Protein AF-0000000074025805 (afdb_homodimer)

pLDDT: mean 95.67, std 5.53, range [48.44, 98.94]

Foldseek 3Di:
DFPLLPDFDFPFDFDLFKGKDWDDDLQCQLLQQFLQWAFQQAKIFGNHDAQAAPDDGDHDRAMFGFLAWAKDFDDDPDDDFLFDGIFIFTWRFWRQRHKWKDFVPFTDDPVAADKATWMWMQGLLLRKIKIWTWGAHPVGWIKTKIKMWHQFNQLRFKIKIKIKIATAPFWGKMKMKTKGAGPDGDPPDPDRFKAWDDWDDDPQKTKTWIAGDHVGKIKMKIKHKFKDKQNDGDPFAWDWDDDRGMIMTMGIDTDGHGIMIMMMMMMGMFMDDVDDDPCRHVVRHVSRVVDVVCDDVNSSVNRSVVSNVLCVQQQKDFFQDRLLSNLLSSLSSQLSRFAHQQLQGGGFQQGRRFRPVSRKDALLCLQQVLVSCLFRPLSSSLSHLSNCLVLQVQQQVSCVSVPAFFGAFWGIDSRGHHRDSPCQQIVQARLSLLSSLLSVVVSCLFAVPVVCCLPGNLSSLLRSLRRLLVQWFQDVVVVRFIWHFQHDFPWSLATGAIRFQLSLVSSLVSLVVNLVVLVVCVPPPVVSSVVVCVVSVPDPVSNVSSVVNSVRGDHAADPVLLAGDRGDCQVVAAEDQLNPDDPVCPPVVVRPDSVVSNRYNATAADGVLSSCLSVVVVDDLVRLVSHLVVCVRRYNPSDLLHLLSNLQNCLSNVVLVSNVVSLSCLSCCSSSVSNVPCSRGHRSSSSSSNVCSQCCRQQVWDADPSATETQHADRPSTQKMKTWTRGNNWIWIWIDGHWKIKIFTPDDAKHWHYHVPDIDIAGPVRGMDIGTND/DFPLLPDFDFPFDFDLFKGKDWDDDLQCQLLQQFLQWAFQQAKIFGNHDAQAAPDDGDHDRAMFGFLAWAKDFDDDPDDDFLFDGIFIFTWRFWRQRHKWKDFVPFTDDPVAADKATWMWMQGLLLRKIKIWTWGAHPVGWIKTKIKMKHQFNVLRFKIKIKIKIATAPFWGKMKMKTKGAGPDGDPPDPDRFKAWDDWDDDPQKTKTWIAGDHVGKIKMKIKHKFKDKQNDGDPFAWDWDDDRGMIMTMGIDTDGHGIMIMMMMMMGMFMDDPDDDPPRHVVRHVSRVVDVVCDDVNSSVNRSVVSNVLCVQQQKDFFQDRLLSNLLSSLSSQLSRFAHQQLQGGGFQQGRRFRPVSRKDALLCLQFVLVSCLFRPLSSSLSHLSNCLVLQVQQQVSCVSVPAFFGAFWGIDSRGHHRDRPCQQIVQARLSLLSSLLSVVVSCLFAVPVVCCLPGNLSSLQRSLRRLLVQWFQDVVVVRFIWHFQHDFPWSLATGAIRFQQSLVSSLVSLVVNLVVLVCCVPPPVVSSVVVCVVSVPDPVSNVSSVVNSVRGDHAADPVLLAGDRGDCQVVAAEDQLNPDDPVCPPVVVRPDSVVSNRYNATAADGVLSSCLSPVVVDDLVRLVSHLVVCVRRYNPSDLLHLLSNLQNCLSNVVLVSNVSSLSCLSCCSSSVSNVPCSRGHRSSSSSSNVCSQVCRQQVWDADPSATETQHADRPSTQKMKTWTRGNNWIWIWIDGHWKIKIFTPDDAWHWHYHVPRIDIAGPVRGMDIGTND

Nearest PDB structures (foldseek):
  6w0p-assembly1_B  TM=9.513E-01  e=3.011E-73  gut metagenome
  1h54-assembly1_B  TM=9.327E-01  e=9.179E-72  Levilactobacillus brevis
  1h54-assembly1_A  TM=9.410E-01  e=7.170E-70  Levilactobacillus brevis
  6w0p-assembly2_C  TM=9.300E-01  e=2.082E-66  gut metagenome
  6w0p-assembly2_D  TM=9.280E-01  e=6.847E-60  gut metagenome

Radius of gyration: 39.03 Å; Cα contacts (8 Å, |Δi|>4): 3647; chains: 2; bounding box: 77×114×88 Å

Sequence (1548 aa):
MRSFHKNKQPIYHLDEWNIIEKEFQKNNNDRSETIFSLGNGYIGMRGTIEEGFQSDVAGCKGSYINGFYESEEIIYGEYQYAFPLWGQTMLNIMDTQSIELFFDDERFTMDRGHLETYSRVLHMKDGKVSRQFIWQSPTGKKAEFNIEKFISLKDIHITAFQLSVRPLNFSGIVRIITSINGDVRNENLRDQALVTKEKGIVDNAMYLLQQTKKTKFDIACGMMHCLKKEGLESYFNPQYFIEEKEVKACWEIKVEKDQLLILEKFTAFDVNRKYETKKVLENAIKEVKRACKMGYKELLLRHTEFLKEFWEKTDVIIKGDLALQQGIRFNMLQLLQSVGRDGYTNIAAKGLTGEGYEGHYFWDTETYILPFFLYNNPEIAKSLVMYRYNTLNNARERARELDHPGALYPWRTIGGEETSAYFEASTAQYHINADVVYAIKKYVEATEDKEFLVNYGVEVVWETARLWADRGGFIPMRGNKFCIHEVTGPDEYKAGVDNNCYTNYMAQMHLYYAVELAEWFKKEASEKYLELKRKLELQEEEILVWKKAADNMYLPYNEELGINPQDDSFIYKEPYDIEGIQVERLPLVFNWHPLNIWRYQICKQADVLLLMLLLSEKFSVELKKANFDYYEPKTTHDSSLSACIFSVIASEVGYKNYAYNYFMQTARMDLDDYNNNVHKGLHTASMAGAWMCVVNGFAGMRVFDEMLHFKPYTPEKWDAYKFSILYKGRRLTIEVNQKETTYTLQEGNKLSFYHYDQEIQLCSENNRIIVGNNMRSFHKNKQPIYHLDEWNIIEKEFQKNNNDRSETIFSLGNGYIGMRGTIEEGFQSDVAGCKGSYINGFYESEEIIYGEYQYAFPLWGQTMLNIMDTQSIELFFDDERFTMDRGHLETYSRVLHMKDGKVSRQFIWQSPTGKKAEFNIEKFISLKDIHITAFQLSVRPLNFSGIVRIITSINGDVRNENLRDQALVTKEKGIVDNAMYLLQQTKKTKFDIACGMMHCLKKEGLESYFNPQYFIEEKEVKACWEIKVEKDQLLILEKFTAFDVNRKYETKKVLENAIKEVKRACKMGYKELLLRHTEFLKEFWEKTDVIIKGDLALQQGIRFNMLQLLQSVGRDGYTNIAAKGLTGEGYEGHYFWDTETYILPFFLYNNPEIAKSLVMYRYNTLNNARERARELDHPGALYPWRTIGGEETSAYFEASTAQYHINADVVYAIKKYVEATEDKEFLVNYGVEVVWETARLWADRGGFIPMRGNKFCIHEVTGPDEYKAGVDNNCYTNYMAQMHLYYAVELAEWFKKEASEKYLELKRKLELQEEEILVWKKAADNMYLPYNEELGINPQDDSFIYKEPYDIEGIQVERLPLVFNWHPLNIWRYQICKQADVLLLMLLLSEKFSVELKKANFDYYEPKTTHDSSLSACIFSVIASEVGYKNYAYNYFMQTARMDLDDYNNNVHKGLHTASMAGAWMCVVNGFAGMRVFDEMLHFKPYTPEKWDAYKFSILYKGRRLTIEVNQKETTYTLQEGNKLSFYHYDQEIQLCSENNRIIVGNN

Structure (mmCIF, N/CA/C/O backbone):
data_AF-0000000074025805-model_v1
#
loop_
_entity.id
_entity.type
_entity.pdbx_description
1 polymer 'Alpha,alpha-trehalose phosphorylase'
#
loop_
_atom_site.group_PDB
_atom_site.id
_atom_site.type_symbol
_atom_site.label_atom_id
_atom_site.label_alt_id
_atom_site.label_comp_id
_atom_site.label_asym_id
_atom_site.label_entity_id
_atom_site.label_seq_id
_atom_site.pdbx_PDB_ins_code
_atom_site.Cartn_x
_atom_site.Cartn_y
_atom_site.Cartn_z
_atom_site.occupancy
_atom_site.B_iso_or_equiv
_atom_site.auth_seq_id
_atom_site.auth_comp_id
_atom_site.auth_asym_id
_atom_site.auth_atom_id
_atom_site.pdbx_PDB_model_num
ATOM 1 N N . MET A 1 1 ? -13.023 9.617 28.109 1 75.88 1 MET A N 1
ATOM 2 C CA . MET A 1 1 ? -11.602 9.891 27.906 1 75.88 1 MET A CA 1
ATOM 3 C C . MET A 1 1 ? -10.758 8.695 28.359 1 75.88 1 MET A C 1
ATOM 5 O O . MET A 1 1 ? -11.023 8.094 29.391 1 75.88 1 MET A O 1
ATOM 9 N N . ARG A 1 2 ? -9.773 8.547 27.547 1 79.31 2 ARG A N 1
ATOM 10 C CA . ARG A 1 2 ? -9 7.336 27.797 1 79.31 2 ARG A CA 1
ATOM 11 C C . ARG A 1 2 ? -8.055 7.523 28.984 1 79.31 2 ARG A C 1
ATOM 13 O O . ARG A 1 2 ? -7.527 8.617 29.188 1 79.31 2 ARG A O 1
ATOM 20 N N . SER A 1 3 ? -7.848 6.484 29.703 1 75 3 SER A N 1
ATOM 21 C CA . SER A 1 3 ? -7.039 6.531 30.922 1 75 3 SER A CA 1
ATOM 22 C C . SER A 1 3 ? -5.594 6.902 30.594 1 75 3 SER A C 1
ATOM 24 O O . SER A 1 3 ? -4.926 7.566 31.391 1 75 3 SER A O 1
ATOM 26 N N . PHE A 1 4 ? -5.203 6.578 29.516 1 70.56 4 PHE A N 1
ATOM 27 C CA . PHE A 1 4 ? -3.807 6.812 29.172 1 70.56 4 PHE A CA 1
ATOM 28 C C . PHE A 1 4 ? -3.576 8.273 28.797 1 70.56 4 PHE A C 1
ATOM 30 O O . PHE A 1 4 ? -2.436 8.703 28.609 1 70.56 4 PHE A O 1
ATOM 37 N N . HIS A 1 5 ? -4.523 9.07 28.703 1 73.31 5 HIS A N 1
ATOM 38 C CA . HIS A 1 5 ? -4.395 10.5 28.5 1 73.31 5 HIS A CA 1
ATOM 39 C C . HIS A 1 5 ? -4.641 11.281 29.781 1 73.31 5 HIS A C 1
ATOM 41 O O . HIS A 1 5 ? -4.465 12.5 29.828 1 73.31 5 HIS A O 1
ATOM 47 N N . LYS A 1 6 ? -4.84 10.477 30.859 1 68.81 6 LYS A N 1
ATOM 48 C CA . LYS A 1 6 ? -5.195 11.094 32.125 1 68.81 6 LYS A CA 1
ATOM 49 C C . LYS A 1 6 ? -3.949 11.445 32.938 1 68.81 6 LYS A C 1
ATOM 51 O O . LYS A 1 6 ? -2.91 10.797 32.781 1 68.81 6 LYS A O 1
ATOM 56 N N . ASN A 1 7 ? -3.898 12.602 33.438 1 69.56 7 ASN A N 1
ATOM 57 C CA . ASN A 1 7 ? -2.977 12.969 34.5 1 69.56 7 ASN A CA 1
ATOM 58 C C . ASN A 1 7 ? -1.695 13.586 33.938 1 69.56 7 ASN A C 1
ATOM 60 O O . ASN A 1 7 ? -0.616 13.391 34.5 1 69.56 7 ASN A O 1
ATOM 64 N N . LYS A 1 8 ? -1.751 14.211 32.812 1 84.38 8 LYS A N 1
ATOM 65 C CA . LYS A 1 8 ? -0.556 14.938 32.406 1 84.38 8 LYS A CA 1
ATOM 66 C C . LYS A 1 8 ? -0.38 16.219 33.188 1 84.38 8 LYS A C 1
ATOM 68 O O . LYS A 1 8 ? -1.356 16.922 33.5 1 84.38 8 LYS A O 1
ATOM 73 N N . GLN A 1 9 ? 0.798 16.344 33.656 1 89.06 9 GLN A N 1
ATOM 74 C CA . GLN A 1 9 ? 1.121 17.562 34.406 1 89.06 9 GLN A CA 1
ATOM 75 C C . GLN A 1 9 ? 1.793 18.594 33.469 1 89.06 9 GLN A C 1
ATOM 77 O O . GLN A 1 9 ? 2.469 18.219 32.531 1 89.06 9 GLN A O 1
ATOM 82 N N . PRO A 1 10 ? 1.502 19.906 33.812 1 94.25 10 PRO A N 1
ATOM 83 C CA . PRO A 1 10 ? 2.189 20.938 33.031 1 94.25 10 PRO A CA 1
ATOM 84 C C . PRO A 1 10 ? 3.709 20.797 33.062 1 94.25 10 PRO A C 1
ATOM 86 O O . PRO A 1 10 ? 4.285 20.609 34.125 1 94.25 10 PRO A O 1
ATOM 89 N N . ILE A 1 11 ? 4.297 20.812 31.953 1 94.38 11 ILE A N 1
ATOM 90 C CA . ILE A 1 11 ? 5.746 20.688 31.828 1 94.38 11 ILE A CA 1
ATOM 91 C C . ILE A 1 11 ? 6.414 22.031 32.094 1 94.38 11 ILE A C 1
ATOM 93 O O . ILE A 1 11 ? 7.434 22.109 32.781 1 94.38 11 ILE A O 1
ATOM 97 N N . TYR A 1 12 ? 5.906 23.141 31.641 1 96.56 12 TYR A N 1
ATOM 98 C CA . TYR A 1 12 ? 6.449 24.484 31.781 1 96.56 12 TYR A CA 1
ATOM 99 C C . TYR A 1 12 ? 5.719 25.266 32.875 1 96.56 12 TYR A C 1
ATOM 101 O O . TYR A 1 12 ? 4.559 24.969 33.188 1 96.56 12 TYR A O 1
ATOM 109 N N . HIS A 1 13 ? 6.391 26.281 33.406 1 96.81 13 HIS A N 1
ATOM 110 C CA . HIS A 1 13 ? 5.785 27.094 34.469 1 96.81 13 HIS A CA 1
ATOM 111 C C . HIS A 1 13 ? 4.57 27.844 33.938 1 96.81 13 HIS A C 1
ATOM 113 O O . HIS A 1 13 ? 4.598 28.391 32.844 1 96.81 13 HIS A O 1
ATOM 119 N N . LEU A 1 14 ? 3.553 27.875 34.781 1 97 14 LEU A N 1
ATOM 120 C CA . LEU A 1 14 ? 2.295 28.484 34.375 1 97 14 LEU A CA 1
ATOM 121 C C . LEU A 1 14 ? 2.389 30.016 34.469 1 97 14 LEU A C 1
ATOM 123 O O . LEU A 1 14 ? 2.904 30.547 35.469 1 97 14 LEU A O 1
ATOM 127 N N . ASP A 1 15 ? 2.074 30.625 33.5 1 97.56 15 ASP A N 1
ATOM 128 C CA . ASP A 1 15 ? 1.991 32.062 33.344 1 97.56 15 ASP A CA 1
ATOM 129 C C . ASP A 1 15 ? 0.994 32.469 32.25 1 97.56 15 ASP A C 1
ATOM 131 O O . ASP A 1 15 ? 0.875 31.766 31.234 1 97.56 15 ASP A O 1
ATOM 135 N N . GLU A 1 16 ? 0.292 33.5 32.406 1 96.19 16 GLU A N 1
ATOM 136 C CA . GLU A 1 16 ? -0.793 33.844 31.5 1 96.19 16 GLU A CA 1
ATOM 137 C C . GLU A 1 16 ? -0.26 34.219 30.125 1 96.19 16 GLU A C 1
ATOM 139 O O . GLU A 1 16 ? -0.925 33.969 29.109 1 96.19 16 GLU A O 1
ATOM 144 N N . TRP A 1 17 ? 0.905 34.812 30.109 1 98.38 17 TRP A N 1
ATOM 145 C CA . TRP A 1 17 ? 1.36 35.375 28.844 1 98.38 17 TRP A CA 1
ATOM 146 C C . TRP A 1 17 ? 2.721 34.812 28.453 1 98.38 17 TRP A C 1
ATOM 148 O O . TRP A 1 17 ? 3.25 35.125 27.375 1 98.38 17 TRP A O 1
ATOM 158 N N . ASN A 1 18 ? 3.242 33.938 29.281 1 98.62 18 ASN A N 1
ATOM 159 C CA . ASN A 1 18 ? 4.59 33.438 29 1 98.62 18 ASN A CA 1
ATOM 160 C C . ASN A 1 18 ? 4.664 31.922 29.125 1 98.62 18 ASN A C 1
ATOM 162 O O . ASN A 1 18 ? 3.953 31.328 29.922 1 98.62 18 ASN A O 1
ATOM 166 N N . ILE A 1 19 ? 5.449 31.297 28.266 1 98.69 19 ILE A N 1
ATOM 167 C CA . ILE A 1 19 ? 5.961 29.953 28.484 1 98.69 19 ILE A CA 1
ATOM 168 C C . ILE A 1 19 ? 7.367 30.031 29.078 1 98.69 19 ILE A C 1
ATOM 170 O O . ILE A 1 19 ? 8.273 30.609 28.484 1 98.69 19 ILE A O 1
ATOM 174 N N . ILE A 1 20 ? 7.605 29.406 30.188 1 98.19 20 ILE A N 1
ATOM 175 C CA . ILE A 1 20 ? 8.836 29.656 30.938 1 98.19 20 ILE A CA 1
ATOM 176 C C . ILE A 1 20 ? 9.539 28.328 31.234 1 98.19 20 ILE A C 1
ATOM 178 O O . ILE A 1 20 ? 8.953 27.422 31.828 1 98.19 20 ILE A O 1
ATOM 182 N N . GLU A 1 21 ? 10.68 28.203 30.781 1 97.12 21 GLU A N 1
ATOM 183 C CA . GLU A 1 21 ? 11.617 27.156 31.172 1 97.12 21 GLU A CA 1
ATOM 184 C C . GLU A 1 21 ? 12.641 27.672 32.188 1 97.12 21 GLU A C 1
ATOM 186 O O . GLU A 1 21 ? 13.438 28.562 31.859 1 97.12 21 GLU A O 1
ATOM 191 N N . LYS A 1 22 ? 12.742 27.094 33.312 1 95.38 22 LYS A N 1
ATOM 192 C CA . LYS A 1 22 ? 13.578 27.625 34.375 1 95.38 22 LYS A CA 1
ATOM 193 C C . LYS A 1 22 ? 14.875 26.828 34.531 1 95.38 22 LYS A C 1
ATOM 195 O O . LYS A 1 22 ? 15.812 27.266 35.188 1 95.38 22 LYS A O 1
ATOM 200 N N . GLU A 1 23 ? 14.867 25.719 33.938 1 93 23 GLU A N 1
ATOM 201 C CA . GLU A 1 23 ? 16.062 24.875 33.969 1 93 23 GLU A CA 1
ATOM 202 C C . GLU A 1 23 ? 16.297 24.219 32.625 1 93 23 GLU A C 1
ATOM 204 O O . GLU A 1 23 ? 15.359 23.75 31.969 1 93 23 GLU A O 1
ATOM 209 N N . PHE A 1 24 ? 17.562 24.266 32.25 1 90.88 24 PHE A N 1
ATOM 210 C CA . PHE A 1 24 ? 17.922 23.578 31.016 1 90.88 24 PHE A CA 1
ATOM 211 C C . PHE A 1 24 ? 18.188 22.109 31.297 1 90.88 24 PHE A C 1
ATOM 213 O O . PHE A 1 24 ? 19.016 21.766 32.125 1 90.88 24 PHE A O 1
ATOM 220 N N . GLN A 1 25 ? 17.469 21.25 30.609 1 90.56 25 GLN A N 1
ATOM 221 C CA . GLN A 1 25 ? 17.688 19.797 30.641 1 90.56 25 GLN A CA 1
ATOM 222 C C . GLN A 1 25 ? 17.953 19.25 29.234 1 90.56 25 GLN A C 1
ATOM 224 O O . GLN A 1 25 ? 17.109 19.391 28.344 1 90.56 25 GLN A O 1
ATOM 229 N N . LYS A 1 26 ? 19.047 18.531 29.125 1 90.56 26 LYS A N 1
ATOM 230 C CA . LYS A 1 26 ? 19.5 18.016 27.844 1 90.56 26 LYS A CA 1
ATOM 231 C C . LYS A 1 26 ? 18.438 17.125 27.219 1 90.56 26 LYS A C 1
ATOM 233 O O . LYS A 1 26 ? 18.219 17.156 26 1 90.56 26 LYS A O 1
ATOM 238 N N . ASN A 1 27 ? 17.766 16.344 28 1 90.38 27 ASN A N 1
ATOM 239 C CA . ASN A 1 27 ? 16.828 15.336 27.516 1 90.38 27 ASN A CA 1
ATOM 240 C C . ASN A 1 27 ? 15.562 15.961 26.953 1 90.38 27 ASN A C 1
ATOM 242 O O . ASN A 1 27 ? 14.805 15.297 26.234 1 90.38 27 ASN A O 1
ATOM 246 N N . ASN A 1 28 ? 15.344 17.25 27.234 1 90.88 28 ASN A N 1
ATOM 247 C CA . ASN A 1 28 ? 14.125 17.906 26.766 1 90.88 28 ASN A CA 1
ATOM 248 C C . ASN A 1 28 ? 14.414 18.906 25.656 1 90.88 28 ASN A C 1
ATOM 250 O O . ASN A 1 28 ? 13.508 19.594 25.188 1 90.88 28 ASN A O 1
ATOM 254 N N . ASN A 1 29 ? 15.625 18.922 25.172 1 94.38 29 ASN A N 1
ATOM 255 C CA . ASN A 1 29 ? 16.031 19.969 24.25 1 94.38 29 ASN A CA 1
ATOM 256 C C . ASN A 1 29 ? 15.219 19.938 22.969 1 94.38 29 ASN A C 1
ATOM 258 O O . ASN A 1 29 ? 14.766 20.984 22.5 1 94.38 29 ASN A O 1
ATOM 262 N N . ASP A 1 30 ? 15.008 18.766 22.422 1 94.5 30 ASP A N 1
ATOM 263 C CA . ASP A 1 30 ? 14.289 18.641 21.156 1 94.5 30 ASP A CA 1
ATOM 264 C C . ASP A 1 30 ? 12.852 19.141 21.297 1 94.5 30 ASP A C 1
ATOM 266 O O . ASP A 1 30 ? 12.359 19.859 20.422 1 94.5 30 ASP A O 1
ATOM 270 N N . ARG A 1 31 ? 12.203 18.734 22.359 1 95.88 31 ARG A N 1
ATOM 271 C CA . ARG A 1 31 ? 10.852 19.219 22.641 1 95.88 31 ARG A CA 1
ATOM 272 C C . ARG A 1 31 ? 10.836 20.734 22.828 1 95.88 31 ARG A C 1
ATOM 274 O O . ARG A 1 31 ? 9.984 21.422 22.266 1 95.88 31 ARG A O 1
ATOM 281 N N . SER A 1 32 ? 11.766 21.25 23.578 1 96.69 32 SER A N 1
ATOM 282 C CA . SER A 1 32 ? 11.805 22.672 23.891 1 96.69 32 SER A CA 1
ATOM 283 C C . SER A 1 32 ? 12.094 23.5 22.656 1 96.69 32 SER A C 1
ATOM 285 O O . SER A 1 32 ? 11.586 24.625 22.516 1 96.69 32 SER A O 1
ATOM 287 N N . GLU A 1 33 ? 12.93 22.984 21.781 1 97.38 33 GLU A N 1
ATOM 288 C CA . GLU A 1 33 ? 13.172 23.688 20.531 1 97.38 33 GLU A CA 1
ATOM 289 C C . GLU A 1 33 ? 11.875 23.938 19.781 1 97.38 33 GLU A C 1
ATOM 291 O O . GLU A 1 33 ? 11.711 24.984 19.141 1 97.38 33 GLU A O 1
ATOM 296 N N . THR A 1 34 ? 10.945 23.016 19.859 1 98.12 34 THR A N 1
ATOM 297 C CA . THR A 1 34 ? 9.648 23.141 19.203 1 98.12 34 THR A CA 1
ATOM 298 C C . THR A 1 34 ? 8.758 24.141 19.953 1 98.12 34 THR A C 1
ATOM 300 O O . THR A 1 34 ? 8.18 25.031 19.344 1 98.12 34 THR A O 1
ATOM 303 N N . ILE A 1 35 ? 8.703 23.984 21.234 1 98.38 35 ILE A N 1
ATOM 304 C CA . ILE A 1 35 ? 7.805 24.797 22.062 1 98.38 35 ILE A CA 1
ATOM 305 C C . ILE A 1 35 ? 8.188 26.266 21.969 1 98.38 35 ILE A C 1
ATOM 307 O O . ILE A 1 35 ? 7.324 27.141 21.938 1 98.38 35 ILE A O 1
ATOM 311 N N . PHE A 1 36 ? 9.43 26.562 21.844 1 98.5 36 PHE A N 1
ATOM 312 C CA . PHE A 1 36 ? 9.914 27.938 21.828 1 98.5 36 PHE A CA 1
ATOM 313 C C . PHE A 1 36 ? 10.156 28.422 20.406 1 98.5 36 PHE A C 1
ATOM 315 O O . PHE A 1 36 ? 10.922 29.359 20.188 1 98.5 36 PHE A O 1
ATOM 322 N N . SER A 1 37 ? 9.516 27.812 19.5 1 98.56 37 SER A N 1
ATOM 323 C CA . SER A 1 37 ? 9.625 28.219 18.109 1 98.56 37 SER A CA 1
ATOM 324 C C . SER A 1 37 ? 9.008 29.594 17.891 1 98.56 37 SER A C 1
ATOM 326 O O . SER A 1 37 ? 8.078 29.984 18.594 1 98.56 37 SER A O 1
ATOM 328 N N . LEU A 1 38 ? 9.562 30.281 16.906 1 98.62 38 LEU A N 1
ATOM 329 C CA . LEU A 1 38 ? 9.047 31.562 16.422 1 98.62 38 LEU A CA 1
ATOM 330 C C . LEU A 1 38 ? 8.742 31.5 14.93 1 98.62 38 LEU A C 1
ATOM 332 O O . LEU A 1 38 ? 9.281 30.656 14.211 1 98.62 38 LEU A O 1
ATOM 336 N N . GLY A 1 39 ? 7.852 32.312 14.508 1 98.62 39 GLY A N 1
ATOM 337 C CA . GLY A 1 39 ? 7.523 32.406 13.094 1 98.62 39 GLY A CA 1
ATOM 338 C C . GLY A 1 39 ? 6.672 33.594 12.734 1 98.62 39 GLY A C 1
ATOM 339 O O . GLY A 1 39 ? 6.336 34.406 13.602 1 98.62 39 GLY A O 1
ATOM 340 N N . ASN A 1 40 ? 6.449 33.781 11.453 1 98.56 40 ASN A N 1
ATOM 341 C CA . ASN A 1 40 ? 5.578 34.844 10.992 1 98.56 40 ASN A CA 1
ATOM 342 C C . ASN A 1 40 ? 4.754 34.438 9.781 1 98.56 40 ASN A C 1
ATOM 344 O O . ASN A 1 40 ? 4.281 35.281 9.016 1 98.56 40 ASN A O 1
ATOM 348 N N . GLY A 1 41 ? 4.586 33.094 9.602 1 98.19 41 GLY A N 1
ATOM 349 C CA . GLY A 1 41 ? 3.836 32.531 8.477 1 98.19 41 GLY A CA 1
ATOM 350 C C . GLY A 1 41 ? 4.684 32.344 7.234 1 98.19 41 GLY A C 1
ATOM 351 O O . GLY A 1 41 ? 4.352 31.516 6.383 1 98.19 41 GLY A O 1
ATOM 352 N N . TYR A 1 42 ? 5.734 33.094 7.117 1 97.56 42 TYR A N 1
ATOM 353 C CA . TYR A 1 42 ? 6.699 33 6.027 1 97.56 42 TYR A CA 1
ATOM 354 C C . TYR A 1 42 ? 7.973 32.312 6.477 1 97.56 42 TYR A C 1
ATOM 356 O O . TYR A 1 42 ? 8.398 31.328 5.855 1 97.56 42 TYR A O 1
ATOM 364 N N . ILE A 1 43 ? 8.555 32.719 7.566 1 98.31 43 ILE A N 1
ATOM 365 C CA . ILE A 1 43 ? 9.742 32.125 8.172 1 98.31 43 ILE A CA 1
ATOM 366 C C . ILE A 1 43 ? 9.375 31.484 9.508 1 98.31 43 ILE A C 1
ATOM 368 O O . ILE A 1 43 ? 8.547 32.031 10.258 1 98.31 43 ILE A O 1
ATOM 372 N N . GLY A 1 44 ? 9.883 30.328 9.766 1 98.56 44 GLY A N 1
ATOM 373 C CA . GLY A 1 44 ? 9.844 29.719 11.086 1 98.56 44 GLY A CA 1
ATOM 374 C C . GLY A 1 44 ? 11.203 29.25 11.57 1 98.56 44 GLY A C 1
ATOM 375 O O . GLY A 1 44 ? 12.008 28.734 10.781 1 98.56 44 GLY A O 1
ATOM 376 N N . MET A 1 45 ? 11.484 29.469 12.859 1 98.38 45 MET A N 1
ATOM 377 C CA . MET A 1 45 ? 12.719 29.016 13.484 1 98.38 45 MET A CA 1
ATOM 378 C C . MET A 1 45 ? 12.43 28.297 14.797 1 98.38 45 MET A C 1
ATOM 380 O O . MET A 1 45 ? 11.672 28.797 15.633 1 98.38 45 MET A O 1
ATOM 384 N N . ARG A 1 46 ? 12.93 27.141 14.906 1 98 46 ARG A N 1
ATOM 385 C CA . ARG A 1 46 ? 12.852 26.469 16.188 1 98 46 ARG A CA 1
ATOM 386 C C . ARG A 1 46 ? 13.656 27.203 17.25 1 98 46 ARG A C 1
ATOM 388 O O . ARG A 1 46 ? 14.586 27.938 16.938 1 98 46 ARG A O 1
ATOM 395 N N . GLY A 1 47 ? 13.172 27.062 18.547 1 97.06 47 GLY A N 1
ATOM 396 C CA . GLY A 1 47 ? 13.844 27.75 19.656 1 97.06 47 GLY A CA 1
ATOM 397 C C . GLY A 1 47 ? 15.141 27.078 20.062 1 97.06 47 GLY A C 1
ATOM 398 O O . GLY A 1 47 ? 15.266 26.609 21.203 1 97.06 47 GLY A O 1
ATOM 399 N N . THR A 1 48 ? 16.141 27.141 19.234 1 95.12 48 THR A N 1
ATOM 400 C CA . THR A 1 48 ? 17.391 26.438 19.484 1 95.12 48 THR A CA 1
ATOM 401 C C . THR A 1 48 ? 18.297 27.266 20.391 1 95.12 48 THR A C 1
ATOM 403 O O . THR A 1 48 ? 18.125 28.469 20.531 1 95.12 48 THR A O 1
ATOM 406 N N . ILE A 1 49 ? 19.234 26.547 21 1 94.81 49 ILE A N 1
ATOM 407 C CA . ILE A 1 49 ? 20.281 27.156 21.812 1 94.81 49 ILE A CA 1
ATOM 408 C C . ILE A 1 49 ? 21.391 27.688 20.922 1 94.81 49 ILE A C 1
ATOM 410 O O . ILE A 1 49 ? 22.031 26.938 20.188 1 94.81 49 ILE A O 1
ATOM 414 N N . GLU A 1 50 ? 21.75 28.969 21 1 95.56 50 GLU A N 1
ATOM 415 C CA . GLU A 1 50 ? 22.578 29.656 20.016 1 95.56 50 GLU A CA 1
ATOM 416 C C . GLU A 1 50 ? 24.031 29.203 20.109 1 95.56 50 GLU A C 1
ATOM 418 O O . GLU A 1 50 ? 24.688 29.016 19.078 1 95.56 50 GLU A O 1
ATOM 423 N N . GLU A 1 51 ? 24.531 29.031 21.312 1 94.75 51 GLU A N 1
ATOM 424 C CA . GLU A 1 51 ? 25.953 28.719 21.516 1 94.75 51 GLU A CA 1
ATOM 425 C C . GLU A 1 51 ? 26.234 27.25 21.25 1 94.75 51 GLU A C 1
ATOM 427 O O . GLU A 1 51 ? 27.406 26.859 21.109 1 94.75 51 GLU A O 1
ATOM 432 N N . GLY A 1 52 ? 25.141 26.422 21.156 1 92.25 52 GLY A N 1
ATOM 433 C CA . GLY A 1 52 ? 25.281 25 20.859 1 92.25 52 GLY A CA 1
ATOM 434 C C . GLY A 1 52 ? 25.797 24.188 22.031 1 92.25 52 GLY A C 1
ATOM 435 O O . GLY A 1 52 ? 25.641 24.578 23.188 1 92.25 52 GLY A O 1
ATOM 436 N N . PHE A 1 53 ? 26.25 23.031 21.688 1 93.56 53 PHE A N 1
ATOM 437 C CA . PHE A 1 53 ? 26.672 22.062 22.688 1 93.56 53 PHE A CA 1
ATOM 438 C C . PHE A 1 53 ? 28.016 21.453 22.297 1 93.56 53 PHE A C 1
ATOM 440 O O . PHE A 1 53 ? 28.391 21.438 21.125 1 93.56 53 PHE A O 1
ATOM 447 N N . GLN A 1 54 ? 28.656 21.047 23.297 1 89.62 54 GLN A N 1
ATOM 448 C CA . GLN A 1 54 ? 29.875 20.281 23.047 1 89.62 54 GLN A CA 1
ATOM 449 C C . GLN A 1 54 ? 29.562 18.812 22.781 1 89.62 54 GLN A C 1
ATOM 451 O O . GLN A 1 54 ? 30.172 18.188 21.906 1 89.62 54 GLN A O 1
ATOM 456 N N . SER A 1 55 ? 28.609 18.266 23.5 1 85.69 55 SER A N 1
ATOM 457 C CA . SER A 1 55 ? 28.172 16.891 23.359 1 85.69 55 SER A CA 1
ATOM 458 C C . SER A 1 55 ? 27.062 16.75 22.328 1 85.69 55 SER A C 1
ATOM 460 O O . SER A 1 55 ? 26.531 17.75 21.859 1 85.69 55 SER A O 1
ATOM 462 N N . ASP A 1 56 ? 26.906 15.477 22.047 1 84.25 56 ASP A N 1
ATOM 463 C CA . ASP A 1 56 ? 25.781 15.188 21.172 1 84.25 56 ASP A CA 1
ATOM 464 C C . ASP A 1 56 ? 24.453 15.289 21.938 1 84.25 56 ASP A C 1
ATOM 466 O O . ASP A 1 56 ? 24.203 14.508 22.859 1 84.25 56 ASP A O 1
ATOM 470 N N . VAL A 1 57 ? 23.797 16.281 21.734 1 85.69 57 VAL A N 1
ATOM 471 C CA . VAL A 1 57 ? 22.484 16.516 22.328 1 85.69 57 VAL A CA 1
ATOM 472 C C . VAL A 1 57 ? 21.406 16.391 21.25 1 85.69 57 VAL A C 1
ATOM 474 O O . VAL A 1 57 ? 21.516 16.984 20.188 1 85.69 57 VAL A O 1
ATOM 477 N N . ALA A 1 58 ? 20.359 15.469 21.625 1 84.81 58 ALA A N 1
ATOM 478 C CA . ALA A 1 58 ? 19.266 15.328 20.672 1 84.81 58 ALA A CA 1
ATOM 479 C C . ALA A 1 58 ? 18.625 16.672 20.359 1 84.81 58 ALA A C 1
ATOM 481 O O . ALA A 1 58 ? 18.438 17.5 21.266 1 84.81 58 ALA A O 1
ATOM 482 N N . GLY A 1 59 ? 18.422 17 19.125 1 88.75 59 GLY A N 1
ATOM 483 C CA . GLY A 1 59 ? 17.828 18.25 18.672 1 88.75 59 GLY A CA 1
ATOM 484 C C . GLY A 1 59 ? 17.859 18.406 17.156 1 88.75 59 GLY A C 1
ATOM 485 O O . GLY A 1 59 ? 18.281 17.484 16.453 1 88.75 59 GLY A O 1
ATOM 486 N N . CYS A 1 60 ? 17.219 19.453 16.719 1 89.62 60 CYS A N 1
ATOM 487 C CA . CYS A 1 60 ? 17.188 19.859 15.32 1 89.62 60 CYS A CA 1
ATOM 488 C C . CYS A 1 60 ? 17.234 21.375 15.172 1 89.62 60 CYS A C 1
ATOM 490 O O . CYS A 1 60 ? 16.281 22.062 15.523 1 89.62 60 CYS A O 1
ATOM 492 N N . LYS A 1 61 ? 18.406 21.875 14.719 1 92.5 61 LYS A N 1
ATOM 493 C CA . LYS A 1 61 ? 18.453 23.297 14.398 1 92.5 61 LYS A CA 1
ATOM 494 C C . LYS A 1 61 ? 17.672 23.609 13.125 1 92.5 61 LYS A C 1
ATOM 496 O O . LYS A 1 61 ? 18.25 23.734 12.039 1 92.5 61 LYS A O 1
ATOM 501 N N . GLY A 1 62 ? 16.391 23.797 13.375 1 95.31 62 GLY A N 1
ATOM 502 C CA . GLY A 1 62 ? 15.508 23.891 12.227 1 95.31 62 GLY A CA 1
ATOM 503 C C . GLY A 1 62 ? 15.055 25.312 11.938 1 95.31 62 GLY A C 1
ATOM 504 O O . GLY A 1 62 ? 14.688 26.047 12.859 1 95.31 62 GLY A O 1
ATOM 505 N N . SER A 1 63 ? 15.195 25.781 10.727 1 97.56 63 SER A N 1
ATOM 506 C CA . SER A 1 63 ? 14.586 26.984 10.141 1 97.56 63 SER A CA 1
ATOM 507 C C . SER A 1 63 ? 13.883 26.656 8.828 1 97.56 63 SER A C 1
ATOM 509 O O . SER A 1 63 ? 14.367 25.828 8.047 1 97.56 63 SER A O 1
ATOM 511 N N . TYR A 1 64 ? 12.75 27.25 8.633 1 97.94 64 TYR A N 1
ATOM 512 C CA . TYR A 1 64 ? 11.922 26.844 7.504 1 97.94 64 TYR A CA 1
ATOM 513 C C . TYR A 1 64 ? 11.328 28.062 6.797 1 97.94 64 TYR A C 1
ATOM 515 O O . TYR A 1 64 ? 11.078 29.094 7.43 1 97.94 64 TYR A O 1
ATOM 523 N N . ILE A 1 65 ? 11.188 27.969 5.527 1 97.44 65 ILE A N 1
ATOM 524 C CA . ILE A 1 65 ? 10.383 28.906 4.746 1 97.44 65 ILE A CA 1
ATOM 525 C C . ILE A 1 65 ? 9.133 28.188 4.234 1 97.44 65 ILE A C 1
ATOM 527 O O . ILE A 1 65 ? 9.227 27.141 3.582 1 97.44 65 ILE A O 1
ATOM 531 N N . ASN A 1 66 ? 7.945 28.75 4.52 1 97.62 66 ASN A N 1
ATOM 532 C CA . ASN A 1 66 ? 6.676 28.172 4.102 1 97.62 66 ASN A CA 1
ATOM 533 C C . ASN A 1 66 ? 6.613 27.984 2.588 1 97.62 66 ASN A C 1
ATOM 535 O O . ASN A 1 66 ? 6.812 28.938 1.835 1 97.62 66 ASN A O 1
ATOM 539 N N . GLY A 1 67 ? 6.359 26.781 2.16 1 96.25 67 GLY A N 1
ATOM 540 C CA . GLY A 1 67 ? 6.184 26.484 0.747 1 96.25 67 GLY A CA 1
ATOM 541 C C . GLY A 1 67 ? 7.492 26.234 0.024 1 96.25 67 GLY A C 1
ATOM 542 O O . GLY A 1 67 ? 7.5 25.969 -1.182 1 96.25 67 GLY A O 1
ATOM 543 N N . PHE A 1 68 ? 8.664 26.312 0.703 1 96.75 68 PHE A N 1
ATOM 544 C CA . PHE A 1 68 ? 9.969 25.984 0.125 1 96.75 68 PHE A CA 1
ATOM 545 C C . PHE A 1 68 ? 10.305 24.516 0.32 1 96.75 68 PHE A C 1
ATOM 547 O O . PHE A 1 68 ? 10.539 24.078 1.445 1 96.75 68 PHE A O 1
ATOM 554 N N . TYR A 1 69 ? 10.312 23.797 -0.783 1 96.81 69 TYR A N 1
ATOM 555 C CA . TYR A 1 69 ? 10.406 22.344 -0.643 1 96.81 69 TYR A CA 1
ATOM 556 C C . TYR A 1 69 ? 11.258 21.75 -1.76 1 96.81 69 TYR A C 1
ATOM 558 O O . TYR A 1 69 ? 11.555 22.422 -2.748 1 96.81 69 TYR A O 1
ATOM 566 N N . GLU A 1 70 ? 11.75 20.562 -1.493 1 96.75 70 GLU A N 1
ATOM 567 C CA . GLU A 1 70 ? 12.383 19.719 -2.508 1 96.75 70 GLU A CA 1
ATOM 568 C C . GLU A 1 70 ? 11.523 18.5 -2.82 1 96.75 70 GLU A C 1
ATOM 570 O O . GLU A 1 70 ? 10.625 18.156 -2.051 1 96.75 70 GLU A O 1
ATOM 575 N N . SER A 1 71 ? 11.672 17.953 -4.023 1 96.25 71 SER A N 1
ATOM 576 C CA . SER A 1 71 ? 10.961 16.75 -4.445 1 96.25 71 SER A CA 1
ATOM 577 C C . SER A 1 71 ? 11.922 15.57 -4.613 1 96.25 71 SER A C 1
ATOM 579 O O . SER A 1 71 ? 13.062 15.75 -5.039 1 96.25 71 SER A O 1
ATOM 581 N N . GLU A 1 72 ? 11.484 14.375 -4.191 1 95.69 72 GLU A N 1
ATOM 582 C CA . GLU A 1 72 ? 12.227 13.133 -4.398 1 95.69 72 GLU A CA 1
ATOM 583 C C . GLU A 1 72 ? 11.312 12.031 -4.922 1 95.69 72 GLU A C 1
ATOM 585 O O . GLU A 1 72 ? 10.117 12 -4.613 1 95.69 72 GLU A O 1
ATOM 590 N N . GLU A 1 73 ? 11.883 11.148 -5.77 1 95.75 73 GLU A N 1
ATOM 591 C CA . GLU A 1 73 ? 11.117 10.016 -6.289 1 95.75 73 GLU A CA 1
ATOM 592 C C . GLU A 1 73 ? 10.672 9.086 -5.16 1 95.75 73 GLU A C 1
ATOM 594 O O . GLU A 1 73 ? 11.445 8.805 -4.242 1 95.75 73 GLU A O 1
ATOM 599 N N . ILE A 1 74 ? 9.438 8.672 -5.23 1 96.31 74 ILE A N 1
ATOM 600 C CA . ILE A 1 74 ? 8.945 7.668 -4.297 1 96.31 74 ILE A CA 1
ATOM 601 C C . ILE A 1 74 ? 9.305 6.273 -4.801 1 96.31 74 ILE A C 1
ATOM 603 O O . ILE A 1 74 ? 8.977 5.91 -5.93 1 96.31 74 ILE A O 1
ATOM 607 N N . ILE A 1 75 ? 9.938 5.484 -4.039 1 94.25 75 ILE A N 1
ATOM 608 C CA . ILE A 1 75 ? 10.281 4.109 -4.391 1 94.25 75 ILE A CA 1
ATOM 609 C C . ILE A 1 75 ? 9.281 3.148 -3.754 1 94.25 75 ILE A C 1
ATOM 611 O O . ILE A 1 75 ? 9.039 3.201 -2.545 1 94.25 75 ILE A O 1
ATOM 615 N N . TYR A 1 76 ? 8.695 2.344 -4.555 1 93.88 76 TYR A N 1
ATOM 616 C CA . TYR A 1 76 ? 7.672 1.408 -4.098 1 93.88 76 TYR A CA 1
ATOM 617 C C . TYR A 1 76 ? 8.211 -0.018 -4.078 1 93.88 76 TYR A C 1
ATOM 619 O O . TYR A 1 76 ? 9.008 -0.399 -4.934 1 93.88 76 TYR A O 1
ATOM 627 N N . GLY A 1 77 ? 7.754 -0.767 -3.064 1 90.06 77 GLY A N 1
ATOM 628 C CA . GLY A 1 77 ? 7.988 -2.199 -3.168 1 90.06 77 GLY A CA 1
ATOM 629 C C . GLY A 1 77 ? 7.258 -2.838 -4.336 1 90.06 77 GLY A C 1
ATOM 630 O O . GLY A 1 77 ? 7.809 -3.703 -5.02 1 90.06 77 GLY A O 1
ATOM 631 N N . GLU A 1 78 ? 6.059 -2.477 -4.477 1 90.81 78 GLU A N 1
ATOM 632 C CA . GLU A 1 78 ? 5.223 -2.828 -5.617 1 90.81 78 GLU A CA 1
ATOM 633 C C . GLU A 1 78 ? 4.383 -1.64 -6.078 1 90.81 78 GLU A C 1
ATOM 635 O O . GLU A 1 78 ? 3.518 -1.163 -5.34 1 90.81 78 GLU A O 1
ATOM 640 N N . TYR A 1 79 ? 4.609 -1.182 -7.293 1 92.88 79 TYR A N 1
ATOM 641 C CA . TYR A 1 79 ? 3.898 -0.032 -7.844 1 92.88 79 TYR A CA 1
ATOM 642 C C . TYR A 1 79 ? 2.562 -0.451 -8.445 1 92.88 79 TYR A C 1
ATOM 644 O O . TYR A 1 79 ? 2.453 -1.525 -9.039 1 92.88 79 TYR A O 1
ATOM 652 N N . GLN A 1 80 ? 1.523 0.337 -8.289 1 93.88 80 GLN A N 1
ATOM 653 C CA . GLN A 1 80 ? 0.239 0.203 -8.969 1 93.88 80 GLN A CA 1
ATOM 654 C C . GLN A 1 80 ? -0.064 1.433 -9.82 1 93.88 80 GLN A C 1
ATOM 656 O O . GLN A 1 80 ? 0.487 2.51 -9.578 1 93.88 80 GLN A O 1
ATOM 661 N N . TYR A 1 81 ? -1.02 1.274 -10.719 1 96 81 TYR A N 1
ATOM 662 C CA . TYR A 1 81 ? -1.385 2.318 -11.672 1 96 81 TYR A CA 1
ATOM 663 C C . TYR A 1 81 ? -1.822 3.586 -10.953 1 96 81 TYR A C 1
ATOM 665 O O . TYR A 1 81 ? -2.666 3.535 -10.055 1 96 81 TYR A O 1
ATOM 673 N N . ALA A 1 82 ? -1.245 4.746 -11.258 1 97.31 82 ALA A N 1
ATOM 674 C CA . ALA A 1 82 ? -1.604 6.098 -10.844 1 97.31 82 ALA A CA 1
ATOM 675 C C . ALA A 1 82 ? -1.219 6.352 -9.391 1 97.31 82 ALA A C 1
ATOM 677 O O . ALA A 1 82 ? -1.71 7.297 -8.766 1 97.31 82 ALA A O 1
ATOM 678 N N . PHE A 1 83 ? -0.318 5.547 -8.828 1 97.06 83 PHE A N 1
ATOM 679 C CA . PHE A 1 83 ? 0.324 5.922 -7.574 1 97.06 83 PHE A CA 1
ATOM 680 C C . PHE A 1 83 ? 1.155 7.188 -7.75 1 97.06 83 PHE A C 1
ATOM 682 O O . PHE A 1 83 ? 1.725 7.418 -8.82 1 97.06 83 PHE A O 1
ATOM 689 N N . PRO A 1 84 ? 1.174 8.008 -6.68 1 97.19 84 PRO A N 1
ATOM 690 C CA . PRO A 1 84 ? 2.064 9.164 -6.805 1 97.19 84 PRO A CA 1
ATOM 691 C C . PRO A 1 84 ? 3.523 8.766 -7.023 1 97.19 84 PRO A C 1
ATOM 693 O O . PRO A 1 84 ? 4.004 7.812 -6.406 1 97.19 84 PRO A O 1
ATOM 696 N N . LEU A 1 85 ? 4.219 9.523 -7.867 1 96.75 85 LEU A N 1
ATOM 697 C CA . LEU A 1 85 ? 5.586 9.172 -8.234 1 96.75 85 LEU A CA 1
ATOM 698 C C . LEU A 1 85 ? 6.59 10.047 -7.488 1 96.75 85 LEU A C 1
ATOM 700 O O . LEU A 1 85 ? 7.762 9.68 -7.355 1 96.75 85 LEU A O 1
ATOM 704 N N . TRP A 1 86 ? 6.156 11.211 -6.961 1 96.62 86 TRP A N 1
ATOM 705 C CA . TRP A 1 86 ? 7.062 12.188 -6.363 1 96.62 86 TRP A CA 1
ATOM 706 C C . TRP A 1 86 ? 6.574 12.609 -4.984 1 96.62 86 TRP A C 1
ATOM 708 O O . TRP A 1 86 ? 5.395 12.906 -4.801 1 96.62 86 TRP A O 1
ATOM 718 N N . GLY A 1 87 ? 7.492 12.594 -4.016 1 96.25 87 GLY A N 1
ATOM 719 C CA . GLY A 1 87 ? 7.23 13.195 -2.719 1 96.25 87 GLY A CA 1
ATOM 720 C C . GLY A 1 87 ? 7.699 14.641 -2.625 1 96.25 87 GLY A C 1
ATOM 721 O O . GLY A 1 87 ? 8.383 15.133 -3.52 1 96.25 87 GLY A O 1
ATOM 722 N N . GLN A 1 88 ? 7.227 15.312 -1.582 1 97.06 88 GLN A N 1
ATOM 723 C CA . GLN A 1 88 ? 7.633 16.672 -1.276 1 97.06 88 GLN A CA 1
ATOM 724 C C . GLN A 1 88 ? 8.062 16.812 0.183 1 97.06 88 GLN A C 1
ATOM 726 O O . GLN A 1 88 ? 7.477 16.188 1.067 1 97.06 88 GLN A O 1
ATOM 731 N N . THR A 1 89 ? 9.102 17.625 0.445 1 97.56 89 THR A N 1
ATOM 732 C CA . THR A 1 89 ? 9.555 17.891 1.803 1 97.56 89 THR A CA 1
ATOM 733 C C . THR A 1 89 ? 9.953 19.359 1.962 1 97.56 89 THR A C 1
ATOM 735 O O . THR A 1 89 ? 10.812 19.859 1.233 1 97.56 89 THR A O 1
ATOM 738 N N . MET A 1 90 ? 9.242 20.016 2.879 1 97.75 90 MET A N 1
ATOM 739 C CA . MET A 1 90 ? 9.695 21.359 3.24 1 97.75 90 MET A CA 1
ATOM 740 C C . MET A 1 90 ? 11.109 21.312 3.811 1 97.75 90 MET A C 1
ATOM 742 O O . MET A 1 90 ? 11.406 20.5 4.684 1 97.75 90 MET A O 1
ATOM 746 N N . LEU A 1 91 ? 11.992 22.188 3.402 1 97.38 91 LEU A N 1
ATOM 747 C CA . LEU A 1 91 ? 13.414 22.047 3.676 1 97.38 91 LEU A CA 1
ATOM 748 C C . LEU A 1 91 ? 13.812 22.797 4.938 1 97.38 91 LEU A C 1
ATOM 750 O O . LEU A 1 91 ? 13.305 23.891 5.195 1 97.38 91 LEU A O 1
ATOM 754 N N . ASN A 1 92 ? 14.68 22.141 5.746 1 97.62 92 ASN A N 1
ATOM 755 C CA . ASN A 1 92 ? 15.516 22.922 6.66 1 97.62 92 ASN A CA 1
ATOM 756 C C . ASN A 1 92 ? 16.469 23.844 5.902 1 97.62 92 ASN A C 1
ATOM 758 O O . ASN A 1 92 ? 17.219 23.391 5.043 1 97.62 92 ASN A O 1
ATOM 762 N N . ILE A 1 93 ? 16.453 25.109 6.16 1 97.5 93 ILE A N 1
ATOM 763 C CA . ILE A 1 93 ? 17.266 26.062 5.414 1 97.5 93 ILE A CA 1
ATOM 764 C C . ILE A 1 93 ? 18.484 26.469 6.242 1 97.5 93 ILE A C 1
ATOM 766 O O . ILE A 1 93 ? 18.703 25.922 7.324 1 97.5 93 ILE A O 1
ATOM 770 N N . MET A 1 94 ? 19.312 27.391 5.715 1 97.88 94 MET A N 1
ATOM 771 C CA . MET A 1 94 ? 20.594 27.781 6.305 1 97.88 94 MET A CA 1
ATOM 772 C C . MET A 1 94 ? 20.422 28.188 7.766 1 97.88 94 MET A C 1
ATOM 774 O O . MET A 1 94 ? 19.438 28.844 8.117 1 97.88 94 MET A O 1
ATOM 778 N N . ASP A 1 95 ? 21.328 27.781 8.617 1 97.56 95 ASP A N 1
ATOM 779 C CA . ASP A 1 95 ? 21.344 28.141 10.031 1 97.56 95 ASP A CA 1
ATOM 780 C C . ASP A 1 95 ? 21.906 29.547 10.219 1 97.56 95 ASP A C 1
ATOM 782 O O . ASP A 1 95 ? 23.062 29.812 9.883 1 97.56 95 ASP A O 1
ATOM 786 N N . THR A 1 96 ? 21.141 30.422 10.773 1 98.19 96 THR A N 1
ATOM 787 C CA . THR A 1 96 ? 21.562 31.797 11.031 1 98.19 96 THR A CA 1
ATOM 788 C C . THR A 1 96 ? 21.422 32.125 12.516 1 98.19 96 THR A C 1
ATOM 790 O O . THR A 1 96 ? 21.625 33.281 12.922 1 98.19 96 THR A O 1
ATOM 793 N N . GLN A 1 97 ? 21.047 31.141 13.305 1 97.06 97 GLN A N 1
ATOM 794 C CA . GLN A 1 97 ? 20.766 31.406 14.711 1 97.06 97 GLN A CA 1
ATOM 795 C C . GLN A 1 97 ? 22.016 31.219 15.562 1 97.06 97 GLN A C 1
ATOM 797 O O . GLN A 1 97 ? 22.125 31.797 16.641 1 97.06 97 GLN A O 1
ATOM 802 N N . SER A 1 98 ? 22.938 30.531 15.141 1 95.81 98 SER A N 1
ATOM 803 C CA . SER A 1 98 ? 24.094 30.156 15.93 1 95.81 98 SER A CA 1
ATOM 804 C C . SER A 1 98 ? 24.984 31.359 16.219 1 95.81 98 SER A C 1
ATOM 806 O O . SER A 1 98 ? 25.203 32.188 15.352 1 95.81 98 SER A O 1
ATOM 808 N N . ILE A 1 99 ? 25.469 31.484 17.406 1 96.62 99 ILE A N 1
ATOM 809 C CA . ILE A 1 99 ? 26.453 32.438 17.906 1 96.62 99 ILE A CA 1
ATOM 810 C C . ILE A 1 99 ? 27.453 31.75 18.812 1 96.62 99 ILE A C 1
ATOM 812 O O . ILE A 1 99 ? 27.094 31.188 19.828 1 96.62 99 ILE A O 1
ATOM 816 N N . GLU A 1 100 ? 28.656 31.812 18.469 1 96.69 100 GLU A N 1
ATOM 817 C CA . GLU A 1 100 ? 29.719 31.266 19.312 1 96.69 100 GLU A CA 1
ATOM 818 C C . GLU A 1 100 ? 30.375 32.375 20.141 1 96.69 100 GLU A C 1
ATOM 820 O O . GLU A 1 100 ? 30.609 33.469 19.656 1 96.69 100 GLU A O 1
ATOM 825 N N . LEU A 1 101 ? 30.609 32.031 21.359 1 96.69 101 LEU A N 1
ATOM 826 C CA . LEU A 1 101 ? 31.219 33 22.281 1 96.69 101 LEU A CA 1
ATOM 827 C C . LEU A 1 101 ? 32.406 32.375 23 1 96.69 101 LEU A C 1
ATOM 829 O O . LEU A 1 101 ? 32.375 31.203 23.406 1 96.69 101 LEU A O 1
ATOM 833 N N . PHE A 1 102 ? 33.438 33.156 23.078 1 96.44 102 PHE A N 1
ATOM 834 C CA . PHE A 1 102 ? 34.625 32.781 23.797 1 96.44 102 PHE A CA 1
ATOM 835 C C . PHE A 1 102 ? 35.062 33.844 24.781 1 96.44 102 PHE A C 1
ATOM 837 O O . PHE A 1 102 ? 35 35.031 24.469 1 96.44 102 PHE A O 1
ATOM 844 N N . PHE A 1 103 ? 35.438 33.531 25.953 1 96.44 103 PHE A N 1
ATOM 845 C CA . PHE A 1 103 ? 36.094 34.375 26.922 1 96.44 103 PHE A CA 1
ATOM 846 C C . PHE A 1 103 ? 37.562 34 27.062 1 96.44 103 PHE A C 1
ATOM 848 O O . PHE A 1 103 ? 37.906 33.031 27.734 1 96.44 103 PHE A O 1
ATOM 855 N N . ASP A 1 104 ? 38.312 34.844 26.406 1 94.06 104 ASP A N 1
ATOM 856 C CA . ASP A 1 104 ? 39.688 34.469 26.156 1 94.06 104 ASP A CA 1
ATOM 857 C C . ASP A 1 104 ? 39.75 33.125 25.438 1 94.06 104 ASP A C 1
ATOM 859 O O . ASP A 1 104 ? 39.219 32.969 24.328 1 94.06 104 ASP A O 1
ATOM 863 N N . ASP A 1 105 ? 40.219 32.062 26.078 1 90.88 105 ASP A N 1
ATOM 864 C CA . ASP A 1 105 ? 40.375 30.812 25.359 1 90.88 105 ASP A CA 1
ATOM 865 C C . ASP A 1 105 ? 39.312 29.812 25.75 1 90.88 105 ASP A C 1
ATOM 867 O O . ASP A 1 105 ? 39.312 28.672 25.266 1 90.88 105 ASP A O 1
ATOM 871 N N . GLU A 1 106 ? 38.344 30.297 26.453 1 95.06 106 GLU A N 1
ATOM 872 C CA . GLU A 1 106 ? 37.281 29.375 26.891 1 95.06 106 GLU A CA 1
ATOM 873 C C . GLU A 1 106 ? 36 29.562 26.109 1 95.06 106 GLU A C 1
ATOM 875 O O . GLU A 1 106 ? 35.375 30.625 26.172 1 95.06 106 GLU A O 1
ATOM 880 N N . ARG A 1 107 ? 35.594 28.484 25.406 1 95.56 107 ARG A N 1
ATOM 881 C CA . ARG A 1 107 ? 34.344 28.531 24.641 1 95.56 107 ARG A CA 1
ATOM 882 C C . ARG A 1 107 ? 33.125 28.328 25.547 1 95.56 107 ARG A C 1
ATOM 884 O O . ARG A 1 107 ? 33.125 27.422 26.375 1 95.56 107 ARG A O 1
ATOM 891 N N . PHE A 1 108 ? 32.188 29.094 25.469 1 95.69 108 PHE A N 1
ATOM 892 C CA . PHE A 1 108 ? 30.922 28.938 26.172 1 95.69 108 PHE A CA 1
ATOM 893 C C . PHE A 1 108 ? 30.016 27.953 25.422 1 95.69 108 PHE A C 1
ATOM 895 O O . PHE A 1 108 ? 29.734 28.141 24.234 1 95.69 108 PHE A O 1
ATOM 902 N N . THR A 1 109 ? 29.594 26.891 26.031 1 93.88 109 THR A N 1
ATOM 903 C CA . THR A 1 109 ? 28.516 26 25.641 1 93.88 109 THR A CA 1
ATOM 904 C C . THR A 1 109 ? 27.594 25.703 26.812 1 93.88 109 THR A C 1
ATOM 906 O O . THR A 1 109 ? 28.047 25.688 27.969 1 93.88 109 THR A O 1
ATOM 909 N N . MET A 1 110 ? 26.406 25.469 26.484 1 89.75 110 MET A N 1
ATOM 910 C CA . MET A 1 110 ? 25.391 25.328 27.531 1 89.75 110 MET A CA 1
ATOM 911 C C . MET A 1 110 ? 25.688 24.141 28.422 1 89.75 110 MET A C 1
ATOM 913 O O . MET A 1 110 ? 25.312 24.125 29.594 1 89.75 110 MET A O 1
ATOM 917 N N . ASP A 1 111 ? 26.328 23.141 27.891 1 89 111 ASP A N 1
ATOM 918 C CA . ASP A 1 111 ? 26.5 21.891 28.625 1 89 111 ASP A CA 1
ATOM 919 C C . ASP A 1 111 ? 27.875 21.828 29.297 1 89 111 ASP A C 1
ATOM 921 O O . ASP A 1 111 ? 28.312 20.766 29.734 1 89 111 ASP A O 1
ATOM 925 N N . ARG A 1 112 ? 28.625 22.906 29.234 1 90.81 112 ARG A N 1
ATOM 926 C CA . ARG A 1 112 ? 29.906 23.016 29.938 1 90.81 112 ARG A CA 1
ATOM 927 C C . ARG A 1 112 ? 29.891 24.156 30.938 1 90.81 112 ARG A C 1
ATOM 929 O O . ARG A 1 112 ? 29.328 25.219 30.656 1 90.81 112 ARG A O 1
ATOM 936 N N . GLY A 1 113 ? 30.625 23.984 32 1 92.81 113 GLY A N 1
ATOM 937 C CA . GLY A 1 113 ? 30.594 24.984 33.062 1 92.81 113 GLY A CA 1
ATOM 938 C C . GLY A 1 113 ? 29.359 24.891 33.938 1 92.81 113 GLY A C 1
ATOM 939 O O . GLY A 1 113 ? 28.797 23.812 34.094 1 92.81 113 GLY A O 1
ATOM 940 N N . HIS A 1 114 ? 29.188 26.016 34.625 1 93.44 114 HIS A N 1
ATOM 941 C CA . HIS A 1 114 ? 28.047 26.047 35.531 1 93.44 114 HIS A CA 1
ATOM 942 C C . HIS A 1 114 ? 27.094 27.188 35.188 1 93.44 114 HIS A C 1
ATOM 944 O O . HIS A 1 114 ? 27.531 28.297 34.906 1 93.44 114 HIS A O 1
ATOM 950 N N . LEU A 1 115 ? 25.859 26.828 35.125 1 91.69 115 LEU A N 1
ATOM 951 C CA . LEU A 1 115 ? 24.828 27.828 34.844 1 91.69 115 LEU A CA 1
ATOM 952 C C . LEU A 1 115 ? 24.156 28.281 36.156 1 91.69 115 LEU A C 1
ATOM 954 O O . LEU A 1 115 ? 23.656 27.453 36.906 1 91.69 115 LEU A O 1
ATOM 958 N N . GLU A 1 116 ? 24.406 29.531 36.375 1 90.56 116 GLU A N 1
ATOM 959 C CA . GLU A 1 116 ? 23.672 30.141 37.469 1 90.56 116 GLU A CA 1
ATOM 960 C C . GLU A 1 116 ? 22.453 30.906 36.969 1 90.56 116 GLU A C 1
ATOM 962 O O . GLU A 1 116 ? 22.516 31.562 35.906 1 90.56 116 GLU A O 1
ATOM 967 N N . THR A 1 117 ? 21.375 30.75 37.594 1 89.94 117 THR A N 1
ATOM 968 C CA . THR A 1 117 ? 20.109 31.359 37.188 1 89.94 117 THR A CA 1
ATOM 969 C C . THR A 1 117 ? 19.781 31.078 35.75 1 89.94 117 THR A C 1
ATOM 971 O O . THR A 1 117 ? 20.688 31.078 34.875 1 89.94 117 THR A O 1
ATOM 974 N N . TYR A 1 118 ? 18.953 30.5 35.281 1 94.31 118 TYR A N 1
ATOM 975 C CA . TYR A 1 118 ? 18.594 30.203 33.906 1 94.31 118 TYR A CA 1
ATOM 976 C C . TYR A 1 118 ? 17.094 30.406 33.688 1 94.31 118 TYR A C 1
ATOM 978 O O . TYR A 1 118 ? 16.281 30.031 34.531 1 94.31 118 TYR A O 1
ATOM 986 N N . SER A 1 119 ? 16.844 31.141 32.594 1 96.75 119 SER A N 1
ATOM 987 C CA . SER A 1 119 ? 15.445 31.234 32.156 1 96.75 119 SER A CA 1
ATOM 988 C C . SER A 1 119 ? 15.344 31.391 30.641 1 96.75 119 SER A C 1
ATOM 990 O O . SER A 1 119 ? 16.094 32.188 30.047 1 96.75 119 SER A O 1
ATOM 992 N N . ARG A 1 120 ? 14.625 30.609 30.016 1 96.44 120 ARG A N 1
ATOM 993 C CA . ARG A 1 120 ? 14.172 30.766 28.641 1 96.44 120 ARG A CA 1
ATOM 994 C C . ARG A 1 120 ? 12.672 31.031 28.578 1 96.44 120 ARG A C 1
ATOM 996 O O . ARG A 1 120 ? 11.883 30.281 29.156 1 96.44 120 ARG A O 1
ATOM 1003 N N . VAL A 1 121 ? 12.281 32.094 27.922 1 98.62 121 VAL A N 1
ATOM 1004 C CA . VAL A 1 121 ? 10.891 32.5 27.984 1 98.62 121 VAL A CA 1
ATOM 1005 C C . VAL A 1 121 ? 10.383 32.844 26.578 1 98.62 121 VAL A C 1
ATOM 1007 O O . VAL A 1 121 ? 11.023 33.562 25.844 1 98.62 121 VAL A O 1
ATOM 1010 N N . LEU A 1 122 ? 9.312 32.219 26.203 1 98.81 122 LEU A N 1
ATOM 1011 C CA . LEU A 1 122 ? 8.523 32.719 25.078 1 98.81 122 LEU A CA 1
ATOM 1012 C C . LEU A 1 122 ? 7.5 33.75 25.547 1 98.81 122 LEU A C 1
ATOM 1014 O O . LEU A 1 122 ? 6.562 33.406 26.266 1 98.81 122 LEU A O 1
ATOM 1018 N N . HIS A 1 123 ? 7.703 34.969 25.172 1 98.75 123 HIS A N 1
ATOM 1019 C CA . HIS A 1 123 ? 6.762 36.031 25.469 1 98.75 123 HIS A CA 1
ATOM 1020 C C . HIS A 1 123 ? 5.656 36.094 24.422 1 98.75 123 HIS A C 1
ATOM 1022 O O . HIS A 1 123 ? 5.844 36.688 23.359 1 98.75 123 HIS A O 1
ATOM 1028 N N . MET A 1 124 ? 4.52 35.625 24.812 1 98.75 124 MET A N 1
ATOM 1029 C CA . MET A 1 124 ? 3.459 35.469 23.828 1 98.75 124 MET A CA 1
ATOM 1030 C C . MET A 1 124 ? 2.848 36.812 23.453 1 98.75 124 MET A C 1
ATOM 1032 O O . MET A 1 124 ? 2.434 37.031 22.297 1 98.75 124 MET A O 1
ATOM 1036 N N . LYS A 1 125 ? 2.777 37.719 24.359 1 98.19 125 LYS A N 1
ATOM 1037 C CA . LYS A 1 125 ? 2.238 39.031 24.078 1 98.19 125 LYS A CA 1
ATOM 1038 C C . LYS A 1 125 ? 3.092 39.781 23.062 1 98.19 125 LYS A C 1
ATOM 1040 O O . LYS A 1 125 ? 2.562 40.469 22.188 1 98.19 125 LYS A O 1
ATOM 1045 N N . ASP A 1 126 ? 4.406 39.594 23.141 1 97.75 126 ASP A N 1
ATOM 1046 C CA . ASP A 1 126 ? 5.348 40.344 22.328 1 97.75 126 ASP A CA 1
ATOM 1047 C C . ASP A 1 126 ? 5.863 39.469 21.172 1 97.75 126 ASP A C 1
ATOM 1049 O O . ASP A 1 126 ? 6.504 40 20.25 1 97.75 126 ASP A O 1
ATOM 1053 N N . GLY A 1 127 ? 5.57 38.219 21.141 1 98.38 127 GLY A N 1
ATOM 1054 C CA . GLY A 1 127 ? 6.008 37.344 20.078 1 98.38 127 GLY A CA 1
ATOM 1055 C C . GLY A 1 127 ? 7.516 37.25 19.953 1 98.38 127 GLY A C 1
ATOM 1056 O O . GLY A 1 127 ? 8.062 37.25 18.859 1 98.38 127 GLY A O 1
ATOM 1057 N N . LYS A 1 128 ? 8.234 37.156 21.062 1 98.56 128 LYS A N 1
ATOM 1058 C CA . LYS A 1 128 ? 9.688 37.031 21.078 1 98.56 128 LYS A CA 1
ATOM 1059 C C . LYS A 1 128 ? 10.125 35.969 22.094 1 98.56 128 LYS A C 1
ATOM 1061 O O . LYS A 1 128 ? 9.352 35.562 22.953 1 98.56 128 LYS A O 1
ATOM 1066 N N . VAL A 1 129 ? 11.312 35.469 21.953 1 98.69 129 VAL A N 1
ATOM 1067 C CA . VAL A 1 129 ? 11.922 34.531 22.906 1 98.69 129 VAL A CA 1
ATOM 1068 C C . VAL A 1 129 ? 13.133 35.219 23.562 1 98.69 129 VAL A C 1
ATOM 1070 O O . VAL A 1 129 ? 13.875 35.938 22.906 1 98.69 129 VAL A O 1
ATOM 1073 N N . SER A 1 130 ? 13.266 35.031 24.828 1 98.25 130 SER A N 1
ATOM 1074 C CA . SER A 1 130 ? 14.43 35.531 25.562 1 98.25 130 SER A CA 1
ATOM 1075 C C . SER A 1 130 ? 15.062 34.469 26.422 1 98.25 130 SER A C 1
ATOM 1077 O O . SER A 1 130 ? 14.383 33.5 26.828 1 98.25 130 SER A O 1
ATOM 1079 N N . ARG A 1 131 ? 16.297 34.562 26.625 1 97.75 131 ARG A N 1
ATOM 1080 C CA . ARG A 1 131 ? 17.078 33.75 27.547 1 97.75 131 ARG A CA 1
ATOM 1081 C C . ARG A 1 131 ? 17.953 34.594 28.438 1 97.75 131 ARG A C 1
ATOM 1083 O O . ARG A 1 131 ? 18.609 35.531 27.953 1 97.75 131 ARG A O 1
ATOM 1090 N N . GLN A 1 132 ? 17.875 34.344 29.656 1 97.69 132 GLN A N 1
ATOM 1091 C CA . GLN A 1 132 ? 18.703 35.031 30.641 1 97.69 132 GLN A CA 1
ATOM 1092 C C . GLN A 1 132 ? 19.391 34.062 31.578 1 97.69 132 GLN A C 1
ATOM 1094 O O . GLN A 1 132 ? 18.766 33.125 32.094 1 97.69 132 GLN A O 1
ATOM 1099 N N . PHE A 1 133 ? 20.672 34.312 31.781 1 96.75 133 PHE A N 1
ATOM 1100 C CA . PHE A 1 133 ? 21.406 33.406 32.656 1 96.75 133 PHE A CA 1
ATOM 1101 C C . PHE A 1 133 ? 22.781 34 33 1 96.75 133 PHE A C 1
ATOM 1103 O O . PHE A 1 133 ? 23.219 34.969 32.375 1 96.75 133 PHE A O 1
ATOM 1110 N N . ILE A 1 134 ? 23.344 33.5 34 1 97.31 134 ILE A N 1
ATOM 1111 C CA . ILE A 1 134 ? 24.75 33.719 34.344 1 97.31 134 ILE A CA 1
ATOM 1112 C C . ILE A 1 134 ? 25.531 32.406 34.125 1 97.31 134 ILE A C 1
ATOM 1114 O O . ILE A 1 134 ? 25.141 31.359 34.625 1 97.31 134 ILE A O 1
ATOM 1118 N N . TRP A 1 135 ? 26.578 32.5 33.406 1 96.5 135 TRP A N 1
ATOM 1119 C CA . TRP A 1 135 ? 27.422 31.344 33.094 1 96.5 135 TRP A CA 1
ATOM 1120 C C . TRP A 1 135 ? 28.797 31.5 33.75 1 96.5 135 TRP A C 1
ATOM 1122 O O . TRP A 1 135 ? 29.406 32.562 33.688 1 96.5 135 TRP A O 1
ATOM 1132 N N . GLN A 1 136 ? 29.188 30.422 34.375 1 96.81 136 GLN A N 1
ATOM 1133 C CA . GLN A 1 136 ? 30.531 30.344 34.906 1 96.81 136 GLN A CA 1
ATOM 1134 C C . GLN A 1 136 ? 31.359 29.297 34.188 1 96.81 136 GLN A C 1
ATOM 1136 O O . GLN A 1 136 ? 30.984 28.109 34.125 1 96.81 136 GLN A O 1
ATOM 1141 N N . SER A 1 137 ? 32.5 29.797 33.625 1 95.69 137 SER A N 1
ATOM 1142 C CA . SER A 1 137 ? 33.344 28.891 32.875 1 95.69 137 SER A CA 1
ATOM 1143 C C . SER A 1 137 ? 34 27.859 33.812 1 95.69 137 SER A C 1
ATOM 1145 O O . SER A 1 137 ? 34 28.031 35.031 1 95.69 137 SER A O 1
ATOM 1147 N N . PRO A 1 138 ? 34.531 26.859 33.188 1 94.38 138 PRO A N 1
ATOM 1148 C CA . PRO A 1 138 ? 35.25 25.859 33.969 1 94.38 138 PRO A CA 1
ATOM 1149 C C . PRO A 1 138 ? 36.375 26.469 34.812 1 94.38 138 PRO A C 1
ATOM 1151 O O . PRO A 1 138 ? 36.719 25.969 35.875 1 94.38 138 PRO A O 1
ATOM 1154 N N . THR A 1 139 ? 36.969 27.547 34.281 1 95.19 139 THR A N 1
ATOM 1155 C CA . THR A 1 139 ? 38.094 28.141 35 1 95.19 139 THR A CA 1
ATOM 1156 C C . THR A 1 139 ? 37.594 29.25 35.938 1 95.19 139 THR A C 1
ATOM 1158 O O . THR A 1 139 ? 38.406 29.922 36.562 1 95.19 139 THR A O 1
ATOM 1161 N N . GLY A 1 140 ? 36.375 29.562 35.938 1 95 140 GLY A N 1
ATOM 1162 C CA . GLY A 1 140 ? 35.812 30.438 36.969 1 95 140 GLY A CA 1
ATOM 1163 C C . GLY A 1 140 ? 35.406 31.797 36.438 1 95 140 GLY A C 1
ATOM 1164 O O . GLY A 1 140 ? 34.906 32.625 37.188 1 95 140 GLY A O 1
ATOM 1165 N N . LYS A 1 141 ? 35.562 32.062 35.156 1 96.38 141 LYS A N 1
ATOM 1166 C CA . LYS A 1 141 ? 35.062 33.312 34.562 1 96.38 141 LYS A CA 1
ATOM 1167 C C . LYS A 1 141 ? 33.562 33.344 34.531 1 96.38 141 LYS A C 1
ATOM 1169 O O . LYS A 1 141 ? 32.906 32.375 34.094 1 96.38 141 LYS A O 1
ATOM 1174 N N . LYS A 1 142 ? 33 34.469 35.031 1 96.88 142 LYS A N 1
ATOM 1175 C CA . LYS A 1 142 ? 31.562 34.594 35.062 1 96.88 142 LYS A CA 1
ATOM 1176 C C . LYS A 1 142 ? 31.078 35.719 34.156 1 96.88 142 LYS A C 1
ATOM 1178 O O . LYS A 1 142 ? 31.688 36.781 34.094 1 96.88 142 LYS A O 1
ATOM 1183 N N . ALA A 1 143 ? 30.031 35.469 33.469 1 97.19 143 ALA A N 1
ATOM 1184 C CA . ALA A 1 143 ? 29.438 36.469 32.594 1 97.19 143 ALA A CA 1
ATOM 1185 C C . ALA A 1 143 ? 27.906 36.375 32.625 1 97.19 143 ALA A C 1
ATOM 1187 O O . ALA A 1 143 ? 27.359 35.281 32.719 1 97.19 143 ALA A O 1
ATOM 1188 N N . GLU A 1 144 ? 27.266 37.469 32.594 1 97.88 144 GLU A N 1
ATOM 1189 C CA . GLU A 1 144 ? 25.812 37.562 32.5 1 97.88 144 GLU A CA 1
ATOM 1190 C C . GLU A 1 144 ? 25.375 37.656 31.047 1 97.88 144 GLU A C 1
ATOM 1192 O O . GLU A 1 144 ? 25.922 38.438 30.266 1 97.88 144 GLU A O 1
ATOM 1197 N N . PHE A 1 145 ? 24.422 36.875 30.719 1 97.38 145 PHE A N 1
ATOM 1198 C CA . PHE A 1 145 ? 23.906 36.812 29.359 1 97.38 145 PHE A CA 1
ATOM 1199 C C . PHE A 1 145 ? 22.438 37.188 29.312 1 97.38 145 PHE A C 1
ATOM 1201 O O . PHE A 1 145 ? 21.656 36.781 30.156 1 97.38 145 PHE A O 1
ATOM 1208 N N . ASN A 1 146 ? 22.062 38 28.328 1 97.38 146 ASN A N 1
ATOM 1209 C CA . ASN A 1 146 ? 20.688 38.25 27.891 1 97.38 146 ASN A CA 1
ATOM 1210 C C . ASN A 1 146 ? 20.578 38.156 26.375 1 97.38 146 ASN A C 1
ATOM 1212 O O . ASN A 1 146 ? 21.219 38.906 25.641 1 97.38 146 ASN A O 1
ATOM 1216 N N . ILE A 1 147 ? 19.844 37.219 25.969 1 97.25 147 ILE A N 1
ATOM 1217 C CA . ILE A 1 147 ? 19.625 37 24.531 1 97.25 147 ILE A CA 1
ATOM 1218 C C . ILE A 1 147 ? 18.141 37.156 24.203 1 97.25 147 ILE A C 1
ATOM 1220 O O . ILE A 1 147 ? 17.281 36.625 24.922 1 97.25 147 ILE A O 1
ATOM 1224 N N . GLU A 1 148 ? 17.781 37.906 23.188 1 97.75 148 GLU A N 1
ATOM 1225 C CA . GLU A 1 148 ? 16.422 38.031 22.703 1 97.75 148 GLU A CA 1
ATOM 1226 C C . GLU A 1 148 ? 16.359 37.906 21.172 1 97.75 148 GLU A C 1
ATOM 1228 O O . GLU A 1 148 ? 17.266 38.344 20.469 1 97.75 148 GLU A O 1
ATOM 1233 N N . LYS A 1 149 ? 15.367 37.375 20.719 1 98.06 149 LYS A N 1
ATOM 1234 C CA . LYS A 1 149 ? 15.188 37.281 19.266 1 98.06 149 LYS A CA 1
ATOM 1235 C C . LYS A 1 149 ? 13.711 37.25 18.891 1 98.06 149 LYS A C 1
ATOM 1237 O O . LYS A 1 149 ? 12.867 36.875 19.703 1 98.06 149 LYS A O 1
ATOM 1242 N N . PHE A 1 150 ? 13.328 37.688 17.75 1 98.56 150 PHE A N 1
ATOM 1243 C CA . PHE A 1 150 ? 11.992 37.594 17.172 1 98.56 150 PHE A CA 1
ATOM 1244 C C . PHE A 1 150 ? 12.062 37.531 15.648 1 98.56 150 PHE A C 1
ATOM 1246 O O . PHE A 1 150 ? 13.109 37.812 15.055 1 98.56 150 PHE A O 1
ATOM 1253 N N . ILE A 1 151 ? 11.102 37 15.062 1 98.81 151 ILE A N 1
ATOM 1254 C CA . ILE A 1 151 ? 10.867 37.031 13.625 1 98.81 151 ILE A CA 1
ATOM 1255 C C . ILE A 1 151 ? 9.781 38.062 13.312 1 98.81 151 ILE A C 1
ATOM 1257 O O . ILE A 1 151 ? 8.648 37.938 13.781 1 98.81 151 ILE A O 1
ATOM 1261 N N . SER A 1 152 ? 10.086 39.031 12.516 1 98.75 152 SER A N 1
ATOM 1262 C CA . SER A 1 152 ? 9.211 40.188 12.344 1 98.75 152 SER A CA 1
ATOM 1263 C C . SER A 1 152 ? 7.906 39.781 11.656 1 98.75 152 SER A C 1
ATOM 1265 O O . SER A 1 152 ? 7.918 39.094 10.641 1 98.75 152 SER A O 1
ATOM 1267 N N . LEU A 1 153 ? 6.797 40.188 12.219 1 98.06 153 LEU A N 1
ATOM 1268 C CA . LEU A 1 153 ? 5.48 39.969 11.633 1 98.06 153 LEU A CA 1
ATOM 1269 C C . LEU A 1 153 ? 5.129 41.094 10.641 1 98.06 153 LEU A C 1
ATOM 1271 O O . LEU A 1 153 ? 4.285 40.875 9.766 1 98.06 153 LEU A O 1
ATOM 1275 N N . LYS A 1 154 ? 5.777 42.156 10.727 1 97.12 154 LYS A N 1
ATOM 1276 C CA . LYS A 1 154 ? 5.52 43.312 9.844 1 97.12 154 LYS A CA 1
ATOM 1277 C C . LYS A 1 154 ? 6.449 43.281 8.633 1 97.12 154 LYS A C 1
ATOM 1279 O O . LYS A 1 154 ? 6.012 43.5 7.504 1 97.12 154 LYS A O 1
ATOM 1284 N N . ASP A 1 155 ? 7.746 43.094 8.891 1 97.06 155 ASP A N 1
ATOM 1285 C CA . ASP A 1 155 ? 8.734 42.875 7.84 1 97.06 155 ASP A CA 1
ATOM 1286 C C . ASP A 1 155 ? 9.008 41.375 7.633 1 97.06 155 ASP A C 1
ATOM 1288 O O . ASP A 1 155 ? 9.984 40.844 8.164 1 97.06 155 ASP A O 1
ATOM 1292 N N . ILE A 1 156 ? 8.281 40.781 6.809 1 96.06 156 ILE A N 1
ATOM 1293 C CA . ILE A 1 156 ? 8.07 39.344 6.844 1 96.06 156 ILE A CA 1
ATOM 1294 C C . ILE A 1 156 ? 9.375 38.625 6.496 1 96.06 156 ILE A C 1
ATOM 1296 O O . ILE A 1 156 ? 9.539 37.438 6.805 1 96.06 156 ILE A O 1
ATOM 1300 N N . HIS A 1 157 ? 10.391 39.312 5.891 1 97.31 157 HIS A N 1
ATOM 1301 C CA . HIS A 1 157 ? 11.625 38.656 5.461 1 97.31 157 HIS A CA 1
ATOM 1302 C C . HIS A 1 157 ? 12.695 38.75 6.547 1 97.31 157 HIS A C 1
ATOM 1304 O O . HIS A 1 157 ? 13.797 38.219 6.379 1 97.31 157 HIS A O 1
ATOM 1310 N N . ILE A 1 158 ? 12.367 39.375 7.719 1 98.62 158 ILE A N 1
ATOM 1311 C CA . ILE A 1 158 ? 13.422 39.781 8.625 1 98.62 158 ILE A CA 1
ATOM 1312 C C . ILE A 1 158 ? 13.336 39 9.93 1 98.62 158 ILE A C 1
ATOM 1314 O O . ILE A 1 158 ? 12.25 38.844 10.492 1 98.62 158 ILE A O 1
ATOM 1318 N N . THR A 1 159 ? 14.445 38.531 10.383 1 98.56 159 THR A N 1
ATOM 1319 C CA . THR A 1 159 ? 14.633 38.094 11.766 1 98.56 159 THR A CA 1
ATOM 1320 C C . THR A 1 159 ? 15.609 39.031 12.484 1 98.56 159 THR A C 1
ATOM 1322 O O . THR A 1 159 ? 16.469 39.625 11.852 1 98.56 159 THR A O 1
ATOM 1325 N N . ALA A 1 160 ? 15.461 39.156 13.781 1 98.56 160 ALA A N 1
ATOM 1326 C CA . ALA A 1 160 ? 16.328 40.031 14.555 1 98.56 160 ALA A CA 1
ATOM 1327 C C . ALA A 1 160 ? 16.703 39.375 15.891 1 98.56 160 ALA A C 1
ATOM 1329 O O . ALA A 1 160 ? 15.867 38.75 16.547 1 98.56 160 ALA A O 1
ATOM 1330 N N . PHE A 1 161 ? 18 39.5 16.203 1 97.12 161 PHE A N 1
ATOM 1331 C CA . PHE A 1 161 ? 18.578 39 17.438 1 97.12 161 PHE A CA 1
ATOM 1332 C C . PHE A 1 161 ? 19.344 40.094 18.172 1 97.12 161 PHE A C 1
ATOM 1334 O O . PHE A 1 161 ? 19.984 40.938 17.547 1 97.12 161 PHE A O 1
ATOM 1341 N N . GLN A 1 162 ? 19.234 40.094 19.516 1 97.56 162 GLN A N 1
ATOM 1342 C CA . GLN A 1 162 ? 20.062 40.938 20.375 1 97.56 162 GLN A CA 1
ATOM 1343 C C . GLN A 1 162 ? 20.734 40.094 21.484 1 97.56 162 GLN A C 1
ATOM 1345 O O . GLN A 1 162 ? 20.047 39.406 22.219 1 97.56 162 GLN A O 1
ATOM 1350 N N . LEU A 1 163 ? 21.984 40.156 21.547 1 97.19 163 LEU A N 1
ATOM 1351 C CA . LEU A 1 163 ? 22.781 39.5 22.578 1 97.19 163 LEU A CA 1
ATOM 1352 C C . LEU A 1 163 ? 23.469 40.562 23.453 1 97.19 163 LEU A C 1
ATOM 1354 O O . LEU A 1 163 ? 24.125 41.469 22.953 1 97.19 163 LEU A O 1
ATOM 1358 N N . SER A 1 164 ? 23.219 40.438 24.719 1 96.69 164 SER A N 1
ATOM 1359 C CA . SER A 1 164 ? 23.938 41.25 25.703 1 96.69 164 SER A CA 1
ATOM 1360 C C . SER A 1 164 ? 24.828 40.375 26.594 1 96.69 164 SER A C 1
ATOM 1362 O O . SER A 1 164 ? 24.359 39.406 27.188 1 96.69 164 SER A O 1
ATOM 1364 N N . VAL A 1 165 ? 26.047 40.75 26.703 1 96.44 165 VAL A N 1
ATOM 1365 C CA . VAL A 1 165 ? 27 40.031 27.531 1 96.44 165 VAL A CA 1
ATOM 1366 C C . VAL A 1 165 ? 27.719 41 28.453 1 96.44 165 VAL A C 1
ATOM 1368 O O . VAL A 1 165 ? 28.188 42.062 28.031 1 96.44 165 VAL A O 1
ATOM 1371 N N . ARG A 1 166 ? 27.844 40.562 29.75 1 96.88 166 ARG A N 1
ATOM 1372 C CA . ARG A 1 166 ? 28.547 41.344 30.75 1 96.88 166 ARG A CA 1
ATOM 1373 C C . ARG A 1 166 ? 29.469 40.5 31.594 1 96.88 166 ARG A C 1
ATOM 1375 O O . ARG A 1 166 ? 29 39.688 32.406 1 96.88 166 ARG A O 1
ATOM 1382 N N . PRO A 1 167 ? 30.812 40.75 31.391 1 96.75 167 PRO A N 1
ATOM 1383 C CA . PRO A 1 167 ? 31.703 40.094 32.344 1 96.75 167 PRO A CA 1
ATOM 1384 C C . PRO A 1 167 ? 31.5 40.531 33.781 1 96.75 167 PRO A C 1
ATOM 1386 O O . PRO A 1 167 ? 31.422 41.75 34.031 1 96.75 167 PRO A O 1
ATOM 1389 N N . LEU A 1 168 ? 31.484 39.625 34.688 1 97.56 168 LEU A N 1
ATOM 1390 C CA . LEU A 1 168 ? 31.141 39.969 36.062 1 97.56 168 LEU A CA 1
ATOM 1391 C C . LEU A 1 168 ? 32.375 39.969 36.938 1 97.56 168 LEU A C 1
ATOM 1393 O O . LEU A 1 168 ? 32.406 40.688 37.969 1 97.56 168 LEU A O 1
ATOM 1397 N N . ASN A 1 169 ? 33.438 39.156 36.625 1 97.19 169 ASN A N 1
ATOM 1398 C CA . ASN A 1 169 ? 34.562 39.031 37.594 1 97.19 169 ASN A CA 1
ATOM 1399 C C . ASN A 1 169 ? 35.906 39 36.875 1 97.19 169 ASN A C 1
ATOM 1401 O O . ASN A 1 169 ? 36.875 38.531 37.406 1 97.19 169 ASN A O 1
ATOM 1405 N N . PHE A 1 170 ? 35.875 39.344 35.594 1 96.38 170 PHE A N 1
ATOM 1406 C CA . PHE A 1 170 ? 37.125 39.344 34.875 1 96.38 170 PHE A CA 1
ATOM 1407 C C . PHE A 1 170 ? 37.156 40.438 33.812 1 96.38 170 PHE A C 1
ATOM 1409 O O . PHE A 1 170 ? 36.125 41.031 33.5 1 96.38 170 PHE A O 1
ATOM 1416 N N . SER A 1 171 ? 38.312 40.812 33.344 1 96.81 171 SER A N 1
ATOM 1417 C CA . SER A 1 171 ? 38.562 41.594 32.156 1 96.81 171 SER A CA 1
ATOM 1418 C C . SER A 1 171 ? 39.375 40.812 31.141 1 96.81 171 SER A C 1
ATOM 1420 O O . SER A 1 171 ? 40.25 40 31.531 1 96.81 171 SER A O 1
ATOM 1422 N N . GLY A 1 172 ? 39 40.938 29.922 1 95 172 GLY A N 1
ATOM 1423 C CA . GLY A 1 172 ? 39.688 40.156 28.906 1 95 172 GLY A CA 1
ATOM 1424 C C . GLY A 1 172 ? 39.125 40.344 27.516 1 95 172 GLY A C 1
ATOM 1425 O O . GLY A 1 172 ? 38.594 41.406 27.203 1 95 172 GLY A O 1
ATOM 1426 N N . ILE A 1 173 ? 39.375 39.375 26.719 1 95.62 173 ILE A N 1
ATOM 1427 C CA . ILE A 1 173 ? 38.906 39.406 25.328 1 95.62 173 ILE A CA 1
ATOM 1428 C C . ILE A 1 173 ? 37.656 38.594 25.172 1 95.62 173 ILE A C 1
ATOM 1430 O O . ILE A 1 173 ? 37.594 37.406 25.594 1 95.62 173 ILE A O 1
ATOM 1434 N N . VAL A 1 174 ? 36.625 39.219 24.688 1 95.56 174 VAL A N 1
ATOM 1435 C CA . VAL A 1 174 ? 35.438 38.5 24.266 1 95.56 174 VAL A CA 1
ATOM 1436 C C . VAL A 1 174 ? 35.438 38.312 22.75 1 95.56 174 VAL A C 1
ATOM 1438 O O . VAL A 1 174 ? 35.5 39.281 22 1 95.56 174 VAL A O 1
ATOM 1441 N N . ARG A 1 175 ? 35.406 37.094 22.297 1 95.56 175 ARG A N 1
ATOM 1442 C CA . ARG A 1 175 ? 35.281 36.781 20.875 1 95.56 175 ARG A CA 1
ATOM 1443 C C . ARG A 1 175 ? 33.875 36.312 20.516 1 95.56 175 ARG A C 1
ATOM 1445 O O . ARG A 1 175 ? 33.312 35.438 21.172 1 95.56 175 ARG A O 1
ATOM 1452 N N . ILE A 1 176 ? 33.312 36.906 19.547 1 96.75 176 ILE A N 1
ATOM 1453 C CA . ILE A 1 176 ? 31.969 36.562 19.062 1 96.75 176 ILE A CA 1
ATOM 1454 C C . ILE A 1 176 ? 32.062 36.125 17.609 1 96.75 176 ILE A C 1
ATOM 1456 O O . ILE A 1 176 ? 32.625 36.812 16.781 1 96.75 176 ILE A O 1
ATOM 1460 N N . ILE A 1 177 ? 31.531 34.938 17.297 1 97.31 177 ILE A N 1
ATOM 1461 C CA . ILE A 1 177 ? 31.469 34.469 15.93 1 97.31 177 ILE A CA 1
ATOM 1462 C C . ILE A 1 177 ? 30.031 34.219 15.523 1 97.31 177 ILE A C 1
ATOM 1464 O O . ILE A 1 177 ? 29.281 33.5 16.203 1 97.31 177 ILE A O 1
ATOM 1468 N N . THR A 1 178 ? 29.562 34.844 14.469 1 97.31 178 THR A N 1
ATOM 1469 C CA . THR A 1 178 ? 28.266 34.625 13.844 1 97.31 178 THR A CA 1
ATOM 1470 C C . THR A 1 178 ? 28.438 34.062 12.43 1 97.31 178 THR A C 1
ATOM 1472 O O . THR A 1 178 ? 29.484 34.281 11.805 1 97.31 178 THR A O 1
ATOM 1475 N N . SER A 1 179 ? 27.484 33.312 11.953 1 97.69 179 SER A N 1
ATOM 1476 C CA . SER A 1 179 ? 27.672 32.719 10.633 1 97.69 179 SER A CA 1
ATOM 1477 C C . SER A 1 179 ? 26.328 32.531 9.914 1 97.69 179 SER A C 1
ATOM 1479 O O . SER A 1 179 ? 25.281 32.531 10.547 1 97.69 179 SER A O 1
ATOM 1481 N N . ILE A 1 180 ? 26.312 32.531 8.602 1 98.56 180 ILE A N 1
ATOM 1482 C CA . ILE A 1 180 ? 25.328 31.906 7.738 1 98.56 180 ILE A CA 1
ATOM 1483 C C . ILE A 1 180 ? 25.812 30.516 7.324 1 98.56 180 ILE A C 1
ATOM 1485 O O . ILE A 1 180 ? 26.688 30.391 6.457 1 98.56 180 ILE A O 1
ATOM 1489 N N . ASN A 1 181 ? 25.266 29.469 7.902 1 98.25 181 ASN A N 1
ATOM 1490 C CA . ASN A 1 181 ? 25.703 28.109 7.617 1 98.25 181 ASN A CA 1
ATOM 1491 C C . ASN A 1 181 ? 24.734 27.391 6.695 1 98.25 181 ASN A C 1
ATOM 1493 O O . ASN A 1 181 ? 23.656 26.984 7.125 1 98.25 181 ASN A O 1
ATOM 1497 N N . GLY A 1 182 ? 25.109 27.156 5.473 1 98 182 GLY A N 1
ATOM 1498 C CA . GLY A 1 182 ? 24.25 26.531 4.48 1 98 182 GLY A CA 1
ATOM 1499 C C . GLY A 1 182 ? 24.391 25.031 4.434 1 98 182 GLY A C 1
ATOM 1500 O O . GLY A 1 182 ? 23.781 24.359 3.596 1 98 182 GLY A O 1
ATOM 1501 N N . ASP A 1 183 ? 25.25 24.438 5.246 1 97 183 ASP A N 1
ATOM 1502 C CA . ASP A 1 183 ? 25.422 23 5.285 1 97 183 ASP A CA 1
ATOM 1503 C C . ASP A 1 183 ? 24.375 22.328 6.172 1 97 183 ASP A C 1
ATOM 1505 O O . ASP A 1 183 ? 24.688 21.844 7.258 1 97 183 ASP A O 1
ATOM 1509 N N . VAL A 1 184 ? 23.203 22.328 5.684 1 96.06 184 VAL A N 1
ATOM 1510 C CA . VAL A 1 184 ? 22.062 21.797 6.43 1 96.06 184 VAL A CA 1
ATOM 1511 C C . VAL A 1 184 ? 21.438 20.641 5.664 1 96.06 184 VAL A C 1
ATOM 1513 O O . VAL A 1 184 ? 21.688 20.469 4.465 1 96.06 184 VAL A O 1
ATOM 1516 N N . ARG A 1 185 ? 20.703 19.766 6.344 1 94.44 185 ARG A N 1
ATOM 1517 C CA . ARG A 1 185 ? 20.031 18.609 5.766 1 94.44 185 ARG A CA 1
ATOM 1518 C C . ARG A 1 185 ? 18.688 18.359 6.445 1 94.44 185 ARG A C 1
ATOM 1520 O O . ARG A 1 185 ? 18.438 18.859 7.547 1 94.44 185 ARG A O 1
ATOM 1527 N N . ASN A 1 186 ? 17.734 17.656 5.742 1 94.5 186 ASN A N 1
ATOM 1528 C CA . ASN A 1 186 ? 16.531 17.109 6.332 1 94.5 186 ASN A CA 1
ATOM 1529 C C . ASN A 1 186 ? 16.719 15.648 6.746 1 94.5 186 ASN A C 1
ATOM 1531 O O . ASN A 1 186 ? 17.391 14.883 6.047 1 94.5 186 ASN A O 1
ATOM 1535 N N . GLU A 1 187 ? 16.125 15.312 7.824 1 87.44 187 GLU A N 1
ATOM 1536 C CA . GLU A 1 187 ? 16.203 13.93 8.289 1 87.44 187 GLU A CA 1
ATOM 1537 C C . GLU A 1 187 ? 15.484 12.984 7.34 1 87.44 187 GLU A C 1
ATOM 1539 O O . GLU A 1 187 ? 15.906 11.844 7.145 1 87.44 187 GLU A O 1
ATOM 1544 N N . ASN A 1 188 ? 14.492 13.344 6.762 1 86.69 188 ASN A N 1
ATOM 1545 C CA . ASN A 1 188 ? 13.625 12.461 5.988 1 86.69 188 ASN A CA 1
ATOM 1546 C C . ASN A 1 188 ? 14.039 12.414 4.52 1 86.69 188 ASN A C 1
ATOM 1548 O O . ASN A 1 188 ? 13.398 11.734 3.713 1 86.69 188 ASN A O 1
ATOM 1552 N N . LEU A 1 189 ? 14.961 13.195 4.098 1 92.12 189 LEU A N 1
ATOM 1553 C CA . LEU A 1 189 ? 15.43 13.172 2.719 1 92.12 189 LEU A CA 1
ATOM 1554 C C . LEU A 1 189 ? 16.656 12.273 2.572 1 92.12 189 LEU A C 1
ATOM 1556 O O . LEU A 1 189 ? 17.516 12.242 3.449 1 92.12 189 LEU A O 1
ATOM 1560 N N . ARG A 1 190 ? 16.781 11.68 1.438 1 88.31 190 ARG A N 1
ATOM 1561 C CA . ARG A 1 190 ? 17.859 10.742 1.186 1 88.31 190 ARG A CA 1
ATOM 1562 C C . ARG A 1 190 ? 19.172 11.484 0.908 1 88.31 190 ARG A C 1
ATOM 1564 O O . ARG A 1 190 ? 20.25 11.031 1.318 1 88.31 190 ARG A O 1
ATOM 1571 N N . ASP A 1 191 ? 19.094 12.609 0.227 1 88.81 191 ASP A N 1
ATOM 1572 C CA . ASP A 1 191 ? 20.266 13.383 -0.156 1 88.81 191 ASP A CA 1
ATOM 1573 C C . ASP A 1 191 ? 20.125 14.844 0.278 1 88.81 191 ASP A C 1
ATOM 1575 O O . ASP A 1 191 ? 19.016 15.305 0.553 1 88.81 191 ASP A O 1
ATOM 1579 N N . GLN A 1 192 ? 21.297 15.516 0.428 1 94.19 192 GLN A N 1
ATOM 1580 C CA . GLN A 1 192 ? 21.234 16.953 0.653 1 94.19 192 GLN A CA 1
ATOM 1581 C C . GLN A 1 192 ? 20.562 17.672 -0.517 1 94.19 192 GLN A C 1
ATOM 1583 O O . GLN A 1 192 ? 20.969 17.5 -1.669 1 94.19 192 GLN A O 1
ATOM 1588 N N . ALA A 1 193 ? 19.656 18.484 -0.182 1 96.19 193 ALA A N 1
ATOM 1589 C CA . ALA A 1 193 ? 18.781 19.047 -1.213 1 96.19 193 ALA A CA 1
ATOM 1590 C C . ALA A 1 193 ? 19.328 20.391 -1.716 1 96.19 193 ALA A C 1
ATOM 1592 O O . ALA A 1 193 ? 19.031 20.797 -2.844 1 96.19 193 ALA A O 1
ATOM 1593 N N . LEU A 1 194 ? 20.109 21.109 -0.921 1 97.5 194 LEU A N 1
ATOM 1594 C CA . LEU A 1 194 ? 20.5 22.469 -1.236 1 97.5 194 LEU A CA 1
ATOM 1595 C C . LEU A 1 194 ? 21.938 22.531 -1.737 1 97.5 194 LEU A C 1
ATOM 1597 O O . LEU A 1 194 ? 22.812 21.859 -1.189 1 97.5 194 LEU A O 1
ATOM 1601 N N . VAL A 1 195 ? 22.141 23.266 -2.781 1 97.31 195 VAL A N 1
ATOM 1602 C CA . VAL A 1 195 ? 23.453 23.516 -3.348 1 97.31 195 VAL A CA 1
ATOM 1603 C C . VAL A 1 195 ? 23.781 25 -3.248 1 97.31 195 VAL A C 1
ATOM 1605 O O . VAL A 1 195 ? 23 25.844 -3.67 1 97.31 195 VAL A O 1
ATOM 1608 N N . THR A 1 196 ? 24.953 25.344 -2.713 1 98.12 196 THR A N 1
ATOM 1609 C CA . THR A 1 196 ? 25.391 26.734 -2.611 1 98.12 196 THR A CA 1
ATOM 1610 C C . THR A 1 196 ? 25.781 27.281 -3.979 1 98.12 196 THR A C 1
ATOM 1612 O O . THR A 1 196 ? 26.625 26.688 -4.668 1 98.12 196 THR A O 1
ATOM 1615 N N . LYS A 1 197 ? 25.203 28.391 -4.359 1 96.38 197 LYS A N 1
ATOM 1616 C CA . LYS A 1 197 ? 25.469 28.984 -5.664 1 96.38 197 LYS A CA 1
ATOM 1617 C C . LYS A 1 197 ? 26.406 30.188 -5.547 1 96.38 197 LYS A C 1
ATOM 1619 O O . LYS A 1 197 ? 27.25 30.406 -6.414 1 96.38 197 LYS A O 1
ATOM 1624 N N . GLU A 1 198 ? 26.156 31.016 -4.566 1 96.5 198 GLU A N 1
ATOM 1625 C CA . GLU A 1 198 ? 26.938 32.219 -4.324 1 96.5 198 GLU A CA 1
ATOM 1626 C C . GLU A 1 198 ? 27.062 32.5 -2.832 1 96.5 198 GLU A C 1
ATOM 1628 O O . GLU A 1 198 ? 26.188 32.156 -2.043 1 96.5 198 GLU A O 1
ATOM 1633 N N . LYS A 1 199 ? 28.094 33.125 -2.404 1 97.88 199 LYS A N 1
ATOM 1634 C CA . LYS A 1 199 ? 28.344 33.531 -1.03 1 97.88 199 LYS A CA 1
ATOM 1635 C C . LYS A 1 199 ? 29.391 34.656 -0.986 1 97.88 199 LYS A C 1
ATOM 1637 O O . LYS A 1 199 ? 30.203 34.781 -1.897 1 97.88 199 LYS A O 1
ATOM 1642 N N . GLY A 1 200 ? 29.281 35.5 0.057 1 97.56 200 GLY A N 1
ATOM 1643 C CA . GLY A 1 200 ? 30.266 36.562 0.161 1 97.56 200 GLY A CA 1
ATOM 1644 C C . GLY A 1 200 ? 29.828 37.688 1.073 1 97.56 200 GLY A C 1
ATOM 1645 O O . GLY A 1 200 ? 29.016 37.469 1.989 1 97.56 200 GLY A O 1
ATOM 1646 N N . ILE A 1 201 ? 30.594 38.812 0.954 1 97.44 201 ILE A N 1
ATOM 1647 C CA . ILE A 1 201 ? 30.344 40.031 1.711 1 97.44 201 ILE A CA 1
ATOM 1648 C C . ILE A 1 201 ? 30.156 41.219 0.751 1 97.44 201 ILE A C 1
ATOM 1650 O O . ILE A 1 201 ? 30.906 41.344 -0.217 1 97.44 201 ILE A O 1
ATOM 1654 N N . VAL A 1 202 ? 29.156 42 0.982 1 96.19 202 VAL A N 1
ATOM 1655 C CA . VAL A 1 202 ? 28.969 43.219 0.221 1 96.19 202 VAL A CA 1
ATOM 1656 C C . VAL A 1 202 ? 28.5 44.344 1.151 1 96.19 202 VAL A C 1
ATOM 1658 O O . VAL A 1 202 ? 27.469 44.188 1.821 1 96.19 202 VAL A O 1
ATOM 1661 N N . ASP A 1 203 ? 29.203 45.406 1.257 1 92.19 203 ASP A N 1
ATOM 1662 C CA . ASP A 1 203 ? 28.859 46.562 2.092 1 92.19 203 ASP A CA 1
ATOM 1663 C C . ASP A 1 203 ? 28.578 46.125 3.529 1 92.19 203 ASP A C 1
ATOM 1665 O O . ASP A 1 203 ? 27.531 46.469 4.094 1 92.19 203 ASP A O 1
ATOM 1669 N N . ASN A 1 204 ? 29.391 45.25 4.074 1 91.69 204 ASN A N 1
ATOM 1670 C CA . ASN A 1 204 ? 29.344 44.781 5.449 1 91.69 204 ASN A CA 1
ATOM 1671 C C . ASN A 1 204 ? 28.219 43.75 5.656 1 91.69 204 ASN A C 1
ATOM 1673 O O . ASN A 1 204 ? 27.984 43.312 6.781 1 91.69 204 ASN A O 1
ATOM 1677 N N . ALA A 1 205 ? 27.516 43.438 4.555 1 96.56 205 ALA A N 1
ATOM 1678 C CA . ALA A 1 205 ? 26.484 42.406 4.625 1 96.56 205 ALA A CA 1
ATOM 1679 C C . ALA A 1 205 ? 27.047 41.062 4.16 1 96.56 205 ALA A C 1
ATOM 1681 O O . ALA A 1 205 ? 27.594 40.969 3.061 1 96.56 205 ALA A O 1
ATOM 1682 N N . MET A 1 206 ? 26.984 40.094 5.012 1 98.25 206 MET A N 1
ATOM 1683 C CA . MET A 1 206 ? 27.234 38.75 4.582 1 98.25 206 MET A CA 1
ATOM 1684 C C . MET A 1 206 ? 26.062 38.188 3.76 1 98.25 206 MET A C 1
ATOM 1686 O O . MET A 1 206 ? 24.922 38.562 3.996 1 98.25 206 MET A O 1
ATOM 1690 N N . TYR A 1 207 ? 26.344 37.344 2.783 1 98.19 207 TYR A N 1
ATOM 1691 C CA . TYR A 1 207 ? 25.234 36.75 2.039 1 98.19 207 TYR A CA 1
ATOM 1692 C C . TYR A 1 207 ? 25.562 35.312 1.604 1 98.19 207 TYR A C 1
ATOM 1694 O O . TYR A 1 207 ? 26.75 34.969 1.506 1 98.19 207 TYR A O 1
ATOM 1702 N N . LEU A 1 208 ? 24.562 34.5 1.446 1 98.31 208 LEU A N 1
ATOM 1703 C CA . LEU A 1 208 ? 24.625 33.156 0.928 1 98.31 208 LEU A CA 1
ATOM 1704 C C . LEU A 1 208 ? 23.406 32.844 0.064 1 98.31 208 LEU A C 1
ATOM 1706 O O . LEU A 1 208 ? 22.281 33.156 0.45 1 98.31 208 LEU A O 1
ATOM 1710 N N . LEU A 1 209 ? 23.609 32.375 -1.164 1 97.12 209 LEU A N 1
ATOM 1711 C CA . LEU A 1 209 ? 22.578 31.953 -2.105 1 97.12 209 LEU A CA 1
ATOM 1712 C C . LEU A 1 209 ? 22.656 30.453 -2.344 1 97.12 209 LEU A C 1
ATOM 1714 O O . LEU A 1 209 ? 23.719 29.938 -2.707 1 97.12 209 LEU A O 1
ATOM 1718 N N . GLN A 1 210 ? 21.531 29.766 -2.121 1 97.12 210 GLN A N 1
ATOM 1719 C CA . GLN A 1 210 ? 21.453 28.328 -2.4 1 97.12 210 GLN A CA 1
ATOM 1720 C C . GLN A 1 210 ? 20.281 28.016 -3.32 1 97.12 210 GLN A C 1
ATOM 1722 O O . GLN A 1 210 ? 19.375 28.844 -3.49 1 97.12 210 GLN A O 1
ATOM 1727 N N . GLN A 1 211 ? 20.328 26.844 -3.986 1 95.56 211 GLN A N 1
ATOM 1728 C CA . GLN A 1 211 ? 19.281 26.375 -4.883 1 95.56 211 GLN A CA 1
ATOM 1729 C C . GLN A 1 211 ? 18.969 24.891 -4.633 1 95.56 211 GLN A C 1
ATOM 1731 O O . GLN A 1 211 ? 19.875 24.109 -4.367 1 95.56 211 GLN A O 1
ATOM 1736 N N . THR A 1 212 ? 17.719 24.531 -4.648 1 96 212 THR A N 1
ATOM 1737 C CA . THR A 1 212 ? 17.328 23.125 -4.543 1 96 212 THR A CA 1
ATOM 1738 C C . THR A 1 212 ? 17.75 22.359 -5.793 1 96 212 THR A C 1
ATOM 1740 O O . THR A 1 212 ? 17.781 22.922 -6.891 1 96 212 THR A O 1
ATOM 1743 N N . LYS A 1 213 ? 18 21.125 -5.68 1 95.56 213 LYS A N 1
ATOM 1744 C CA . LYS A 1 213 ? 18.547 20.312 -6.766 1 95.56 213 LYS A CA 1
ATOM 1745 C C . LYS A 1 213 ? 17.469 19.984 -7.797 1 95.56 213 LYS A C 1
ATOM 1747 O O . LYS A 1 213 ? 17.703 20.094 -9 1 95.56 213 LYS A O 1
ATOM 1752 N N . LYS A 1 214 ? 16.266 19.625 -7.43 1 94.25 214 LYS A N 1
ATOM 1753 C CA . LYS A 1 214 ? 15.242 19.125 -8.336 1 94.25 214 LYS A CA 1
ATOM 1754 C C . LYS A 1 214 ? 14.211 20.203 -8.641 1 94.25 214 LYS A C 1
ATOM 1756 O O . LYS A 1 214 ? 13.945 20.516 -9.805 1 94.25 214 LYS A O 1
ATOM 1761 N N . THR A 1 215 ? 13.641 20.828 -7.648 1 93.75 215 THR A N 1
ATOM 1762 C CA . THR A 1 215 ? 12.578 21.812 -7.84 1 93.75 215 THR A CA 1
ATOM 1763 C C . THR A 1 215 ? 13.148 23.125 -8.359 1 93.75 215 THR A C 1
ATOM 1765 O O . THR A 1 215 ? 12.406 23.969 -8.867 1 93.75 215 THR A O 1
ATOM 1768 N N . LYS A 1 216 ? 14.445 23.422 -8.172 1 93.25 216 LYS A N 1
ATOM 1769 C CA . LYS A 1 216 ? 15.188 24.578 -8.664 1 93.25 216 LYS A CA 1
ATOM 1770 C C . LYS A 1 216 ? 14.68 25.859 -8.016 1 93.25 216 LYS A C 1
ATOM 1772 O O . LYS A 1 216 ? 14.602 26.906 -8.68 1 93.25 216 LYS A O 1
ATOM 1777 N N . PHE A 1 217 ? 14.266 25.859 -6.777 1 94.81 217 PHE A N 1
ATOM 1778 C CA . PHE A 1 217 ? 13.945 27.047 -6 1 94.81 217 PHE A CA 1
ATOM 1779 C C . PHE A 1 217 ? 15.211 27.703 -5.461 1 94.81 217 PHE A C 1
ATOM 1781 O O . PHE A 1 217 ? 16.141 27 -5.055 1 94.81 217 PHE A O 1
ATOM 1788 N N . ASP A 1 218 ? 15.219 28.969 -5.504 1 95.31 218 ASP A N 1
ATOM 1789 C CA . ASP A 1 218 ? 16.328 29.734 -4.938 1 95.31 218 ASP A CA 1
ATOM 1790 C C . ASP A 1 218 ? 15.969 30.266 -3.551 1 95.31 218 ASP A C 1
ATOM 1792 O O . ASP A 1 218 ? 14.828 30.672 -3.311 1 95.31 218 ASP A O 1
ATOM 1796 N N . ILE A 1 219 ? 16.922 30.266 -2.689 1 96.62 219 ILE A N 1
ATOM 1797 C CA . ILE A 1 219 ? 16.797 30.938 -1.4 1 96.62 219 ILE A CA 1
ATOM 1798 C C . ILE A 1 219 ? 18.062 31.766 -1.131 1 96.62 219 ILE A C 1
ATOM 1800 O O . ILE A 1 219 ? 19.172 31.281 -1.361 1 96.62 219 ILE A O 1
ATOM 1804 N N . ALA A 1 220 ? 17.906 32.969 -0.719 1 97.38 220 ALA A N 1
ATOM 1805 C CA . ALA A 1 220 ? 19.016 33.844 -0.352 1 97.38 220 ALA A CA 1
ATOM 1806 C C . ALA A 1 220 ? 18.875 34.344 1.086 1 97.38 220 ALA A C 1
ATOM 1808 O O . ALA A 1 220 ? 17.766 34.5 1.582 1 97.38 220 ALA A O 1
ATOM 1809 N N . CYS A 1 221 ? 19.984 34.531 1.685 1 98.31 221 CYS A N 1
ATOM 1810 C CA . CYS A 1 221 ? 20.047 35.125 3.02 1 98.31 221 CYS A CA 1
ATOM 1811 C C . CYS A 1 221 ? 21.047 36.281 3.062 1 98.31 221 CYS A C 1
ATOM 1813 O O . CYS A 1 221 ? 22.125 36.188 2.467 1 98.31 221 CYS A O 1
ATOM 1815 N N . GLY A 1 222 ? 20.672 37.375 3.602 1 98.38 222 GLY A N 1
ATOM 1816 C CA . GLY A 1 222 ? 21.562 38.438 4.027 1 98.38 222 GLY A CA 1
ATOM 1817 C C . GLY A 1 222 ? 21.641 38.594 5.535 1 98.38 222 GLY A C 1
ATOM 1818 O O . GLY A 1 222 ? 20.625 38.438 6.23 1 98.38 222 GLY A O 1
ATOM 1819 N N . MET A 1 223 ? 22.828 38.906 6.031 1 98.56 223 MET A N 1
ATOM 1820 C CA . MET A 1 223 ? 23.016 39.094 7.469 1 98.56 223 MET A CA 1
ATOM 1821 C C . MET A 1 223 ? 23.906 40.312 7.746 1 98.56 223 MET A C 1
ATOM 1823 O O . MET A 1 223 ? 24.906 40.531 7.066 1 98.56 223 MET A O 1
ATOM 1827 N N . MET A 1 224 ? 23.516 41.125 8.617 1 97.5 224 MET A N 1
ATOM 1828 C CA . MET A 1 224 ? 24.297 42.281 9.047 1 97.5 224 MET A CA 1
ATOM 1829 C C . MET A 1 224 ? 24.266 42.406 10.562 1 97.5 224 MET A C 1
ATOM 1831 O O . MET A 1 224 ? 23.406 41.812 11.234 1 97.5 224 MET A O 1
ATOM 1835 N N . HIS A 1 225 ? 25.25 43.188 11.125 1 96.38 225 HIS A N 1
ATOM 1836 C CA . HIS A 1 225 ? 25.438 43.281 12.57 1 96.38 225 HIS A CA 1
ATOM 1837 C C . HIS A 1 225 ? 25.656 44.719 12.992 1 96.38 225 HIS A C 1
ATOM 1839 O O . HIS A 1 225 ? 26.141 45.531 12.203 1 96.38 225 HIS A O 1
ATOM 1845 N N . CYS A 1 226 ? 25.25 44.969 14.164 1 94.06 226 CYS A N 1
ATOM 1846 C CA . CYS A 1 226 ? 25.625 46.188 14.891 1 94.06 226 CYS A CA 1
ATOM 1847 C C . CYS A 1 226 ? 26.172 45.844 16.266 1 94.06 226 CYS A C 1
ATOM 1849 O O . CYS A 1 226 ? 25.5 45.219 17.078 1 94.06 226 CYS A O 1
ATOM 1851 N N . LEU A 1 227 ? 27.406 46.188 16.531 1 93.38 227 LEU A N 1
ATOM 1852 C CA . LEU A 1 227 ? 28.047 45.938 17.812 1 93.38 227 LEU A CA 1
ATOM 1853 C C . LEU A 1 227 ? 28.234 47.219 18.594 1 93.38 227 LEU A C 1
ATOM 1855 O O . LEU A 1 227 ? 28.703 48.219 18.047 1 93.38 227 LEU A O 1
ATOM 1859 N N . LYS A 1 228 ? 27.812 47.188 19.844 1 90.62 228 LYS A N 1
ATOM 1860 C CA . LYS A 1 228 ? 27.922 48.344 20.734 1 90.62 228 LYS A CA 1
ATOM 1861 C C . LYS A 1 228 ? 28.641 47.969 22.031 1 90.62 228 LYS A C 1
ATOM 1863 O O . LYS A 1 228 ? 28.453 46.875 22.562 1 90.62 228 LYS A O 1
ATOM 1868 N N . LYS A 1 229 ? 29.5 48.844 22.438 1 89.69 229 LYS A N 1
ATOM 1869 C CA . LYS A 1 229 ? 30.156 48.781 23.734 1 89.69 229 LYS A CA 1
ATOM 1870 C C . LYS A 1 229 ? 29.812 49.969 24.609 1 89.69 229 LYS A C 1
ATOM 1872 O O . LYS A 1 229 ? 30.031 51.125 24.203 1 89.69 229 LYS A O 1
ATOM 1877 N N . GLU A 1 230 ? 29.297 49.688 25.734 1 80.06 230 GLU A N 1
ATOM 1878 C CA . GLU A 1 230 ? 28.828 50.719 26.656 1 80.06 230 GLU A CA 1
ATOM 1879 C C . GLU A 1 230 ? 27.906 51.719 25.938 1 80.06 230 GLU A C 1
ATOM 1881 O O . GLU A 1 230 ? 28.078 52.938 26.078 1 80.06 230 GLU A O 1
ATOM 1886 N N . GLY A 1 231 ? 27.047 51.219 25.109 1 71.94 231 GLY A N 1
ATOM 1887 C CA . GLY A 1 231 ? 26.016 52 24.453 1 71.94 231 GLY A CA 1
ATOM 1888 C C . GLY A 1 231 ? 26.516 52.719 23.219 1 71.94 231 GLY A C 1
ATOM 1889 O O . GLY A 1 231 ? 25.719 53.344 22.484 1 71.94 231 GLY A O 1
ATOM 1890 N N . LEU A 1 232 ? 27.781 52.688 23.031 1 72.94 232 LEU A N 1
ATOM 1891 C CA . LEU A 1 232 ? 28.328 53.438 21.906 1 72.94 232 LEU A CA 1
ATOM 1892 C C . LEU A 1 232 ? 28.672 52.469 20.766 1 72.94 232 LEU A C 1
ATOM 1894 O O . LEU A 1 232 ? 29.266 51.406 20.984 1 72.94 232 LEU A O 1
ATOM 1898 N N . GLU A 1 233 ? 28.031 52.969 19.672 1 70.06 233 GLU A N 1
ATOM 1899 C CA . GLU A 1 233 ? 28.359 52.188 18.5 1 70.06 233 GLU A CA 1
ATOM 1900 C C . GLU A 1 233 ? 29.875 52.156 18.25 1 70.06 233 GLU A C 1
ATOM 1902 O O . GLU A 1 233 ? 30.531 53.188 18.328 1 70.06 233 GLU A O 1
ATOM 1907 N N . SER A 1 234 ? 30.422 51.062 18.469 1 63.44 234 SER A N 1
ATOM 1908 C CA . SER A 1 234 ? 31.859 50.938 18.25 1 63.44 234 SER A CA 1
ATOM 1909 C C . SER A 1 234 ? 32.156 50.281 16.922 1 63.44 234 SER A C 1
ATOM 1911 O O . SER A 1 234 ? 31.453 49.344 16.5 1 63.44 234 SER A O 1
ATOM 1913 N N . TYR A 1 235 ? 32.75 51 16.031 1 62.91 235 TYR A N 1
ATOM 1914 C CA . TYR A 1 235 ? 33.188 50.5 14.727 1 62.91 235 TYR A CA 1
ATOM 1915 C C . TYR A 1 235 ? 34.156 49.344 14.875 1 62.91 235 TYR A C 1
ATOM 1917 O O . TYR A 1 235 ? 35.375 49.531 14.891 1 62.91 235 TYR A O 1
ATOM 1925 N N . PHE A 1 236 ? 33.656 48.219 15.336 1 71.06 236 PHE A N 1
ATOM 1926 C CA . PHE A 1 236 ? 34.5 47.062 15.281 1 71.06 236 PHE A CA 1
ATOM 1927 C C . PHE A 1 236 ? 34.312 46.312 13.969 1 71.06 236 PHE A C 1
ATOM 1929 O O . PHE A 1 236 ? 33.25 45.781 13.688 1 71.06 236 PHE A O 1
ATOM 1936 N N . ASN A 1 237 ? 35.281 46.531 13.141 1 79.75 237 ASN A N 1
ATOM 1937 C CA . ASN A 1 237 ? 35.219 45.781 11.891 1 79.75 237 ASN A CA 1
ATOM 1938 C C . ASN A 1 237 ? 35.5 44.281 12.125 1 79.75 237 ASN A C 1
ATOM 1940 O O . ASN A 1 237 ? 36.5 43.906 12.719 1 79.75 237 ASN A O 1
ATOM 1944 N N . PRO A 1 238 ? 34.5 43.469 11.812 1 91.56 238 PRO A N 1
ATOM 1945 C CA . PRO A 1 238 ? 34.719 42.031 11.953 1 91.56 238 PRO A CA 1
ATOM 1946 C C . PRO A 1 238 ? 35.719 41.5 10.914 1 91.56 238 PRO A C 1
ATOM 1948 O O . PRO A 1 238 ? 35.906 42.125 9.875 1 91.56 238 PRO A O 1
ATOM 1951 N N . GLN A 1 239 ? 36.375 40.375 11.266 1 95 239 GLN A N 1
ATOM 1952 C CA . GLN A 1 239 ? 37.031 39.531 10.266 1 95 239 GLN A CA 1
ATOM 1953 C C . GLN A 1 239 ? 36.062 38.562 9.648 1 95 239 GLN A C 1
ATOM 1955 O O . GLN A 1 239 ? 35.312 37.875 10.359 1 95 239 GLN A O 1
ATOM 1960 N N . TYR A 1 240 ? 36 38.562 8.336 1 96.75 240 TYR A N 1
ATOM 1961 C CA . TYR A 1 240 ? 35.094 37.656 7.645 1 96.75 240 TYR A CA 1
ATOM 1962 C C . TYR A 1 240 ? 35.812 36.406 7.164 1 96.75 240 TYR A C 1
ATOM 1964 O O . TYR A 1 240 ? 36.969 36.469 6.77 1 96.75 240 TYR A O 1
ATOM 1972 N N . PHE A 1 241 ? 35.156 35.312 7.227 1 97.38 241 PHE A N 1
ATOM 1973 C CA . PHE A 1 241 ? 35.625 34.062 6.676 1 97.38 241 PHE A CA 1
ATOM 1974 C C . PHE A 1 241 ? 34.594 33.469 5.73 1 97.38 241 PHE A C 1
ATOM 1976 O O . PHE A 1 241 ? 33.438 33.312 6.09 1 97.38 241 PHE A O 1
ATOM 1983 N N . ILE A 1 242 ? 34.969 33.156 4.516 1 97.44 242 ILE A N 1
ATOM 1984 C CA . ILE A 1 242 ? 34.094 32.562 3.508 1 97.44 242 ILE A CA 1
ATOM 1985 C C . ILE A 1 242 ? 34.5 31.125 3.238 1 97.44 242 ILE A C 1
ATOM 1987 O O . ILE A 1 242 ? 35.594 30.859 2.734 1 97.44 242 ILE A O 1
ATOM 1991 N N . GLU A 1 243 ? 33.719 30.234 3.615 1 96.44 243 GLU A N 1
ATOM 1992 C CA . GLU A 1 243 ? 33.938 28.812 3.381 1 96.44 243 GLU A CA 1
ATOM 1993 C C . GLU A 1 243 ? 33.031 28.281 2.291 1 96.44 243 GLU A C 1
ATOM 1995 O O . GLU A 1 243 ? 32.25 29.047 1.685 1 96.44 243 GLU A O 1
ATOM 2000 N N . GLU A 1 244 ? 33.094 26.984 1.948 1 95.56 244 GLU A N 1
ATOM 2001 C CA . GLU A 1 244 ? 32.375 26.391 0.827 1 95.56 244 GLU A CA 1
ATOM 2002 C C . GLU A 1 244 ? 30.859 26.578 0.977 1 95.56 244 GLU A C 1
ATOM 2004 O O . GLU A 1 244 ? 30.156 26.812 -0.008 1 95.56 244 GLU A O 1
ATOM 2009 N N . LYS A 1 245 ? 30.344 26.375 2.174 1 96.06 245 LYS A N 1
ATOM 2010 C CA . LYS A 1 245 ? 28.891 26.438 2.398 1 96.06 245 LYS A CA 1
ATOM 2011 C C . LYS A 1 245 ? 28.562 27.375 3.564 1 96.06 245 LYS A C 1
ATOM 2013 O O . LYS A 1 245 ? 27.516 27.234 4.188 1 96.06 245 LYS A O 1
ATOM 2018 N N . GLU A 1 246 ? 29.5 28.25 3.906 1 97.94 246 GLU A N 1
ATOM 2019 C CA . GLU A 1 246 ? 29.312 29.047 5.113 1 97.94 246 GLU A CA 1
ATOM 2020 C C . GLU A 1 246 ? 30.031 30.391 5 1 97.94 246 GLU A C 1
ATOM 2022 O O . GLU A 1 246 ? 31.094 30.484 4.375 1 97.94 246 GLU A O 1
ATOM 2027 N N . VAL A 1 247 ? 29.469 31.391 5.516 1 98.56 247 VAL A N 1
ATOM 2028 C CA . VAL A 1 247 ? 30.078 32.719 5.691 1 98.56 247 VAL A CA 1
ATOM 2029 C C . VAL A 1 247 ? 30.062 33.094 7.168 1 98.56 247 VAL A C 1
ATOM 2031 O O . VAL A 1 247 ? 29.016 33.031 7.824 1 98.56 247 VAL A O 1
ATOM 2034 N N . LYS A 1 248 ? 31.219 33.562 7.719 1 97.94 248 LYS A N 1
ATOM 2035 C CA . LYS A 1 248 ? 31.344 33.875 9.141 1 97.94 248 LYS A CA 1
ATOM 2036 C C . LYS A 1 248 ? 31.844 35.281 9.367 1 97.94 248 LYS A C 1
ATOM 2038 O O . LYS A 1 248 ? 32.594 35.812 8.555 1 97.94 248 LYS A O 1
ATOM 2043 N N . ALA A 1 249 ? 31.391 35.906 10.375 1 97.25 249 ALA A N 1
ATOM 2044 C CA . ALA A 1 249 ? 31.938 37.156 10.93 1 97.25 249 ALA A CA 1
ATOM 2045 C C . ALA A 1 249 ? 32.469 36.906 12.336 1 97.25 249 ALA A C 1
ATOM 2047 O O . ALA A 1 249 ? 31.859 36.25 13.156 1 97.25 249 ALA A O 1
ATOM 2048 N N . CYS A 1 250 ? 33.625 37.438 12.633 1 96.69 250 CYS A N 1
ATOM 2049 C CA . CYS A 1 250 ? 34.312 37.25 13.914 1 96.69 250 CYS A CA 1
ATOM 2050 C C . CYS A 1 250 ? 34.75 38.594 14.5 1 96.69 250 CYS A C 1
ATOM 2052 O O . CYS A 1 250 ? 35.406 39.375 13.812 1 96.69 250 CYS A O 1
ATOM 2054 N N . TRP A 1 251 ? 34.469 38.875 15.711 1 95.38 251 TRP A N 1
ATOM 2055 C CA . TRP A 1 251 ? 34.938 40.031 16.469 1 95.38 251 TRP A CA 1
ATOM 2056 C C . TRP A 1 251 ? 35.781 39.594 17.656 1 95.38 251 TRP A C 1
ATOM 2058 O O . TRP A 1 251 ? 35.469 38.594 18.312 1 95.38 251 TRP A O 1
ATOM 2068 N N . GLU A 1 252 ? 36.812 40.25 17.875 1 94.12 252 GLU A N 1
ATOM 2069 C CA . GLU A 1 252 ? 37.562 40.188 19.109 1 94.12 252 GLU A CA 1
ATOM 2070 C C . GLU A 1 252 ? 37.594 41.531 19.828 1 94.12 252 GLU A C 1
ATOM 2072 O O . GLU A 1 252 ? 38.219 42.469 19.344 1 94.12 252 GLU A O 1
ATOM 2077 N N . ILE A 1 253 ? 37.031 41.531 20.969 1 93.31 253 ILE A N 1
ATOM 2078 C CA . ILE A 1 253 ? 36.844 42.812 21.641 1 93.31 253 ILE A CA 1
ATOM 2079 C C . ILE A 1 253 ? 37.406 42.75 23.047 1 93.31 253 ILE A C 1
ATOM 2081 O O . ILE A 1 253 ? 37.094 41.844 23.828 1 93.31 253 ILE A O 1
ATOM 2085 N N . LYS A 1 254 ? 38.188 43.719 23.344 1 93.06 254 LYS A N 1
ATOM 2086 C CA . LYS A 1 254 ? 38.656 43.844 24.719 1 93.06 254 LYS A CA 1
ATOM 2087 C C . LYS A 1 254 ? 37.562 44.469 25.609 1 93.06 254 LYS A C 1
ATOM 2089 O O . LYS A 1 254 ? 37.062 45.562 25.297 1 93.06 254 LYS A O 1
ATOM 2094 N N . VAL A 1 255 ? 37.25 43.781 26.641 1 93.44 255 VAL A N 1
ATOM 2095 C CA . VAL A 1 255 ? 36.219 44.25 27.531 1 93.44 255 VAL A CA 1
ATOM 2096 C C . VAL A 1 255 ? 36.75 44.312 28.969 1 93.44 255 VAL A C 1
ATOM 2098 O O . VAL A 1 255 ? 37.562 43.5 29.344 1 93.44 255 VAL A O 1
ATOM 2101 N N . GLU A 1 256 ? 36.25 45.281 29.75 1 95.31 256 GLU A N 1
ATOM 2102 C CA . GLU A 1 256 ? 36.531 45.375 31.172 1 95.31 256 GLU A CA 1
ATOM 2103 C C . GLU A 1 256 ? 35.406 44.75 32 1 95.31 256 GLU A C 1
ATOM 2105 O O . GLU A 1 256 ? 34.281 44.594 31.516 1 95.31 256 GLU A O 1
ATOM 2110 N N . LYS A 1 257 ? 35.781 44.438 33.25 1 96.06 257 LYS A N 1
ATOM 2111 C CA . LYS A 1 257 ? 34.75 43.969 34.219 1 96.06 257 LYS A CA 1
ATOM 2112 C C . LYS A 1 257 ? 33.562 44.906 34.25 1 96.06 257 LYS A C 1
ATOM 2114 O O . LYS A 1 257 ? 33.719 46.125 34.25 1 96.06 257 LYS A O 1
ATOM 2119 N N . ASP A 1 258 ? 32.406 44.375 34.125 1 95.44 258 ASP A N 1
ATOM 2120 C CA . ASP A 1 258 ? 31.125 45.031 34.281 1 95.44 258 ASP A CA 1
ATOM 2121 C C . ASP A 1 258 ? 30.766 45.875 33.031 1 95.44 258 ASP A C 1
ATOM 2123 O O . ASP A 1 258 ? 29.734 46.531 33 1 95.44 258 ASP A O 1
ATOM 2127 N N . GLN A 1 259 ? 31.641 45.781 32 1 94.88 259 GLN A N 1
ATOM 2128 C CA . GLN A 1 259 ? 31.312 46.5 30.781 1 94.88 259 GLN A CA 1
ATOM 2129 C C . GLN A 1 259 ? 30.312 45.688 29.938 1 94.88 259 GLN A C 1
ATOM 2131 O O . GLN A 1 259 ? 30.5 44.5 29.734 1 94.88 259 GLN A O 1
ATOM 2136 N N . LEU A 1 260 ? 29.312 46.438 29.484 1 94.81 260 LEU A N 1
ATOM 2137 C CA . LEU A 1 260 ? 28.25 45.781 28.75 1 94.81 260 LEU A CA 1
ATOM 2138 C C . LEU A 1 260 ? 28.547 45.781 27.25 1 94.81 260 LEU A C 1
ATOM 2140 O O . LEU A 1 260 ? 28.844 46.844 26.672 1 94.81 260 LEU A O 1
ATOM 2144 N N . LEU A 1 261 ? 28.578 44.625 26.641 1 94.44 261 LEU A N 1
ATOM 2145 C CA . LEU A 1 261 ? 28.672 44.469 25.203 1 94.44 261 LEU A CA 1
ATOM 2146 C C . LEU A 1 261 ? 27.344 44.031 24.609 1 94.44 261 LEU A C 1
ATOM 2148 O O . LEU A 1 261 ? 26.703 43.094 25.125 1 94.44 261 LEU A O 1
ATOM 2152 N N . ILE A 1 262 ? 26.844 44.75 23.531 1 95.56 262 ILE A N 1
ATOM 2153 C CA . ILE A 1 262 ? 25.578 44.438 22.891 1 95.56 262 ILE A CA 1
ATOM 2154 C C . ILE A 1 262 ? 25.812 44.156 21.406 1 95.56 262 ILE A C 1
ATOM 2156 O O . ILE A 1 262 ? 26.422 44.969 20.703 1 95.56 262 ILE A O 1
ATOM 2160 N N . LEU A 1 263 ? 25.438 43 20.953 1 95.94 263 LEU A N 1
ATOM 2161 C CA . LEU A 1 263 ? 25.422 42.656 19.547 1 95.94 263 LEU A CA 1
ATOM 2162 C C . LEU A 1 263 ? 24 42.562 19.016 1 95.94 263 LEU A C 1
ATOM 2164 O O . LEU A 1 263 ? 23.188 41.781 19.547 1 95.94 263 LEU A O 1
ATOM 2168 N N . GLU A 1 264 ? 23.672 43.344 18 1 96.81 264 GLU A N 1
ATOM 2169 C CA . GLU A 1 264 ? 22.453 43.188 17.219 1 96.81 264 GLU A CA 1
ATOM 2170 C C . GLU A 1 264 ? 22.719 42.5 15.891 1 96.81 264 GLU A C 1
ATOM 2172 O O . GLU A 1 264 ? 23.672 42.844 15.18 1 96.81 264 GLU A O 1
ATOM 2177 N N . LYS A 1 265 ? 22.062 41.469 15.578 1 97.56 265 LYS A N 1
ATOM 2178 C CA . LYS A 1 265 ? 22.188 40.656 14.367 1 97.56 265 LYS A CA 1
ATOM 2179 C C . LYS A 1 265 ? 20.875 40.656 13.578 1 97.56 265 LYS A C 1
ATOM 2181 O O . LYS A 1 265 ? 19.828 40.312 14.133 1 97.56 265 LYS A O 1
ATOM 2186 N N . PHE A 1 266 ? 20.906 41.094 12.359 1 98.44 266 PHE A N 1
ATOM 2187 C CA . PHE A 1 266 ? 19.766 41.094 11.461 1 98.44 266 PHE A CA 1
ATOM 2188 C C . PHE A 1 266 ? 19.969 40.125 10.305 1 98.44 266 PHE A C 1
ATOM 2190 O O . PHE A 1 266 ? 21.062 40.031 9.742 1 98.44 266 PHE A O 1
ATOM 2197 N N . THR A 1 267 ? 18.969 39.344 10.031 1 98.56 267 THR A N 1
ATOM 2198 C CA . THR A 1 267 ? 19 38.469 8.859 1 98.56 267 THR A CA 1
ATOM 2199 C C . THR A 1 267 ? 17.766 38.688 7.984 1 98.56 267 THR A C 1
ATOM 2201 O O . THR A 1 267 ? 16.688 39.031 8.492 1 98.56 267 THR A O 1
ATOM 2204 N N . ALA A 1 268 ? 17.891 38.562 6.707 1 98.44 268 ALA A N 1
ATOM 2205 C CA . ALA A 1 268 ? 16.812 38.625 5.723 1 98.44 268 ALA A CA 1
ATOM 2206 C C . ALA A 1 268 ? 16.859 37.375 4.82 1 98.44 268 ALA A C 1
ATOM 2208 O O . ALA A 1 268 ? 17.922 36.969 4.371 1 98.44 268 ALA A O 1
ATOM 2209 N N . PHE A 1 269 ? 15.727 36.75 4.656 1 97.75 269 PHE A N 1
ATOM 2210 C CA . PHE A 1 269 ? 15.586 35.625 3.725 1 97.75 269 PHE A CA 1
ATOM 2211 C C . PHE A 1 269 ? 14.664 36 2.566 1 97.75 269 PHE A C 1
ATOM 2213 O O . PHE A 1 269 ? 13.695 36.75 2.75 1 97.75 269 PHE A O 1
ATOM 2220 N N . ASP A 1 270 ? 14.977 35.531 1.433 1 95.94 270 ASP A N 1
ATOM 2221 C CA . ASP A 1 270 ? 14.078 35.656 0.287 1 95.94 270 ASP A CA 1
ATOM 2222 C C . ASP A 1 270 ? 14.156 34.375 -0.581 1 95.94 270 ASP A C 1
ATOM 2224 O O . ASP A 1 270 ? 15.195 33.719 -0.638 1 95.94 270 ASP A O 1
ATOM 2228 N N . VAL A 1 271 ? 13.062 34 -1.087 1 95 271 VAL A N 1
ATOM 2229 C CA . VAL A 1 271 ? 12.992 32.812 -1.956 1 95 271 VAL A CA 1
ATOM 2230 C C . VAL A 1 271 ? 12.266 33.188 -3.248 1 95 271 VAL A C 1
ATOM 2232 O O . VAL A 1 271 ? 11.555 34.188 -3.309 1 95 271 VAL A O 1
ATOM 2235 N N . ASN A 1 272 ? 12.625 32.344 -4.289 1 87.44 272 ASN A N 1
ATOM 2236 C CA . ASN A 1 272 ? 11.836 32.438 -5.508 1 87.44 272 ASN A CA 1
ATOM 2237 C C . ASN A 1 272 ? 10.781 31.312 -5.574 1 87.44 272 ASN A C 1
ATOM 2239 O O . ASN A 1 272 ? 10.977 30.234 -5.016 1 87.44 272 ASN A O 1
ATOM 2243 N N . ARG A 1 273 ? 9.531 31.609 -5.523 1 70.62 273 ARG A N 1
ATOM 2244 C CA . ARG A 1 273 ? 8.539 30.578 -5.773 1 70.62 273 ARG A CA 1
ATOM 2245 C C . ARG A 1 273 ? 8.18 30.5 -7.254 1 70.62 273 ARG A C 1
ATOM 2247 O O . ARG A 1 273 ? 8.711 31.266 -8.062 1 70.62 273 ARG A O 1
ATOM 2254 N N . LYS A 1 274 ? 7.605 29.312 -7.723 1 56.44 274 LYS A N 1
ATOM 2255 C CA . LYS A 1 274 ? 7.25 29.188 -9.133 1 56.44 274 LYS A CA 1
ATOM 2256 C C . LYS A 1 274 ? 6.891 30.547 -9.734 1 56.44 274 LYS A C 1
ATOM 2258 O O . LYS A 1 274 ? 6.863 30.703 -10.953 1 56.44 274 LYS A O 1
ATOM 2263 N N . TYR A 1 275 ? 6.664 31.484 -8.969 1 49.69 275 TYR A N 1
ATOM 2264 C CA . TYR A 1 275 ? 6.078 32.688 -9.594 1 49.69 275 TYR A CA 1
ATOM 2265 C C . TYR A 1 275 ? 7.141 33.719 -9.859 1 49.69 275 TYR A C 1
ATOM 2267 O O . TYR A 1 275 ? 7.148 34.375 -10.922 1 49.69 275 TYR A O 1
ATOM 2275 N N . GLU A 1 276 ? 7.746 34.594 -9.031 1 53.69 276 GLU A N 1
ATOM 2276 C CA . GLU A 1 276 ? 8.133 35.906 -9.492 1 53.69 276 GLU A CA 1
ATOM 2277 C C . GLU A 1 276 ? 9.617 36.156 -9.25 1 53.69 276 GLU A C 1
ATOM 2279 O O . GLU A 1 276 ? 10.203 37.062 -9.852 1 53.69 276 GLU A O 1
ATOM 2284 N N . THR A 1 277 ? 10.383 35.781 -8.18 1 60.25 277 THR A N 1
ATOM 2285 C CA . THR A 1 277 ? 11.328 36.844 -7.859 1 60.25 277 THR A CA 1
ATOM 2286 C C . THR A 1 277 ? 12.68 36.594 -8.516 1 60.25 277 THR A C 1
ATOM 2288 O O . THR A 1 277 ? 13.32 35.562 -8.258 1 60.25 277 THR A O 1
ATOM 2291 N N . LYS A 1 278 ? 12.969 37.344 -9.758 1 64.75 278 LYS A N 1
ATOM 2292 C CA . LYS A 1 278 ? 14.219 37.281 -10.516 1 64.75 278 LYS A CA 1
ATOM 2293 C C . LYS A 1 278 ? 15.391 37.781 -9.688 1 64.75 278 LYS A C 1
ATOM 2295 O O . LYS A 1 278 ? 16.547 37.562 -10.039 1 64.75 278 LYS A O 1
ATOM 2300 N N . LYS A 1 279 ? 15.18 38.312 -8.492 1 86.56 279 LYS A N 1
ATOM 2301 C CA . LYS A 1 279 ? 16.344 38.875 -7.824 1 86.56 279 LYS A CA 1
ATOM 2302 C C . LYS A 1 279 ? 16.312 38.562 -6.328 1 86.56 279 LYS A C 1
ATOM 2304 O O . LYS A 1 279 ? 16.375 39.5 -5.512 1 86.56 279 LYS A O 1
ATOM 2309 N N . VAL A 1 280 ? 16.297 37.312 -5.934 1 94.12 280 VAL A N 1
ATOM 2310 C CA . VAL A 1 280 ? 16.156 36.844 -4.562 1 94.12 280 VAL A CA 1
ATOM 2311 C C . VAL A 1 280 ? 17.328 37.344 -3.721 1 94.12 280 VAL A C 1
ATOM 2313 O O . VAL A 1 280 ? 17.141 37.812 -2.598 1 94.12 280 VAL A O 1
ATOM 2316 N N . LEU A 1 281 ? 18.547 37.25 -4.223 1 95.12 281 LEU A N 1
ATOM 2317 C CA . LEU A 1 281 ? 19.734 37.688 -3.486 1 95.12 281 LEU A CA 1
ATOM 2318 C C . LEU A 1 281 ? 19.734 39.188 -3.271 1 95.12 281 LEU A C 1
ATOM 2320 O O . LEU A 1 281 ? 20 39.656 -2.166 1 95.12 281 LEU A O 1
ATOM 2324 N N . GLU A 1 282 ? 19.469 39.969 -4.312 1 94.69 282 GLU A N 1
ATOM 2325 C CA . GLU A 1 282 ? 19.422 41.438 -4.211 1 94.69 282 GLU A CA 1
ATOM 2326 C C . GLU A 1 282 ? 18.391 41.875 -3.176 1 94.69 282 GLU A C 1
ATOM 2328 O O . GLU A 1 282 ? 18.641 42.812 -2.402 1 94.69 282 GLU A O 1
ATOM 2333 N N . ASN A 1 283 ? 17.297 41.188 -3.229 1 94.75 283 ASN A N 1
ATOM 2334 C CA . ASN A 1 283 ? 16.234 41.531 -2.273 1 94.75 283 ASN A CA 1
ATOM 2335 C C . ASN A 1 283 ? 16.672 41.25 -0.839 1 94.75 283 ASN A C 1
ATOM 2337 O O . ASN A 1 283 ? 16.406 42.031 0.065 1 94.75 283 ASN A O 1
ATOM 2341 N N . ALA A 1 284 ? 17.266 40.125 -0.578 1 97 284 ALA A N 1
ATOM 2342 C CA . ALA A 1 284 ? 17.734 39.75 0.759 1 97 284 ALA A CA 1
ATOM 2343 C C . ALA A 1 284 ? 18.734 40.781 1.282 1 97 284 ALA A C 1
ATOM 2345 O O . ALA A 1 284 ? 18.688 41.188 2.447 1 97 284 ALA A O 1
ATOM 2346 N N . ILE A 1 285 ? 19.625 41.219 0.413 1 96.94 285 ILE A N 1
ATOM 2347 C CA . ILE A 1 285 ? 20.656 42.188 0.79 1 96.94 285 ILE A CA 1
ATOM 2348 C C . ILE A 1 285 ? 20.016 43.531 1.076 1 96.94 285 ILE A C 1
ATOM 2350 O O . ILE A 1 285 ? 20.344 44.188 2.072 1 96.94 285 ILE A O 1
ATOM 2354 N N . LYS A 1 286 ? 19.156 43.875 0.17 1 96.75 286 LYS A N 1
ATOM 2355 C CA . LYS A 1 286 ? 18.453 45.156 0.349 1 96.75 286 LYS A CA 1
ATOM 2356 C C . LYS A 1 286 ? 17.688 45.156 1.664 1 96.75 286 LYS A C 1
ATOM 2358 O O . LYS A 1 286 ? 17.766 46.125 2.42 1 96.75 286 LYS A O 1
ATOM 2363 N N . GLU A 1 287 ? 16.984 44.156 1.952 1 97.44 287 GLU A N 1
ATOM 2364 C CA . GLU A 1 287 ? 16.141 44.062 3.143 1 97.44 287 GLU A CA 1
ATOM 2365 C C . GLU A 1 287 ? 16.984 44.062 4.414 1 97.44 287 GLU A C 1
ATOM 2367 O O . GLU A 1 287 ? 16.609 44.688 5.414 1 97.44 287 GLU A O 1
ATOM 2372 N N . VAL A 1 288 ? 18.078 43.344 4.434 1 98.25 288 VAL A N 1
ATOM 2373 C CA . VAL A 1 288 ? 18.859 43.281 5.656 1 98.25 288 VAL A CA 1
ATOM 2374 C C . VAL A 1 288 ? 19.531 44.625 5.93 1 98.25 288 VAL A C 1
ATOM 2376 O O . VAL A 1 288 ? 19.719 45 7.086 1 98.25 288 VAL A O 1
ATOM 2379 N N . LYS A 1 289 ? 19.969 45.312 4.871 1 97.69 289 LYS A N 1
ATOM 2380 C CA . LYS A 1 289 ? 20.516 46.656 5.039 1 97.69 289 LYS A CA 1
ATOM 2381 C C . LYS A 1 289 ? 19.484 47.625 5.637 1 97.69 289 LYS A C 1
ATOM 2383 O O . LYS A 1 289 ? 19.812 48.406 6.539 1 97.69 289 LYS A O 1
ATOM 2388 N N . ARG A 1 290 ? 18.375 47.5 5.098 1 98 290 ARG A N 1
ATOM 2389 C CA . ARG A 1 290 ? 17.281 48.344 5.617 1 98 290 ARG A CA 1
ATOM 2390 C C . ARG A 1 290 ? 17.016 48 7.086 1 98 290 ARG A C 1
ATOM 2392 O O . ARG A 1 290 ? 16.844 48.906 7.902 1 98 290 ARG A O 1
ATOM 2399 N N . ALA A 1 291 ? 16.922 46.812 7.441 1 98.31 291 ALA A N 1
ATOM 2400 C CA . ALA A 1 291 ? 16.672 46.375 8.812 1 98.31 291 ALA A CA 1
ATOM 2401 C C . ALA A 1 291 ? 17.75 46.875 9.766 1 98.31 291 ALA A C 1
ATOM 2403 O O . ALA A 1 291 ? 17.453 47.344 10.867 1 98.31 291 ALA A O 1
ATOM 2404 N N . CYS A 1 292 ? 18.953 46.688 9.359 1 96.56 292 CYS A N 1
ATOM 2405 C CA . CYS A 1 292 ? 20.078 47.156 10.172 1 96.56 292 CYS A CA 1
ATOM 2406 C C . CYS A 1 292 ? 20.016 48.656 10.422 1 96.56 292 CYS A C 1
ATOM 2408 O O . CYS A 1 292 ? 20.266 49.125 11.539 1 96.56 292 CYS A O 1
ATOM 2410 N N . LYS A 1 293 ? 19.703 49.344 9.367 1 96.44 293 LYS A N 1
ATOM 2411 C CA . LYS A 1 293 ? 19.562 50.812 9.492 1 96.44 293 LYS A CA 1
ATOM 2412 C C . LYS A 1 293 ? 18.438 51.156 10.453 1 96.44 293 LYS A C 1
ATOM 2414 O O . LYS A 1 293 ? 18.562 52.125 11.234 1 96.44 293 LYS A O 1
ATOM 2419 N N . MET A 1 294 ? 17.359 50.5 10.406 1 97 294 MET A N 1
ATOM 2420 C CA . MET A 1 294 ? 16.219 50.719 11.289 1 97 294 MET A CA 1
ATOM 2421 C C . MET A 1 294 ? 16.578 50.438 12.734 1 97 294 MET A C 1
ATOM 2423 O O . MET A 1 294 ? 16.172 51.156 13.648 1 97 294 MET A O 1
ATOM 2427 N N . GLY A 1 295 ? 17.281 49.344 12.953 1 96.31 295 GLY A N 1
ATOM 2428 C CA . GLY A 1 295 ? 17.734 48.938 14.281 1 96.31 295 GLY A CA 1
ATOM 2429 C C . GLY A 1 295 ? 16.781 47.969 14.977 1 96.31 295 GLY A C 1
ATOM 2430 O O . GLY A 1 295 ? 15.609 47.906 14.609 1 96.31 295 GLY A O 1
ATOM 2431 N N . TYR A 1 296 ? 17.266 47.312 15.961 1 97 296 TYR A N 1
ATOM 2432 C CA . TYR A 1 296 ? 16.547 46.281 16.688 1 97 296 TYR A CA 1
ATOM 2433 C C . TYR A 1 296 ? 15.305 46.844 17.375 1 97 296 TYR A C 1
ATOM 2435 O O . TYR A 1 296 ? 14.219 46.281 17.281 1 97 296 TYR A O 1
ATOM 2443 N N . LYS A 1 297 ? 15.422 47.906 18.047 1 97.12 297 LYS A N 1
ATOM 2444 C CA . LYS A 1 297 ? 14.344 48.5 18.844 1 97.12 297 LYS A CA 1
ATOM 2445 C C . LYS A 1 297 ? 13.156 48.875 17.969 1 97.12 297 LYS A C 1
ATOM 2447 O O . LYS A 1 297 ? 12.008 48.594 18.312 1 97.12 297 LYS A O 1
ATOM 2452 N N . GLU A 1 298 ? 13.461 49.531 16.859 1 98 298 GLU A N 1
ATOM 2453 C CA . GLU A 1 298 ? 12.398 49.938 15.945 1 98 298 GLU A CA 1
ATOM 2454 C C . GLU A 1 298 ? 11.703 48.75 15.32 1 98 298 GLU A C 1
ATOM 2456 O O . GLU A 1 298 ? 10.477 48.719 15.195 1 98 298 GLU A O 1
ATOM 2461 N N . LEU A 1 299 ? 12.453 47.781 14.906 1 98.44 299 LEU A N 1
ATOM 2462 C CA . LEU A 1 299 ? 11.867 46.562 14.336 1 98.44 299 LEU A CA 1
ATOM 2463 C C . LEU A 1 299 ? 10.984 45.875 15.359 1 98.44 299 LEU A C 1
ATOM 2465 O O . LEU A 1 299 ? 9.906 45.375 15.023 1 98.44 299 LEU A O 1
ATOM 2469 N N . LEU A 1 300 ? 11.43 45.75 16.578 1 98.5 300 LEU A N 1
ATOM 2470 C CA . LEU A 1 300 ? 10.664 45.125 17.641 1 98.5 300 LEU A CA 1
ATOM 2471 C C . LEU A 1 300 ? 9.359 45.875 17.891 1 98.5 300 LEU A C 1
ATOM 2473 O O . LEU A 1 300 ? 8.32 45.281 18.125 1 98.5 300 LEU A O 1
ATOM 2477 N N . LEU A 1 301 ? 9.461 47.156 17.859 1 98.25 301 LEU A N 1
ATOM 2478 C CA . LEU A 1 301 ? 8.273 48 18.062 1 98.25 301 LEU A CA 1
ATOM 2479 C C . LEU A 1 301 ? 7.223 47.719 16.984 1 98.25 301 LEU A C 1
ATOM 2481 O O . LEU A 1 301 ? 6.043 47.531 17.312 1 98.25 301 LEU A O 1
ATOM 2485 N N . ARG A 1 302 ? 7.621 47.688 15.75 1 98.06 302 ARG A N 1
ATOM 2486 C CA . ARG A 1 302 ? 6.711 47.375 14.648 1 98.06 302 ARG A CA 1
ATOM 2487 C C . ARG A 1 302 ? 6.117 46 14.797 1 98.06 302 ARG A C 1
ATOM 2489 O O . ARG A 1 302 ? 4.926 45.781 14.539 1 98.06 302 ARG A O 1
ATOM 2496 N N . HIS A 1 303 ? 6.938 45.156 15.172 1 98.25 303 HIS A N 1
ATOM 2497 C CA . HIS A 1 303 ? 6.539 43.75 15.414 1 98.25 303 HIS A CA 1
ATOM 2498 C C . HIS A 1 303 ? 5.512 43.656 16.531 1 98.25 303 HIS A C 1
ATOM 2500 O O . HIS A 1 303 ? 4.469 43.031 16.375 1 98.25 303 HIS A O 1
ATOM 2506 N N . THR A 1 304 ? 5.691 44.281 17.641 1 98.25 304 THR A N 1
ATOM 2507 C CA . THR A 1 304 ? 4.812 44.188 18.797 1 98.25 304 THR A CA 1
ATOM 2508 C C . THR A 1 304 ? 3.506 44.938 18.531 1 98.25 304 THR A C 1
ATOM 2510 O O . THR A 1 304 ? 2.457 44.562 19.062 1 98.25 304 THR A O 1
ATOM 2513 N N . GLU A 1 305 ? 3.568 45.938 17.703 1 98.06 305 GLU A N 1
ATOM 2514 C CA . GLU A 1 305 ? 2.346 46.656 17.312 1 98.06 305 GLU A CA 1
ATOM 2515 C C . GLU A 1 305 ? 1.415 45.719 16.516 1 98.06 305 GLU A C 1
ATOM 2517 O O . GLU A 1 305 ? 0.199 45.75 16.719 1 98.06 305 GLU A O 1
ATOM 2522 N N . PHE A 1 306 ? 1.998 45.031 15.672 1 97.75 306 PHE A N 1
ATOM 2523 C CA . PHE A 1 306 ? 1.221 44.062 14.93 1 97.75 306 PHE A CA 1
ATOM 2524 C C . PHE A 1 306 ? 0.55 43.062 15.883 1 97.75 306 PHE A C 1
ATOM 2526 O O . PHE A 1 306 ? -0.635 42.781 15.734 1 97.75 306 PHE A O 1
ATOM 2533 N N . LEU A 1 307 ? 1.254 42.562 16.844 1 98.12 307 LEU A N 1
ATOM 2534 C CA . LEU A 1 307 ? 0.736 41.562 17.781 1 98.12 307 LEU A CA 1
ATOM 2535 C C . LEU A 1 307 ? -0.315 42.188 18.703 1 98.12 307 LEU A C 1
ATOM 2537 O O . LEU A 1 307 ? -1.268 41.5 19.094 1 98.12 307 LEU A O 1
ATOM 2541 N N . LYS A 1 308 ? -0.075 43.406 19.016 1 97.81 308 LYS A N 1
ATOM 2542 C CA . LYS A 1 308 ? -1.084 44.094 19.812 1 97.81 308 LYS A CA 1
ATOM 2543 C C . LYS A 1 308 ? -2.434 44.094 19.109 1 97.81 308 LYS A C 1
ATOM 2545 O O . LYS A 1 308 ? -3.465 43.812 19.719 1 97.81 308 LYS A O 1
ATOM 2550 N N . GLU A 1 309 ? -2.377 44.438 17.922 1 96.69 309 GLU A N 1
ATOM 2551 C CA . GLU A 1 309 ? -3.602 44.438 17.125 1 96.69 309 GLU A CA 1
ATOM 2552 C C . GLU A 1 309 ? -4.199 43.031 17.031 1 96.69 309 GLU A C 1
ATOM 2554 O O . GLU A 1 309 ? -5.418 42.875 17.109 1 96.69 309 GLU A O 1
ATOM 2559 N N . PHE A 1 310 ? -3.377 42.125 16.812 1 97 310 PHE A N 1
ATOM 2560 C CA . PHE A 1 310 ? -3.82 40.719 16.734 1 97 310 PHE A CA 1
ATOM 2561 C C . PHE A 1 310 ? -4.535 40.312 18.016 1 97 310 PHE A C 1
ATOM 2563 O O . PHE A 1 310 ? -5.625 39.75 17.969 1 97 310 PHE A O 1
ATOM 2570 N N . TRP A 1 311 ? -3.945 40.562 19.172 1 98 311 TRP A N 1
ATOM 2571 C CA . TRP A 1 311 ? -4.508 40.156 20.438 1 98 311 TRP A CA 1
ATOM 2572 C C . TRP A 1 311 ? -5.785 40.906 20.75 1 98 311 TRP A C 1
ATOM 2574 O O . TRP A 1 311 ? -6.711 40.375 21.375 1 98 311 TRP A O 1
ATOM 2584 N N . GLU A 1 312 ? -5.848 42.125 20.297 1 95.69 312 GLU A N 1
ATOM 2585 C CA . GLU A 1 312 ? -7.066 42.906 20.484 1 95.69 312 GLU A CA 1
ATOM 2586 C C . GLU A 1 312 ? -8.25 42.281 19.766 1 95.69 312 GLU A C 1
ATOM 2588 O O . GLU A 1 312 ? -9.375 42.281 20.266 1 95.69 312 GLU A O 1
ATOM 2593 N N . LYS A 1 313 ? -7.969 41.688 18.703 1 92.25 313 LYS A N 1
ATOM 2594 C CA . LYS A 1 313 ? -9.023 41.125 17.859 1 92.25 313 LYS A CA 1
ATOM 2595 C C . LYS A 1 313 ? -9.297 39.688 18.203 1 92.25 313 LYS A C 1
ATOM 2597 O O . LYS A 1 313 ? -10.406 39.188 17.969 1 92.25 313 LYS A O 1
ATOM 2602 N N . THR A 1 314 ? -8.359 39.031 18.734 1 96.5 314 THR A N 1
ATOM 2603 C CA . THR A 1 314 ? -8.414 37.562 18.656 1 96.5 314 THR A CA 1
ATOM 2604 C C . THR A 1 314 ? -8.352 36.938 20.047 1 96.5 314 THR A C 1
ATOM 2606 O O . THR A 1 314 ? -8.68 35.781 20.219 1 96.5 314 THR A O 1
ATOM 2609 N N . ASP A 1 315 ? -7.957 37.656 21.078 1 97.88 315 ASP A N 1
ATOM 2610 C CA . ASP A 1 315 ? -7.676 37.062 22.406 1 97.88 315 ASP A CA 1
ATOM 2611 C C . ASP A 1 315 ? -8.898 36.375 22.969 1 97.88 315 ASP A C 1
ATOM 2613 O O . ASP A 1 315 ? -10.031 36.781 22.734 1 97.88 315 ASP A O 1
ATOM 2617 N N . VAL A 1 316 ? -8.711 35.281 23.562 1 98.56 316 VAL A N 1
ATOM 2618 C CA . VAL A 1 316 ? -9.68 34.562 24.391 1 98.56 316 VAL A CA 1
ATOM 2619 C C . VAL A 1 316 ? -9.258 34.625 25.859 1 98.56 316 VAL A C 1
ATOM 2621 O O . VAL A 1 316 ? -8.156 34.188 26.219 1 98.56 316 VAL A O 1
ATOM 2624 N N . ILE A 1 317 ? -10.039 35.156 26.672 1 98.56 317 ILE A N 1
ATOM 2625 C CA . ILE A 1 317 ? -9.719 35.312 28.078 1 98.56 317 ILE A CA 1
ATOM 2626 C C . ILE A 1 317 ? -10.492 34.281 28.891 1 98.56 317 ILE A C 1
ATOM 2628 O O . ILE A 1 317 ? -11.719 34.188 28.812 1 98.56 317 ILE A O 1
ATOM 2632 N N . ILE A 1 318 ? -9.852 33.469 29.547 1 98.44 318 ILE A N 1
ATOM 2633 C CA . ILE A 1 318 ? -10.414 32.5 30.469 1 98.44 318 ILE A CA 1
ATOM 2634 C C . ILE A 1 318 ? -10.078 32.875 31.906 1 98.44 318 ILE A C 1
ATOM 2636 O O . ILE A 1 318 ? -8.906 33 32.281 1 98.44 318 ILE A O 1
ATOM 2640 N N . LYS A 1 319 ? -11.008 33.094 32.719 1 97.81 319 LYS A N 1
ATOM 2641 C CA . LYS A 1 319 ? -10.797 33.406 34.125 1 97.81 319 LYS A CA 1
ATOM 2642 C C . LYS A 1 319 ? -11 32.188 35 1 97.81 319 LYS A C 1
ATOM 2644 O O . LYS A 1 319 ? -11.992 31.469 34.875 1 97.81 319 LYS A O 1
ATOM 2649 N N . GLY A 1 320 ? -10.047 31.984 35.875 1 95.75 320 GLY A N 1
ATOM 2650 C CA . GLY A 1 320 ? -10.195 30.906 36.844 1 95.75 320 GLY A CA 1
ATOM 2651 C C . GLY A 1 320 ? -9.336 29.703 36.531 1 95.75 320 GLY A C 1
ATOM 2652 O O . GLY A 1 320 ? -9.258 28.766 37.344 1 95.75 320 GLY A O 1
ATOM 2653 N N . ASP A 1 321 ? -8.656 29.672 35.469 1 96.38 321 ASP A N 1
ATOM 2654 C CA . ASP A 1 321 ? -7.797 28.547 35.094 1 96.38 321 ASP A CA 1
ATOM 2655 C C . ASP A 1 321 ? -6.562 29.031 34.344 1 96.38 321 ASP A C 1
ATOM 2657 O O . ASP A 1 321 ? -6.574 29.125 33.125 1 96.38 321 ASP A O 1
ATOM 2661 N N . LEU A 1 322 ? -5.484 29.125 35 1 97.12 322 LEU A N 1
ATOM 2662 C CA . LEU A 1 322 ? -4.258 29.719 34.469 1 97.12 322 LEU A CA 1
ATOM 2663 C C . LEU A 1 322 ? -3.637 28.828 33.406 1 97.12 322 LEU A C 1
ATOM 2665 O O . LEU A 1 322 ? -3.111 29.344 32.406 1 97.12 322 LEU A O 1
ATOM 2669 N N . ALA A 1 323 ? -3.615 27.531 33.594 1 96.81 323 ALA A N 1
ATOM 2670 C CA . ALA A 1 323 ? -3.035 26.578 32.656 1 96.81 323 ALA A CA 1
ATOM 2671 C C . ALA A 1 323 ? -3.73 26.672 31.297 1 96.81 323 ALA A C 1
ATOM 2673 O O . ALA A 1 323 ? -3.074 26.641 30.25 1 96.81 323 ALA A O 1
ATOM 2674 N N . LEU A 1 324 ? -5.062 26.781 31.328 1 97.62 324 LEU A N 1
ATOM 2675 C CA . LEU A 1 324 ? -5.824 26.812 30.094 1 97.62 324 LEU A CA 1
ATOM 2676 C C . LEU A 1 324 ? -5.715 28.188 29.422 1 97.62 324 LEU A C 1
ATOM 2678 O O . LEU A 1 324 ? -5.715 28.297 28.203 1 97.62 324 LEU A O 1
ATOM 2682 N N . GLN A 1 325 ? -5.613 29.266 30.266 1 98.19 325 GLN A N 1
ATOM 2683 C CA . GLN A 1 325 ? -5.336 30.578 29.703 1 98.19 325 GLN A CA 1
ATOM 2684 C C . GLN A 1 325 ? -4.004 30.594 28.953 1 98.19 325 GLN A C 1
ATOM 2686 O O . GLN A 1 325 ? -3.914 31.125 27.844 1 98.19 325 GLN A O 1
ATOM 2691 N N . GLN A 1 326 ? -2.982 30.016 29.609 1 98.44 326 GLN A N 1
ATOM 2692 C CA . GLN A 1 326 ? -1.67 29.891 28.984 1 98.44 326 GLN A CA 1
ATOM 2693 C C . GLN A 1 326 ? -1.752 29.094 27.688 1 98.44 326 GLN A C 1
ATOM 2695 O O . GLN A 1 326 ? -1.192 29.5 26.656 1 98.44 326 GLN A O 1
ATOM 2700 N N . GLY A 1 327 ? -2.49 27.984 27.734 1 98.31 327 GLY A N 1
ATOM 2701 C CA . GLY A 1 327 ? -2.586 27.094 26.594 1 98.31 327 GLY A CA 1
ATOM 2702 C C . GLY A 1 327 ? -3.279 27.719 25.391 1 98.31 327 GLY A C 1
ATOM 2703 O O . GLY A 1 327 ? -2.805 27.609 24.266 1 98.31 327 GLY A O 1
ATOM 2704 N N . ILE A 1 328 ? -4.391 28.344 25.578 1 98.44 328 ILE A N 1
ATOM 2705 C CA . ILE A 1 328 ? -5.172 28.891 24.469 1 98.44 328 ILE A CA 1
ATOM 2706 C C . ILE A 1 328 ? -4.383 30 23.781 1 98.44 328 ILE A C 1
ATOM 2708 O O . ILE A 1 328 ? -4.43 30.141 22.562 1 98.44 328 ILE A O 1
ATOM 2712 N N . ARG A 1 329 ? -3.678 30.844 24.516 1 98.75 329 ARG A N 1
ATOM 2713 C CA . ARG A 1 329 ? -2.885 31.906 23.922 1 98.75 329 ARG A CA 1
ATOM 2714 C C . ARG A 1 329 ? -1.692 31.344 23.156 1 98.75 329 ARG A C 1
ATOM 2716 O O . ARG A 1 329 ? -1.34 31.859 22.094 1 98.75 329 ARG A O 1
ATOM 2723 N N . PHE A 1 330 ? -1.069 30.328 23.75 1 98.69 330 PHE A N 1
ATOM 2724 C CA . PHE A 1 330 ? 0.004 29.656 23.031 1 98.69 330 PHE A CA 1
ATOM 2725 C C . PHE A 1 330 ? -0.479 29.156 21.672 1 98.69 330 PHE A C 1
ATOM 2727 O O . PHE A 1 330 ? 0.188 29.359 20.656 1 98.69 330 PHE A O 1
ATOM 2734 N N . ASN A 1 331 ? -1.635 28.5 21.719 1 98.75 331 ASN A N 1
ATOM 2735 C CA . ASN A 1 331 ? -2.207 27.953 20.484 1 98.75 331 ASN A CA 1
ATOM 2736 C C . ASN A 1 331 ? -2.479 29.047 19.453 1 98.75 331 ASN A C 1
ATOM 2738 O O . ASN A 1 331 ? -2.135 28.906 18.281 1 98.75 331 ASN A O 1
ATOM 2742 N N . MET A 1 332 ? -3.057 30.109 19.812 1 98.62 332 MET A N 1
ATOM 2743 C CA . MET A 1 332 ? -3.432 31.188 18.906 1 98.62 332 MET A CA 1
ATOM 2744 C C . MET A 1 332 ? -2.195 31.859 18.312 1 98.62 332 MET A C 1
ATOM 2746 O O . MET A 1 332 ? -2.16 32.156 17.125 1 98.62 332 MET A O 1
ATOM 2750 N N . LEU A 1 333 ? -1.199 32.094 19.141 1 98.69 333 LEU A N 1
ATOM 2751 C CA . LEU A 1 333 ? 0.034 32.688 18.641 1 98.69 333 LEU A CA 1
ATOM 2752 C C . LEU A 1 333 ? 0.697 31.781 17.594 1 98.69 333 LEU A C 1
ATOM 2754 O O . LEU A 1 333 ? 1.117 32.25 16.531 1 98.69 333 LEU A O 1
ATOM 2758 N N . GLN A 1 334 ? 0.822 30.531 17.953 1 98.62 334 GLN A N 1
ATOM 2759 C CA . GLN A 1 334 ? 1.52 29.594 17.062 1 98.62 334 GLN A CA 1
ATOM 2760 C C . GLN A 1 334 ? 0.768 29.422 15.75 1 98.62 334 GLN A C 1
ATOM 2762 O O . GLN A 1 334 ? 1.383 29.219 14.703 1 98.62 334 GLN A O 1
ATOM 2767 N N . LEU A 1 335 ? -0.544 29.453 15.781 1 98.69 335 LEU A N 1
ATOM 2768 C CA . LEU A 1 335 ? -1.317 29.438 14.539 1 98.69 335 LEU A CA 1
ATOM 2769 C C . LEU A 1 335 ? -0.954 30.625 13.664 1 98.69 335 LEU A C 1
ATOM 2771 O O . LEU A 1 335 ? -0.713 30.469 12.461 1 98.69 335 LEU A O 1
ATOM 2775 N N . LEU A 1 336 ? -0.908 31.781 14.273 1 98.69 336 LEU A N 1
ATOM 2776 C CA . LEU A 1 336 ? -0.541 33 13.547 1 98.69 336 LEU A CA 1
ATOM 2777 C C . LEU A 1 336 ? 0.856 32.875 12.945 1 98.69 336 LEU A C 1
ATOM 2779 O O . LEU A 1 336 ? 1.088 33.281 11.805 1 98.69 336 LEU A O 1
ATOM 2783 N N . GLN A 1 337 ? 1.72 32.312 13.695 1 98.56 337 GLN A N 1
ATOM 2784 C CA . GLN A 1 337 ? 3.125 32.25 13.312 1 98.56 337 GLN A CA 1
ATOM 2785 C C . GLN A 1 337 ? 3.33 31.188 12.227 1 98.56 337 GLN A C 1
ATOM 2787 O O . GLN A 1 337 ? 4.367 31.172 11.562 1 98.56 337 GLN A O 1
ATOM 2792 N N . SER A 1 338 ? 2.361 30.344 11.992 1 98.56 338 SER A N 1
ATOM 2793 C CA . SER A 1 338 ? 2.551 29.219 11.086 1 98.56 338 SER A CA 1
ATOM 2794 C C . SER A 1 338 ? 1.808 29.438 9.773 1 98.56 338 SER A C 1
ATOM 2796 O O . SER A 1 338 ? 2.148 28.844 8.75 1 98.56 338 SER A O 1
ATOM 2798 N N . VAL A 1 339 ? 0.797 30.25 9.727 1 98.62 339 VAL A N 1
ATOM 2799 C CA . VAL A 1 339 ? -0.162 30.281 8.625 1 98.62 339 VAL A CA 1
ATOM 2800 C C . VAL A 1 339 ? 0.4 31.125 7.48 1 98.62 339 VAL A C 1
ATOM 2802 O O . VAL A 1 339 ? 0.975 32.188 7.711 1 98.62 339 VAL A O 1
ATOM 2805 N N . GLY A 1 340 ? 0.336 30.578 6.289 1 97.62 340 GLY A N 1
ATOM 2806 C CA . GLY A 1 340 ? 0.634 31.359 5.105 1 97.62 340 GLY A CA 1
ATOM 2807 C C . GLY A 1 340 ? -0.418 32.406 4.805 1 97.62 340 GLY A C 1
ATOM 2808 O O . GLY A 1 340 ? -1.61 32.188 5.02 1 97.62 340 GLY A O 1
ATOM 2809 N N . ARG A 1 341 ? -0.041 33.531 4.191 1 96.56 341 ARG A N 1
ATOM 2810 C CA . ARG A 1 341 ? -0.972 34.656 4.031 1 96.56 341 ARG A CA 1
ATOM 2811 C C . ARG A 1 341 ? -0.898 35.219 2.619 1 96.56 341 ARG A C 1
ATOM 2813 O O . ARG A 1 341 ? -1.385 36.312 2.367 1 96.56 341 ARG A O 1
ATOM 2820 N N . ASP A 1 342 ? -0.383 34.5 1.678 1 94.19 342 ASP A N 1
ATOM 2821 C CA . ASP A 1 342 ? -0.116 35.062 0.369 1 94.19 342 ASP A CA 1
ATOM 2822 C C . ASP A 1 342 ? -1.003 34.438 -0.705 1 94.19 342 ASP A C 1
ATOM 2824 O O . ASP A 1 342 ? -0.908 34.812 -1.881 1 94.19 342 ASP A O 1
ATOM 2828 N N . GLY A 1 343 ? -1.803 33.5 -0.328 1 95.38 343 GLY A N 1
ATOM 2829 C CA . GLY A 1 343 ? -2.678 32.844 -1.274 1 95.38 343 GLY A CA 1
ATOM 2830 C C . GLY A 1 343 ? -1.984 31.719 -2.043 1 95.38 343 GLY A C 1
ATOM 2831 O O . GLY A 1 343 ? -2.627 30.984 -2.793 1 95.38 343 GLY A O 1
ATOM 2832 N N . TYR A 1 344 ? -0.697 31.531 -1.823 1 95.19 344 TYR A N 1
ATOM 2833 C CA . TYR A 1 344 ? 0.069 30.516 -2.531 1 95.19 344 TYR A CA 1
ATOM 2834 C C . TYR A 1 344 ? 0.638 29.484 -1.559 1 95.19 344 TYR A C 1
ATOM 2836 O O . TYR A 1 344 ? 1.135 28.438 -1.974 1 95.19 344 TYR A O 1
ATOM 2844 N N . THR A 1 345 ? 0.585 29.781 -0.339 1 96.69 345 THR A N 1
ATOM 2845 C CA . THR A 1 345 ? 0.95 28.859 0.729 1 96.69 345 THR A CA 1
ATOM 2846 C C . THR A 1 345 ? -0.222 28.641 1.682 1 96.69 345 THR A C 1
ATOM 2848 O O . THR A 1 345 ? -1.22 29.359 1.62 1 96.69 345 THR A O 1
ATOM 2851 N N . ASN A 1 346 ? -0.118 27.641 2.398 1 98.19 346 ASN A N 1
ATOM 2852 C CA . ASN A 1 346 ? -1.108 27.25 3.4 1 98.19 346 ASN A CA 1
ATOM 2853 C C . ASN A 1 346 ? -0.469 27.047 4.77 1 98.19 346 ASN A C 1
ATOM 2855 O O . ASN A 1 346 ? 0.541 27.688 5.09 1 98.19 346 ASN A O 1
ATOM 2859 N N . ILE A 1 347 ? -1.069 26.375 5.676 1 98.56 347 ILE A N 1
ATOM 2860 C CA . ILE A 1 347 ? -0.503 26.078 6.988 1 98.56 347 ILE A CA 1
ATOM 2861 C C . ILE A 1 347 ? -0.154 24.594 7.066 1 98.56 347 ILE A C 1
ATOM 2863 O O . ILE A 1 347 ? -1.007 23.734 6.828 1 98.56 347 ILE A O 1
ATOM 2867 N N . ALA A 1 348 ? 1.114 24.312 7.348 1 98.12 348 ALA A N 1
ATOM 2868 C CA . ALA A 1 348 ? 1.574 22.938 7.441 1 98.12 348 ALA A CA 1
ATOM 2869 C C . ALA A 1 348 ? 1.024 22.25 8.695 1 98.12 348 ALA A C 1
ATOM 2871 O O . ALA A 1 348 ? 0.8 22.906 9.711 1 98.12 348 ALA A O 1
ATOM 2872 N N . ALA A 1 349 ? 0.876 20.969 8.641 1 97.69 349 ALA A N 1
ATOM 2873 C CA . ALA A 1 349 ? 0.304 20.203 9.742 1 97.69 349 ALA A CA 1
ATOM 2874 C C . ALA A 1 349 ? 1.104 20.406 11.023 1 97.69 349 ALA A C 1
ATOM 2876 O O . ALA A 1 349 ? 0.541 20.391 12.117 1 97.69 349 ALA A O 1
ATOM 2877 N N . LYS A 1 350 ? 2.445 20.594 10.891 1 97.88 350 LYS A N 1
ATOM 2878 C CA . LYS A 1 350 ? 3.307 20.859 12.039 1 97.88 350 LYS A CA 1
ATOM 2879 C C . LYS A 1 350 ? 3.809 22.297 12.031 1 97.88 350 LYS A C 1
ATOM 2881 O O . LYS A 1 350 ? 4.832 22.609 12.648 1 97.88 350 LYS A O 1
ATOM 2886 N N . GLY A 1 351 ? 3.078 23.141 11.297 1 98 351 GLY A N 1
ATOM 2887 C CA . GLY A 1 351 ? 3.508 24.531 11.195 1 98 351 GLY A CA 1
ATOM 2888 C C . GLY A 1 351 ? 4.895 24.672 10.602 1 98 351 GLY A C 1
ATOM 2889 O O . GLY A 1 351 ? 5.262 23.953 9.672 1 98 351 GLY A O 1
ATOM 2890 N N . LEU A 1 352 ? 5.539 25.703 11 1 98.44 352 LEU A N 1
ATOM 2891 C CA . LEU A 1 352 ? 6.93 25.953 10.641 1 98.44 352 LEU A CA 1
ATOM 2892 C C . LEU A 1 352 ? 7.859 25.641 11.805 1 98.44 352 LEU A C 1
ATOM 2894 O O . LEU A 1 352 ? 8.734 26.438 12.133 1 98.44 352 LEU A O 1
ATOM 2898 N N . THR A 1 353 ? 7.594 24.469 12.461 1 98.19 353 THR A N 1
ATOM 2899 C CA . THR A 1 353 ? 8.227 24.234 13.758 1 98.19 353 THR A CA 1
ATOM 2900 C C . THR A 1 353 ? 8.922 22.875 13.773 1 98.19 353 THR A C 1
ATOM 2902 O O . THR A 1 353 ? 9.516 22.484 14.789 1 98.19 353 THR A O 1
ATOM 2905 N N . GLY A 1 354 ? 8.844 22.125 12.719 1 95.19 354 GLY A N 1
ATOM 2906 C CA . GLY A 1 354 ? 9.477 20.812 12.664 1 95.19 354 GLY A CA 1
ATOM 2907 C C . GLY A 1 354 ? 9.266 20.109 11.344 1 95.19 354 GLY A C 1
ATOM 2908 O O . GLY A 1 354 ? 8.578 20.609 10.461 1 95.19 354 GLY A O 1
ATOM 2909 N N . GLU A 1 355 ? 9.844 18.922 11.258 1 94.94 355 GLU A N 1
ATOM 2910 C CA . GLU A 1 355 ? 9.875 18.234 9.969 1 94.94 355 GLU A CA 1
ATOM 2911 C C . GLU A 1 355 ? 8.789 17.156 9.898 1 94.94 355 GLU A C 1
ATOM 2913 O O . GLU A 1 355 ? 8.641 16.484 8.883 1 94.94 355 GLU A O 1
ATOM 2918 N N . GLY A 1 356 ? 7.969 17.078 11 1 94.81 356 GLY A N 1
ATOM 2919 C CA . GLY A 1 356 ? 6.875 16.109 10.945 1 94.81 356 GLY A CA 1
ATOM 2920 C C . GLY A 1 356 ? 5.957 16.312 9.758 1 94.81 356 GLY A C 1
ATOM 2921 O O . GLY A 1 356 ? 5.68 17.453 9.367 1 94.81 356 GLY A O 1
ATOM 2922 N N . TYR A 1 357 ? 5.492 15.203 9.133 1 95.31 357 TYR A N 1
ATOM 2923 C CA . TYR A 1 357 ? 4.613 15.203 7.969 1 95.31 357 TYR A CA 1
ATOM 2924 C C . TYR A 1 357 ? 5.242 15.961 6.805 1 95.31 357 TYR A C 1
ATOM 2926 O O . TYR A 1 357 ? 4.539 16.438 5.918 1 95.31 357 TYR A O 1
ATOM 2934 N N . GLU A 1 358 ? 6.535 16.234 6.816 1 96.69 358 GLU A N 1
ATOM 2935 C CA . GLU A 1 358 ? 7.348 16.766 5.727 1 96.69 358 GLU A CA 1
ATOM 2936 C C . GLU A 1 358 ? 6.891 18.172 5.328 1 96.69 358 GLU A C 1
ATOM 2938 O O . GLU A 1 358 ? 7.109 18.594 4.195 1 96.69 358 GLU A O 1
ATOM 2943 N N . GLY A 1 359 ? 6.188 18.891 6.215 1 97.19 359 GLY A N 1
ATOM 2944 C CA . GLY A 1 359 ? 5.781 20.266 5.945 1 97.19 359 GLY A CA 1
ATOM 2945 C C . GLY A 1 359 ? 4.539 20.359 5.082 1 97.19 359 GLY A C 1
ATOM 2946 O O . GLY A 1 359 ? 4.227 21.422 4.543 1 97.19 359 GLY A O 1
ATOM 2947 N N . HIS A 1 360 ? 3.723 19.266 5.008 1 98.06 360 HIS A N 1
ATOM 2948 C CA . HIS A 1 360 ? 2.596 19.188 4.086 1 98.06 360 HIS A CA 1
ATOM 2949 C C . HIS A 1 360 ? 1.38 19.938 4.637 1 98.06 360 HIS A C 1
ATOM 2951 O O . HIS A 1 360 ? 1.248 20.094 5.852 1 98.06 360 HIS A O 1
ATOM 2957 N N . TYR A 1 361 ? 0.55 20.391 3.67 1 98.38 361 TYR A N 1
ATOM 2958 C CA . TYR A 1 361 ? -0.781 20.922 3.938 1 98.38 361 TYR A CA 1
ATOM 2959 C C . TYR A 1 361 ? -1.841 19.828 3.812 1 98.38 361 TYR A C 1
ATOM 2961 O O . TYR A 1 361 ? -1.821 19.047 2.863 1 98.38 361 TYR A O 1
ATOM 2969 N N . PHE A 1 362 ? -2.74 19.766 4.816 1 97.94 362 PHE A N 1
ATOM 2970 C CA . PHE A 1 362 ? -3.811 18.781 4.832 1 97.94 362 PHE A CA 1
ATOM 2971 C C . PHE A 1 362 ? -5.176 19.453 4.766 1 97.94 362 PHE A C 1
ATOM 2973 O O . PHE A 1 362 ? -5.262 20.672 4.711 1 97.94 362 PHE A O 1
ATOM 2980 N N . TRP A 1 363 ? -6.238 18.594 4.789 1 97.44 363 TRP A N 1
ATOM 2981 C CA . TRP A 1 363 ? -7.621 19.062 4.738 1 97.44 363 TRP A CA 1
ATOM 2982 C C . TRP A 1 363 ? -8.055 19.625 6.086 1 97.44 363 TRP A C 1
ATOM 2984 O O . TRP A 1 363 ? -9.07 20.328 6.18 1 97.44 363 TRP A O 1
ATOM 2994 N N . ASP A 1 364 ? -7.328 19.312 7.152 1 95.88 364 ASP A N 1
ATOM 2995 C CA . ASP A 1 364 ? -7.707 19.844 8.461 1 95.88 364 ASP A CA 1
ATOM 2996 C C . ASP A 1 364 ? -7.551 21.359 8.508 1 95.88 364 ASP A C 1
ATOM 2998 O O . ASP A 1 364 ? -8.094 22.016 9.398 1 95.88 364 ASP A O 1
ATOM 3002 N N . THR A 1 365 ? -6.867 21.938 7.531 1 98 365 THR A N 1
ATOM 3003 C CA . THR A 1 365 ? -6.891 23.391 7.383 1 98 365 THR A CA 1
ATOM 3004 C C . THR A 1 365 ? -8.312 23.891 7.184 1 98 365 THR A C 1
ATOM 3006 O O . THR A 1 365 ? -8.727 24.875 7.812 1 98 365 THR A O 1
ATOM 3009 N N . GLU A 1 366 ? -9.062 23.219 6.383 1 98.19 366 GLU A N 1
ATOM 3010 C CA . GLU A 1 366 ? -10.398 23.656 5.992 1 98.19 366 GLU A CA 1
ATOM 3011 C C . GLU A 1 366 ? -11.383 23.516 7.148 1 98.19 366 GLU A C 1
ATOM 3013 O O . GLU A 1 366 ? -12.227 24.391 7.363 1 98.19 366 GLU A O 1
ATOM 3018 N N . THR A 1 367 ? -11.219 22.469 7.918 1 97.75 367 THR A N 1
ATOM 3019 C CA . THR A 1 367 ? -12.305 22.156 8.836 1 97.75 367 THR A CA 1
ATOM 3020 C C . THR A 1 367 ? -11.922 22.5 10.273 1 97.75 367 THR A C 1
ATOM 3022 O O . THR A 1 367 ? -12.797 22.672 11.125 1 97.75 367 THR A O 1
ATOM 3025 N N . TYR A 1 368 ? -10.672 22.625 10.539 1 98.44 368 TYR A N 1
ATOM 3026 C CA . TYR A 1 368 ? -10.242 22.891 11.914 1 98.44 368 TYR A CA 1
ATOM 3027 C C . TYR A 1 368 ? -9.641 24.281 12.047 1 98.44 368 TYR A C 1
ATOM 3029 O O . TYR A 1 368 ? -9.969 25.016 12.984 1 98.44 368 TYR A O 1
ATOM 3037 N N . ILE A 1 369 ? -8.828 24.719 11.102 1 98.75 369 ILE A N 1
ATOM 3038 C CA . ILE A 1 369 ? -8 25.906 11.273 1 98.75 369 ILE A CA 1
ATOM 3039 C C . ILE A 1 369 ? -8.727 27.125 10.695 1 98.75 369 ILE A C 1
ATOM 3041 O O . ILE A 1 369 ? -8.734 28.188 11.312 1 98.75 369 ILE A O 1
ATOM 3045 N N . LEU A 1 370 ? -9.328 26.953 9.547 1 98.62 370 LEU A N 1
ATOM 3046 C CA . LEU A 1 370 ? -9.938 28.062 8.836 1 98.62 370 LEU A CA 1
ATOM 3047 C C . LEU A 1 370 ? -10.969 28.781 9.711 1 98.62 370 LEU A C 1
ATOM 3049 O O . LEU A 1 370 ? -11.031 30 9.734 1 98.62 370 LEU A O 1
ATOM 3053 N N . PRO A 1 371 ? -11.797 28.047 10.508 1 98.19 371 PRO A N 1
ATOM 3054 C CA . PRO A 1 371 ? -12.797 28.75 11.32 1 98.19 371 PRO A CA 1
ATOM 3055 C C . PRO A 1 371 ? -12.18 29.75 12.273 1 98.19 371 PRO A C 1
ATOM 3057 O O . PRO A 1 371 ? -12.727 30.844 12.469 1 98.19 371 PRO A O 1
ATOM 3060 N N . PHE A 1 372 ? -11.086 29.453 12.875 1 98.19 372 PHE A N 1
ATOM 3061 C CA . PHE A 1 372 ? -10.406 30.391 13.766 1 98.19 372 PHE A CA 1
ATOM 3062 C C . PHE A 1 372 ? -10.086 31.703 13.055 1 98.19 372 PHE A C 1
ATOM 3064 O O . PHE A 1 372 ? -10.438 32.781 13.539 1 98.19 372 PHE A O 1
ATOM 3071 N N . PHE A 1 373 ? -9.445 31.578 11.93 1 98.62 373 PHE A N 1
ATOM 3072 C CA . PHE A 1 373 ? -9.047 32.781 11.203 1 98.62 373 PHE A CA 1
ATOM 3073 C C . PHE A 1 373 ? -10.258 33.469 10.586 1 98.62 373 PHE A C 1
ATOM 3075 O O . PHE A 1 373 ? -10.328 34.688 10.531 1 98.62 373 PHE A O 1
ATOM 3082 N N . LEU A 1 374 ? -11.227 32.688 10.117 1 98.56 374 LEU A N 1
ATOM 3083 C CA . LEU A 1 374 ? -12.414 33.219 9.445 1 98.56 374 LEU A CA 1
ATOM 3084 C C . LEU A 1 374 ? -13.156 34.188 10.344 1 98.56 374 LEU A C 1
ATOM 3086 O O . LEU A 1 374 ? -13.562 35.281 9.883 1 98.56 374 LEU A O 1
ATOM 3090 N N . TYR A 1 375 ? -13.281 33.906 11.625 1 98.25 375 TYR A N 1
ATOM 3091 C CA . TYR A 1 375 ? -14.117 34.719 12.516 1 98.25 375 TYR A CA 1
ATOM 3092 C C . TYR A 1 375 ? -13.273 35.688 13.312 1 98.25 375 TYR A C 1
ATOM 3094 O O . TYR A 1 375 ? -13.789 36.438 14.156 1 98.25 375 TYR A O 1
ATOM 3102 N N . ASN A 1 376 ? -11.969 35.719 13.086 1 97.19 376 ASN A N 1
ATOM 3103 C CA . ASN A 1 376 ? -11.102 36.688 13.766 1 97.19 376 ASN A CA 1
ATOM 3104 C C . ASN A 1 376 ? -10.336 37.562 12.766 1 97.19 376 ASN A C 1
ATOM 3106 O O . ASN A 1 376 ? -10.242 38.75 12.938 1 97.19 376 ASN A O 1
ATOM 3110 N N . ASN A 1 377 ? -9.781 36.906 11.766 1 96.56 377 ASN A N 1
ATOM 3111 C CA . ASN A 1 377 ? -8.969 37.531 10.727 1 96.56 377 ASN A CA 1
ATOM 3112 C C . ASN A 1 377 ? -9.328 37.031 9.336 1 96.56 377 ASN A C 1
ATOM 3114 O O . ASN A 1 377 ? -8.523 36.344 8.695 1 96.56 377 ASN A O 1
ATOM 3118 N N . PRO A 1 378 ? -10.469 37.469 8.781 1 97.62 378 PRO A N 1
ATOM 3119 C CA . PRO A 1 378 ? -10.977 36.875 7.539 1 97.62 378 PRO A CA 1
ATOM 3120 C C . PRO A 1 378 ? -10.016 37.062 6.363 1 97.62 378 PRO A C 1
ATOM 3122 O O . PRO A 1 378 ? -10.07 36.312 5.395 1 97.62 378 PRO A O 1
ATOM 3125 N N . GLU A 1 379 ? -9.102 38.031 6.371 1 97.12 379 GLU A N 1
ATOM 3126 C CA . GLU A 1 379 ? -8.125 38.188 5.305 1 97.12 379 GLU A CA 1
ATOM 3127 C C . GLU A 1 379 ? -7.18 37 5.234 1 97.12 379 GLU A C 1
ATOM 3129 O O . GLU A 1 379 ? -6.742 36.594 4.152 1 97.12 379 GLU A O 1
ATOM 3134 N N . ILE A 1 380 ? -6.828 36.469 6.391 1 97.94 380 ILE A N 1
ATOM 3135 C CA . ILE A 1 380 ? -6.008 35.25 6.422 1 97.94 380 ILE A CA 1
ATOM 3136 C C . ILE A 1 380 ? -6.809 34.094 5.875 1 97.94 380 ILE A C 1
ATOM 3138 O O . ILE A 1 380 ? -6.285 33.281 5.098 1 97.94 380 ILE A O 1
ATOM 3142 N N . ALA A 1 381 ? -8.078 33.969 6.246 1 98.44 381 ALA A N 1
ATOM 3143 C CA . ALA A 1 381 ? -8.953 32.906 5.719 1 98.44 381 ALA A CA 1
ATOM 3144 C C . ALA A 1 381 ? -9.055 33 4.199 1 98.44 381 ALA A C 1
ATOM 3146 O O . ALA A 1 381 ? -9.086 31.984 3.514 1 98.44 381 ALA A O 1
ATOM 3147 N N . LYS A 1 382 ? -9.117 34.188 3.686 1 98.56 382 LYS A N 1
ATOM 3148 C CA . LYS A 1 382 ? -9.156 34.406 2.238 1 98.56 382 LYS A CA 1
ATOM 3149 C C . LYS A 1 382 ? -7.93 33.781 1.568 1 98.56 382 LYS A C 1
ATOM 3151 O O . LYS A 1 382 ? -8.039 33.125 0.527 1 98.56 382 LYS A O 1
ATOM 3156 N N . SER A 1 383 ? -6.773 34.031 2.156 1 98.06 383 SER A N 1
ATOM 3157 C CA . SER A 1 383 ? -5.535 33.5 1.609 1 98.06 383 SER A CA 1
ATOM 3158 C C . SER A 1 383 ? -5.586 31.953 1.562 1 98.06 383 SER A C 1
ATOM 3160 O O . SER A 1 383 ? -5.078 31.344 0.622 1 98.06 383 SER A O 1
ATOM 3162 N N . LEU A 1 384 ? -6.164 31.359 2.562 1 98.5 384 LEU A N 1
ATOM 3163 C CA . LEU A 1 384 ? -6.23 29.906 2.648 1 98.5 384 LEU A CA 1
ATOM 3164 C C . LEU A 1 384 ? -7.141 29.328 1.563 1 98.5 384 LEU A C 1
ATOM 3166 O O . LEU A 1 384 ? -6.805 28.328 0.924 1 98.5 384 LEU A O 1
ATOM 3170 N N . VAL A 1 385 ? -8.32 29.906 1.278 1 98.62 385 VAL A N 1
ATOM 3171 C CA . VAL A 1 385 ? -9.203 29.422 0.232 1 98.62 385 VAL A CA 1
ATOM 3172 C C . VAL A 1 385 ? -8.625 29.75 -1.14 1 98.62 385 VAL A C 1
ATOM 3174 O O . VAL A 1 385 ? -8.805 28.984 -2.096 1 98.62 385 VAL A O 1
ATOM 3177 N N . MET A 1 386 ? -7.879 30.875 -1.24 1 98.44 386 MET A N 1
ATOM 3178 C CA . MET A 1 386 ? -7.203 31.203 -2.488 1 98.44 386 MET A CA 1
ATOM 3179 C C . MET A 1 386 ? -6.141 30.172 -2.828 1 98.44 386 MET A C 1
ATOM 3181 O O . MET A 1 386 ? -5.922 29.859 -4 1 98.44 386 MET A O 1
ATOM 3185 N N . TYR A 1 387 ? -5.43 29.672 -1.868 1 98.06 387 TYR A N 1
ATOM 3186 C CA . TYR A 1 387 ? -4.469 28.609 -2.109 1 98.06 387 TYR A CA 1
ATOM 3187 C C . TYR A 1 387 ? -5.121 27.438 -2.844 1 98.06 387 TYR A C 1
ATOM 3189 O O . TYR A 1 387 ? -4.531 26.875 -3.768 1 98.06 387 TYR A O 1
ATOM 3197 N N . ARG A 1 388 ? -6.293 27 -2.422 1 98.56 388 ARG A N 1
ATOM 3198 C CA . ARG A 1 388 ? -6.984 25.891 -3.062 1 98.56 388 ARG A CA 1
ATOM 3199 C C . ARG A 1 388 ? -7.367 26.234 -4.496 1 98.56 388 ARG A C 1
ATOM 3201 O O . ARG A 1 388 ? -7.293 25.391 -5.387 1 98.56 388 ARG A O 1
ATOM 3208 N N . TYR A 1 389 ? -7.82 27.453 -4.699 1 98.5 389 TYR A N 1
ATOM 3209 C CA . TYR A 1 389 ? -8.062 27.875 -6.078 1 98.5 389 TYR A CA 1
ATOM 3210 C C . TYR A 1 389 ? -6.777 27.812 -6.898 1 98.5 389 TYR A C 1
ATOM 3212 O O . TYR A 1 389 ? -6.777 27.328 -8.031 1 98.5 389 TYR A O 1
ATOM 3220 N N . ASN A 1 390 ? -5.676 28.297 -6.336 1 97.81 390 ASN A N 1
ATOM 3221 C CA . ASN A 1 390 ? -4.418 28.406 -7.062 1 97.81 390 ASN A CA 1
ATOM 3222 C C . ASN A 1 390 ? -3.818 27.031 -7.348 1 97.81 390 ASN A C 1
ATOM 3224 O O . ASN A 1 390 ? -2.93 26.891 -8.188 1 97.81 390 ASN A O 1
ATOM 3228 N N . THR A 1 391 ? -4.293 26 -6.695 1 98.12 391 THR A N 1
ATOM 3229 C CA . THR A 1 391 ? -3.816 24.656 -6.953 1 98.12 391 THR A CA 1
ATOM 3230 C C . THR A 1 391 ? -4.895 23.812 -7.641 1 98.12 391 THR A C 1
ATOM 3232 O O . THR A 1 391 ? -4.82 22.594 -7.66 1 98.12 391 THR A O 1
ATOM 3235 N N . LEU A 1 392 ? -5.93 24.375 -8.148 1 98.62 392 LEU A N 1
ATOM 3236 C CA . LEU A 1 392 ? -7.047 23.688 -8.797 1 98.62 392 LEU A CA 1
ATOM 3237 C C . LEU A 1 392 ? -6.578 22.906 -10.016 1 98.62 392 LEU A C 1
ATOM 3239 O O . LEU A 1 392 ? -7.07 21.797 -10.273 1 98.62 392 LEU A O 1
ATOM 3243 N N . ASN A 1 393 ? -5.645 23.438 -10.773 1 98.31 393 ASN A N 1
ATOM 3244 C CA . ASN A 1 393 ? -5.16 22.734 -11.945 1 98.31 393 ASN A CA 1
ATOM 3245 C C . ASN A 1 393 ? -4.441 21.438 -11.555 1 98.31 393 ASN A C 1
ATOM 3247 O O . ASN A 1 393 ? -4.531 20.438 -12.266 1 98.31 393 ASN A O 1
ATOM 3251 N N . ASN A 1 394 ? -3.662 21.516 -10.492 1 98.31 394 ASN A N 1
ATOM 3252 C CA . ASN A 1 394 ? -3.078 20.281 -9.977 1 98.31 394 ASN A CA 1
ATOM 3253 C C . ASN A 1 394 ? -4.152 19.266 -9.617 1 98.31 394 ASN A C 1
ATOM 3255 O O . ASN A 1 394 ? -3.982 18.062 -9.852 1 98.31 394 ASN A O 1
ATOM 3259 N N . ALA A 1 395 ? -5.195 19.703 -9 1 98.75 395 ALA A N 1
ATOM 3260 C CA . ALA A 1 395 ? -6.301 18.828 -8.625 1 98.75 395 ALA A CA 1
ATOM 3261 C C . ALA A 1 395 ? -6.957 18.219 -9.859 1 98.75 395 ALA A C 1
ATOM 3263 O O . ALA A 1 395 ? -7.371 17.062 -9.844 1 98.75 395 ALA A O 1
ATOM 3264 N N . ARG A 1 396 ? -7.141 19.031 -10.945 1 98.69 396 ARG A N 1
ATOM 3265 C CA . ARG A 1 396 ? -7.672 18.516 -12.203 1 98.69 396 ARG A CA 1
ATOM 3266 C C . ARG A 1 396 ? -6.789 17.406 -12.758 1 98.69 396 ARG A C 1
ATOM 3268 O O . ARG A 1 396 ? -7.289 16.375 -13.227 1 98.69 396 ARG A O 1
ATOM 3275 N N . GLU A 1 397 ? -5.496 17.594 -12.695 1 98.38 397 GLU A N 1
ATOM 3276 C CA . GLU A 1 397 ? -4.551 16.594 -13.18 1 98.38 397 GLU A CA 1
ATOM 3277 C C . GLU A 1 397 ? -4.66 15.305 -12.367 1 98.38 397 GLU A C 1
ATOM 3279 O O . GLU A 1 397 ? -4.625 14.211 -12.93 1 98.38 397 GLU A O 1
ATOM 3284 N N . ARG A 1 398 ? -4.738 15.445 -11.094 1 98.44 398 ARG A N 1
ATOM 3285 C CA . ARG A 1 398 ? -4.875 14.273 -10.234 1 98.44 398 ARG A CA 1
ATOM 3286 C C . ARG A 1 398 ? -6.137 13.484 -10.57 1 98.44 398 ARG A C 1
ATOM 3288 O O . ARG A 1 398 ? -6.113 12.258 -10.617 1 98.44 398 ARG A O 1
ATOM 3295 N N . ALA A 1 399 ? -7.246 14.219 -10.734 1 98.56 399 ALA A N 1
ATOM 3296 C CA . ALA A 1 399 ? -8.492 13.562 -11.141 1 98.56 399 ALA A CA 1
ATOM 3297 C C . ALA A 1 399 ? -8.312 12.789 -12.438 1 98.56 399 ALA A C 1
ATOM 3299 O O . ALA A 1 399 ? -8.727 11.633 -12.547 1 98.56 399 ALA A O 1
ATOM 3300 N N . ARG A 1 400 ? -7.66 13.328 -13.406 1 98 400 ARG A N 1
ATOM 3301 C CA . ARG A 1 400 ? -7.426 12.68 -14.695 1 98 400 ARG A CA 1
ATOM 3302 C C . ARG A 1 400 ? -6.578 11.422 -14.523 1 98 400 ARG A C 1
ATOM 3304 O O . ARG A 1 400 ? -6.852 10.398 -15.148 1 98 400 ARG A O 1
ATOM 3311 N N . GLU A 1 401 ? -5.559 11.531 -13.711 1 96.69 401 GLU A N 1
ATOM 3312 C CA . GLU A 1 401 ? -4.703 10.383 -13.438 1 96.69 401 GLU A CA 1
ATOM 3313 C C . GLU A 1 401 ? -5.516 9.195 -12.922 1 96.69 401 GLU A C 1
ATOM 3315 O O . GLU A 1 401 ? -5.188 8.047 -13.195 1 96.69 401 GLU A O 1
ATOM 3320 N N . LEU A 1 402 ? -6.559 9.508 -12.227 1 97.56 402 LEU A N 1
ATOM 3321 C CA . LEU A 1 402 ? -7.379 8.469 -11.609 1 97.56 402 LEU A CA 1
ATOM 3322 C C . LEU A 1 402 ? -8.609 8.172 -12.461 1 97.56 402 LEU A C 1
ATOM 3324 O O . LEU A 1 402 ? -9.539 7.496 -12 1 97.56 402 LEU A O 1
ATOM 3328 N N . ASP A 1 403 ? -8.688 8.758 -13.672 1 96.44 403 ASP A N 1
ATOM 3329 C CA . ASP A 1 403 ? -9.734 8.508 -14.656 1 96.44 403 ASP A CA 1
ATOM 3330 C C . ASP A 1 403 ? -11.062 9.133 -14.227 1 96.44 403 ASP A C 1
ATOM 3332 O O . ASP A 1 403 ? -12.117 8.516 -14.391 1 96.44 403 ASP A O 1
ATOM 3336 N N . HIS A 1 404 ? -11.008 10.273 -13.547 1 97.81 404 HIS A N 1
ATOM 3337 C CA . HIS A 1 404 ? -12.188 11.055 -13.195 1 97.81 404 HIS A CA 1
ATOM 3338 C C . HIS A 1 404 ? -12.211 12.383 -13.945 1 97.81 404 HIS A C 1
ATOM 3340 O O . HIS A 1 404 ? -11.164 12.953 -14.242 1 97.81 404 HIS A O 1
ATOM 3346 N N . PRO A 1 405 ? -13.43 12.852 -14.281 1 97.88 405 PRO A N 1
ATOM 3347 C CA . PRO A 1 405 ? -13.547 14.266 -14.672 1 97.88 405 PRO A CA 1
ATOM 3348 C C . PRO A 1 405 ? -13.43 15.211 -13.484 1 97.88 405 PRO A C 1
ATOM 3350 O O . PRO A 1 405 ? -13.453 14.773 -12.328 1 97.88 405 PRO A O 1
ATOM 3353 N N . GLY A 1 406 ? -13.227 16.5 -13.773 1 98.44 406 GLY A N 1
ATOM 3354 C CA . GLY A 1 406 ? -13.219 17.5 -12.727 1 98.44 406 GLY A CA 1
ATOM 3355 C C . GLY A 1 406 ? -11.891 17.594 -12 1 98.44 406 GLY A C 1
ATOM 3356 O O . GLY A 1 406 ? -10.836 17.672 -12.633 1 98.44 406 GLY A O 1
ATOM 3357 N N . ALA A 1 407 ? -12.008 17.703 -10.617 1 98.81 407 ALA A N 1
ATOM 3358 C CA . ALA A 1 407 ? -10.82 17.938 -9.797 1 98.81 407 ALA A CA 1
ATOM 3359 C C . ALA A 1 407 ? -10.867 17.094 -8.523 1 98.81 407 ALA A C 1
ATOM 3361 O O . ALA A 1 407 ? -11.938 16.875 -7.953 1 98.81 407 ALA A O 1
ATOM 3362 N N . LEU A 1 408 ? -9.773 16.609 -8.141 1 98.81 408 LEU A N 1
ATOM 3363 C CA . LEU A 1 408 ? -9.594 15.875 -6.891 1 98.81 408 LEU A CA 1
ATOM 3364 C C . LEU A 1 408 ? -8.406 16.422 -6.102 1 98.81 408 LEU A C 1
ATOM 3366 O O . LEU A 1 408 ? -7.254 16.266 -6.516 1 98.81 408 LEU A O 1
ATOM 3370 N N . TYR A 1 409 ? -8.664 17.031 -5.008 1 98.75 409 TYR A N 1
ATOM 3371 C CA . TYR A 1 409 ? -7.598 17.594 -4.184 1 98.75 409 TYR A CA 1
ATOM 3372 C C . TYR A 1 409 ? -6.859 16.484 -3.432 1 98.75 409 TYR A C 1
ATOM 3374 O O . TYR A 1 409 ? -7.469 15.523 -2.977 1 98.75 409 TYR A O 1
ATOM 3382 N N . PRO A 1 410 ? -5.582 16.672 -3.211 1 98.06 410 PRO A N 1
ATOM 3383 C CA . PRO A 1 410 ? -4.766 15.641 -2.553 1 98.06 410 PRO A CA 1
ATOM 3384 C C . PRO A 1 410 ? -4.969 15.609 -1.04 1 98.06 410 PRO A C 1
ATOM 3386 O O . PRO A 1 410 ? -5.469 16.578 -0.459 1 98.06 410 PRO A O 1
ATOM 3389 N N . TRP A 1 411 ? -4.59 14.5 -0.458 1 98 411 TRP A N 1
ATOM 3390 C CA . TRP A 1 411 ? -4.629 14.344 0.992 1 98 411 TRP A CA 1
ATOM 3391 C C . TRP A 1 411 ? -3.566 15.219 1.659 1 98 411 TRP A C 1
ATOM 3393 O O . TRP A 1 411 ? -3.83 15.852 2.684 1 98 411 TRP A O 1
ATOM 3403 N N . ARG A 1 412 ? -2.365 15.203 1.139 1 97.62 412 ARG A N 1
ATOM 3404 C CA . ARG A 1 412 ? -1.273 16.031 1.65 1 97.62 412 ARG A CA 1
ATOM 3405 C C . ARG A 1 412 ? -0.394 16.531 0.515 1 97.62 412 ARG A C 1
ATOM 3407 O O . ARG A 1 412 ? -0.173 15.828 -0.472 1 97.62 412 ARG A O 1
ATOM 3414 N N . THR A 1 413 ? 0.041 17.75 0.569 1 98.12 413 THR A N 1
ATOM 3415 C CA . THR A 1 413 ? 0.761 18.406 -0.515 1 98.12 413 THR A CA 1
ATOM 3416 C C . THR A 1 413 ? 1.412 19.688 -0.026 1 98.12 413 THR A C 1
ATOM 3418 O O . THR A 1 413 ? 1.11 20.172 1.07 1 98.12 413 THR A O 1
ATOM 3421 N N . ILE A 1 414 ? 2.4 20.203 -0.726 1 97.56 414 ILE A N 1
ATOM 3422 C CA . ILE A 1 414 ? 2.867 21.578 -0.619 1 97.56 414 ILE A CA 1
ATOM 3423 C C . ILE A 1 414 ? 2.561 22.328 -1.914 1 97.56 414 ILE A C 1
ATOM 3425 O O . ILE A 1 414 ? 1.934 23.391 -1.891 1 97.56 414 ILE A O 1
ATOM 3429 N N . GLY A 1 415 ? 2.881 21.641 -3.029 1 95.88 415 GLY A N 1
ATOM 3430 C CA . GLY A 1 415 ? 2.777 22.281 -4.328 1 95.88 415 GLY A CA 1
ATOM 3431 C C . GLY A 1 415 ? 1.491 21.953 -5.059 1 95.88 415 GLY A C 1
ATOM 3432 O O . GLY A 1 415 ? 1.276 22.406 -6.184 1 95.88 415 GLY A O 1
ATOM 3433 N N . GLY A 1 416 ? 0.63 21.188 -4.496 1 97.31 416 GLY A N 1
ATOM 3434 C CA . GLY A 1 416 ? -0.66 20.906 -5.102 1 97.31 416 GLY A CA 1
ATOM 3435 C C . GLY A 1 416 ? -0.804 19.453 -5.535 1 97.31 416 GLY A C 1
ATOM 3436 O O . GLY A 1 416 ? -1.921 18.953 -5.691 1 97.31 416 GLY A O 1
ATOM 3437 N N . GLU A 1 417 ? 0.271 18.688 -5.738 1 97.5 417 GLU A N 1
ATOM 3438 C CA . GLU A 1 417 ? 0.241 17.297 -6.199 1 97.5 417 GLU A CA 1
ATOM 3439 C C . GLU A 1 417 ? 0.035 16.344 -5.031 1 97.5 417 GLU A C 1
ATOM 3441 O O . GLU A 1 417 ? 0.407 16.641 -3.896 1 97.5 417 GLU A O 1
ATOM 3446 N N . GLU A 1 418 ? -0.547 15.172 -5.324 1 97.62 418 GLU A N 1
ATOM 3447 C CA . GLU A 1 418 ? -0.594 14.117 -4.32 1 97.62 418 GLU A CA 1
ATOM 3448 C C . GLU A 1 418 ? 0.797 13.547 -4.051 1 97.62 418 GLU A C 1
ATOM 3450 O O . GLU A 1 418 ? 1.554 13.273 -4.988 1 97.62 418 GLU A O 1
ATOM 3455 N N . THR A 1 419 ? 1.152 13.422 -2.729 1 96.56 419 THR A N 1
ATOM 3456 C CA . THR A 1 419 ? 2.523 13.031 -2.414 1 96.56 419 THR A CA 1
ATOM 3457 C C . THR A 1 419 ? 2.543 11.82 -1.485 1 96.56 419 THR A C 1
ATOM 3459 O O . THR A 1 419 ? 3.605 11.406 -1.018 1 96.56 419 THR A O 1
ATOM 3462 N N . SER A 1 420 ? 1.437 11.242 -1.156 1 95.06 420 SER A N 1
ATOM 3463 C CA . SER A 1 420 ? 1.391 10.109 -0.239 1 95.06 420 SER A CA 1
ATOM 3464 C C . SER A 1 420 ? 1.41 8.789 -0.997 1 95.06 420 SER A C 1
ATOM 3466 O O . SER A 1 420 ? 0.67 8.609 -1.967 1 95.06 420 SER A O 1
ATOM 3468 N N . ALA A 1 421 ? 2.217 7.848 -0.503 1 94.19 421 ALA A N 1
ATOM 3469 C CA . ALA A 1 421 ? 2.35 6.539 -1.14 1 94.19 421 ALA A CA 1
ATOM 3470 C C . ALA A 1 421 ? 1.359 5.539 -0.55 1 94.19 421 ALA A C 1
ATOM 3472 O O . ALA A 1 421 ? 1.324 4.379 -0.959 1 94.19 421 ALA A O 1
ATOM 3473 N N . TYR A 1 422 ? 0.556 5.836 0.38 1 93.75 422 TYR A N 1
ATOM 3474 C CA . TYR A 1 422 ? -0.397 4.934 1.018 1 93.75 422 TYR A CA 1
ATOM 3475 C C . TYR A 1 422 ? -1.828 5.301 0.645 1 93.75 422 TYR A C 1
ATOM 3477 O O . TYR A 1 422 ? -2.541 5.93 1.433 1 93.75 422 TYR A O 1
ATOM 3485 N N . PHE A 1 423 ? -2.262 4.812 -0.441 1 95.56 423 PHE A N 1
ATOM 3486 C CA . PHE A 1 423 ? -3.477 5.297 -1.088 1 95.56 423 PHE A CA 1
ATOM 3487 C C . PHE A 1 423 ? -4.707 4.945 -0.259 1 95.56 423 PHE A C 1
ATOM 3489 O O . PHE A 1 423 ? -5.715 5.652 -0.307 1 95.56 423 PHE A O 1
ATOM 3496 N N . GLU A 1 424 ? -4.633 3.977 0.632 1 93.88 424 GLU A N 1
ATOM 3497 C CA . GLU A 1 424 ? -5.789 3.537 1.411 1 93.88 424 GLU A CA 1
ATOM 3498 C C . GLU A 1 424 ? -6.23 4.613 2.398 1 93.88 424 GLU A C 1
ATOM 3500 O O . GLU A 1 424 ? -7.418 4.727 2.711 1 93.88 424 GLU A O 1
ATOM 3505 N N . ALA A 1 425 ? -5.27 5.383 2.809 1 92.06 425 ALA A N 1
ATOM 3506 C CA . ALA A 1 425 ? -5.598 6.422 3.781 1 92.06 425 ALA A CA 1
ATOM 3507 C C . ALA A 1 425 ? -5.355 7.812 3.199 1 92.06 425 ALA A C 1
ATOM 3509 O O . ALA A 1 425 ? -5.371 8.805 3.926 1 92.06 425 ALA A O 1
ATOM 3510 N N . SER A 1 426 ? -5.039 7.895 1.922 1 95.25 426 SER A N 1
ATOM 3511 C CA . SER A 1 426 ? -4.758 9.188 1.316 1 95.25 426 SER A CA 1
ATOM 3512 C C . SER A 1 426 ? -5.641 9.43 0.095 1 95.25 426 SER A C 1
ATOM 3514 O O . SER A 1 426 ? -6.758 9.938 0.219 1 95.25 426 SER A O 1
ATOM 3516 N N . THR A 1 427 ? -5.277 8.695 -1.035 1 97.06 427 THR A N 1
ATOM 3517 C CA . THR A 1 427 ? -6.047 8.875 -2.262 1 97.06 427 THR A CA 1
ATOM 3518 C C . THR A 1 427 ? -7.516 8.539 -2.031 1 97.06 427 THR A C 1
ATOM 3520 O O . THR A 1 427 ? -8.398 9.172 -2.615 1 97.06 427 THR A O 1
ATOM 3523 N N . ALA A 1 428 ? -7.801 7.738 -1.14 1 98 428 ALA A N 1
ATOM 3524 C CA . ALA A 1 428 ? -9.156 7.254 -0.882 1 98 428 ALA A CA 1
ATOM 3525 C C . ALA A 1 428 ? -9.977 8.289 -0.12 1 98 428 ALA A C 1
ATOM 3527 O O . ALA A 1 428 ? -11.195 8.172 -0.02 1 98 428 ALA A O 1
ATOM 3528 N N . GLN A 1 429 ? -9.406 9.305 0.373 1 98.5 429 GLN A N 1
ATOM 3529 C CA . GLN A 1 429 ? -10.133 10.336 1.107 1 98.5 429 GLN A CA 1
ATOM 3530 C C . GLN A 1 429 ? -10.75 11.359 0.156 1 98.5 429 GLN A C 1
ATOM 3532 O O . GLN A 1 429 ? -10.367 12.531 0.166 1 98.5 429 GLN A O 1
ATOM 3537 N N . TYR A 1 430 ? -11.789 10.961 -0.479 1 98.56 430 TYR A N 1
ATOM 3538 C CA . TYR A 1 430 ? -12.477 11.805 -1.445 1 98.56 430 TYR A CA 1
ATOM 3539 C C . TYR A 1 430 ? -13.234 12.93 -0.744 1 98.56 430 TYR A C 1
ATOM 3541 O O . TYR A 1 430 ? -13.562 13.945 -1.363 1 98.56 430 TYR A O 1
ATOM 3549 N N . HIS A 1 431 ? -13.516 12.766 0.552 1 98.75 431 HIS A N 1
ATOM 3550 C CA . HIS A 1 431 ? -14.258 13.773 1.304 1 98.75 431 HIS A CA 1
ATOM 3551 C C . HIS A 1 431 ? -13.523 15.109 1.303 1 98.75 431 HIS A C 1
ATOM 3553 O O . HIS A 1 431 ? -14.133 16.156 1.541 1 98.75 431 HIS A O 1
ATOM 3559 N N . ILE A 1 432 ? -12.266 15.164 0.997 1 98.75 432 ILE A N 1
ATOM 3560 C CA . ILE A 1 432 ? -11.445 16.375 1.023 1 98.75 432 ILE A CA 1
ATOM 3561 C C . ILE A 1 432 ? -12.031 17.406 0.062 1 98.75 432 ILE A C 1
ATOM 3563 O O . ILE A 1 432 ? -12.008 18.609 0.346 1 98.75 432 ILE A O 1
ATOM 3567 N N . ASN A 1 433 ? -12.555 16.953 -1.106 1 98.81 433 ASN A N 1
ATOM 3568 C CA . ASN A 1 433 ? -13.242 17.875 -2.004 1 98.81 433 ASN A CA 1
ATOM 3569 C C . ASN A 1 433 ? -14.375 18.609 -1.293 1 98.81 433 ASN A C 1
ATOM 3571 O O . ASN A 1 433 ? -14.531 19.828 -1.456 1 98.81 433 ASN A O 1
ATOM 3575 N N . ALA A 1 434 ? -15.125 17.844 -0.547 1 98.88 434 ALA A N 1
ATOM 3576 C CA . ALA A 1 434 ? -16.25 18.453 0.162 1 98.88 434 ALA A CA 1
ATOM 3577 C C . ALA A 1 434 ? -15.766 19.375 1.273 1 98.88 434 ALA A C 1
ATOM 3579 O O . ALA A 1 434 ? -16.391 20.406 1.561 1 98.88 434 ALA A O 1
ATOM 3580 N N . ASP A 1 435 ? -14.672 19.062 1.896 1 98.81 435 ASP A N 1
ATOM 3581 C CA . ASP A 1 435 ? -14.102 19.906 2.932 1 98.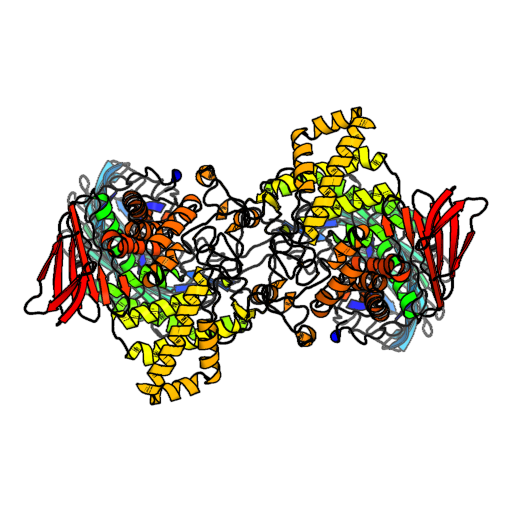81 435 ASP A CA 1
ATOM 3582 C C . ASP A 1 435 ? -13.68 21.266 2.357 1 98.81 435 ASP A C 1
ATOM 3584 O O . ASP A 1 435 ? -13.906 22.297 2.977 1 98.81 435 ASP A O 1
ATOM 3588 N N . VAL A 1 436 ? -13.031 21.172 1.251 1 98.88 436 VAL A N 1
ATOM 3589 C CA . VAL A 1 436 ? -12.602 22.391 0.573 1 98.88 436 VAL A CA 1
ATOM 3590 C C . VAL A 1 436 ? -13.812 23.266 0.247 1 98.88 436 VAL A C 1
ATOM 3592 O O . VAL A 1 436 ? -13.797 24.469 0.497 1 98.88 436 VAL A O 1
ATOM 3595 N N . VAL A 1 437 ? -14.836 22.703 -0.27 1 98.88 437 VAL A N 1
ATOM 3596 C CA . VAL A 1 437 ? -16.047 23.438 -0.651 1 98.88 437 VAL A CA 1
ATOM 3597 C C . VAL A 1 437 ? -16.75 23.969 0.599 1 98.88 437 VAL A C 1
ATOM 3599 O O . VAL A 1 437 ? -17.297 25.062 0.596 1 98.88 437 VAL A O 1
ATOM 3602 N N . TYR A 1 438 ? -16.781 23.125 1.623 1 98.56 438 TYR A N 1
ATOM 3603 C CA . TYR A 1 438 ? -17.328 23.578 2.893 1 98.56 438 TYR A CA 1
ATOM 3604 C C . TYR A 1 438 ? -16.641 24.859 3.363 1 98.56 438 TYR A C 1
ATOM 3606 O O . TYR A 1 438 ? -17.297 25.812 3.799 1 98.56 438 TYR A O 1
ATOM 3614 N N . ALA A 1 439 ? -15.359 24.906 3.289 1 98.69 439 ALA A N 1
ATOM 3615 C CA . ALA A 1 439 ? -14.578 26.078 3.695 1 98.69 439 ALA A CA 1
ATOM 3616 C C . ALA A 1 439 ? -14.938 27.297 2.846 1 98.69 439 ALA A C 1
ATOM 3618 O O . ALA A 1 439 ? -15.078 28.406 3.365 1 98.69 439 ALA A O 1
ATOM 3619 N N . ILE A 1 440 ? -15.047 27.094 1.562 1 98.62 440 ILE A N 1
ATOM 3620 C CA . ILE A 1 440 ? -15.414 28.172 0.656 1 98.62 440 ILE A CA 1
ATOM 3621 C C . ILE A 1 440 ? -16.812 28.688 1.006 1 98.62 440 ILE A C 1
ATOM 3623 O O . ILE A 1 440 ? -17.031 29.891 1.08 1 98.62 440 ILE A O 1
ATOM 3627 N N . LYS A 1 441 ? -17.734 27.766 1.205 1 98.12 441 LYS A N 1
ATOM 3628 C CA . LYS A 1 441 ? -19.109 28.125 1.561 1 98.12 441 LYS A CA 1
ATOM 3629 C C . LYS A 1 441 ? -19.141 28.953 2.846 1 98.12 441 LYS A C 1
ATOM 3631 O O . LYS A 1 441 ? -19.812 29.984 2.904 1 98.12 441 LYS A O 1
ATOM 3636 N N . LYS A 1 442 ? -18.453 28.5 3.85 1 97.94 442 LYS A N 1
ATOM 3637 C CA . LYS A 1 442 ? -18.438 29.203 5.133 1 97.94 442 LYS A CA 1
ATOM 3638 C C . LYS A 1 442 ? -17.75 30.547 5.016 1 97.94 442 LYS A C 1
ATOM 3640 O O . LYS A 1 442 ? -18.156 31.516 5.656 1 97.94 442 LYS A O 1
ATOM 3645 N N . TYR A 1 443 ? -16.688 30.641 4.215 1 98.25 443 TYR A N 1
ATOM 3646 C CA . TYR A 1 443 ? -15.992 31.906 4 1 98.25 443 TYR A CA 1
ATOM 3647 C C . TYR A 1 443 ? -16.922 32.938 3.4 1 98.25 443 TYR A C 1
ATOM 3649 O O . TYR A 1 443 ? -16.984 34.094 3.885 1 98.25 443 TYR A O 1
ATOM 3657 N N . VAL A 1 444 ? -17.641 32.531 2.414 1 97.69 444 VAL A N 1
ATOM 3658 C CA . VAL A 1 444 ? -18.547 33.469 1.735 1 97.69 444 VAL A CA 1
ATOM 3659 C C . VAL A 1 444 ? -19.672 33.844 2.672 1 97.69 444 VAL A C 1
ATOM 3661 O O . VAL A 1 444 ? -20.062 35.031 2.732 1 97.69 444 VAL A O 1
ATOM 3664 N N . GLU A 1 445 ? -20.156 32.875 3.365 1 96.94 445 GLU A N 1
ATOM 3665 C CA . GLU A 1 445 ? -21.234 33.125 4.312 1 96.94 445 GLU A CA 1
ATOM 3666 C C . GLU A 1 445 ? -20.812 34.156 5.375 1 96.94 445 GLU A C 1
ATOM 3668 O O . GLU A 1 445 ? -21.594 35.031 5.738 1 96.94 445 GLU A O 1
ATOM 3673 N N . ALA A 1 446 ? -19.609 34.094 5.879 1 97.5 446 ALA A N 1
ATOM 3674 C CA . ALA A 1 446 ? -19.156 34.875 7.012 1 97.5 446 ALA A CA 1
ATOM 3675 C C . ALA A 1 446 ? -18.688 36.25 6.555 1 97.5 446 ALA A C 1
ATOM 3677 O O . ALA A 1 446 ? -18.656 37.219 7.34 1 97.5 446 ALA A O 1
ATOM 3678 N N . THR A 1 447 ? -18.297 36.438 5.262 1 97.5 447 THR A N 1
ATOM 3679 C CA . THR A 1 447 ? -17.641 37.656 4.836 1 97.5 447 THR A CA 1
ATOM 3680 C C . THR A 1 447 ? -18.484 38.406 3.793 1 97.5 447 THR A C 1
ATOM 3682 O O . THR A 1 447 ? -18.25 39.562 3.514 1 97.5 447 THR A O 1
ATOM 3685 N N . GLU A 1 448 ? -19.406 37.625 3.102 1 96.12 448 GLU A N 1
ATOM 3686 C CA . GLU A 1 448 ? -20.203 38.156 1.984 1 96.12 448 GLU A CA 1
ATOM 3687 C C . GLU A 1 448 ? -19.312 38.562 0.821 1 96.12 448 GLU A C 1
ATOM 3689 O O . GLU A 1 448 ? -19.672 39.438 0.041 1 96.12 448 GLU A O 1
ATOM 3694 N N . ASP A 1 449 ? -18.141 38.031 0.781 1 97.44 449 ASP A N 1
ATOM 3695 C CA . ASP A 1 449 ? -17.188 38.281 -0.291 1 97.44 449 ASP A CA 1
ATOM 3696 C C . ASP A 1 449 ? -17.656 37.688 -1.608 1 97.44 449 ASP A C 1
ATOM 3698 O O . ASP A 1 449 ? -17.078 36.688 -2.066 1 97.44 449 ASP A O 1
ATOM 3702 N N . LYS A 1 450 ? -18.516 38.219 -2.314 1 95.31 450 LYS A N 1
ATOM 3703 C CA . LYS A 1 450 ? -19.094 37.719 -3.566 1 95.31 450 LYS A CA 1
ATOM 3704 C C . LYS A 1 450 ? -18.062 37.781 -4.699 1 95.31 450 LYS A C 1
ATOM 3706 O O . LYS A 1 450 ? -18.125 36.969 -5.629 1 95.31 450 LYS A O 1
ATOM 3711 N N . GLU A 1 451 ? -17.172 38.719 -4.629 1 96 451 GLU A N 1
ATOM 3712 C CA . GLU A 1 451 ? -16.125 38.844 -5.648 1 96 451 GLU A CA 1
ATOM 3713 C C . GLU A 1 451 ? -15.273 37.562 -5.688 1 96 451 GLU A C 1
ATOM 3715 O O . GLU A 1 451 ? -14.992 37.031 -6.762 1 96 451 GLU A O 1
ATOM 3720 N N . PHE A 1 452 ? -14.867 37.156 -4.527 1 96.94 452 PHE A N 1
ATOM 3721 C CA . PHE A 1 452 ? -14.125 35.906 -4.453 1 96.94 452 PHE A CA 1
ATOM 3722 C C . PHE A 1 452 ? -14.945 34.75 -5.012 1 96.94 452 PHE A C 1
ATOM 3724 O O . PHE A 1 452 ? -14.438 33.938 -5.781 1 96.94 452 PHE A O 1
ATOM 3731 N N . LEU A 1 453 ? -16.172 34.625 -4.605 1 97.38 453 LEU A N 1
ATOM 3732 C CA . LEU A 1 453 ? -17.031 33.531 -5.02 1 97.38 453 LEU A CA 1
ATOM 3733 C C . LEU A 1 453 ? -17.156 33.469 -6.535 1 97.38 453 LEU A C 1
ATOM 3735 O O . LEU A 1 453 ? -16.984 32.438 -7.148 1 97.38 453 LEU A O 1
ATOM 3739 N N . VAL A 1 454 ? -17.406 34.625 -7.16 1 95.75 454 VAL A N 1
ATOM 3740 C CA . VAL A 1 454 ? -17.734 34.719 -8.578 1 95.75 454 VAL A CA 1
ATOM 3741 C C . VAL A 1 454 ? -16.484 34.5 -9.422 1 95.75 454 VAL A C 1
ATOM 3743 O O . VAL A 1 454 ? -16.531 33.875 -10.477 1 95.75 454 VAL A O 1
ATOM 3746 N N . ASN A 1 455 ? -15.359 34.938 -8.906 1 95.88 455 ASN A N 1
ATOM 3747 C CA . ASN A 1 455 ? -14.156 34.938 -9.734 1 95.88 455 ASN A CA 1
ATOM 3748 C C . ASN A 1 455 ? -13.289 33.719 -9.461 1 95.88 455 ASN A C 1
ATOM 3750 O O . ASN A 1 455 ? -12.422 33.375 -10.273 1 95.88 455 ASN A O 1
ATOM 3754 N N . TYR A 1 456 ? -13.484 33.062 -8.289 1 97.44 456 TYR A N 1
ATOM 3755 C CA . TYR A 1 456 ? -12.57 32 -7.902 1 97.44 456 TYR A CA 1
ATOM 3756 C C . TYR A 1 456 ? -13.336 30.812 -7.332 1 97.44 456 TYR A C 1
ATOM 3758 O O . TYR A 1 456 ? -13.312 29.719 -7.906 1 97.44 456 TYR A O 1
ATOM 3766 N N . GLY A 1 457 ? -14.156 31.016 -6.332 1 98.06 457 GLY A N 1
ATOM 3767 C CA . GLY A 1 457 ? -14.773 29.969 -5.535 1 98.06 457 GLY A CA 1
ATOM 3768 C C . GLY A 1 457 ? -15.664 29.047 -6.344 1 98.06 457 GLY A C 1
ATOM 3769 O O . GLY A 1 457 ? -15.648 27.828 -6.156 1 98.06 457 GLY A O 1
ATOM 3770 N N . VAL A 1 458 ? -16.422 29.594 -7.25 1 98 458 VAL A N 1
ATOM 3771 C CA . VAL A 1 458 ? -17.438 28.812 -7.969 1 98 458 VAL A CA 1
ATOM 3772 C C . VAL A 1 458 ? -16.75 27.797 -8.867 1 98 458 VAL A C 1
ATOM 3774 O O . VAL A 1 458 ? -17.266 26.688 -9.055 1 98 458 VAL A O 1
ATOM 3777 N N . GLU A 1 459 ? -15.641 28.078 -9.461 1 98.19 459 GLU A N 1
ATOM 3778 C CA . GLU A 1 459 ? -14.906 27.156 -10.305 1 98.19 459 GLU A CA 1
ATOM 3779 C C . GLU A 1 459 ? -14.484 25.906 -9.523 1 98.19 459 GLU A C 1
ATOM 3781 O O . GLU A 1 459 ? -14.586 24.781 -10.031 1 98.19 459 GLU A O 1
ATOM 3786 N N . VAL A 1 460 ? -14.016 26.109 -8.289 1 98.75 460 VAL A N 1
ATOM 3787 C CA . VAL A 1 460 ? -13.625 25 -7.426 1 98.75 460 VAL A CA 1
ATOM 3788 C C . VAL A 1 460 ? -14.836 24.125 -7.125 1 98.75 460 VAL A C 1
ATOM 3790 O O . VAL A 1 460 ? -14.766 22.891 -7.23 1 98.75 460 VAL A O 1
ATOM 3793 N N . VAL A 1 461 ? -15.953 24.75 -6.805 1 98.81 461 VAL A N 1
ATOM 3794 C CA . VAL A 1 461 ? -17.156 24.047 -6.398 1 98.81 461 VAL A CA 1
ATOM 3795 C C . VAL A 1 461 ? -17.656 23.172 -7.547 1 98.81 461 VAL A C 1
ATOM 3797 O O . VAL A 1 461 ? -17.969 21.984 -7.352 1 98.81 461 VAL A O 1
ATOM 3800 N N . TRP A 1 462 ? -17.766 23.719 -8.742 1 98.62 462 TRP A N 1
ATOM 3801 C CA . TRP A 1 462 ? -18.344 23 -9.875 1 98.62 462 TRP A CA 1
ATOM 3802 C C . TRP A 1 462 ? -17.406 21.891 -10.352 1 98.62 462 TRP A C 1
ATOM 3804 O O . TRP A 1 462 ? -17.844 20.797 -10.688 1 98.62 462 TRP A O 1
ATOM 3814 N N . GLU A 1 463 ? -16.078 22.125 -10.414 1 98.62 463 GLU A N 1
ATOM 3815 C CA . GLU A 1 463 ? -15.125 21.125 -10.859 1 98.62 463 GLU A CA 1
ATOM 3816 C C . GLU A 1 463 ? -15.109 19.922 -9.914 1 98.62 463 GLU A C 1
ATOM 3818 O O . GLU A 1 463 ? -15.016 18.781 -10.359 1 98.62 463 GLU A O 1
ATOM 3823 N N . THR A 1 464 ? -15.18 20.188 -8.672 1 98.81 464 THR A N 1
ATOM 3824 C CA . THR A 1 464 ? -15.164 19.094 -7.699 1 98.81 464 THR A CA 1
ATOM 3825 C C . THR A 1 464 ? -16.531 18.406 -7.645 1 98.81 464 THR A C 1
ATOM 3827 O O . THR A 1 464 ? -16.609 17.219 -7.312 1 98.81 464 THR A O 1
ATOM 3830 N N . ALA A 1 465 ? -17.594 19.094 -7.953 1 98.81 465 ALA A N 1
ATOM 3831 C CA . ALA A 1 465 ? -18.906 18.469 -8.047 1 98.81 465 ALA A CA 1
ATOM 3832 C C . ALA A 1 465 ? -18.953 17.469 -9.195 1 98.81 465 ALA A C 1
ATOM 3834 O O . ALA A 1 465 ? -19.562 16.406 -9.07 1 98.81 465 ALA A O 1
ATOM 3835 N N . ARG A 1 466 ? -18.328 17.797 -10.336 1 98.38 466 ARG A N 1
ATOM 3836 C CA . ARG A 1 466 ? -18.219 16.891 -11.469 1 98.38 466 ARG A CA 1
ATOM 3837 C C . ARG A 1 466 ? -17.641 15.547 -11.055 1 98.38 466 ARG A C 1
ATOM 3839 O O . ARG A 1 466 ? -18.094 14.5 -11.508 1 98.38 466 ARG A O 1
ATOM 3846 N N . LEU A 1 467 ? -16.688 15.641 -10.219 1 98.62 467 LEU A N 1
ATOM 3847 C CA . LEU A 1 467 ? -16.031 14.422 -9.766 1 98.62 467 LEU A CA 1
ATOM 3848 C C . LEU A 1 467 ? -17 13.539 -8.984 1 98.62 467 LEU A C 1
ATOM 3850 O O . LEU A 1 467 ? -17.031 12.32 -9.164 1 98.62 467 LEU A O 1
ATOM 3854 N N . TRP A 1 468 ? -17.812 14.133 -8.086 1 98.62 468 TRP A N 1
ATOM 3855 C CA . TRP A 1 468 ? -18.75 13.344 -7.281 1 98.62 468 TRP A CA 1
ATOM 3856 C C . TRP A 1 468 ? -19.719 12.57 -8.164 1 98.62 468 TRP A C 1
ATOM 3858 O O . TRP A 1 468 ? -20.031 11.414 -7.883 1 98.62 468 TRP A O 1
ATOM 3868 N N . ALA A 1 469 ? -20.203 13.227 -9.18 1 98 469 ALA A N 1
ATOM 3869 C CA . ALA A 1 469 ? -21.172 12.609 -10.078 1 98 469 ALA A CA 1
ATOM 3870 C C . ALA A 1 469 ? -20.578 11.367 -10.75 1 98 469 ALA A C 1
ATOM 3872 O O . ALA A 1 469 ? -21.297 10.406 -11.031 1 98 469 ALA A O 1
ATOM 3873 N N . ASP A 1 470 ? -19.328 11.406 -10.938 1 97 470 ASP A N 1
ATOM 3874 C CA . ASP A 1 470 ? -18.641 10.281 -11.555 1 97 470 ASP A CA 1
ATOM 3875 C C . ASP A 1 470 ? -18.25 9.234 -10.516 1 97 470 ASP A C 1
ATOM 3877 O O . ASP A 1 470 ? -18.359 8.031 -10.773 1 97 470 ASP A O 1
ATOM 3881 N N . ARG A 1 471 ? -17.781 9.68 -9.359 1 96.88 471 ARG A N 1
ATOM 3882 C CA . ARG A 1 471 ? -17.234 8.82 -8.312 1 96.88 471 ARG A CA 1
ATOM 3883 C C . ARG A 1 471 ? -18.328 7.945 -7.695 1 96.88 471 ARG A C 1
ATOM 3885 O O . ARG A 1 471 ? -18.047 6.824 -7.266 1 96.88 471 ARG A O 1
ATOM 3892 N N . GLY A 1 472 ? -19.531 8.492 -7.625 1 97.56 472 GLY A N 1
ATOM 3893 C CA . GLY A 1 472 ? -20.641 7.719 -7.078 1 97.56 472 GLY A CA 1
ATOM 3894 C C . GLY A 1 472 ? -21.469 7.023 -8.141 1 97.56 472 GLY A C 1
ATOM 3895 O O . GLY A 1 472 ? -21.125 7.07 -9.328 1 97.56 472 GLY A O 1
ATOM 3896 N N . GLY A 1 473 ? -22.5 6.309 -7.691 1 97.06 473 GLY A N 1
ATOM 3897 C CA . GLY A 1 473 ? -23.406 5.621 -8.602 1 97.06 473 GLY A CA 1
ATOM 3898 C C . GLY A 1 473 ? -24.75 5.305 -7.977 1 97.06 473 GLY A C 1
ATOM 3899 O O . GLY A 1 473 ? -24.875 5.242 -6.75 1 97.06 473 GLY A O 1
ATOM 3900 N N . PHE A 1 474 ? -25.719 5.242 -8.891 1 98 474 PHE A N 1
ATOM 3901 C CA . PHE A 1 474 ? -27.031 4.805 -8.469 1 98 474 PHE A CA 1
ATOM 3902 C C . PHE A 1 474 ? -27.109 3.283 -8.383 1 98 474 PHE A C 1
ATOM 3904 O O . PHE A 1 474 ? -26.969 2.596 -9.398 1 98 474 PHE A O 1
ATOM 3911 N N . ILE A 1 475 ? -27.297 2.742 -7.234 1 97.62 475 ILE A N 1
ATOM 3912 C CA . ILE A 1 475 ? -27.141 1.309 -7 1 97.62 475 ILE A CA 1
ATOM 3913 C C . ILE A 1 475 ? -28.531 0.648 -6.973 1 97.62 475 ILE A C 1
ATOM 3915 O O . ILE A 1 475 ? -29.312 0.886 -6.055 1 97.62 475 ILE A O 1
ATOM 3919 N N . PRO A 1 476 ? -28.781 -0.314 -7.832 1 94.94 476 PRO A N 1
ATOM 3920 C CA . PRO A 1 476 ? -30.094 -0.951 -7.895 1 94.94 476 PRO A CA 1
ATOM 3921 C C . PRO A 1 476 ? -30.453 -1.683 -6.605 1 94.94 476 PRO A C 1
ATOM 3923 O O . PRO A 1 476 ? -31.562 -1.518 -6.09 1 94.94 476 PRO A O 1
ATOM 3926 N N . MET A 1 477 ? -29.531 -2.359 -6.027 1 95.12 477 MET A N 1
ATOM 3927 C CA . MET A 1 477 ? -29.812 -3.188 -4.859 1 95.12 477 MET A CA 1
ATOM 3928 C C . MET A 1 477 ? -29.984 -2.326 -3.613 1 95.12 477 MET A C 1
ATOM 3930 O O . MET A 1 477 ? -30.344 -2.832 -2.551 1 95.12 477 MET A O 1
ATOM 3934 N N . ARG A 1 478 ? -29.781 -1.043 -3.744 1 95.94 478 ARG A N 1
ATOM 3935 C CA . ARG A 1 478 ? -30.016 -0.089 -2.662 1 95.94 478 ARG A CA 1
ATOM 3936 C C . ARG A 1 478 ? -31.172 0.84 -2.988 1 95.94 478 ARG A C 1
ATOM 3938 O O . ARG A 1 478 ? -31.172 2.008 -2.596 1 95.94 478 ARG A O 1
ATOM 3945 N N . GLY A 1 479 ? -32.094 0.396 -3.832 1 96.25 479 GLY A N 1
ATOM 3946 C CA . GLY A 1 479 ? -33.25 1.216 -4.227 1 96.25 479 GLY A CA 1
ATOM 3947 C C . GLY A 1 479 ? -32.844 2.373 -5.129 1 96.25 479 GLY A C 1
ATOM 3948 O O . GLY A 1 479 ? -33.469 3.445 -5.066 1 96.25 479 GLY A O 1
ATOM 3949 N N . ASN A 1 480 ? -31.766 2.213 -5.777 1 97.44 480 ASN A N 1
ATOM 3950 C CA . ASN A 1 480 ? -31.234 3.203 -6.711 1 97.44 480 ASN A CA 1
ATOM 3951 C C . ASN A 1 480 ? -30.812 4.48 -5.992 1 97.44 480 ASN A C 1
ATOM 3953 O O . ASN A 1 480 ? -30.891 5.574 -6.562 1 97.44 480 ASN A O 1
ATOM 3957 N N . LYS A 1 481 ? -30.531 4.359 -4.797 1 98.5 481 LYS A N 1
ATOM 3958 C CA . LYS A 1 481 ? -29.875 5.465 -4.105 1 98.5 481 LYS A CA 1
ATOM 3959 C C . LYS A 1 481 ? -28.484 5.727 -4.68 1 98.5 481 LYS A C 1
ATOM 3961 O O . LYS A 1 481 ? -27.875 4.84 -5.289 1 98.5 481 LYS A O 1
ATOM 3966 N N . PHE A 1 482 ? -28.062 7.004 -4.535 1 98.69 482 PHE A N 1
ATOM 3967 C CA . PHE A 1 482 ? -26.703 7.379 -4.941 1 98.69 482 PHE A CA 1
ATOM 3968 C C . PHE A 1 482 ? -25.703 7.02 -3.861 1 98.69 482 PHE A C 1
ATOM 3970 O O . PHE A 1 482 ? -25.75 7.555 -2.752 1 98.69 482 PHE A O 1
ATOM 3977 N N . CYS A 1 483 ? -24.797 6.039 -4.137 1 98.69 483 CYS A N 1
ATOM 3978 C CA . CYS A 1 483 ? -23.828 5.52 -3.176 1 98.69 483 CYS A CA 1
ATOM 3979 C C . CYS A 1 483 ? -22.406 5.91 -3.566 1 98.69 483 CYS A C 1
ATOM 3981 O O . CYS A 1 483 ? -22.125 6.152 -4.742 1 98.69 483 CYS A O 1
ATOM 3983 N N . ILE A 1 484 ? -21.562 6.086 -2.621 1 98.62 484 ILE A N 1
ATOM 3984 C CA . ILE A 1 484 ? -20.141 6.316 -2.814 1 98.62 484 ILE A CA 1
ATOM 3985 C C . ILE A 1 484 ? -19.344 5.191 -2.154 1 98.62 484 ILE A C 1
ATOM 3987 O O . ILE A 1 484 ? -19.391 5.02 -0.934 1 98.62 484 ILE A O 1
ATOM 3991 N N . HIS A 1 485 ? -18.594 4.469 -2.967 1 97.88 485 HIS A N 1
ATOM 3992 C CA . HIS A 1 485 ? -17.938 3.254 -2.494 1 97.88 485 HIS A CA 1
ATOM 3993 C C . HIS A 1 485 ? -16.422 3.426 -2.438 1 97.88 485 HIS A C 1
ATOM 3995 O O . HIS A 1 485 ? -15.867 4.277 -3.133 1 97.88 485 HIS A O 1
ATOM 4001 N N . GLU A 1 486 ? -15.781 2.619 -1.578 1 97.31 486 GLU A N 1
ATOM 4002 C CA . GLU A 1 486 ? -14.336 2.488 -1.482 1 97.31 486 GLU A CA 1
ATOM 4003 C C . GLU A 1 486 ? -13.68 3.83 -1.159 1 97.31 486 GLU A C 1
ATOM 4005 O O . GLU A 1 486 ? -12.781 4.281 -1.879 1 97.31 486 GLU A O 1
ATOM 4010 N N . VAL A 1 487 ? -14.148 4.418 -0.086 1 98.25 487 VAL A N 1
ATOM 4011 C CA . VAL A 1 487 ? -13.594 5.699 0.335 1 98.25 487 VAL A CA 1
ATOM 4012 C C . VAL A 1 487 ? -13.141 5.613 1.79 1 98.25 487 VAL A C 1
ATOM 4014 O O . VAL A 1 487 ? -13.5 4.676 2.506 1 98.25 487 VAL A O 1
ATOM 4017 N N . THR A 1 488 ? -12.297 6.461 2.186 1 98.5 488 THR A N 1
ATOM 4018 C CA . THR A 1 488 ? -11.867 6.633 3.57 1 98.5 488 THR A CA 1
ATOM 4019 C C . THR A 1 488 ? -12.312 7.988 4.109 1 98.5 488 THR A C 1
ATOM 4021 O O . THR A 1 488 ? -12.055 9.023 3.488 1 98.5 488 THR A O 1
ATOM 4024 N N . GLY A 1 489 ? -13.086 7.992 5.195 1 98.38 489 GLY A N 1
ATOM 4025 C CA . GLY A 1 489 ? -13.445 9.234 5.867 1 98.38 489 GLY A CA 1
ATOM 4026 C C . GLY A 1 489 ? -12.32 9.789 6.727 1 98.38 489 GLY A C 1
ATOM 4027 O O . GLY A 1 489 ? -11.164 9.383 6.59 1 98.38 489 GLY A O 1
ATOM 4028 N N . PRO A 1 490 ? -12.656 10.695 7.605 1 98.06 490 PRO A N 1
ATOM 4029 C CA . PRO A 1 490 ? -11.641 11.258 8.5 1 98.06 490 PRO A CA 1
ATOM 4030 C C . PRO A 1 490 ? -10.977 10.195 9.375 1 98.06 490 PRO A C 1
ATOM 4032 O O . PRO A 1 490 ? -9.812 10.344 9.742 1 98.06 490 PRO A O 1
ATOM 4035 N N . ASP A 1 491 ? -11.695 9.195 9.766 1 97.69 491 ASP A N 1
ATOM 4036 C CA . ASP A 1 491 ? -11.133 8.117 10.578 1 97.69 491 ASP A CA 1
ATOM 4037 C C . ASP A 1 491 ? -10.359 7.121 9.719 1 97.69 491 ASP A C 1
ATOM 4039 O O . ASP A 1 491 ? -10.953 6.227 9.109 1 97.69 491 ASP A O 1
ATOM 4043 N N . GLU A 1 492 ? -9.086 7.082 9.797 1 96.06 492 GLU A N 1
ATOM 4044 C CA . GLU A 1 492 ? -8.227 6.297 8.914 1 96.06 492 GLU A CA 1
ATOM 4045 C C . GLU A 1 492 ? -8.078 4.867 9.422 1 96.06 492 GLU A C 1
ATOM 4047 O O . GLU A 1 492 ? -7.43 4.039 8.773 1 96.06 492 GLU A O 1
ATOM 4052 N N . TYR A 1 493 ? -8.695 4.535 10.562 1 97.38 493 TYR A N 1
ATOM 4053 C CA . TYR A 1 493 ? -8.711 3.152 11.023 1 97.38 493 TYR A CA 1
ATOM 4054 C C . TYR A 1 493 ? -9.812 2.361 10.328 1 97.38 493 TYR A C 1
ATOM 4056 O O . TYR A 1 493 ? -9.945 1.152 10.539 1 97.38 493 TYR A O 1
ATOM 4064 N N . LYS A 1 494 ? -10.586 3.041 9.484 1 96.81 494 LYS A N 1
ATOM 4065 C CA . LYS A 1 494 ? -11.531 2.406 8.57 1 96.81 494 LYS A CA 1
ATOM 4066 C C . LYS A 1 494 ? -11.289 2.848 7.129 1 96.81 494 LYS A C 1
ATOM 4068 O O . LYS A 1 494 ? -12.078 3.609 6.566 1 96.81 494 LYS A O 1
ATOM 4073 N N . ALA A 1 495 ? -10.383 2.199 6.5 1 96.19 495 ALA A N 1
ATOM 4074 C CA . ALA A 1 495 ? -9.953 2.592 5.16 1 96.19 495 ALA A CA 1
ATOM 4075 C C . ALA A 1 495 ? -10.727 1.828 4.09 1 96.19 495 ALA A C 1
ATOM 4077 O O . ALA A 1 495 ? -11.016 0.639 4.254 1 96.19 495 ALA A O 1
ATOM 4078 N N . GLY A 1 496 ? -11.062 2.514 3.004 1 95.94 496 GLY A N 1
ATOM 4079 C CA . GLY A 1 496 ? -11.641 1.886 1.823 1 95.94 496 GLY A CA 1
ATOM 4080 C C . GLY A 1 496 ? -13.008 1.285 2.072 1 95.94 496 GLY A C 1
ATOM 4081 O O . GLY A 1 496 ? -13.297 0.176 1.619 1 95.94 496 GLY A O 1
ATOM 4082 N N . VAL A 1 497 ? -13.859 1.945 2.781 1 97.56 497 VAL A N 1
ATOM 4083 C CA . VAL A 1 497 ? -15.172 1.412 3.135 1 97.56 497 VAL A CA 1
ATOM 4084 C C . VAL A 1 497 ? -16.234 1.984 2.199 1 97.56 497 VAL A C 1
ATOM 4086 O O . VAL A 1 497 ? -15.969 2.932 1.454 1 97.56 497 VAL A O 1
ATOM 4089 N N . ASP A 1 498 ? -17.453 1.38 2.205 1 98.06 498 ASP A N 1
ATOM 4090 C CA . ASP A 1 498 ? -18.562 1.834 1.381 1 98.06 498 ASP A CA 1
ATOM 4091 C C . ASP A 1 498 ? -19.516 2.713 2.186 1 98.06 498 ASP A C 1
ATOM 4093 O O . ASP A 1 498 ? -19.828 2.406 3.338 1 98.06 498 ASP A O 1
ATOM 4097 N N . ASN A 1 499 ? -19.875 3.838 1.573 1 98.56 499 ASN A N 1
ATOM 4098 C CA . ASN A 1 499 ? -20.859 4.758 2.135 1 98.56 499 ASN A CA 1
ATOM 4099 C C . ASN A 1 499 ? -20.438 5.254 3.516 1 98.56 499 ASN A C 1
ATOM 4101 O O . ASN A 1 499 ? -21.203 5.152 4.477 1 98.56 499 ASN A O 1
ATOM 4105 N N . ASN A 1 500 ? -19.234 5.746 3.592 1 98.75 500 ASN A N 1
ATOM 4106 C CA . ASN A 1 500 ? -18.844 6.453 4.809 1 98.75 500 ASN A CA 1
ATOM 4107 C C . ASN A 1 500 ? -19.797 7.609 5.113 1 98.75 500 ASN A C 1
ATOM 4109 O O . ASN A 1 500 ? -20.078 8.438 4.246 1 98.75 500 ASN A O 1
ATOM 4113 N N . CYS A 1 501 ? -20.25 7.594 6.301 1 98.88 501 CYS A N 1
ATOM 4114 C CA . CYS A 1 501 ? -21.297 8.531 6.719 1 98.88 501 CYS A CA 1
ATOM 4115 C C . CYS A 1 501 ? -20.859 9.969 6.512 1 98.88 501 CYS A C 1
ATOM 4117 O O . CYS A 1 501 ? -21.578 10.766 5.91 1 98.88 501 CYS A O 1
ATOM 4119 N N . TYR A 1 502 ? -19.719 10.367 6.992 1 98.81 502 TYR A N 1
ATOM 4120 C CA . TYR A 1 502 ? -19.156 11.703 6.832 1 98.81 502 TYR A CA 1
ATOM 4121 C C . TYR A 1 502 ? -19.078 12.086 5.359 1 98.81 502 TYR A C 1
ATOM 4123 O O . TYR A 1 502 ? -19.562 13.148 4.957 1 98.81 502 TYR A O 1
ATOM 4131 N N . THR A 1 503 ? -18.484 11.219 4.562 1 98.88 503 THR A N 1
ATOM 4132 C CA . THR A 1 503 ? -18.266 11.492 3.146 1 98.88 503 THR A CA 1
ATOM 4133 C C . THR A 1 503 ? -19.594 11.695 2.42 1 98.88 503 THR A C 1
ATOM 4135 O O . THR A 1 503 ? -19.75 12.648 1.656 1 98.88 503 THR A O 1
ATOM 4138 N N . ASN A 1 504 ? -20.547 10.836 2.67 1 98.94 504 ASN A N 1
ATOM 4139 C CA . ASN A 1 504 ? -21.812 10.922 1.954 1 98.94 504 ASN A CA 1
ATOM 4140 C C . ASN A 1 504 ? -22.562 12.203 2.293 1 98.94 504 ASN A C 1
ATOM 4142 O O . ASN A 1 504 ? -23.078 12.875 1.403 1 98.94 504 ASN A O 1
ATOM 4146 N N . TYR A 1 505 ? -22.641 12.531 3.588 1 98.88 505 TYR A N 1
ATOM 4147 C CA . TYR A 1 505 ? -23.328 13.75 3.992 1 98.88 505 TYR A CA 1
ATOM 4148 C C . TYR A 1 505 ? -22.641 14.984 3.42 1 98.88 505 TYR A C 1
ATOM 4150 O O . TYR A 1 505 ? -23.312 15.898 2.926 1 98.88 505 TYR A O 1
ATOM 4158 N N . MET A 1 506 ? -21.359 15.023 3.516 1 98.88 506 MET A N 1
ATOM 4159 C CA . MET A 1 506 ? -20.609 16.188 3.045 1 98.88 506 MET A CA 1
ATOM 4160 C C . MET A 1 506 ? -20.672 16.312 1.526 1 98.88 506 MET A C 1
ATOM 4162 O O . MET A 1 506 ? -20.719 17.406 0.986 1 98.88 506 MET A O 1
ATOM 4166 N N . ALA A 1 507 ? -20.609 15.156 0.854 1 98.94 507 ALA A N 1
ATOM 4167 C CA . ALA A 1 507 ? -20.797 15.172 -0.595 1 98.94 507 ALA A CA 1
ATOM 4168 C C . ALA A 1 507 ? -22.172 15.719 -0.967 1 98.94 507 ALA A C 1
ATOM 4170 O O . ALA A 1 507 ? -22.312 16.469 -1.938 1 98.94 507 ALA A O 1
ATOM 4171 N N . GLN A 1 508 ? -23.219 15.281 -0.248 1 98.94 508 GLN A N 1
ATOM 4172 C CA . GLN A 1 508 ? -24.562 15.797 -0.5 1 98.94 508 GLN A CA 1
ATOM 4173 C C . GLN A 1 508 ? -24.609 17.312 -0.335 1 98.94 508 GLN A C 1
ATOM 4175 O O . GLN A 1 508 ? -25.156 18.016 -1.18 1 98.94 508 GLN A O 1
ATOM 4180 N N . MET A 1 509 ? -24.062 17.812 0.795 1 98.75 509 MET A N 1
ATOM 4181 C CA . MET A 1 509 ? -23.984 19.25 1.019 1 98.75 509 MET A CA 1
ATOM 4182 C C . MET A 1 509 ? -23.297 19.953 -0.153 1 98.75 509 MET A C 1
ATOM 4184 O O . MET A 1 509 ? -23.781 20.969 -0.646 1 98.75 509 MET A O 1
ATOM 4188 N N . HIS A 1 510 ? -22.203 19.422 -0.588 1 98.94 510 HIS A N 1
ATOM 4189 C CA . HIS A 1 510 ? -21.422 19.938 -1.698 1 98.94 510 HIS A CA 1
ATOM 4190 C C . HIS A 1 510 ? -22.25 20.016 -2.975 1 98.94 510 HIS A C 1
ATOM 4192 O O . HIS A 1 510 ? -22.297 21.062 -3.637 1 98.94 510 HIS A O 1
ATOM 4198 N N . LEU A 1 511 ? -22.891 18.938 -3.314 1 98.94 511 LEU A N 1
ATOM 4199 C CA . LEU A 1 511 ? -23.672 18.859 -4.543 1 98.94 511 LEU A CA 1
ATOM 4200 C C . LEU A 1 511 ? -24.844 19.828 -4.496 1 98.94 511 LEU A C 1
ATOM 4202 O O . LEU A 1 511 ? -25.156 20.484 -5.496 1 98.94 511 LEU A O 1
ATOM 4206 N N . TYR A 1 512 ? -25.609 19.922 -3.373 1 98.81 512 TYR A N 1
ATOM 4207 C CA . TYR A 1 512 ? -26.672 20.906 -3.244 1 98.81 512 TYR A CA 1
ATOM 4208 C C . TYR A 1 512 ? -26.141 22.312 -3.441 1 98.81 512 TYR A C 1
ATOM 4210 O O . TYR A 1 512 ? -26.766 23.141 -4.113 1 98.81 512 TYR A O 1
ATOM 4218 N N . TYR A 1 513 ? -24.969 22.609 -2.826 1 98.62 513 TYR A N 1
ATOM 4219 C CA . TYR A 1 513 ? -24.375 23.953 -2.943 1 98.62 513 TYR A CA 1
ATOM 4220 C C . TYR A 1 513 ? -24.016 24.266 -4.391 1 98.62 513 TYR A C 1
ATOM 4222 O O . TYR A 1 513 ? -24.188 25.391 -4.852 1 98.62 513 TYR A O 1
ATOM 4230 N N . ALA A 1 514 ? -23.484 23.266 -5.102 1 98.75 514 ALA A N 1
ATOM 4231 C CA . ALA A 1 514 ? -23.156 23.438 -6.516 1 98.75 514 ALA A CA 1
ATOM 4232 C C . ALA A 1 514 ? -24.406 23.812 -7.316 1 98.75 514 ALA A C 1
ATOM 4234 O O . ALA A 1 514 ? -24.359 24.719 -8.156 1 98.75 514 ALA A O 1
ATOM 4235 N N . VAL A 1 515 ? -25.484 23.141 -7.07 1 98.62 515 VAL A N 1
ATOM 4236 C CA . VAL A 1 515 ? -26.75 23.406 -7.758 1 98.62 515 VAL A CA 1
ATOM 4237 C C . VAL A 1 515 ? -27.25 24.797 -7.395 1 98.62 515 VAL A C 1
ATOM 4239 O O . VAL A 1 515 ? -27.688 25.547 -8.266 1 98.62 515 VAL A O 1
ATOM 4242 N N . GLU A 1 516 ? -27.219 25.125 -6.137 1 98 516 GLU A N 1
ATOM 4243 C CA . GLU A 1 516 ? -27.641 26.438 -5.66 1 98 516 GLU A CA 1
ATOM 4244 C C . GLU A 1 516 ? -26.875 27.547 -6.348 1 98 516 GLU A C 1
ATOM 4246 O O . GLU A 1 516 ? -27.453 28.562 -6.742 1 98 516 GLU A O 1
ATOM 4251 N N . LEU A 1 517 ? -25.594 27.391 -6.438 1 97.69 517 LEU A N 1
ATOM 4252 C CA . LEU A 1 517 ? -24.75 28.406 -7.066 1 97.69 517 LEU A CA 1
ATOM 4253 C C . LEU A 1 517 ? -25.094 28.547 -8.547 1 97.69 517 LEU A C 1
ATOM 4255 O O . LEU A 1 517 ? -25.078 29.656 -9.086 1 97.69 517 LEU A O 1
ATOM 4259 N N . ALA A 1 518 ? -25.312 27.422 -9.172 1 97 518 ALA A N 1
ATOM 4260 C CA . ALA A 1 518 ? -25.703 27.5 -10.578 1 97 518 ALA A CA 1
ATOM 4261 C C . ALA A 1 518 ? -26.969 28.328 -10.75 1 97 518 ALA A C 1
ATOM 4263 O O . ALA A 1 518 ? -27.047 29.188 -11.641 1 97 518 ALA A O 1
ATOM 4264 N N . GLU A 1 519 ? -27.922 28.094 -9.945 1 96.56 519 GLU A N 1
ATOM 4265 C CA . GLU A 1 519 ? -29.188 28.844 -10 1 96.56 519 GLU A CA 1
ATOM 4266 C C . GLU A 1 519 ? -28.953 30.328 -9.68 1 96.56 519 GLU A C 1
ATOM 4268 O O . GLU A 1 519 ? -29.516 31.203 -10.352 1 96.56 519 GLU A O 1
ATOM 4273 N N . TRP A 1 520 ? -28.188 30.547 -8.664 1 95.75 520 TRP A N 1
ATOM 4274 C CA . TRP A 1 520 ? -27.906 31.922 -8.273 1 95.75 520 TRP A CA 1
ATOM 4275 C C . TRP A 1 520 ? -27.188 32.688 -9.391 1 95.75 520 TRP A C 1
ATOM 4277 O O . TRP A 1 520 ? -27.531 33.844 -9.68 1 95.75 520 TRP A O 1
ATOM 4287 N N . PHE A 1 521 ? -26.203 32.156 -9.992 1 94.06 521 PHE A N 1
ATOM 4288 C CA . PHE A 1 521 ? -25.422 32.781 -11.055 1 94.06 521 PHE A CA 1
ATOM 4289 C C . PHE A 1 521 ? -26.297 33.062 -12.273 1 94.06 521 PHE A C 1
ATOM 4291 O O . PHE A 1 521 ? -26.156 34.125 -12.898 1 94.06 521 PHE A O 1
ATOM 4298 N N . LYS A 1 522 ? -27.172 32.125 -12.586 1 94.31 522 LYS A N 1
ATOM 4299 C CA . LYS A 1 522 ? -28.094 32.344 -13.703 1 94.31 522 LYS A CA 1
ATOM 4300 C C . LYS A 1 522 ? -28.953 33.562 -13.477 1 94.31 522 LYS A C 1
ATOM 4302 O O . LYS A 1 522 ? -29.25 34.312 -14.422 1 94.31 522 LYS A O 1
ATOM 4307 N N . LYS A 1 523 ? -29.25 33.812 -12.281 1 94.62 523 LYS A N 1
ATOM 4308 C CA . LYS A 1 523 ? -30.188 34.906 -11.945 1 94.62 523 LYS A CA 1
ATOM 4309 C C . LYS A 1 523 ? -29.438 36.188 -11.68 1 94.62 523 LYS A C 1
ATOM 4311 O O . LYS A 1 523 ? -29.828 37.25 -12.164 1 94.62 523 LYS A O 1
ATOM 4316 N N . GLU A 1 524 ? -28.328 36.156 -10.938 1 92.12 524 GLU A N 1
ATOM 4317 C CA . GLU A 1 524 ? -27.719 37.344 -10.375 1 92.12 524 GLU A CA 1
ATOM 4318 C C . GLU A 1 524 ? -26.422 37.688 -11.117 1 92.12 524 GLU A C 1
ATOM 4320 O O . GLU A 1 524 ? -25.938 38.812 -11.008 1 92.12 524 GLU A O 1
ATOM 4325 N N . ALA A 1 525 ? -25.891 36.812 -11.75 1 91.69 525 ALA A N 1
ATOM 4326 C CA . ALA A 1 525 ? -24.625 37.031 -12.445 1 91.69 525 ALA A CA 1
ATOM 4327 C C . ALA A 1 525 ? -24.609 36.312 -13.781 1 91.69 525 ALA A C 1
ATOM 4329 O O . ALA A 1 525 ? -23.672 35.531 -14.062 1 91.69 525 ALA A O 1
ATOM 4330 N N . SER A 1 526 ? -25.516 36.562 -14.633 1 92.56 526 SER A N 1
ATOM 4331 C CA . SER A 1 526 ? -25.766 35.781 -15.844 1 92.56 526 SER A CA 1
ATOM 4332 C C . SER A 1 526 ? -24.594 35.844 -16.812 1 92.56 526 SER A C 1
ATOM 4334 O O . SER A 1 526 ? -24.25 34.875 -17.453 1 92.56 526 SER A O 1
ATOM 4336 N N . GLU A 1 527 ? -23.969 36.969 -16.953 1 93.5 527 GLU A N 1
ATOM 4337 C CA . GLU A 1 527 ? -22.828 37.125 -17.859 1 93.5 527 GLU A CA 1
ATOM 4338 C C . GLU A 1 527 ? -21.656 36.25 -17.406 1 93.5 527 GLU A C 1
ATOM 4340 O O . GLU A 1 527 ? -21.031 35.562 -18.219 1 93.5 527 GLU A O 1
ATOM 4345 N N . LYS A 1 528 ? -21.438 36.375 -16.109 1 92.88 528 LYS A N 1
ATOM 4346 C CA . LYS A 1 528 ? -20.359 35.562 -15.555 1 92.88 528 LYS A CA 1
ATOM 4347 C C . LYS A 1 528 ? -20.688 34.062 -15.664 1 92.88 528 LYS A C 1
ATOM 4349 O O . LYS A 1 528 ? -19.781 33.25 -15.844 1 92.88 528 LYS A O 1
ATOM 4354 N N . TYR A 1 529 ? -21.906 33.781 -15.477 1 93.69 529 TYR A N 1
ATOM 4355 C CA . TYR A 1 529 ? -22.344 32.406 -15.625 1 93.69 529 TYR A CA 1
ATOM 4356 C C . TYR A 1 529 ? -22 31.859 -17.016 1 93.69 529 TYR A C 1
ATOM 4358 O O . TYR A 1 529 ? -21.453 30.766 -17.156 1 93.69 529 TYR A O 1
ATOM 4366 N N . LEU A 1 530 ? -22.328 32.562 -18.016 1 94.5 530 LEU A N 1
ATOM 4367 C CA . LEU A 1 530 ? -22.094 32.156 -19.391 1 94.5 530 LEU A CA 1
ATOM 4368 C C . LEU A 1 530 ? -20.594 32.031 -19.672 1 94.5 530 LEU A C 1
ATOM 4370 O O . LEU A 1 530 ? -20.172 31.141 -20.391 1 94.5 530 LEU A O 1
ATOM 4374 N N . GLU A 1 531 ? -19.906 32.938 -19.156 1 95.06 531 GLU A N 1
ATOM 4375 C CA . GLU A 1 531 ? -18.453 32.875 -19.312 1 95.06 531 GLU A CA 1
ATOM 4376 C C . GLU A 1 531 ? -17.875 31.609 -18.688 1 95.06 531 GLU A C 1
ATOM 4378 O O . GLU A 1 531 ? -17.062 30.922 -19.312 1 95.06 531 GLU A O 1
ATOM 4383 N N . LEU A 1 532 ? -18.234 31.359 -17.453 1 94.19 532 LEU A N 1
ATOM 4384 C CA . LEU A 1 532 ? -17.734 30.188 -16.75 1 94.19 532 LEU A CA 1
ATOM 4385 C C . LEU A 1 532 ? -18.25 28.906 -17.391 1 94.19 532 LEU A C 1
ATOM 4387 O O . LEU A 1 532 ? -17.531 27.891 -17.422 1 94.19 532 LEU A O 1
ATOM 4391 N N . LYS A 1 533 ? -19.453 28.922 -17.781 1 94.44 533 LYS A N 1
ATOM 4392 C CA . LYS A 1 533 ? -20.016 27.766 -18.5 1 94.44 533 LYS A CA 1
ATOM 4393 C C . LYS A 1 533 ? -19.172 27.422 -19.719 1 94.44 533 LYS A C 1
ATOM 4395 O O . LYS A 1 533 ? -18.891 26.234 -19.969 1 94.44 533 LYS A O 1
ATOM 4400 N N . ARG A 1 534 ? -18.75 28.344 -20.453 1 95.69 534 ARG A N 1
ATOM 4401 C CA . ARG A 1 534 ? -17.906 28.125 -21.625 1 95.69 534 ARG A CA 1
ATOM 4402 C C . ARG A 1 534 ? -16.516 27.672 -21.219 1 95.69 534 ARG A C 1
ATOM 4404 O O . ARG A 1 534 ? -15.984 26.703 -21.766 1 95.69 534 ARG A O 1
ATOM 4411 N N . LYS A 1 535 ? -15.969 28.359 -20.25 1 95.31 535 LYS A N 1
ATOM 4412 C CA . LYS A 1 535 ? -14.617 28.078 -19.797 1 95.31 535 LYS A CA 1
ATOM 4413 C C . LYS A 1 535 ? -14.508 26.641 -19.281 1 95.31 535 LYS A C 1
ATOM 4415 O O . LYS A 1 535 ? -13.531 25.938 -19.562 1 95.31 535 LYS A O 1
ATOM 4420 N N . LEU A 1 536 ? -15.508 26.219 -18.594 1 96.69 536 LEU A N 1
ATOM 4421 C CA . LEU A 1 536 ? -15.477 24.922 -17.938 1 96.69 536 LEU A CA 1
ATOM 4422 C C . LEU A 1 536 ? -16.172 23.875 -18.797 1 96.69 536 LEU A C 1
ATOM 4424 O O . LEU A 1 536 ? -16.172 22.688 -18.469 1 96.69 536 LEU A O 1
ATOM 4428 N N . GLU A 1 537 ? -16.797 24.312 -19.891 1 96.62 537 GLU A N 1
ATOM 4429 C CA . GLU A 1 537 ? -17.609 23.422 -20.719 1 96.62 537 GLU A CA 1
ATOM 4430 C C . GLU A 1 537 ? -18.688 22.719 -19.875 1 96.62 537 GLU A C 1
ATOM 4432 O O . GLU A 1 537 ? -18.844 21.5 -19.953 1 96.62 537 GLU A O 1
ATOM 4437 N N . LEU A 1 538 ? -19.234 23.469 -19.047 1 96.19 538 LEU A N 1
ATOM 4438 C CA . LEU A 1 538 ? -20.281 22.953 -18.156 1 96.19 538 LEU A CA 1
ATOM 4439 C C . LEU A 1 538 ? -21.578 22.719 -18.906 1 96.19 538 LEU A C 1
ATOM 4441 O O . LEU A 1 538 ? -22.078 23.609 -19.578 1 96.19 538 LEU A O 1
ATOM 4445 N N . GLN A 1 539 ? -22.141 21.547 -18.828 1 95.94 539 GLN A N 1
ATOM 4446 C CA . GLN A 1 539 ? -23.422 21.219 -19.469 1 95.94 539 GLN A CA 1
ATOM 4447 C C . GLN A 1 539 ? -24.562 21.281 -18.453 1 95.94 539 GLN A C 1
ATOM 4449 O O . GLN A 1 539 ? -24.391 20.906 -17.297 1 95.94 539 GLN A O 1
ATOM 4454 N N . GLU A 1 540 ? -25.719 21.703 -18.938 1 95.25 540 GLU A N 1
ATOM 4455 C CA . GLU A 1 540 ? -26.891 21.797 -18.078 1 95.25 540 GLU A CA 1
ATOM 4456 C C . GLU A 1 540 ? -27.25 20.422 -17.484 1 95.25 540 GLU A C 1
ATOM 4458 O O . GLU A 1 540 ? -27.734 20.344 -16.359 1 95.25 540 GLU A O 1
ATOM 4463 N N . GLU A 1 541 ? -27.031 19.422 -18.234 1 97.12 541 GLU A N 1
ATOM 4464 C CA . GLU A 1 541 ? -27.328 18.062 -17.797 1 97.12 541 GLU A CA 1
ATOM 4465 C C . GLU A 1 541 ? -26.5 17.688 -16.562 1 97.12 541 GLU A C 1
ATOM 4467 O O . GLU A 1 541 ? -26.969 16.922 -15.711 1 97.12 541 GLU A O 1
ATOM 4472 N N . GLU A 1 542 ? -25.297 18.234 -16.484 1 97.69 542 GLU A N 1
ATOM 4473 C CA . GLU A 1 542 ? -24.469 17.969 -15.312 1 97.69 542 GLU A CA 1
ATOM 4474 C C . GLU A 1 542 ? -25.125 18.484 -14.039 1 97.69 542 GLU A C 1
ATOM 4476 O O . GLU A 1 542 ? -25.109 17.812 -13.008 1 97.69 542 GLU A O 1
ATOM 4481 N N . ILE A 1 543 ? -25.672 19.656 -14.148 1 98.06 543 ILE A N 1
ATOM 4482 C CA . ILE A 1 543 ? -26.312 20.266 -12.992 1 98.06 543 ILE A CA 1
ATOM 4483 C C . ILE A 1 543 ? -27.5 19.422 -12.555 1 98.06 543 ILE A C 1
ATOM 4485 O O . ILE A 1 543 ? -27.734 19.25 -11.352 1 98.06 543 ILE A O 1
ATOM 4489 N N . LEU A 1 544 ? -28.25 18.875 -13.492 1 98.25 544 LEU A N 1
ATOM 4490 C CA . LEU A 1 544 ? -29.391 18.016 -13.195 1 98.25 544 LEU A CA 1
ATOM 4491 C C . LEU A 1 544 ? -28.938 16.734 -12.5 1 98.25 544 LEU A C 1
ATOM 4493 O O . LEU A 1 544 ? -29.594 16.25 -11.586 1 98.25 544 LEU A O 1
ATOM 4497 N N . VAL A 1 545 ? -27.844 16.219 -12.938 1 98.44 545 VAL A N 1
ATOM 4498 C CA . VAL A 1 545 ? -27.281 15.016 -12.336 1 98.44 545 VAL A CA 1
ATOM 4499 C C . VAL A 1 545 ? -26.844 15.305 -10.906 1 98.44 545 VAL A C 1
ATOM 4501 O O . VAL A 1 545 ? -27.016 14.469 -10.016 1 98.44 545 VAL A O 1
ATOM 4504 N N . TRP A 1 546 ? -26.188 16.516 -10.727 1 98.81 546 TRP A N 1
ATOM 4505 C CA . TRP A 1 546 ? -25.812 16.906 -9.367 1 98.81 546 TRP A CA 1
ATOM 4506 C C . TRP A 1 546 ? -27.016 16.906 -8.445 1 98.81 546 TRP A C 1
ATOM 4508 O O . TRP A 1 546 ? -26.953 16.391 -7.328 1 98.81 546 TRP A O 1
ATOM 4518 N N . LYS A 1 547 ? -28.062 17.5 -8.859 1 98.75 547 LYS A N 1
ATOM 4519 C CA . LYS A 1 547 ? -29.281 17.594 -8.062 1 98.75 547 LYS A CA 1
ATOM 4520 C C . LYS A 1 547 ? -29.859 16.219 -7.781 1 98.75 547 LYS A C 1
ATOM 4522 O O . LYS A 1 547 ? -30.234 15.914 -6.645 1 98.75 547 LYS A O 1
ATOM 4527 N N . LYS A 1 548 ? -29.938 15.398 -8.805 1 98.75 548 LYS A N 1
ATOM 4528 C CA . LYS A 1 548 ? -30.469 14.047 -8.656 1 98.75 548 LYS A CA 1
ATOM 4529 C C . LYS A 1 548 ? -29.656 13.25 -7.641 1 98.75 548 LYS A C 1
ATOM 4531 O O . LYS A 1 548 ? -30.219 12.539 -6.805 1 98.75 548 LYS A O 1
ATOM 4536 N N . ALA A 1 549 ? -28.312 13.289 -7.789 1 98.81 549 ALA A N 1
ATOM 4537 C CA . ALA A 1 549 ? -27.422 12.602 -6.855 1 98.81 549 ALA A CA 1
ATOM 4538 C C . ALA A 1 549 ? -27.641 13.094 -5.426 1 98.81 549 ALA A C 1
ATOM 4540 O O . ALA A 1 549 ? -27.719 12.289 -4.492 1 98.81 549 ALA A O 1
ATOM 4541 N N . ALA A 1 550 ? -27.703 14.398 -5.262 1 98.88 550 ALA A N 1
ATOM 4542 C CA . ALA A 1 550 ? -27.922 14.977 -3.939 1 98.88 550 ALA A CA 1
ATOM 4543 C C . ALA A 1 550 ? -29.266 14.523 -3.357 1 98.88 550 ALA A C 1
ATOM 4545 O O . ALA A 1 550 ? -29.344 14.125 -2.191 1 98.88 550 ALA A O 1
ATOM 4546 N N . ASP A 1 551 ? -30.328 14.562 -4.152 1 98.69 551 ASP A N 1
ATOM 4547 C CA . ASP A 1 551 ? -31.688 14.203 -3.729 1 98.69 551 ASP A CA 1
ATOM 4548 C C . ASP A 1 551 ? -31.766 12.734 -3.32 1 98.69 551 ASP A C 1
ATOM 4550 O O . ASP A 1 551 ? -32.594 12.359 -2.484 1 98.69 551 ASP A O 1
ATOM 4554 N N . ASN A 1 552 ? -30.891 11.93 -3.914 1 98.75 552 ASN A N 1
ATOM 4555 C CA . ASN A 1 552 ? -30.969 10.484 -3.713 1 98.75 552 ASN A CA 1
ATOM 4556 C C . ASN A 1 552 ? -29.75 9.945 -2.973 1 98.75 552 ASN A C 1
ATOM 4558 O O . ASN A 1 552 ? -29.484 8.742 -3.004 1 98.75 552 ASN A O 1
ATOM 4562 N N . MET A 1 553 ? -29.031 10.805 -2.35 1 98.88 553 MET A N 1
ATOM 4563 C CA . MET A 1 553 ? -27.828 10.383 -1.641 1 98.88 553 MET A CA 1
ATOM 4564 C C . MET A 1 553 ? -28.156 9.344 -0.573 1 98.88 553 MET A C 1
ATOM 4566 O O . MET A 1 553 ? -29.125 9.508 0.175 1 98.88 553 MET A O 1
ATOM 4570 N N . TYR A 1 554 ? -27.406 8.227 -0.587 1 98.69 554 TYR A N 1
ATOM 4571 C CA . TYR A 1 554 ? -27.516 7.277 0.516 1 98.69 554 TYR A CA 1
ATOM 4572 C C . TYR A 1 554 ? -26.922 7.855 1.794 1 98.69 554 TYR A C 1
ATOM 4574 O O . TYR A 1 554 ? -25.734 8.188 1.839 1 98.69 554 TYR A O 1
ATOM 4582 N N . LEU A 1 555 ? -27.703 8.008 2.822 1 98.62 555 LEU A N 1
ATOM 4583 C CA . LEU A 1 555 ? -27.281 8.531 4.117 1 98.62 555 LEU A CA 1
ATOM 4584 C C . LEU A 1 555 ? -27.453 7.48 5.211 1 98.62 555 LEU A C 1
ATOM 4586 O O . LEU A 1 555 ? -28.594 7.152 5.578 1 98.62 555 LEU A O 1
ATOM 4590 N N . PRO A 1 556 ? -26.422 6.992 5.789 1 97.81 556 PRO A N 1
ATOM 4591 C CA . PRO A 1 556 ? -26.484 5.883 6.742 1 97.81 556 PRO A CA 1
ATOM 4592 C C . PRO A 1 556 ? -27.281 6.23 8 1 97.81 556 PRO A C 1
ATOM 4594 O O . PRO A 1 556 ? -27.062 7.289 8.602 1 97.81 556 PRO A O 1
ATOM 4597 N N . TYR A 1 557 ? -28.156 5.438 8.43 1 97.94 557 TYR A N 1
ATOM 4598 C CA . TYR A 1 557 ? -28.891 5.473 9.688 1 97.94 557 TYR A CA 1
ATOM 4599 C C . TYR A 1 557 ? -29.359 4.082 10.086 1 97.94 557 TYR A C 1
ATOM 4601 O O . TYR A 1 557 ? -29.812 3.305 9.242 1 97.94 557 TYR A O 1
ATOM 4609 N N . ASN A 1 558 ? -29.156 3.654 11.297 1 97.69 558 ASN A N 1
ATOM 4610 C CA . ASN A 1 558 ? -29.609 2.367 11.805 1 97.69 558 ASN A CA 1
ATOM 4611 C C . ASN A 1 558 ? -30.719 2.539 12.844 1 97.69 558 ASN A C 1
ATOM 4613 O O . ASN A 1 558 ? -30.469 3.004 13.953 1 97.69 558 ASN A O 1
ATOM 4617 N N . GLU A 1 559 ? -31.859 2.088 12.531 1 96.56 559 GLU A N 1
ATOM 4618 C CA . GLU A 1 559 ? -33.031 2.268 13.391 1 96.56 559 GLU A CA 1
ATOM 4619 C C . GLU A 1 559 ? -32.906 1.466 14.68 1 96.56 559 GLU A C 1
ATOM 4621 O O . GLU A 1 559 ? -33.312 1.921 15.742 1 96.56 559 GLU A O 1
ATOM 4626 N N . GLU A 1 560 ? -32.344 0.359 14.539 1 95.38 560 GLU A N 1
ATOM 4627 C CA . GLU A 1 560 ? -32.25 -0.525 15.695 1 95.38 560 GLU A CA 1
ATOM 4628 C C . GLU A 1 560 ? -31.328 0.08 16.766 1 95.38 560 GLU A C 1
ATOM 4630 O O . GLU A 1 560 ? -31.672 0.068 17.953 1 95.38 560 GLU A O 1
ATOM 4635 N N . LEU A 1 561 ? -30.281 0.627 16.359 1 96.94 561 LEU A N 1
ATOM 4636 C CA . LEU A 1 561 ? -29.312 1.182 17.297 1 96.94 561 LEU A CA 1
ATOM 4637 C C . LEU A 1 561 ? -29.594 2.656 17.562 1 96.94 561 LEU A C 1
ATOM 4639 O O . LEU A 1 561 ? -29.109 3.221 18.547 1 96.94 561 LEU A O 1
ATOM 4643 N N . GLY A 1 562 ? -30.359 3.27 16.672 1 97.94 562 GLY A N 1
ATOM 4644 C CA . GLY A 1 562 ? -30.656 4.688 16.812 1 97.94 562 GLY A CA 1
ATOM 4645 C C . GLY A 1 562 ? -29.438 5.566 16.594 1 97.94 562 GLY A C 1
ATOM 4646 O O . GLY A 1 562 ? -29.266 6.582 17.266 1 97.94 562 GLY A O 1
ATOM 4647 N N . ILE A 1 563 ? -28.531 5.188 15.758 1 98.69 563 ILE A N 1
ATOM 4648 C CA . ILE A 1 563 ? -27.328 5.957 15.492 1 98.69 563 ILE A CA 1
ATOM 4649 C C . ILE A 1 563 ? -27.047 5.98 13.992 1 98.69 563 ILE A C 1
ATOM 4651 O O . ILE A 1 563 ? -27.766 5.332 13.211 1 98.69 563 ILE A O 1
ATOM 4655 N N . ASN A 1 564 ? -26.141 6.738 13.578 1 98.81 564 ASN A N 1
ATOM 4656 C CA . ASN A 1 564 ? -25.594 6.742 12.227 1 98.81 564 ASN A CA 1
ATOM 4657 C C . ASN A 1 564 ? -24.344 5.871 12.125 1 98.81 564 ASN A C 1
ATOM 4659 O O . ASN A 1 564 ? -23.266 6.266 12.586 1 98.81 564 ASN A O 1
ATOM 4663 N N . PRO A 1 565 ? -24.5 4.715 11.445 1 98.62 565 PRO A N 1
ATOM 4664 C CA . PRO A 1 565 ? -23.281 3.926 11.266 1 98.62 565 PRO A CA 1
ATOM 4665 C C . PRO A 1 565 ? -22.203 4.68 10.492 1 98.62 565 PRO A C 1
ATOM 4667 O O . PRO A 1 565 ? -22.5 5.387 9.523 1 98.62 565 PRO A O 1
ATOM 4670 N N . GLN A 1 566 ? -20.969 4.562 10.906 1 98.62 566 GLN A N 1
ATOM 4671 C CA . GLN A 1 566 ? -19.875 5.262 10.234 1 98.62 566 GLN A CA 1
ATOM 4672 C C . GLN A 1 566 ? -19.797 4.879 8.758 1 98.62 566 GLN A C 1
ATOM 4674 O O . GLN A 1 566 ? -19.469 5.711 7.918 1 98.62 566 GLN A O 1
ATOM 4679 N N . ASP A 1 567 ? -20.078 3.631 8.453 1 98.38 567 ASP A N 1
ATOM 4680 C CA . ASP A 1 567 ? -20.109 3.074 7.105 1 98.38 567 ASP A CA 1
ATOM 4681 C C . ASP A 1 567 ? -20.969 1.811 7.055 1 98.38 567 ASP A C 1
ATOM 4683 O O . ASP A 1 567 ? -21.562 1.415 8.062 1 98.38 567 ASP A O 1
ATOM 4687 N N . ASP A 1 568 ? -20.969 1.165 5.934 1 97.81 568 ASP A N 1
ATOM 4688 C CA . ASP A 1 568 ? -21.844 0.017 5.734 1 97.81 568 ASP A CA 1
ATOM 4689 C C . ASP A 1 568 ? -21.406 -1.166 6.598 1 97.81 568 ASP A C 1
ATOM 4691 O O . ASP A 1 568 ? -22.219 -2.049 6.902 1 97.81 568 ASP A O 1
ATOM 4695 N N . SER A 1 569 ? -20.188 -1.167 7.031 1 97.69 569 SER A N 1
ATOM 4696 C CA . SER A 1 569 ? -19.656 -2.393 7.629 1 97.69 569 SER A CA 1
ATOM 4697 C C . SER A 1 569 ? -19.406 -2.217 9.117 1 97.69 569 SER A C 1
ATOM 4699 O O . SER A 1 569 ? -19.281 -3.199 9.852 1 97.69 569 SER A O 1
ATOM 4701 N N . PHE A 1 570 ? -19.344 -1.051 9.719 1 98.12 570 PHE A N 1
ATOM 4702 C CA . PHE A 1 570 ? -18.781 -0.759 11.031 1 98.12 570 PHE A CA 1
ATOM 4703 C C . PHE A 1 570 ? -19.531 -1.511 12.117 1 98.12 570 PHE A C 1
ATOM 4705 O O . PHE A 1 570 ? -18.922 -2.172 12.961 1 98.12 570 PHE A O 1
ATOM 4712 N N . ILE A 1 571 ? -20.844 -1.446 12.094 1 97.75 571 ILE A N 1
ATOM 4713 C CA . ILE A 1 571 ? -21.641 -1.986 13.195 1 97.75 571 ILE A CA 1
ATOM 4714 C C . ILE A 1 571 ? -21.609 -3.512 13.148 1 97.75 571 ILE A C 1
ATOM 4716 O O . ILE A 1 571 ? -22.016 -4.176 14.109 1 97.75 571 ILE A O 1
ATOM 4720 N N . TYR A 1 572 ? -21.078 -4.105 12.055 1 97.38 572 TYR A N 1
ATOM 4721 C CA . TYR A 1 572 ? -21.016 -5.555 11.883 1 97.38 572 TYR A CA 1
ATOM 4722 C C . TYR A 1 572 ? -19.609 -6.078 12.141 1 97.38 572 TYR A C 1
ATOM 4724 O O . TYR A 1 572 ? -19.328 -7.262 11.93 1 97.38 572 TYR A O 1
ATOM 4732 N N . LYS A 1 573 ? -18.719 -5.246 12.547 1 97.31 573 LYS A N 1
ATOM 4733 C CA . LYS A 1 573 ? -17.375 -5.672 12.906 1 97.31 573 LYS A CA 1
ATOM 4734 C C . LYS A 1 573 ? -17.312 -6.102 14.367 1 97.31 573 LYS A C 1
ATOM 4736 O O . LYS A 1 573 ? -18.203 -5.777 15.156 1 97.31 573 LYS A O 1
ATOM 4741 N N . GLU A 1 574 ? -16.25 -6.777 14.703 1 96.12 574 GLU A N 1
ATOM 4742 C CA . GLU A 1 574 ? -16.062 -7.281 16.062 1 96.12 574 GLU A CA 1
ATOM 4743 C C . GLU A 1 574 ? -15.797 -6.141 17.047 1 96.12 574 GLU A C 1
ATOM 4745 O O . GLU A 1 574 ? -14.961 -5.277 16.781 1 96.12 574 GLU A O 1
ATOM 4750 N N . PRO A 1 575 ? -16.578 -6.066 18.125 1 96.38 575 PRO A N 1
ATOM 4751 C CA . PRO A 1 575 ? -16.25 -5.078 19.156 1 96.38 575 PRO A CA 1
ATOM 4752 C C . PRO A 1 575 ? -14.875 -5.305 19.781 1 96.38 575 PRO A C 1
ATOM 4754 O O . PRO A 1 575 ? -14.383 -6.434 19.797 1 96.38 575 PRO A O 1
ATOM 4757 N N . TYR A 1 576 ? -14.297 -4.293 20.266 1 95.69 576 TYR A N 1
ATOM 4758 C CA . TYR A 1 576 ? -12.977 -4.383 20.891 1 95.69 576 TYR A CA 1
ATOM 4759 C C . TYR A 1 576 ? -12.906 -3.535 22.156 1 95.69 576 TYR A C 1
ATOM 4761 O O . TYR A 1 576 ? -13.469 -2.438 22.203 1 95.69 576 TYR A O 1
ATOM 4769 N N . ASP A 1 577 ? -12.172 -3.998 23.141 1 94.69 577 ASP A N 1
ATOM 4770 C CA . ASP A 1 577 ? -11.953 -3.268 24.375 1 94.69 577 ASP A CA 1
ATOM 4771 C C . ASP A 1 577 ? -10.781 -2.303 24.25 1 94.69 577 ASP A C 1
ATOM 4773 O O . ASP A 1 577 ? -9.633 -2.664 24.547 1 94.69 577 ASP A O 1
ATOM 4777 N N . ILE A 1 578 ? -11.078 -1.09 24 1 94.69 578 ILE A N 1
ATOM 4778 C CA . ILE A 1 578 ? -10.055 -0.084 23.734 1 94.69 578 ILE A CA 1
ATOM 4779 C C . ILE A 1 578 ? -9.281 0.216 25.016 1 94.69 578 ILE A C 1
ATOM 4781 O O . ILE A 1 578 ? -8.062 0.396 24.984 1 94.69 578 ILE A O 1
ATOM 4785 N N . GLU A 1 579 ? -9.922 0.312 26.125 1 92.06 579 GLU A N 1
ATOM 4786 C CA . GLU A 1 579 ? -9.297 0.617 27.422 1 92.06 579 GLU A CA 1
ATOM 4787 C C . GLU A 1 579 ? -8.289 -0.459 27.812 1 92.06 579 GLU A C 1
ATOM 4789 O O . GLU A 1 579 ? -7.328 -0.184 28.531 1 92.06 579 GLU A O 1
ATOM 4794 N N . GLY A 1 580 ? -8.516 -1.671 27.328 1 93.38 580 GLY A N 1
ATOM 4795 C CA . GLY A 1 580 ? -7.648 -2.785 27.672 1 93.38 580 GLY A CA 1
ATOM 4796 C C . GLY A 1 580 ? -6.379 -2.836 26.844 1 93.38 580 GLY A C 1
ATOM 4797 O O . GLY A 1 580 ? -5.465 -3.604 27.141 1 93.38 580 GLY A O 1
ATOM 4798 N N . ILE A 1 581 ? -6.238 -1.982 25.859 1 94.19 581 ILE A N 1
ATOM 4799 C CA . ILE A 1 581 ? -5.051 -1.977 25.016 1 94.19 581 ILE A CA 1
ATOM 4800 C C . ILE A 1 581 ? -3.852 -1.469 25.812 1 94.19 581 ILE A C 1
ATOM 4802 O O . ILE A 1 581 ? -3.932 -0.426 26.469 1 94.19 581 ILE A O 1
ATOM 4806 N N . GLN A 1 582 ? -2.73 -2.121 25.766 1 92.31 582 GLN A N 1
ATOM 4807 C CA . GLN A 1 582 ? -1.507 -1.68 26.422 1 92.31 582 GLN A CA 1
ATOM 4808 C C . GLN A 1 582 ? -0.983 -0.386 25.797 1 92.31 582 GLN A C 1
ATOM 4810 O O . GLN A 1 582 ? -0.952 -0.246 24.578 1 92.31 582 GLN A O 1
ATOM 4815 N N . VAL A 1 583 ? -0.555 0.522 26.641 1 89.25 583 VAL A N 1
ATOM 4816 C CA . VAL A 1 583 ? -0.157 1.861 26.219 1 89.25 583 VAL A CA 1
ATOM 4817 C C . VAL A 1 583 ? 0.998 1.769 25.219 1 89.25 583 VAL A C 1
ATOM 4819 O O . VAL A 1 583 ? 1.092 2.576 24.297 1 89.25 583 VAL A O 1
ATOM 4822 N N . GLU A 1 584 ? 1.862 0.771 25.406 1 90.81 584 GLU A N 1
ATOM 4823 C CA . GLU A 1 584 ? 3.035 0.614 24.562 1 90.81 584 GLU A CA 1
ATOM 4824 C C . GLU A 1 584 ? 2.633 0.211 23.141 1 90.81 584 GLU A C 1
ATOM 4826 O O . GLU A 1 584 ? 3.438 0.303 22.219 1 90.81 584 GLU A O 1
ATOM 4831 N N . ARG A 1 585 ? 1.395 -0.162 23.031 1 93.94 585 ARG A N 1
ATOM 4832 C CA . ARG A 1 585 ? 0.912 -0.603 21.734 1 93.94 585 ARG A CA 1
ATOM 4833 C C . ARG A 1 585 ? 0.215 0.534 20.984 1 93.94 585 ARG A C 1
ATOM 4835 O O . ARG A 1 585 ? -0.237 0.359 19.859 1 93.94 585 ARG A O 1
ATOM 4842 N N . LEU A 1 586 ? 0.187 1.655 21.625 1 92.25 586 LEU A N 1
ATOM 4843 C CA . LEU A 1 586 ? -0.375 2.855 21.016 1 92.25 586 LEU A CA 1
ATOM 4844 C C . LEU A 1 586 ? 0.731 3.791 20.531 1 92.25 586 LEU A C 1
ATOM 4846 O O . LEU A 1 586 ? 1.821 3.814 21.109 1 92.25 586 LEU A O 1
ATOM 4850 N N . PRO A 1 587 ? 0.436 4.629 19.484 1 93.94 587 PRO A N 1
ATOM 4851 C CA . PRO A 1 587 ? -0.762 4.559 18.641 1 93.94 587 PRO A CA 1
ATOM 4852 C C . PRO A 1 587 ? -0.797 3.301 17.781 1 93.94 587 PRO A C 1
ATOM 4854 O O . PRO A 1 587 ? 0.253 2.754 17.438 1 93.94 587 PRO A O 1
ATOM 4857 N N . LEU A 1 588 ? -1.959 2.826 17.359 1 96.31 588 LEU A N 1
ATOM 4858 C CA . LEU A 1 588 ? -2.129 1.54 16.688 1 96.31 588 LEU A CA 1
ATOM 4859 C C . LEU A 1 588 ? -1.466 1.55 15.32 1 96.31 588 LEU A C 1
ATOM 4861 O O . LEU A 1 588 ? -0.97 0.52 14.859 1 96.31 588 LEU A O 1
ATOM 4865 N N . VAL A 1 589 ? -1.463 2.676 14.672 1 93.38 589 VAL A N 1
ATOM 4866 C CA . VAL A 1 589 ? -0.978 2.781 13.305 1 93.38 589 VAL A CA 1
ATOM 4867 C C . VAL A 1 589 ? 0.478 2.326 13.234 1 93.38 589 VAL A C 1
ATOM 4869 O O . VAL A 1 589 ? 0.923 1.806 12.203 1 93.38 589 VAL A O 1
ATOM 4872 N N . PHE A 1 590 ? 1.265 2.404 14.344 1 93.56 590 PHE A N 1
ATOM 4873 C CA . PHE A 1 590 ? 2.686 2.076 14.336 1 93.56 590 PHE A CA 1
ATOM 4874 C C . PHE A 1 590 ? 2.93 0.703 14.945 1 93.56 590 PHE A C 1
ATOM 4876 O O . PHE A 1 590 ? 4.035 0.164 14.852 1 93.56 590 PHE A O 1
ATOM 4883 N N . ASN A 1 591 ? 1.831 0.134 15.516 1 96.31 591 ASN A N 1
ATOM 4884 C CA . ASN A 1 591 ? 2.102 -1.041 16.328 1 96.31 591 ASN A CA 1
ATOM 4885 C C . ASN A 1 591 ? 1.219 -2.221 15.938 1 96.31 591 ASN A C 1
ATOM 4887 O O . ASN A 1 591 ? 1.441 -3.348 16.375 1 96.31 591 ASN A O 1
ATOM 4891 N N . TRP A 1 592 ? 0.221 -1.977 15.164 1 97.19 592 TRP A N 1
ATOM 4892 C CA . TRP A 1 592 ? -0.667 -3.023 14.672 1 97.19 592 TRP A CA 1
ATOM 4893 C C . TRP A 1 592 ? -0.674 -3.061 13.148 1 97.19 592 TRP A C 1
ATOM 4895 O O . TRP A 1 592 ? -0.591 -2.018 12.492 1 97.19 592 TRP A O 1
ATOM 4905 N N . HIS A 1 593 ? -0.759 -4.238 12.586 1 97.19 593 HIS A N 1
ATOM 4906 C CA . HIS A 1 593 ? -0.993 -4.344 11.148 1 97.19 593 HIS A CA 1
ATOM 4907 C C . HIS A 1 593 ? -2.357 -3.775 10.766 1 97.19 593 HIS A C 1
ATOM 4909 O O . HIS A 1 593 ? -3.336 -3.967 11.492 1 97.19 593 HIS A O 1
ATOM 4915 N N . PRO A 1 594 ? -2.508 -3.145 9.602 1 96.75 594 PRO A N 1
ATOM 4916 C CA . PRO A 1 594 ? -3.791 -2.572 9.188 1 96.75 594 PRO A CA 1
ATOM 4917 C C . PRO A 1 594 ? -4.926 -3.596 9.195 1 96.75 594 PRO A C 1
ATOM 4919 O O . PRO A 1 594 ? -6.039 -3.285 9.625 1 96.75 594 PRO A O 1
ATOM 4922 N N . LEU A 1 595 ? -4.684 -4.801 8.805 1 96.75 595 LEU A N 1
ATOM 4923 C CA . LEU A 1 595 ? -5.699 -5.844 8.734 1 96.75 595 LEU A CA 1
ATOM 4924 C C . LEU A 1 595 ? -6.25 -6.164 10.117 1 96.75 595 LEU A C 1
ATOM 4926 O O . LEU A 1 595 ? -7.375 -6.648 10.242 1 96.75 595 LEU A O 1
ATOM 4930 N N . ASN A 1 596 ? -5.473 -5.977 11.102 1 96.12 596 ASN A N 1
ATOM 4931 C CA . ASN A 1 596 ? -5.934 -6.172 12.477 1 96.12 596 ASN A CA 1
ATOM 4932 C C . ASN A 1 596 ? -6.746 -4.977 12.969 1 96.12 596 ASN A C 1
ATOM 4934 O O . ASN A 1 596 ? -7.754 -5.145 13.656 1 96.12 596 ASN A O 1
ATOM 4938 N N . ILE A 1 597 ? -6.328 -3.852 12.586 1 97.06 597 ILE A N 1
ATOM 4939 C CA . ILE A 1 597 ? -7.035 -2.645 13.008 1 97.06 597 ILE A CA 1
ATOM 4940 C C . ILE A 1 597 ? -8.414 -2.598 12.352 1 97.06 597 ILE A C 1
ATOM 4942 O O . ILE A 1 597 ? -9.422 -2.365 13.023 1 97.06 597 ILE A O 1
ATOM 4946 N N . TRP A 1 598 ? -8.508 -2.875 11.117 1 97 598 TRP A N 1
ATOM 4947 C CA . TRP A 1 598 ? -9.688 -2.615 10.297 1 97 598 TRP A CA 1
ATOM 4948 C C . TRP A 1 598 ? -10.789 -3.619 10.602 1 97 598 TRP A C 1
ATOM 4950 O O . TRP A 1 598 ? -11.961 -3.375 10.297 1 97 598 TRP A O 1
ATOM 4960 N N . ARG A 1 599 ? -10.5 -4.738 11.195 1 96.56 599 ARG A N 1
ATOM 4961 C CA . ARG A 1 599 ? -11.508 -5.77 11.383 1 96.56 599 ARG A CA 1
ATOM 4962 C C . ARG A 1 599 ? -12.305 -5.523 12.664 1 96.56 599 ARG A C 1
ATOM 4964 O O . ARG A 1 599 ? -13.32 -6.184 12.906 1 96.56 599 ARG A O 1
ATOM 4971 N N . TYR A 1 600 ? -11.938 -4.574 13.492 1 97.31 600 TYR A N 1
ATOM 4972 C CA . TYR A 1 600 ? -12.594 -4.305 14.766 1 97.31 600 TYR A CA 1
ATOM 4973 C C . TYR A 1 600 ? -13.359 -2.988 14.719 1 97.31 600 TYR A C 1
ATOM 4975 O O . TYR A 1 600 ? -13.109 -2.148 13.852 1 97.31 600 TYR A O 1
ATOM 4983 N N . GLN A 1 601 ? -14.312 -2.861 15.586 1 97.75 601 GLN A N 1
ATOM 4984 C CA . GLN A 1 601 ? -14.961 -1.578 15.836 1 97.75 601 GLN A CA 1
ATOM 4985 C C . GLN A 1 601 ? -14.055 -0.639 16.609 1 97.75 601 GLN A C 1
ATOM 4987 O O . GLN A 1 601 ? -14.266 -0.407 17.812 1 97.75 601 GLN A O 1
ATOM 4992 N N . ILE A 1 602 ? -13.117 -0.056 15.969 1 97.69 602 ILE A N 1
ATOM 4993 C CA . ILE A 1 602 ? -12.133 0.865 16.531 1 97.69 602 ILE A CA 1
ATOM 4994 C C . ILE A 1 602 ? -12.031 2.113 15.664 1 97.69 602 ILE A C 1
ATOM 4996 O O . ILE A 1 602 ? -11.992 2.018 14.438 1 97.69 602 ILE A O 1
ATOM 5000 N N . CYS A 1 603 ? -12.039 3.268 16.281 1 97.75 603 CYS A N 1
ATOM 5001 C CA . CYS A 1 603 ? -11.867 4.531 15.586 1 97.75 603 CYS A CA 1
ATOM 5002 C C . CYS A 1 603 ? -10.594 5.234 16.031 1 97.75 603 CYS A C 1
ATOM 5004 O O . CYS A 1 603 ? -10.219 5.176 17.203 1 97.75 603 CYS A O 1
ATOM 5006 N N . LYS A 1 604 ? -9.938 5.809 15.086 1 97.25 604 LYS A N 1
ATOM 5007 C CA . LYS A 1 604 ? -8.75 6.609 15.367 1 97.25 604 LYS A CA 1
ATOM 5008 C C . LYS A 1 604 ? -9.125 7.98 15.922 1 97.25 604 LYS A C 1
ATOM 5010 O O . LYS A 1 604 ? -8.438 8.516 16.797 1 97.25 604 LYS A O 1
ATOM 5015 N N . GLN A 1 605 ? -10.109 8.594 15.352 1 97.44 605 GLN A N 1
ATOM 5016 C CA . GLN A 1 605 ? -10.555 9.961 15.594 1 97.44 605 GLN A CA 1
ATOM 5017 C C . GLN A 1 605 ? -12.016 10.148 15.195 1 97.44 605 GLN A C 1
ATOM 5019 O O . GLN A 1 605 ? -12.672 9.203 14.758 1 97.44 605 GLN A O 1
ATOM 5024 N N . ALA A 1 606 ? -12.5 11.367 15.406 1 97.88 606 ALA A N 1
ATOM 5025 C CA . ALA A 1 606 ? -13.898 11.688 15.102 1 97.88 606 ALA A CA 1
ATOM 5026 C C . ALA A 1 606 ? -14.156 11.609 13.602 1 97.88 606 ALA A C 1
ATOM 5028 O O . ALA A 1 606 ? -13.359 12.102 12.797 1 97.88 606 ALA A O 1
ATOM 5029 N N . ASP A 1 607 ? -15.211 10.938 13.289 1 98.5 607 ASP A N 1
ATOM 5030 C CA . ASP A 1 607 ? -15.742 10.852 11.93 1 98.5 607 ASP A CA 1
ATOM 5031 C C . ASP A 1 607 ? -17.203 11.289 11.883 1 98.5 607 ASP A C 1
ATOM 5033 O O . ASP A 1 607 ? -17.484 12.469 11.664 1 98.5 607 ASP A O 1
ATOM 5037 N N . VAL A 1 608 ? -18.094 10.5 12.445 1 98.81 608 VAL A N 1
ATOM 5038 C CA . VAL A 1 608 ? -19.516 10.836 12.523 1 98.81 608 VAL A CA 1
ATOM 5039 C C . VAL A 1 608 ? -19.719 12.07 13.398 1 98.81 608 VAL A C 1
ATOM 5041 O O . VAL A 1 608 ? -20.5 12.961 13.062 1 98.81 608 VAL A O 1
ATOM 5044 N N . LEU A 1 609 ? -19 12.148 14.484 1 98.75 609 LEU A N 1
ATOM 5045 C CA . LEU A 1 609 ? -19.156 13.281 15.391 1 98.75 609 LEU A CA 1
ATOM 5046 C C . LEU A 1 609 ? -18.672 14.57 14.734 1 98.75 609 LEU A C 1
ATOM 5048 O O . LEU A 1 609 ? -19.203 15.648 14.992 1 98.75 609 LEU A O 1
ATOM 5052 N N . LEU A 1 610 ? -17.562 14.5 13.961 1 98.81 610 LEU A N 1
ATOM 5053 C CA . LEU A 1 610 ? -17.141 15.68 13.211 1 98.81 610 LEU A CA 1
ATOM 5054 C C . LEU A 1 610 ? -18.234 16.156 12.273 1 98.81 610 LEU A C 1
ATOM 5056 O O . LEU A 1 610 ? -18.484 17.359 12.164 1 98.81 610 LEU A O 1
ATOM 5060 N N . LEU A 1 611 ? -18.875 15.18 11.609 1 98.81 611 LEU A N 1
ATOM 5061 C CA . LEU A 1 611 ? -20.016 15.492 10.75 1 98.81 611 LEU A CA 1
ATOM 5062 C C . LEU A 1 611 ? -21.094 16.234 11.531 1 98.81 611 LEU A C 1
ATOM 5064 O O . LEU A 1 611 ? -21.656 17.219 11.031 1 98.81 611 LEU A O 1
ATOM 5068 N N . MET A 1 612 ? -21.359 15.828 12.711 1 98.44 612 MET A N 1
ATOM 5069 C CA . MET A 1 612 ? -22.422 16.391 13.531 1 98.44 612 MET A CA 1
ATOM 5070 C C . MET A 1 612 ? -22.078 17.812 13.977 1 98.44 612 MET A C 1
ATOM 5072 O O . MET A 1 612 ? -22.969 18.594 14.305 1 98.44 612 MET A O 1
ATOM 5076 N N . LEU A 1 613 ? -20.828 18.094 13.977 1 98.25 613 LEU A N 1
ATOM 5077 C CA . LEU A 1 613 ? -20.422 19.469 14.227 1 98.25 613 LEU A CA 1
ATOM 5078 C C . LEU A 1 613 ? -20.578 20.328 12.969 1 98.25 613 LEU A C 1
ATOM 5080 O O . LEU A 1 613 ? -21.156 21.406 13.016 1 98.25 613 LEU A O 1
ATOM 5084 N N . LEU A 1 614 ? -20.094 19.891 11.844 1 98.19 614 LEU A N 1
ATOM 5085 C CA . LEU A 1 614 ? -20.016 20.672 10.617 1 98.19 614 LEU A CA 1
ATOM 5086 C C . LEU A 1 614 ? -21.406 20.938 10.039 1 98.19 614 LEU A C 1
ATOM 5088 O O . LEU A 1 614 ? -21.688 22.031 9.562 1 98.19 614 LEU A O 1
ATOM 5092 N N . LEU A 1 615 ? -22.219 19.891 10.094 1 98.12 615 LEU A N 1
ATOM 5093 C CA . LEU A 1 615 ? -23.594 20.016 9.648 1 98.12 615 LEU A CA 1
ATOM 5094 C C . LEU A 1 615 ? -24.562 19.875 10.812 1 98.12 615 LEU A C 1
ATOM 5096 O O . LEU A 1 615 ? -25.516 19.094 10.742 1 98.12 615 LEU A O 1
ATOM 5100 N N . SER A 1 616 ? -24.328 20.609 11.805 1 97.25 616 SER A N 1
ATOM 5101 C CA . SER A 1 616 ? -24.969 20.469 13.102 1 97.25 616 SER A CA 1
ATOM 5102 C C . SER A 1 616 ? -26.484 20.562 12.984 1 97.25 616 SER A C 1
ATOM 5104 O O . SER A 1 616 ? -27.219 19.875 13.688 1 97.25 616 SER A O 1
ATOM 5106 N N . GLU A 1 617 ? -27.031 21.406 12.125 1 95.19 617 GLU A N 1
ATOM 5107 C CA . GLU A 1 617 ? -28.453 21.688 12 1 95.19 617 GLU A CA 1
ATOM 5108 C C . GLU A 1 617 ? -29.203 20.469 11.469 1 95.19 617 GLU A C 1
ATOM 5110 O O . GLU A 1 617 ? -30.438 20.391 11.57 1 95.19 617 GLU A O 1
ATOM 5115 N N . LYS A 1 618 ? -28.469 19.5 10.938 1 96.75 618 LYS A N 1
ATOM 5116 C CA . LYS A 1 618 ? -29.109 18.328 10.352 1 96.75 618 LYS A CA 1
ATOM 5117 C C . LYS A 1 618 ? -29.391 17.266 11.414 1 96.75 618 LYS A C 1
ATOM 5119 O O . LYS A 1 618 ? -30.141 16.328 11.172 1 96.75 618 LYS A O 1
ATOM 5124 N N . PHE A 1 619 ? -28.891 17.422 12.602 1 98.12 619 PHE A N 1
ATOM 5125 C CA . PHE A 1 619 ? -28.969 16.359 13.602 1 98.12 619 PHE A CA 1
ATOM 5126 C C . PHE A 1 619 ? -29.531 16.906 14.914 1 98.12 619 PHE A C 1
ATOM 5128 O O . PHE A 1 619 ? -29.141 17.969 15.367 1 98.12 619 PHE A O 1
ATOM 5135 N N . SER A 1 620 ? -30.469 16.172 15.523 1 97.88 620 SER A N 1
ATOM 5136 C CA . SER A 1 620 ? -31.016 16.547 16.812 1 97.88 620 SER A CA 1
ATOM 5137 C C . SER A 1 620 ? -30 16.312 17.938 1 97.88 620 SER A C 1
ATOM 5139 O O . SER A 1 620 ? -29.078 15.523 17.781 1 97.88 620 SER A O 1
ATOM 5141 N N . VAL A 1 621 ? -30.188 16.984 19.031 1 98 621 VAL A N 1
ATOM 5142 C CA . VAL A 1 621 ? -29.312 16.828 20.188 1 98 621 VAL A CA 1
ATOM 5143 C C . VAL A 1 621 ? -29.359 15.383 20.688 1 98 621 VAL A C 1
ATOM 5145 O O . VAL A 1 621 ? -28.344 14.82 21.094 1 98 621 VAL A O 1
ATOM 5148 N N . GLU A 1 622 ? -30.547 14.727 20.609 1 98.25 622 GLU A N 1
ATOM 5149 C CA . GLU A 1 622 ? -30.719 13.344 21.047 1 98.25 622 GLU A CA 1
ATOM 5150 C C . GLU A 1 622 ? -29.906 12.391 20.172 1 98.25 622 GLU A C 1
ATOM 5152 O O . GLU A 1 622 ? -29.266 11.469 20.688 1 98.25 622 GLU A O 1
ATOM 5157 N N . LEU A 1 623 ? -29.969 12.625 18.906 1 98.62 623 LEU A N 1
ATOM 5158 C CA . LEU A 1 623 ? -29.203 11.781 18 1 98.62 623 LEU A CA 1
ATOM 5159 C C . LEU A 1 623 ? -27.703 11.984 18.203 1 98.62 623 LEU A C 1
ATOM 5161 O O . LEU A 1 623 ? -26.938 11.023 18.125 1 98.62 623 LEU A O 1
ATOM 5165 N N . LYS A 1 624 ? -27.312 13.25 18.422 1 98.81 624 LYS A N 1
ATOM 5166 C CA . LYS A 1 624 ? -25.906 13.531 18.719 1 98.81 624 LYS A CA 1
ATOM 5167 C C . LYS A 1 624 ? -25.453 12.805 19.984 1 98.81 624 LYS A C 1
ATOM 5169 O O . LYS A 1 624 ? -24.359 12.258 20.031 1 98.81 624 LYS A O 1
ATOM 5174 N N . LYS A 1 625 ? -26.25 12.836 20.969 1 98.75 625 LYS A N 1
ATOM 5175 C CA . LYS A 1 625 ? -25.938 12.148 22.219 1 98.75 625 LYS A CA 1
ATOM 5176 C C . LYS A 1 625 ? -25.797 10.648 22 1 98.75 625 LYS A C 1
ATOM 5178 O O . LYS A 1 625 ? -24.891 10.016 22.547 1 98.75 625 LYS A O 1
ATOM 5183 N N . ALA A 1 626 ? -26.734 10.062 21.234 1 98.81 626 ALA A N 1
ATOM 5184 C CA . ALA A 1 626 ? -26.688 8.633 20.938 1 98.81 626 ALA A CA 1
ATOM 5185 C C . ALA A 1 626 ? -25.391 8.266 20.219 1 98.81 626 ALA A C 1
ATOM 5187 O O . ALA A 1 626 ? -24.781 7.234 20.516 1 98.81 626 ALA A O 1
ATOM 5188 N N . ASN A 1 627 ? -25.047 9.055 19.25 1 98.81 627 ASN A N 1
ATOM 5189 C CA . ASN A 1 627 ? -23.797 8.797 18.516 1 98.81 627 ASN A CA 1
ATOM 5190 C C . ASN A 1 627 ? -22.578 8.992 19.406 1 98.81 627 ASN A C 1
ATOM 5192 O O . ASN A 1 627 ? -21.609 8.234 19.312 1 98.81 627 ASN A O 1
ATOM 5196 N N . PHE A 1 628 ? -22.547 10.031 20.25 1 98.69 628 PHE A N 1
ATOM 5197 C CA . PHE A 1 628 ? -21.453 10.227 21.203 1 98.69 628 PHE A CA 1
ATOM 5198 C C . PHE A 1 628 ? -21.266 8.992 22.078 1 98.69 628 PHE A C 1
ATOM 5200 O O . PHE A 1 628 ? -20.141 8.484 22.219 1 98.69 628 PHE A O 1
ATOM 5207 N N . ASP A 1 629 ? -22.375 8.484 22.625 1 98.44 629 ASP A N 1
ATOM 5208 C CA . ASP A 1 629 ? -22.344 7.332 23.531 1 98.44 629 ASP A CA 1
ATOM 5209 C C . ASP A 1 629 ? -21.844 6.082 22.797 1 98.44 629 ASP A C 1
ATOM 5211 O O . ASP A 1 629 ? -21.203 5.223 23.406 1 98.44 629 ASP A O 1
ATOM 5215 N N . TYR A 1 630 ? -22.141 5.996 21.594 1 98.19 630 TYR A N 1
ATOM 5216 C CA . TYR A 1 630 ? -21.75 4.828 20.797 1 98.19 630 TYR A CA 1
ATOM 5217 C C . TYR A 1 630 ? -20.281 4.887 20.438 1 98.19 630 TYR A C 1
ATOM 5219 O O . TYR A 1 630 ? -19.562 3.887 20.531 1 98.19 630 TYR A O 1
ATOM 5227 N N . TYR A 1 631 ? -19.766 6.004 19.969 1 98.06 631 TYR A N 1
ATOM 5228 C CA . TYR A 1 631 ? -18.453 6.078 19.344 1 98.06 631 TYR A CA 1
ATOM 5229 C C . TYR A 1 631 ? -17.375 6.418 20.375 1 98.06 631 TYR A C 1
ATOM 5231 O O . TYR A 1 631 ? -16.203 6.043 20.203 1 98.06 631 TYR A O 1
ATOM 5239 N N . GLU A 1 632 ? -17.656 7.156 21.438 1 97.69 632 GLU A N 1
ATOM 5240 C CA . GLU A 1 632 ? -16.656 7.59 22.406 1 97.69 632 GLU A CA 1
ATOM 5241 C C . GLU A 1 632 ? -15.891 6.398 22.984 1 97.69 632 GLU A C 1
ATOM 5243 O O . GLU A 1 632 ? -14.656 6.375 22.969 1 97.69 632 GLU A O 1
ATOM 5248 N N . PRO A 1 633 ? -16.594 5.312 23.438 1 96.75 633 PRO A N 1
ATOM 5249 C CA . PRO A 1 633 ? -15.859 4.18 24 1 96.75 633 PRO A CA 1
ATOM 5250 C C . PRO A 1 633 ? -15.086 3.395 22.953 1 96.75 633 PRO A C 1
ATOM 5252 O O . PRO A 1 633 ? -14.281 2.523 23.281 1 96.75 633 PRO A O 1
ATOM 5255 N N . LYS A 1 634 ? -15.297 3.703 21.672 1 97.19 634 LYS A N 1
ATOM 5256 C CA . LYS A 1 634 ? -14.68 2.943 20.578 1 97.19 634 LYS A CA 1
ATOM 5257 C C . LYS A 1 634 ? -13.562 3.734 19.922 1 97.19 634 LYS A C 1
ATOM 5259 O O . LYS A 1 634 ? -12.977 3.287 18.938 1 97.19 634 LYS A O 1
ATOM 5264 N N . THR A 1 635 ? -13.258 4.875 20.406 1 97.19 635 THR A N 1
ATOM 5265 C CA . THR A 1 635 ? -12.266 5.758 19.812 1 97.19 635 THR A CA 1
ATOM 5266 C C . THR A 1 635 ? -10.992 5.793 20.656 1 97.19 635 THR A C 1
ATOM 5268 O O . THR A 1 635 ? -11.047 6.055 21.859 1 97.19 635 THR A O 1
ATOM 5271 N N . THR A 1 636 ? -9.844 5.57 19.984 1 95.75 636 THR A N 1
ATOM 5272 C CA . THR A 1 636 ? -8.562 5.527 20.672 1 95.75 636 THR A CA 1
ATOM 5273 C C . THR A 1 636 ? -8.039 6.938 20.922 1 95.75 636 THR A C 1
ATOM 5275 O O . THR A 1 636 ? -7.188 7.145 21.781 1 95.75 636 THR A O 1
ATOM 5278 N N . HIS A 1 637 ? -8.484 7.902 20.109 1 95.25 637 HIS A N 1
ATOM 5279 C CA . HIS A 1 637 ? -7.984 9.273 20.141 1 95.25 637 HIS A CA 1
ATOM 5280 C C . HIS A 1 637 ? -6.488 9.32 19.844 1 95.25 637 HIS A C 1
ATOM 5282 O O . HIS A 1 637 ? -5.762 10.125 20.422 1 95.25 637 HIS A O 1
ATOM 5288 N N . ASP A 1 638 ? -6.012 8.438 18.953 1 94 638 ASP A N 1
ATOM 5289 C CA . ASP A 1 638 ? -4.609 8.391 18.562 1 94 638 ASP A CA 1
ATOM 5290 C C . ASP A 1 638 ? -4.227 9.617 17.734 1 94 638 ASP A C 1
ATOM 5292 O O . ASP A 1 638 ? -3.041 9.906 17.562 1 94 638 ASP A O 1
ATOM 5296 N N . SER A 1 639 ? -5.203 10.328 17.297 1 94.12 639 SER A N 1
ATOM 5297 C CA . SER A 1 639 ? -4.98 11.547 16.547 1 94.12 639 SER A CA 1
ATOM 5298 C C . SER A 1 639 ? -5.203 12.789 17.406 1 94.12 639 SER A C 1
ATOM 5300 O O . SER A 1 639 ? -6.129 12.82 18.219 1 94.12 639 SER A O 1
ATOM 5302 N N . SER A 1 640 ? -4.391 13.781 17.125 1 93.31 640 SER A N 1
ATOM 5303 C CA . SER A 1 640 ? -4.539 15.039 17.844 1 93.31 640 SER A CA 1
ATOM 5304 C C . SER A 1 640 ? -5.812 15.766 17.422 1 93.31 640 SER A C 1
ATOM 5306 O O . SER A 1 640 ? -6.25 16.703 18.094 1 93.31 640 SER A O 1
ATOM 5308 N N . LEU A 1 641 ? -6.496 15.344 16.359 1 94.75 641 LEU A N 1
ATOM 5309 C CA . LEU A 1 641 ? -7.695 15.992 15.844 1 94.75 641 LEU A CA 1
ATOM 5310 C C . LEU A 1 641 ? -8.938 15.5 16.578 1 94.75 641 LEU A C 1
ATOM 5312 O O . LEU A 1 641 ? -10.023 16.078 16.438 1 94.75 641 LEU A O 1
ATOM 5316 N N . SER A 1 642 ? -8.773 14.562 17.375 1 95.81 642 SER A N 1
ATOM 5317 C CA . SER A 1 642 ? -9.93 13.844 17.906 1 95.81 642 SER A CA 1
ATOM 5318 C C . SER A 1 642 ? -10.531 14.578 19.094 1 95.81 642 SER A C 1
ATOM 5320 O O . SER A 1 642 ? -11.727 14.867 19.109 1 95.81 642 SER A O 1
ATOM 5322 N N . ALA A 1 643 ? -9.766 14.984 20.031 1 96.62 643 ALA A N 1
ATOM 5323 C CA . ALA A 1 643 ? -10.211 15.453 21.344 1 96.62 643 ALA A CA 1
ATOM 5324 C C . ALA A 1 643 ? -11.086 16.703 21.219 1 96.62 643 ALA A C 1
ATOM 5326 O O . ALA A 1 643 ? -12.086 16.844 21.922 1 96.62 643 ALA A O 1
ATOM 5327 N N . CYS A 1 644 ? -10.727 17.562 20.391 1 98.12 644 CYS A N 1
ATOM 5328 C CA . CYS A 1 644 ? -11.453 18.828 20.312 1 98.12 644 CYS A CA 1
ATOM 5329 C C . CYS A 1 644 ? -12.883 18.594 19.828 1 98.12 644 CYS A C 1
ATOM 5331 O O . CYS A 1 644 ? -13.812 19.234 20.312 1 98.12 644 CYS A O 1
ATOM 5333 N N . ILE A 1 645 ? -13.094 17.672 18.875 1 98.69 645 ILE A N 1
ATOM 5334 C CA . ILE A 1 645 ? -14.43 17.406 18.359 1 98.69 645 ILE A CA 1
ATOM 5335 C C . ILE A 1 645 ? -15.289 16.75 19.438 1 98.69 645 ILE A C 1
ATOM 5337 O O . ILE A 1 645 ? -16.453 17.109 19.609 1 98.69 645 ILE A O 1
ATOM 5341 N N . PHE A 1 646 ? -14.695 15.844 20.141 1 98.5 646 PHE A N 1
ATOM 5342 C CA . PHE A 1 646 ? -15.422 15.219 21.25 1 98.5 646 PHE A CA 1
ATOM 5343 C C . PHE A 1 646 ? -15.773 16.234 22.312 1 98.5 646 PHE A C 1
ATOM 5345 O O . PHE A 1 646 ? -16.844 16.172 22.922 1 98.5 646 PHE A O 1
ATOM 5352 N N . SER A 1 647 ? -14.914 17.188 22.578 1 98.31 647 SER A N 1
ATOM 5353 C CA . SER A 1 647 ? -15.195 18.266 23.531 1 98.31 647 SER A CA 1
ATOM 5354 C C . SER A 1 647 ? -16.422 19.078 23.094 1 98.31 647 SER A C 1
ATOM 5356 O O . SER A 1 647 ? -17.312 19.328 23.906 1 98.31 647 SER A O 1
ATOM 5358 N N . VAL A 1 648 ? -16.438 19.484 21.891 1 98.75 648 VAL A N 1
ATOM 5359 C CA . VAL A 1 648 ? -17.484 20.359 21.375 1 98.75 648 VAL A CA 1
ATOM 5360 C C . VAL A 1 648 ? -18.828 19.641 21.438 1 98.75 648 VAL A C 1
ATOM 5362 O O . VAL A 1 648 ? -19.828 20.203 21.922 1 98.75 648 VAL A O 1
ATOM 5365 N N . ILE A 1 649 ? -18.844 18.391 20.953 1 98.81 649 ILE A N 1
ATOM 5366 C CA . ILE A 1 649 ? -20.109 17.656 20.922 1 98.81 649 ILE A CA 1
ATOM 5367 C C . ILE A 1 649 ? -20.547 17.328 22.359 1 98.81 649 ILE A C 1
ATOM 5369 O O . ILE A 1 649 ? -21.734 17.391 22.672 1 98.81 649 ILE A O 1
ATOM 5373 N N . ALA A 1 650 ? -19.609 16.906 23.203 1 98.62 650 ALA A N 1
ATOM 5374 C CA . ALA A 1 650 ? -19.922 16.688 24.609 1 98.62 650 ALA A CA 1
ATOM 5375 C C . ALA A 1 650 ? -20.562 17.922 25.25 1 98.62 650 ALA A C 1
ATOM 5377 O O . ALA A 1 650 ? -21.5 17.797 26.031 1 98.62 650 ALA A O 1
ATOM 5378 N N . SER A 1 651 ? -20.047 19.062 24.969 1 98.25 651 SER A N 1
ATOM 5379 C CA . SER A 1 651 ? -20.609 20.312 25.453 1 98.25 651 SER A CA 1
ATOM 5380 C C . SER A 1 651 ? -22.062 20.484 25.016 1 98.25 651 SER A C 1
ATOM 5382 O O . SER A 1 651 ? -22.922 20.859 25.812 1 98.25 651 SER A O 1
ATOM 5384 N N . GLU A 1 652 ? -22.312 20.203 23.812 1 98.12 652 GLU A N 1
ATOM 5385 C CA . GLU A 1 652 ? -23.656 20.391 23.25 1 98.12 652 GLU A CA 1
ATOM 5386 C C . GLU A 1 652 ? -24.641 19.422 23.859 1 98.12 652 GLU A C 1
ATOM 5388 O O . GLU A 1 652 ? -25.797 19.781 24.125 1 98.12 652 GLU A O 1
ATOM 5393 N N . VAL A 1 653 ? -24.203 18.188 24.141 1 98.31 653 VAL A N 1
ATOM 5394 C CA . VAL A 1 653 ? -25.141 17.156 24.562 1 98.31 653 VAL A CA 1
ATOM 5395 C C . VAL A 1 653 ? -25.219 17.109 26.078 1 98.31 653 VAL A C 1
ATOM 5397 O O . VAL A 1 653 ? -25.891 16.25 26.656 1 98.31 653 VAL A O 1
ATOM 5400 N N . GLY A 1 654 ? -24.484 17.922 26.766 1 97.31 654 GLY A N 1
ATOM 5401 C CA . GLY A 1 654 ? -24.625 18.109 28.188 1 97.31 654 GLY A CA 1
ATOM 5402 C C . GLY A 1 654 ? -23.609 17.328 29 1 97.31 654 GLY A C 1
ATOM 5403 O O . GLY A 1 654 ? -23.719 17.234 30.219 1 97.31 654 GLY A O 1
ATOM 5404 N N . TYR A 1 655 ? -22.672 16.75 28.391 1 97.5 655 TYR A N 1
ATOM 5405 C CA . TYR A 1 655 ? -21.625 16.031 29.094 1 97.5 655 TYR A CA 1
ATOM 5406 C C . TYR A 1 655 ? -20.469 16.969 29.438 1 97.5 655 TYR A C 1
ATOM 5408 O O . TYR A 1 655 ? -19.359 16.828 28.906 1 97.5 655 TYR A O 1
ATOM 5416 N N . LYS A 1 656 ? -20.656 17.812 30.406 1 96.94 656 LYS A N 1
ATOM 5417 C CA . LYS A 1 656 ? -19.812 18.969 30.703 1 96.94 656 LYS A CA 1
ATOM 5418 C C . LYS A 1 656 ? -18.438 18.516 31.172 1 96.94 656 LYS A C 1
ATOM 5420 O O . LYS A 1 656 ? -17.422 19.141 30.844 1 96.94 656 LYS A O 1
ATOM 5425 N N . ASN A 1 657 ? -18.344 17.422 31.922 1 95.19 657 ASN A N 1
ATOM 5426 C CA . ASN A 1 657 ? -17.047 16.938 32.375 1 95.19 657 ASN A CA 1
ATOM 5427 C C . ASN A 1 657 ? -16.188 16.422 31.219 1 95.19 657 ASN A C 1
ATOM 5429 O O . ASN A 1 657 ? -14.984 16.688 31.156 1 95.19 657 ASN A O 1
ATOM 5433 N N . TYR A 1 658 ? -16.859 15.656 30.328 1 95.56 658 TYR A N 1
ATOM 5434 C CA . TYR A 1 658 ? -16.156 15.211 29.125 1 95.56 658 TYR A CA 1
ATOM 5435 C C . TYR A 1 658 ? -15.656 16.406 28.312 1 95.56 658 TYR A C 1
ATOM 5437 O O . TYR A 1 658 ? -14.508 16.422 27.859 1 95.56 658 TYR A O 1
ATOM 5445 N N . ALA A 1 659 ? -16.531 17.328 28.172 1 97.62 659 ALA A N 1
ATOM 5446 C CA . ALA A 1 659 ? -16.203 18.516 27.375 1 97.62 659 ALA A CA 1
ATOM 5447 C C . ALA A 1 659 ? -14.969 19.203 27.922 1 97.62 659 ALA A C 1
ATOM 5449 O O . ALA A 1 659 ? -14.039 19.531 27.172 1 97.62 659 ALA A O 1
ATOM 5450 N N . TYR A 1 660 ? -14.953 19.391 29.219 1 96.19 660 TYR A N 1
ATOM 5451 C CA . TYR A 1 660 ? -13.859 20.094 29.875 1 96.19 660 TYR A CA 1
ATOM 5452 C C . TYR A 1 660 ? -12.562 19.297 29.781 1 96.19 660 TYR A C 1
ATOM 5454 O O . TYR A 1 660 ? -11.508 19.859 29.469 1 96.19 660 TYR A O 1
ATOM 5462 N N . ASN A 1 661 ? -12.602 18.047 30.047 1 95.06 661 ASN A N 1
ATOM 5463 C CA . ASN A 1 661 ? -11.414 17.203 30.031 1 95.06 661 ASN A CA 1
ATOM 5464 C C . ASN A 1 661 ? -10.805 17.109 28.641 1 95.06 661 ASN A C 1
ATOM 5466 O O . ASN A 1 661 ? -9.578 17.172 28.484 1 95.06 661 ASN A O 1
ATOM 5470 N N . TYR A 1 662 ? -11.648 16.922 27.641 1 96.5 662 TYR A N 1
ATOM 5471 C CA . TYR A 1 662 ? -11.156 16.891 26.266 1 96.5 662 TYR A CA 1
ATOM 5472 C C . TYR A 1 662 ? -10.586 18.234 25.859 1 96.5 662 TYR A C 1
ATOM 5474 O O . TYR A 1 662 ? -9.617 18.312 25.094 1 96.5 662 TYR A O 1
ATOM 5482 N N . PHE A 1 663 ? -11.227 19.312 26.328 1 96.88 663 PHE A N 1
ATOM 5483 C CA . PHE A 1 663 ? -10.68 20.625 26.078 1 96.88 663 PHE A CA 1
ATOM 5484 C C . PHE A 1 663 ? -9.273 20.766 26.672 1 96.88 663 PHE A C 1
ATOM 5486 O O . PHE A 1 663 ? -8.367 21.266 26.016 1 96.88 663 PHE A O 1
ATOM 5493 N N . MET A 1 664 ? -9.086 20.375 27.891 1 95.38 664 MET A N 1
ATOM 5494 C CA . MET A 1 664 ? -7.785 20.422 28.547 1 95.38 664 MET A CA 1
ATOM 5495 C C . MET A 1 664 ? -6.727 19.703 27.734 1 95.38 664 MET A C 1
ATOM 5497 O O . MET A 1 664 ? -5.633 20.219 27.516 1 95.38 664 MET A O 1
ATOM 5501 N N . GLN A 1 665 ? -7.07 18.547 27.281 1 95 665 GLN A N 1
ATOM 5502 C CA . GLN A 1 665 ? -6.164 17.766 26.438 1 95 665 GLN A CA 1
ATOM 5503 C C . GLN A 1 665 ? -5.828 18.516 25.156 1 95 665 GLN A C 1
ATOM 5505 O O . GLN A 1 665 ? -4.672 18.547 24.734 1 95 665 GLN A O 1
ATOM 5510 N N . THR A 1 666 ? -6.836 19.094 24.531 1 96.69 666 THR A N 1
ATOM 5511 C CA . THR A 1 666 ? -6.656 19.812 23.281 1 96.69 666 THR A CA 1
ATOM 5512 C C . THR A 1 666 ? -5.781 21.047 23.484 1 96.69 666 THR A C 1
ATOM 5514 O O . THR A 1 666 ? -4.805 21.25 22.766 1 96.69 666 THR A O 1
ATOM 5517 N N . ALA A 1 667 ? -6.082 21.828 24.5 1 97 667 ALA A N 1
ATOM 5518 C CA . ALA A 1 667 ? -5.434 23.109 24.734 1 97 667 ALA A CA 1
ATOM 5519 C C . ALA A 1 667 ? -3.973 22.922 25.125 1 97 667 ALA A C 1
ATOM 5521 O O . ALA A 1 667 ? -3.135 23.797 24.844 1 97 667 ALA A O 1
ATOM 5522 N N . ARG A 1 668 ? -3.641 21.859 25.719 1 96.88 668 ARG A N 1
ATOM 5523 C CA . ARG A 1 668 ? -2.279 21.672 26.203 1 96.88 668 ARG A CA 1
ATOM 5524 C C . ARG A 1 668 ? -1.596 20.5 25.516 1 96.88 668 ARG A C 1
ATOM 5526 O O . ARG A 1 668 ? -0.565 20.016 25.969 1 96.88 668 ARG A O 1
ATOM 5533 N N . MET A 1 669 ? -2.168 20.031 24.406 1 95.69 669 MET A N 1
ATOM 5534 C CA . MET A 1 669 ? -1.676 18.891 23.625 1 95.69 669 MET A CA 1
ATOM 5535 C C . MET A 1 669 ? -0.165 18.969 23.438 1 95.69 669 MET A C 1
ATOM 5537 O O . MET A 1 669 ? 0.558 18.031 23.766 1 95.69 669 MET A O 1
ATOM 5541 N N . ASP A 1 670 ? 0.364 20.047 22.953 1 97.06 670 ASP A N 1
ATOM 5542 C CA . ASP A 1 670 ? 1.783 20.219 22.656 1 97.06 670 ASP A CA 1
ATOM 5543 C C . ASP A 1 670 ? 2.562 20.641 23.891 1 97.06 670 ASP A C 1
ATOM 5545 O O . ASP A 1 670 ? 3.658 20.141 24.156 1 97.06 670 ASP A O 1
ATOM 5549 N N . LEU A 1 671 ? 1.984 21.547 24.703 1 97.31 671 LEU A N 1
ATOM 5550 C CA . LEU A 1 671 ? 2.67 22.078 25.875 1 97.31 671 LEU A CA 1
ATOM 5551 C C . LEU A 1 671 ? 2.998 20.969 26.859 1 97.31 671 LEU A C 1
ATOM 5553 O O . LEU A 1 671 ? 4.027 21.016 27.547 1 97.31 671 LEU A O 1
ATOM 5557 N N . ASP A 1 672 ? 2.082 20 26.922 1 95.81 672 ASP A N 1
ATOM 5558 C CA . ASP A 1 672 ? 2.305 18.906 27.859 1 95.81 672 ASP A CA 1
ATOM 5559 C C . ASP A 1 672 ? 2.621 17.609 27.125 1 95.81 672 ASP A C 1
ATOM 5561 O O . ASP A 1 672 ? 2.643 16.531 27.734 1 95.81 672 ASP A O 1
ATOM 5565 N N . ASP A 1 673 ? 2.805 17.656 25.859 1 94.12 673 ASP A N 1
ATOM 5566 C CA . ASP A 1 673 ? 3.287 16.578 24.984 1 94.12 673 ASP A CA 1
ATOM 5567 C C . ASP A 1 673 ? 2.445 15.32 25.156 1 94.12 673 ASP A C 1
ATOM 5569 O O . ASP A 1 673 ? 2.98 14.242 25.422 1 94.12 673 ASP A O 1
ATOM 5573 N N . TYR A 1 674 ? 1.166 15.414 24.984 1 90.94 674 TYR A N 1
ATOM 5574 C CA . TYR A 1 674 ? 0.218 14.328 25.172 1 90.94 674 TYR A CA 1
ATOM 5575 C C . TYR A 1 674 ? 0.528 13.156 24.25 1 90.94 674 TYR A C 1
ATOM 5577 O O . TYR A 1 674 ? 0.351 11.992 24.609 1 90.94 674 TYR A O 1
ATOM 5585 N N . ASN A 1 675 ? 1.002 13.344 23.078 1 88.56 675 ASN A N 1
ATOM 5586 C CA . ASN A 1 675 ? 1.231 12.281 22.094 1 88.56 675 ASN A CA 1
ATOM 5587 C C . ASN A 1 675 ? 2.705 11.891 22.031 1 88.56 675 ASN A C 1
ATOM 5589 O O . ASN A 1 675 ? 3.096 11.07 21.188 1 88.56 675 ASN A O 1
ATOM 5593 N N . ASN A 1 676 ? 3.6 12.578 22.781 1 89.44 676 ASN A N 1
ATOM 5594 C CA . ASN A 1 676 ? 5.031 12.305 22.859 1 89.44 676 ASN A CA 1
ATOM 5595 C C . ASN A 1 676 ? 5.719 12.492 21.516 1 89.44 676 ASN A C 1
ATOM 5597 O O . ASN A 1 676 ? 6.551 11.672 21.109 1 89.44 676 ASN A O 1
ATOM 5601 N N . ASN A 1 677 ? 5.246 13.453 20.812 1 92.25 677 ASN A N 1
ATOM 5602 C CA . ASN A 1 677 ? 5.844 13.641 19.484 1 92.25 677 ASN A CA 1
ATOM 5603 C C . ASN A 1 677 ? 6 15.125 19.156 1 92.25 677 ASN A C 1
ATOM 5605 O O . ASN A 1 677 ? 6.145 15.484 17.984 1 92.25 677 ASN A O 1
ATOM 5609 N N . VAL A 1 678 ? 6.027 16.016 20.109 1 95 678 VAL A N 1
ATOM 5610 C CA . VAL A 1 678 ? 6.141 17.453 19.922 1 95 678 VAL A CA 1
ATOM 5611 C C . VAL A 1 678 ? 7.5 17.797 19.312 1 95 678 VAL A C 1
ATOM 5613 O O . VAL A 1 678 ? 7.637 18.781 18.578 1 95 678 VAL A O 1
ATOM 5616 N N . HIS A 1 679 ? 8.492 16.922 19.547 1 95.06 679 HIS A N 1
ATOM 5617 C CA . HIS A 1 679 ? 9.82 17.156 18.984 1 95.06 679 HIS A CA 1
ATOM 5618 C C . HIS A 1 679 ? 9.789 17.172 17.469 1 95.06 679 HIS A C 1
ATOM 5620 O O . HIS A 1 679 ? 10.703 17.703 16.828 1 95.06 679 HIS A O 1
ATOM 5626 N N . LYS A 1 680 ? 8.664 16.688 16.875 1 94.75 680 LYS A N 1
ATOM 5627 C CA . LYS A 1 680 ? 8.539 16.688 15.414 1 94.75 680 LYS A CA 1
ATOM 5628 C C . LYS A 1 680 ? 7.875 17.953 14.906 1 94.75 680 LYS A C 1
ATOM 5630 O O . LYS A 1 680 ? 7.766 18.172 13.695 1 94.75 680 LYS A O 1
ATOM 5635 N N . GLY A 1 681 ? 7.332 18.75 15.789 1 97.31 681 GLY A N 1
ATOM 5636 C CA . GLY A 1 681 ? 6.613 19.969 15.453 1 97.31 681 GLY A CA 1
ATOM 5637 C C . GLY A 1 681 ? 5.277 20.094 16.156 1 97.31 681 GLY A C 1
ATOM 5638 O O . GLY A 1 681 ? 4.789 19.125 16.734 1 97.31 681 GLY A O 1
ATOM 5639 N N . LEU A 1 682 ? 4.699 21.234 16.062 1 98.19 682 LEU A N 1
ATOM 5640 C CA . LEU A 1 682 ? 3.438 21.516 16.734 1 98.19 682 LEU A CA 1
ATOM 5641 C C . LEU A 1 682 ? 2.256 21.016 15.914 1 98.19 682 LEU A C 1
ATOM 5643 O O . LEU A 1 682 ? 2.336 20.953 14.688 1 98.19 682 LEU A O 1
ATOM 5647 N N . HIS A 1 683 ? 1.142 20.656 16.562 1 97.94 683 HIS A N 1
ATOM 5648 C CA . HIS A 1 683 ? -0.078 20.203 15.906 1 97.94 683 HIS A CA 1
ATOM 5649 C C . HIS A 1 683 ? -1.021 21.359 15.625 1 97.94 683 HIS A C 1
ATOM 5651 O O . HIS A 1 683 ? -1.938 21.625 16.406 1 97.94 683 HIS A O 1
ATOM 5657 N N . THR A 1 684 ? -0.927 21.953 14.508 1 98.31 684 THR A N 1
ATOM 5658 C CA . THR A 1 684 ? -1.6 23.203 14.227 1 98.31 684 THR A CA 1
ATOM 5659 C C . THR A 1 684 ? -3.115 23.031 14.227 1 98.31 684 THR A C 1
ATOM 5661 O O . THR A 1 684 ? -3.848 23.875 14.742 1 98.31 684 THR A O 1
ATOM 5664 N N . ALA A 1 685 ? -3.623 21.922 13.648 1 98.25 685 ALA A N 1
ATOM 5665 C CA . ALA A 1 685 ? -5.066 21.703 13.633 1 98.25 685 ALA A CA 1
ATOM 5666 C C . ALA A 1 685 ? -5.617 21.531 15.047 1 98.25 685 ALA A C 1
ATOM 5668 O O . ALA A 1 685 ? -6.707 22 15.359 1 98.25 685 ALA A O 1
ATOM 5669 N N . SER A 1 686 ? -4.914 20.812 15.867 1 97.94 686 SER A N 1
ATOM 5670 C CA . SER A 1 686 ? -5.316 20.672 17.266 1 97.94 686 SER A CA 1
ATOM 5671 C C . SER A 1 686 ? -5.332 22.031 17.969 1 97.94 686 SER A C 1
ATOM 5673 O O . SER A 1 686 ? -6.211 22.297 18.781 1 97.94 686 SER A O 1
ATOM 5675 N N . MET A 1 687 ? -4.371 22.859 17.672 1 98.5 687 MET A N 1
ATOM 5676 C CA . MET A 1 687 ? -4.309 24.203 18.25 1 98.5 687 MET A CA 1
ATOM 5677 C C . MET A 1 687 ? -5.562 25 17.906 1 98.5 687 MET A C 1
ATOM 5679 O O . MET A 1 687 ? -6.145 25.641 18.781 1 98.5 687 MET A O 1
ATOM 5683 N N . ALA A 1 688 ? -5.953 24.891 16.688 1 98.69 688 ALA A N 1
ATOM 5684 C CA . ALA A 1 688 ? -7.195 25.547 16.281 1 98.69 688 ALA A CA 1
ATOM 5685 C C . ALA A 1 688 ? -8.398 24.922 16.984 1 98.69 688 ALA A C 1
ATOM 5687 O O . ALA A 1 688 ? -9.375 25.609 17.297 1 98.69 688 ALA A O 1
ATOM 5688 N N . GLY A 1 689 ? -8.312 23.656 17.234 1 98.56 689 GLY A N 1
ATOM 5689 C CA . GLY A 1 689 ? -9.352 22.938 17.953 1 98.56 689 GLY A CA 1
ATOM 5690 C C . GLY A 1 689 ? -9.609 23.5 19.344 1 98.56 689 GLY A C 1
ATOM 5691 O O . GLY A 1 689 ? -10.734 23.453 19.844 1 98.56 689 GLY A O 1
ATOM 5692 N N . ALA A 1 690 ? -8.578 24.031 19.953 1 98.44 690 ALA A N 1
ATOM 5693 C CA . ALA A 1 690 ? -8.75 24.641 21.281 1 98.44 690 ALA A CA 1
ATOM 5694 C C . ALA A 1 690 ? -9.719 25.828 21.203 1 98.44 690 ALA A C 1
ATOM 5696 O O . ALA A 1 690 ? -10.57 25.984 22.078 1 98.44 690 ALA A O 1
ATOM 5697 N N . TRP A 1 691 ? -9.516 26.625 20.219 1 98.62 691 TRP A N 1
ATOM 5698 C CA . TRP A 1 691 ? -10.445 27.734 20.016 1 98.62 691 TRP A CA 1
ATOM 5699 C C . TRP A 1 691 ? -11.859 27.219 19.781 1 98.62 691 TRP A C 1
ATOM 5701 O O . TRP A 1 691 ? -12.82 27.766 20.344 1 98.62 691 TRP A O 1
ATOM 5711 N N . MET A 1 692 ? -12.039 26.156 19.031 1 98.44 692 MET A N 1
ATOM 5712 C CA . MET A 1 692 ? -13.344 25.562 18.734 1 98.44 692 MET A CA 1
ATOM 5713 C C . MET A 1 692 ? -14.023 25.094 20.016 1 98.44 692 MET A C 1
ATOM 5715 O O . MET A 1 692 ? -15.242 25.219 20.141 1 98.44 692 MET A O 1
ATOM 5719 N N . CYS A 1 693 ? -13.25 24.516 20.875 1 98.62 693 CYS A N 1
ATOM 5720 C CA . CYS A 1 693 ? -13.812 24.031 22.141 1 98.62 693 CYS A CA 1
ATOM 5721 C C . CYS A 1 693 ? -14.477 25.156 22.906 1 98.62 693 CYS A C 1
ATOM 5723 O O . CYS A 1 693 ? -15.555 24.969 23.484 1 98.62 693 CYS A O 1
ATOM 5725 N N . VAL A 1 694 ? -13.859 26.328 22.906 1 98.69 694 VAL A N 1
ATOM 5726 C CA . VAL A 1 694 ? -14.406 27.469 23.641 1 98.69 694 VAL A CA 1
ATOM 5727 C C . VAL A 1 694 ? -15.594 28.047 22.891 1 98.69 694 VAL A C 1
ATOM 5729 O O . VAL A 1 694 ? -16.688 28.172 23.453 1 98.69 694 VAL A O 1
ATOM 5732 N N . VAL A 1 695 ? -15.422 28.344 21.641 1 98.56 695 VAL A N 1
ATOM 5733 C CA . VAL A 1 695 ? -16.375 29.141 20.875 1 98.56 695 VAL A CA 1
ATOM 5734 C C . VAL A 1 695 ? -17.531 28.266 20.422 1 98.56 695 VAL A C 1
ATOM 5736 O O . VAL A 1 695 ? -18.703 28.609 20.625 1 98.56 695 VAL A O 1
ATOM 5739 N N . ASN A 1 696 ? -17.219 27.125 19.859 1 98.56 696 ASN A N 1
ATOM 5740 C CA . ASN A 1 696 ? -18.25 26.219 19.391 1 98.56 696 ASN A CA 1
ATOM 5741 C C . ASN A 1 696 ? -18.75 25.297 20.5 1 98.56 696 ASN A C 1
ATOM 5743 O O . ASN A 1 696 ? -19.875 24.797 20.438 1 98.56 696 ASN A O 1
ATOM 5747 N N . GLY A 1 697 ? -17.891 25.016 21.438 1 98.56 697 GLY A N 1
ATOM 5748 C CA . GLY A 1 697 ? -18.266 24.125 22.531 1 98.56 697 GLY A CA 1
ATOM 5749 C C . GLY A 1 697 ? -18.938 24.859 23.688 1 98.56 697 GLY A C 1
ATOM 5750 O O . GLY A 1 697 ? -20.172 24.891 23.766 1 98.56 697 GLY A O 1
ATOM 5751 N N . PHE A 1 698 ? -18.219 25.594 24.484 1 98.44 698 PHE A N 1
ATOM 5752 C CA . PHE A 1 698 ? -18.719 26.219 25.703 1 98.44 698 PHE A CA 1
ATOM 5753 C C . PHE A 1 698 ? -19.656 27.375 25.391 1 98.44 698 PHE A C 1
ATOM 5755 O O . PHE A 1 698 ? -20.688 27.547 26.047 1 98.44 698 PHE A O 1
ATOM 5762 N N . ALA A 1 699 ? -19.328 28.141 24.328 1 98.31 699 ALA A N 1
ATOM 5763 C CA . ALA A 1 699 ? -20.188 29.266 23.953 1 98.31 699 ALA A CA 1
ATOM 5764 C C . ALA A 1 699 ? -21.312 28.797 23.031 1 98.31 699 ALA A C 1
ATOM 5766 O O . ALA A 1 699 ? -22.297 29.516 22.828 1 98.31 699 ALA A O 1
ATOM 5767 N N . GLY A 1 700 ? -21.172 27.625 22.406 1 98.12 700 GLY A N 1
ATOM 5768 C CA . GLY A 1 700 ? -22.203 27 21.594 1 98.12 700 GLY A CA 1
ATOM 5769 C C . GLY A 1 700 ? -22.422 27.719 20.266 1 98.12 700 GLY A C 1
ATOM 5770 O O . GLY A 1 700 ? -23.516 27.641 19.688 1 98.12 700 GLY A O 1
ATOM 5771 N N . MET A 1 701 ? -21.453 28.391 19.797 1 98.44 701 MET A N 1
ATOM 5772 C CA . MET A 1 701 ? -21.625 29.141 18.562 1 98.44 701 MET A CA 1
ATOM 5773 C C . MET A 1 701 ? -21.859 28.188 17.391 1 98.44 701 MET A C 1
ATOM 5775 O O . MET A 1 701 ? -21.141 27.203 17.219 1 98.44 701 MET A O 1
ATOM 5779 N N . ARG A 1 702 ? -22.891 28.422 16.672 1 97.94 702 ARG A N 1
ATOM 5780 C CA . ARG A 1 702 ? -23.188 27.812 15.367 1 97.94 702 ARG A CA 1
ATOM 5781 C C . ARG A 1 702 ? -23.625 28.875 14.359 1 97.94 702 ARG A C 1
ATOM 5783 O O . ARG A 1 702 ? -24.094 29.938 14.742 1 97.94 702 ARG A O 1
ATOM 5790 N N . VAL A 1 703 ? -23.359 28.578 13.141 1 96 703 VAL A N 1
ATOM 5791 C CA . VAL A 1 703 ? -23.891 29.422 12.078 1 96 703 VAL A CA 1
ATOM 5792 C C . VAL A 1 703 ? -24.734 28.594 11.117 1 96 703 VAL A C 1
ATOM 5794 O O . VAL A 1 703 ? -24.234 27.672 10.469 1 96 703 VAL A O 1
ATOM 5797 N N . PHE A 1 704 ? -25.891 28.781 11.062 1 90.44 704 PHE A N 1
ATOM 5798 C CA . PHE A 1 704 ? -26.781 28.188 10.07 1 90.44 704 PHE A CA 1
ATOM 5799 C C . PHE A 1 704 ? -27.906 29.156 9.703 1 90.44 704 PHE A C 1
ATOM 5801 O O . PHE A 1 704 ? -28.203 30.078 10.461 1 90.44 704 PHE A O 1
ATOM 5808 N N . ASP A 1 705 ? -28.406 29.047 8.477 1 87.56 705 ASP A N 1
ATOM 5809 C CA . ASP A 1 705 ? -29.375 29.969 7.879 1 87.56 705 ASP A CA 1
ATOM 5810 C C . ASP A 1 705 ? -28.875 31.406 7.918 1 87.56 705 ASP A C 1
ATOM 5812 O O . ASP A 1 705 ? -29.641 32.312 8.211 1 87.56 705 ASP A O 1
ATOM 5816 N N . GLU A 1 706 ? -27.625 31.562 7.844 1 89 706 GLU A N 1
ATOM 5817 C CA . GLU A 1 706 ? -26.938 32.844 7.754 1 89 706 GLU A CA 1
ATOM 5818 C C . GLU A 1 706 ? -27.062 33.625 9.055 1 89 706 GLU A C 1
ATOM 5820 O O . GLU A 1 706 ? -26.984 34.875 9.047 1 89 706 GLU A O 1
ATOM 5825 N N . MET A 1 707 ? -27.297 32.938 10.102 1 94.5 707 MET A N 1
ATOM 5826 C CA . MET A 1 707 ? -27.422 33.594 11.406 1 94.5 707 MET A CA 1
ATOM 5827 C C . MET A 1 707 ? -26.5 32.938 12.43 1 94.5 707 MET A C 1
ATOM 5829 O O . MET A 1 707 ? -26.344 31.703 12.414 1 94.5 707 MET A O 1
ATOM 5833 N N . LEU A 1 708 ? -26.016 33.781 13.32 1 97.25 708 LEU A N 1
ATOM 5834 C CA . LEU A 1 708 ? -25.234 33.281 14.453 1 97.25 708 LEU A CA 1
ATOM 5835 C C . LEU A 1 708 ? -26.156 32.781 15.555 1 97.25 708 LEU A C 1
ATOM 5837 O O . LEU A 1 708 ? -27.203 33.375 15.82 1 97.25 708 LEU A O 1
ATOM 5841 N N . HIS A 1 709 ? -25.812 31.688 16.109 1 97.5 709 HIS A N 1
ATOM 5842 C CA . HIS A 1 709 ? -26.5 31.109 17.25 1 97.5 709 HIS A CA 1
ATOM 5843 C C . HIS A 1 709 ? -25.516 30.828 18.391 1 97.5 709 HIS A C 1
ATOM 5845 O O . HIS A 1 709 ? -24.406 30.344 18.172 1 97.5 709 HIS A O 1
ATOM 5851 N N . PHE A 1 710 ? -25.984 31.203 19.656 1 98 710 PHE A N 1
ATOM 5852 C CA . PHE A 1 710 ? -25.156 30.906 20.828 1 98 710 PHE A CA 1
ATOM 5853 C C . PHE A 1 710 ? -25.969 30.156 21.891 1 98 710 PHE A C 1
ATOM 5855 O O . PHE A 1 710 ? -27.156 30.422 22.062 1 98 710 PHE A O 1
ATOM 5862 N N . LYS A 1 711 ? -25.344 29.188 22.516 1 97.44 711 LYS A N 1
ATOM 5863 C CA . LYS A 1 711 ? -25.844 28.484 23.688 1 97.44 711 LYS A CA 1
ATOM 5864 C C . LYS A 1 711 ? -24.781 28.359 24.766 1 97.44 711 LYS A C 1
ATOM 5866 O O . LYS A 1 711 ? -24.344 27.25 25.094 1 97.44 711 LYS A O 1
ATOM 5871 N N . PRO A 1 712 ? -24.5 29.469 25.391 1 98 712 PRO A N 1
ATOM 5872 C CA . PRO A 1 712 ? -23.312 29.531 26.234 1 98 712 PRO A CA 1
ATOM 5873 C C . PRO A 1 712 ? -23.547 28.922 27.625 1 98 712 PRO A C 1
ATOM 5875 O O . PRO A 1 712 ? -24.672 28.953 28.125 1 98 712 PRO A O 1
ATOM 5878 N N . TYR A 1 713 ? -22.562 28.344 28.172 1 97.19 713 TYR A N 1
ATOM 5879 C CA . TYR A 1 713 ? -22.422 28.016 29.578 1 97.19 713 TYR A CA 1
ATOM 5880 C C . TYR A 1 713 ? -20.969 28.141 30.031 1 97.19 713 TYR A C 1
ATOM 5882 O O . TYR A 1 713 ? -20.062 28.25 29.188 1 97.19 713 TYR A O 1
ATOM 5890 N N . THR A 1 714 ? -20.719 28.234 31.297 1 97.19 714 THR A N 1
ATOM 5891 C CA . THR A 1 714 ? -19.375 28.328 31.844 1 97.19 714 THR A CA 1
ATOM 5892 C C . THR A 1 714 ? -18.969 27.031 32.531 1 97.19 714 THR A C 1
ATOM 5894 O O . THR A 1 714 ? -19.672 26.547 33.406 1 97.19 714 THR A O 1
ATOM 5897 N N . PRO A 1 715 ? -17.828 26.406 32.062 1 96.38 715 PRO A N 1
ATOM 5898 C CA . PRO A 1 715 ? -17.344 25.25 32.812 1 96.38 715 PRO A CA 1
ATOM 5899 C C . PRO A 1 715 ? -17.25 25.531 34.312 1 96.38 715 PRO A C 1
ATOM 5901 O O . PRO A 1 715 ? -16.906 26.641 34.719 1 96.38 715 PRO A O 1
ATOM 5904 N N . GLU A 1 716 ? -17.438 24.531 35.094 1 94.25 716 GLU A N 1
ATOM 5905 C CA . GLU A 1 716 ? -17.531 24.672 36.531 1 94.25 716 GLU A CA 1
ATOM 5906 C C . GLU A 1 716 ? -16.25 25.266 37.125 1 94.25 716 GLU A C 1
ATOM 5908 O O . GLU A 1 716 ? -16.297 26.016 38.094 1 94.25 716 GLU A O 1
ATOM 5913 N N . LYS A 1 717 ? -15.203 25.016 36.562 1 93.25 717 LYS A N 1
ATOM 5914 C CA . LYS A 1 717 ? -13.906 25.422 37.094 1 93.25 717 LYS A CA 1
ATOM 5915 C C . LYS A 1 717 ? -13.57 26.844 36.656 1 93.25 717 LYS A C 1
ATOM 5917 O O . LYS A 1 717 ? -12.586 27.422 37.125 1 93.25 717 LYS A O 1
ATOM 5922 N N . TRP A 1 718 ? -14.398 27.438 35.812 1 97 718 TRP A N 1
ATOM 5923 C CA . TRP A 1 718 ? -14.133 28.781 35.312 1 97 718 TRP A CA 1
ATOM 5924 C C . TRP A 1 718 ? -15.016 29.812 36 1 97 718 TRP A C 1
ATOM 5926 O O . TRP A 1 718 ? -16.141 29.5 36.406 1 97 718 TRP A O 1
ATOM 5936 N N . ASP A 1 719 ? -14.445 31.016 36.125 1 97.31 719 ASP A N 1
ATOM 5937 C CA . ASP A 1 719 ? -15.258 32.156 36.562 1 97.31 719 ASP A CA 1
ATOM 5938 C C . ASP A 1 719 ? -15.984 32.781 35.375 1 97.31 719 ASP A C 1
ATOM 5940 O O . ASP A 1 719 ? -17.141 33.188 35.5 1 97.31 719 ASP A O 1
ATOM 5944 N N . ALA A 1 720 ? -15.312 32.906 34.344 1 97.94 720 ALA A N 1
ATOM 5945 C CA . ALA A 1 720 ? -15.828 33.562 33.156 1 97.94 720 ALA A CA 1
ATOM 5946 C C . ALA A 1 720 ? -14.883 33.344 31.969 1 97.94 720 ALA A C 1
ATOM 5948 O O . ALA A 1 720 ? -13.75 32.906 32.156 1 97.94 720 ALA A O 1
ATOM 5949 N N . TYR A 1 721 ? -15.375 33.625 30.844 1 98.5 721 TYR A N 1
ATOM 5950 C CA . TYR A 1 721 ? -14.523 33.688 29.656 1 98.5 721 TYR A CA 1
ATOM 5951 C C . TYR A 1 721 ? -15.047 34.719 28.672 1 98.5 721 TYR A C 1
ATOM 5953 O O . TYR A 1 721 ? -16.188 35.156 28.766 1 98.5 721 TYR A O 1
ATOM 5961 N N . LYS A 1 722 ? -14.18 35.156 27.828 1 98.62 722 LYS A N 1
ATOM 5962 C CA . LYS A 1 722 ? -14.469 36.25 26.875 1 98.62 722 LYS A CA 1
ATOM 5963 C C . LYS A 1 722 ? -13.758 36 25.547 1 98.62 722 LYS A C 1
ATOM 5965 O O . LYS A 1 722 ? -12.609 35.562 25.516 1 98.62 722 LYS A O 1
ATOM 5970 N N . PHE A 1 723 ? -14.414 36.312 24.469 1 98.5 723 PHE A N 1
ATOM 5971 C CA . PHE A 1 723 ? -13.82 36.281 23.141 1 98.5 723 PHE A CA 1
ATOM 5972 C C . PHE A 1 723 ? -14.578 37.188 22.188 1 98.5 723 PHE A C 1
ATOM 5974 O O . PHE A 1 723 ? -15.641 37.719 22.547 1 98.5 723 PHE A O 1
ATOM 5981 N N . SER A 1 724 ? -14.039 37.469 21.047 1 97.75 724 SER A N 1
ATOM 5982 C CA . SER A 1 724 ? -14.672 38.281 20.016 1 97.75 724 SER A CA 1
ATOM 5983 C C . SER A 1 724 ? -14.719 37.531 18.688 1 97.75 724 SER A C 1
ATOM 5985 O O . SER A 1 724 ? -13.906 36.625 18.438 1 97.75 724 SER A O 1
ATOM 5987 N N . ILE A 1 725 ? -15.711 37.844 17.875 1 97.62 725 ILE A N 1
ATOM 5988 C CA . ILE A 1 725 ? -15.781 37.312 16.516 1 97.62 725 ILE A CA 1
ATOM 5989 C C . ILE A 1 725 ? -16.094 38.438 15.539 1 97.62 725 ILE A C 1
ATOM 5991 O O . ILE A 1 725 ? -16.625 39.5 15.93 1 97.62 725 ILE A O 1
ATOM 5995 N N . LEU A 1 726 ? -15.664 38.281 14.367 1 97.25 726 LEU A N 1
ATOM 5996 C CA . LEU A 1 726 ? -16.031 39.125 13.242 1 97.25 726 LEU A CA 1
ATOM 5997 C C . LEU A 1 726 ? -16.953 38.375 12.281 1 97.25 726 LEU A C 1
ATOM 5999 O O . LEU A 1 726 ? -16.641 37.281 11.812 1 97.25 726 LEU A O 1
ATOM 6003 N N . TYR A 1 727 ? -18.172 38.844 12.07 1 97.31 727 TYR A N 1
ATOM 6004 C CA . TYR A 1 727 ? -19.172 38.25 11.211 1 97.31 727 TYR A CA 1
ATOM 6005 C C . TYR A 1 727 ? -19.844 39.281 10.336 1 97.31 727 TYR A C 1
ATOM 6007 O O . TYR A 1 727 ? -20.469 40.219 10.844 1 97.31 727 TYR A O 1
ATOM 6015 N N . LYS A 1 728 ? -19.688 39.156 9.016 1 96.25 728 LYS A N 1
ATOM 6016 C CA . LYS A 1 728 ? -20.266 40.062 8.031 1 96.25 728 LYS A CA 1
ATOM 6017 C C . LYS A 1 728 ? -19.891 41.5 8.344 1 96.25 728 LYS A C 1
ATOM 6019 O O . LYS A 1 728 ? -20.75 42.375 8.32 1 96.25 728 LYS A O 1
ATOM 6024 N N . GLY A 1 729 ? -18.672 41.625 8.688 1 94.5 729 GLY A N 1
ATOM 6025 C CA . GLY A 1 729 ? -18.109 42.969 8.914 1 94.5 729 GLY A CA 1
ATOM 6026 C C . GLY A 1 729 ? -18.469 43.531 10.281 1 94.5 729 GLY A C 1
ATOM 6027 O O . GLY A 1 729 ? -18.125 44.688 10.586 1 94.5 729 GLY A O 1
ATOM 6028 N N . ARG A 1 730 ? -19.156 42.812 11.18 1 96.19 730 ARG A N 1
ATOM 6029 C CA . ARG A 1 730 ? -19.5 43.25 12.531 1 96.19 730 ARG A CA 1
ATOM 6030 C C . ARG A 1 730 ? -18.656 42.531 13.57 1 96.19 730 ARG A C 1
ATOM 6032 O O . ARG A 1 730 ? -18.531 41.281 13.531 1 96.19 730 ARG A O 1
ATOM 6039 N N . ARG A 1 731 ? -18.047 43.281 14.492 1 96.56 731 ARG A N 1
ATOM 6040 C CA . ARG A 1 731 ? -17.266 42.688 15.578 1 96.56 731 ARG A CA 1
ATOM 6041 C C . ARG A 1 731 ? -18.109 42.562 16.844 1 96.56 731 ARG A C 1
ATOM 6043 O O . ARG A 1 731 ? -18.594 43.562 17.375 1 96.56 731 ARG A O 1
ATOM 6050 N N . LEU A 1 732 ? -18.344 41.375 17.266 1 97.62 732 LEU A N 1
ATOM 6051 C CA . LEU A 1 732 ? -19.141 41.094 18.438 1 97.62 732 LEU A CA 1
ATOM 6052 C C . LEU A 1 732 ? -18.281 40.5 19.547 1 97.62 732 LEU A C 1
ATOM 6054 O O . LEU A 1 732 ? -17.578 39.5 19.328 1 97.62 732 LEU A O 1
ATOM 6058 N N . THR A 1 733 ? -18.234 41.062 20.703 1 98.06 733 THR A N 1
ATOM 6059 C CA . THR A 1 733 ? -17.547 40.531 21.875 1 98.06 733 THR A CA 1
ATOM 6060 C C . THR A 1 733 ? -18.547 39.812 22.781 1 98.06 733 THR A C 1
ATOM 6062 O O . THR A 1 733 ? -19.625 40.344 23.078 1 98.06 733 THR A O 1
ATOM 6065 N N . ILE A 1 734 ? -18.25 38.656 23.156 1 98.44 734 ILE A N 1
ATOM 6066 C CA . ILE A 1 734 ? -19.094 37.812 24 1 98.44 734 ILE A CA 1
ATOM 6067 C C . ILE A 1 734 ? -18.391 37.531 25.328 1 98.44 734 ILE A C 1
ATOM 6069 O O . ILE A 1 734 ? -17.234 37.062 25.344 1 98.44 734 ILE A O 1
ATOM 6073 N N . GLU A 1 735 ? -18.938 37.906 26.422 1 98.38 735 GLU A N 1
ATOM 6074 C CA . GLU A 1 735 ? -18.469 37.625 27.766 1 98.38 735 GLU A CA 1
ATOM 6075 C C . GLU A 1 735 ? -19.453 36.719 28.531 1 98.38 735 GLU A C 1
ATOM 6077 O O . GLU A 1 735 ? -20.609 37.094 28.703 1 98.38 735 GLU A O 1
ATOM 6082 N N . VAL A 1 736 ? -19 35.625 28.969 1 98.38 736 VAL A N 1
ATOM 6083 C CA . VAL A 1 736 ? -19.875 34.656 29.594 1 98.38 736 VAL A CA 1
ATOM 6084 C C . VAL A 1 736 ? -19.406 34.406 31.031 1 98.38 736 VAL A C 1
ATOM 6086 O O . VAL A 1 736 ? -18.219 34.156 31.266 1 98.38 736 VAL A O 1
ATOM 6089 N N . ASN A 1 737 ? -20.203 34.5 31.984 1 96.81 737 ASN A N 1
ATOM 6090 C CA . ASN A 1 737 ? -19.953 34.031 33.344 1 96.81 737 ASN A CA 1
ATOM 6091 C C . ASN A 1 737 ? -21 33 33.75 1 96.81 737 ASN A C 1
ATOM 6093 O O . ASN A 1 737 ? -21.75 32.469 32.938 1 96.81 737 ASN A O 1
ATOM 6097 N N . GLN A 1 738 ? -21.016 32.625 35 1 94.12 738 GLN A N 1
ATOM 6098 C CA . GLN A 1 738 ? -21.859 31.531 35.438 1 94.12 738 GLN A CA 1
ATOM 6099 C C . GLN A 1 738 ? -23.328 31.875 35.344 1 94.12 738 GLN A C 1
ATOM 6101 O O . GLN A 1 738 ? -24.172 30.984 35.156 1 94.12 738 GLN A O 1
ATOM 6106 N N . LYS A 1 739 ? -23.672 33.156 35.219 1 94.5 739 LYS A N 1
ATOM 6107 C CA . LYS A 1 739 ? -25.062 33.562 35.312 1 94.5 739 LYS A CA 1
ATOM 6108 C C . LYS A 1 739 ? -25.562 34.156 34 1 94.5 739 LYS A C 1
ATOM 6110 O O . LYS A 1 739 ? -26.719 33.969 33.625 1 94.5 739 LYS A O 1
ATOM 6115 N N . GLU A 1 740 ? -24.75 34.906 33.438 1 96.62 740 GLU A N 1
ATOM 6116 C CA . GLU A 1 740 ? -25.234 35.688 32.281 1 96.62 740 GLU A CA 1
ATOM 6117 C C . GLU A 1 740 ? -24.172 35.812 31.203 1 96.62 740 GLU A C 1
ATOM 6119 O O . GLU A 1 740 ? -23 35.5 31.438 1 96.62 740 GLU A O 1
ATOM 6124 N N . THR A 1 741 ? -24.609 36.188 30.047 1 98.19 741 THR A N 1
ATOM 6125 C CA . THR A 1 741 ? -23.766 36.469 28.891 1 98.19 741 THR A CA 1
ATOM 6126 C C . THR A 1 741 ? -23.953 37.938 28.453 1 98.19 741 THR A C 1
ATOM 6128 O O . THR A 1 741 ? -25.078 38.406 28.359 1 98.19 741 THR A O 1
ATOM 6131 N N . THR A 1 742 ? -22.891 38.625 28.297 1 98.25 742 THR A N 1
ATOM 6132 C CA . THR A 1 742 ? -22.906 40 27.781 1 98.25 742 THR A CA 1
ATOM 6133 C C . THR A 1 742 ? -22.422 40 26.328 1 98.25 742 THR A C 1
ATOM 6135 O O . THR A 1 742 ? -21.344 39.5 26.016 1 98.25 742 THR A O 1
ATOM 6138 N N . TYR A 1 743 ? -23.281 40.5 25.469 1 98.12 743 TYR A N 1
ATOM 6139 C CA . TYR A 1 743 ? -22.906 40.719 24.078 1 98.12 743 TYR A CA 1
ATOM 6140 C C . TYR A 1 743 ? -22.641 42.219 23.844 1 98.12 743 TYR A C 1
ATOM 6142 O O . TYR A 1 743 ? -23.438 43.062 24.25 1 98.12 743 TYR A O 1
ATOM 6150 N N . THR A 1 744 ? -21.531 42.562 23.234 1 97.75 744 THR A N 1
ATOM 6151 C CA . THR A 1 744 ? -21.219 43.938 22.891 1 97.75 744 THR A CA 1
ATOM 6152 C C . THR A 1 744 ? -20.812 44.062 21.422 1 97.75 744 THR A C 1
ATOM 6154 O O . THR A 1 744 ? -19.844 43.406 20.984 1 97.75 744 THR A O 1
ATOM 6157 N N . LEU A 1 745 ? -21.547 44.781 20.625 1 97.38 745 LEU A N 1
ATOM 6158 C CA . LEU A 1 745 ? -21.172 45.094 19.234 1 97.38 745 LEU A CA 1
ATOM 6159 C C . LEU A 1 745 ? -20.094 46.156 19.203 1 97.38 745 LEU A C 1
ATOM 6161 O O . LEU A 1 745 ? -20.391 47.344 19.344 1 97.38 745 LEU A O 1
ATOM 6165 N N . GLN A 1 746 ? -18.922 45.812 18.922 1 94.31 746 GLN A N 1
ATOM 6166 C CA . GLN A 1 746 ? -17.781 46.719 18.953 1 94.31 746 GLN A CA 1
ATOM 6167 C C . GLN A 1 746 ? -17.688 47.531 17.656 1 94.31 746 GLN A C 1
ATOM 6169 O O . GLN A 1 746 ? -17.266 48.688 17.672 1 94.31 746 GLN A O 1
ATOM 6174 N N . GLU A 1 747 ? -17.922 46.875 16.609 1 91.38 747 GLU A N 1
ATOM 6175 C CA . GLU A 1 747 ? -17.875 47.469 15.273 1 91.38 747 GLU A CA 1
ATOM 6176 C C . GLU A 1 747 ? -19.062 47 14.422 1 91.38 747 GLU A C 1
ATOM 6178 O O . GLU A 1 747 ? -19.469 45.844 14.516 1 91.38 747 GLU A O 1
ATOM 6183 N N . GLY A 1 748 ? -19.531 47.906 13.57 1 87.62 748 GLY A N 1
ATOM 6184 C CA . GLY A 1 748 ? -20.594 47.562 12.648 1 87.62 748 GLY A CA 1
ATOM 6185 C C . GLY A 1 748 ? -21.922 48.188 13.023 1 87.62 748 GLY A C 1
ATOM 6186 O O . GLY A 1 748 ? -22.062 48.781 14.094 1 87.62 748 GLY A O 1
ATOM 6187 N N . ASN A 1 749 ? -22.906 48.062 12.117 1 87.56 749 ASN A N 1
ATOM 6188 C CA . ASN A 1 749 ? -24.156 48.781 12.297 1 87.56 749 ASN A CA 1
ATOM 6189 C C . ASN A 1 749 ? -25.188 47.938 13.031 1 87.56 749 ASN A C 1
ATOM 6191 O O . ASN A 1 749 ? -25.578 48.25 14.156 1 87.56 749 ASN A O 1
ATOM 6195 N N . LYS A 1 750 ? -25.734 46.969 12.336 1 94.19 750 LYS A N 1
ATOM 6196 C CA . LYS A 1 750 ? -26.781 46.156 12.93 1 94.19 750 LYS A CA 1
ATOM 6197 C C . LYS A 1 750 ? -26.453 44.656 12.805 1 94.19 750 LYS A C 1
ATOM 6199 O O . LYS A 1 750 ? -25.969 44.219 11.766 1 94.19 750 LYS A O 1
ATOM 6204 N N . LEU A 1 751 ? -26.594 43.906 13.938 1 96 751 LEU A N 1
ATOM 6205 C CA . LEU A 1 751 ? -26.375 42.469 13.953 1 96 751 LEU A CA 1
ATOM 6206 C C . LEU A 1 751 ? -27.469 41.75 14.727 1 96 751 LEU A C 1
ATOM 6208 O O . LEU A 1 751 ? -27.781 42.125 15.859 1 96 751 LEU A O 1
ATOM 6212 N N . SER A 1 752 ? -28.109 40.812 14.047 1 96.75 752 SER A N 1
ATOM 6213 C CA . SER A 1 752 ? -29.094 39.969 14.688 1 96.75 752 SER A CA 1
ATOM 6214 C C . SER A 1 752 ? -28.562 38.531 14.875 1 96.75 752 SER A C 1
ATOM 6216 O O . SER A 1 752 ? -27.875 38 13.992 1 96.75 752 SER A O 1
ATOM 6218 N N . PHE A 1 753 ? -28.766 37.938 15.977 1 97.25 753 PHE A N 1
ATOM 6219 C CA . PHE A 1 753 ? -28.312 36.594 16.297 1 97.25 753 PHE A CA 1
ATOM 6220 C C . PHE A 1 753 ? -29.188 35.969 17.391 1 97.25 753 PHE A C 1
ATOM 6222 O O . PHE A 1 753 ? -30.109 36.625 17.891 1 97.25 753 PHE A O 1
ATOM 6229 N N . TYR A 1 754 ? -28.938 34.719 17.672 1 97.12 754 TYR A N 1
ATOM 6230 C CA . TYR A 1 754 ? -29.766 34.062 18.656 1 97.12 754 TYR A CA 1
ATOM 6231 C C . TYR A 1 754 ? -28.953 33.719 19.906 1 97.12 754 TYR A C 1
ATOM 6233 O O . TYR A 1 754 ? -27.844 33.188 19.797 1 97.12 754 TYR A O 1
ATOM 6241 N N . HIS A 1 755 ? -29.422 34.062 21.062 1 97.56 755 HIS A N 1
ATOM 6242 C CA . HIS A 1 755 ? -29.047 33.5 22.359 1 97.56 755 HIS A CA 1
ATOM 6243 C C . HIS A 1 755 ? -30.047 32.438 22.797 1 97.56 755 HIS A C 1
ATOM 6245 O O . HIS A 1 755 ? -31.156 32.75 23.219 1 97.56 755 HIS A O 1
ATOM 6251 N N . TYR A 1 756 ? -29.547 31.172 22.688 1 95.25 756 TYR A N 1
ATOM 6252 C CA . TYR A 1 756 ? -30.5 30.078 22.797 1 95.25 756 TYR A CA 1
ATOM 6253 C C . TYR A 1 756 ? -31.672 30.266 21.828 1 95.25 756 TYR A C 1
ATOM 6255 O O . TYR A 1 756 ? -31.453 30.406 20.625 1 95.25 756 TYR A O 1
ATOM 6263 N N . ASP A 1 757 ? -32.906 30.375 22.344 1 92.81 757 ASP A N 1
ATOM 6264 C CA . ASP A 1 757 ? -34.062 30.484 21.453 1 92.81 757 ASP A CA 1
ATOM 6265 C C . ASP A 1 757 ? -34.531 31.953 21.328 1 92.81 757 ASP A C 1
ATOM 6267 O O . ASP A 1 757 ? -35.5 32.25 20.625 1 92.81 757 ASP A O 1
ATOM 6271 N N . GLN A 1 758 ? -33.75 32.875 21.844 1 95.5 758 GLN A N 1
ATOM 6272 C CA . GLN A 1 758 ? -34.125 34.281 21.828 1 95.5 758 GLN A CA 1
ATOM 6273 C C . GLN A 1 758 ? -33.312 35.031 20.781 1 95.5 758 GLN A C 1
ATOM 6275 O O . GLN A 1 758 ? -32.094 35 20.797 1 95.5 758 GLN A O 1
ATOM 6280 N N . GLU A 1 759 ? -34 35.719 19.953 1 96.31 759 GLU A N 1
ATOM 6281 C CA . GLU A 1 759 ? -33.344 36.562 18.984 1 96.31 759 GLU A CA 1
ATOM 6282 C C . GLU A 1 759 ? -32.875 37.875 19.625 1 96.31 759 GLU A C 1
ATOM 6284 O O . GLU A 1 759 ? -33.656 38.531 20.328 1 96.31 759 GLU A O 1
ATOM 6289 N N . ILE A 1 760 ? -31.75 38.25 19.469 1 96.75 760 ILE A N 1
ATOM 6290 C CA . ILE A 1 760 ? -31.156 39.5 19.984 1 96.75 760 ILE A CA 1
ATOM 6291 C C . ILE A 1 760 ? -30.703 40.375 18.812 1 96.75 760 ILE A C 1
ATOM 6293 O O . ILE A 1 760 ? -30.172 39.875 17.828 1 96.75 760 ILE A O 1
ATOM 6297 N N . GLN A 1 761 ? -30.969 41.594 18.859 1 96.75 761 GLN A N 1
ATOM 6298 C CA . GLN A 1 761 ? -30.516 42.562 17.875 1 96.75 761 GLN A CA 1
ATOM 6299 C C . GLN A 1 761 ? -29.703 43.656 18.516 1 96.75 761 GLN A C 1
ATOM 6301 O O . GLN A 1 761 ? -30.156 44.281 19.5 1 96.75 761 GLN A O 1
ATOM 6306 N N . LEU A 1 762 ? -28.594 43.906 18.062 1 96.38 762 LEU A N 1
ATOM 6307 C CA . LEU A 1 762 ? -27.734 44.969 18.531 1 96.38 762 LEU A CA 1
ATOM 6308 C C . LEU A 1 762 ? -27.438 45.969 17.391 1 96.38 762 LEU A C 1
ATOM 6310 O O . LEU A 1 762 ? -27.391 45.562 16.219 1 96.38 762 LEU A O 1
ATOM 6314 N N . CYS A 1 763 ? -27.281 47.188 17.703 1 93.75 763 CYS A N 1
ATOM 6315 C CA . CYS A 1 763 ? -26.875 48.219 16.781 1 93.75 763 CYS A CA 1
ATOM 6316 C C . CYS A 1 763 ? -25.953 49.25 17.453 1 93.75 763 CYS A C 1
ATOM 6318 O O . CYS A 1 763 ? -25.641 49.094 18.625 1 93.75 763 CYS A O 1
ATOM 6320 N N . SER A 1 764 ? -25.531 50.219 16.719 1 87.56 764 SER A N 1
ATOM 6321 C CA . SER A 1 764 ? -24.578 51.188 17.219 1 87.56 764 SER A CA 1
ATOM 6322 C C . SER A 1 764 ? -25.125 51.969 18.422 1 87.56 764 SER A C 1
ATOM 6324 O O . SER A 1 764 ? -24.391 52.312 19.328 1 87.56 764 SER A O 1
ATOM 6326 N N . GLU A 1 765 ? -26.406 52.188 18.547 1 87.12 765 GLU A N 1
ATOM 6327 C CA . GLU A 1 765 ? -27.047 52.938 19.625 1 87.12 765 GLU A CA 1
ATOM 6328 C C . GLU A 1 765 ? -27.25 52.062 20.859 1 87.12 765 GLU A C 1
ATOM 6330 O O . GLU A 1 765 ? -27.141 52.562 21.984 1 87.12 765 GLU A O 1
ATOM 6335 N N . ASN A 1 766 ? -27.516 50.938 20.578 1 90.56 766 ASN A N 1
ATOM 6336 C CA . ASN A 1 766 ? -27.656 49.906 21.609 1 90.56 766 ASN A CA 1
ATOM 6337 C C . ASN A 1 766 ? -26.703 48.719 21.375 1 90.56 766 ASN A C 1
ATOM 6339 O O . ASN A 1 766 ? -27.141 47.656 20.984 1 90.56 766 ASN A O 1
ATOM 6343 N N . ASN A 1 767 ? -25.531 49 21.734 1 94.44 767 ASN A N 1
ATOM 6344 C CA . ASN A 1 767 ? -24.469 48.094 21.281 1 94.44 767 ASN A CA 1
ATOM 6345 C C . ASN A 1 767 ? -24.125 47.062 22.344 1 94.44 767 ASN A C 1
ATOM 6347 O O . ASN A 1 767 ? -23.125 46.344 22.203 1 94.44 767 ASN A O 1
ATOM 6351 N N . ARG A 1 768 ? -24.922 47.031 23.438 1 96.75 768 ARG A N 1
ATOM 6352 C CA . ARG A 1 768 ? -24.625 46.094 24.531 1 96.75 768 ARG A CA 1
ATOM 6353 C C . ARG A 1 768 ? -25.906 45.531 25.125 1 96.75 768 ARG A C 1
ATOM 6355 O O . ARG A 1 768 ? -26.891 46.25 25.281 1 96.75 768 ARG A O 1
ATOM 6362 N N . ILE A 1 769 ? -25.844 44.219 25.422 1 95.56 769 ILE A N 1
ATOM 6363 C CA . ILE A 1 769 ? -26.984 43.594 26.078 1 95.56 769 ILE A CA 1
ATOM 6364 C C . ILE A 1 769 ? -26.484 42.5 27.016 1 95.56 769 ILE A C 1
ATOM 6366 O O . ILE A 1 769 ? -25.469 41.844 26.75 1 95.56 769 ILE A O 1
ATOM 6370 N N . ILE A 1 770 ? -27.094 42.312 28.141 1 96.06 770 ILE A N 1
ATOM 6371 C CA . ILE A 1 770 ? -26.828 41.25 29.094 1 96.06 770 ILE A CA 1
ATOM 6372 C C . ILE A 1 770 ? -28.031 40.312 29.156 1 96.06 770 ILE A C 1
ATOM 6374 O O . ILE A 1 770 ? -29.172 40.719 29.359 1 96.06 770 ILE A O 1
ATOM 6378 N N . VAL A 1 771 ? -27.766 39.125 28.938 1 94.94 771 VAL A N 1
ATOM 6379 C CA . VAL A 1 771 ? -28.828 38.125 28.906 1 94.94 771 VAL A CA 1
ATOM 6380 C C . VAL A 1 771 ? -28.469 36.969 29.797 1 94.94 771 VAL A C 1
ATOM 6382 O O . VAL A 1 771 ? -27.312 36.562 29.875 1 94.94 771 VAL A O 1
ATOM 6385 N N . GLY A 1 772 ? -29.422 36.344 30.562 1 91.38 772 GLY A N 1
ATOM 6386 C CA . GLY A 1 772 ? -29.188 35.219 31.453 1 91.38 772 GLY A CA 1
ATOM 6387 C C . GLY A 1 772 ? -28.875 33.938 30.719 1 91.38 772 GLY A C 1
ATOM 6388 O O . GLY A 1 772 ? -29.391 33.688 29.625 1 91.38 772 GLY A O 1
ATOM 6389 N N . ASN A 1 773 ? -27.938 33.125 31.359 1 85.38 773 ASN A N 1
ATOM 6390 C CA . ASN A 1 773 ? -27.625 31.812 30.812 1 85.38 773 ASN A CA 1
ATOM 6391 C C . ASN A 1 773 ? -28.641 30.766 31.266 1 85.38 773 ASN A C 1
ATOM 6393 O O . ASN A 1 773 ? -29.094 30.812 32.406 1 85.38 773 ASN A O 1
ATOM 6397 N N . ASN A 1 774 ? -29.734 30.5 30.797 1 63.47 774 ASN A N 1
ATOM 6398 C CA . ASN A 1 774 ? -30.75 29.578 31.266 1 63.47 774 ASN A CA 1
ATOM 6399 C C . ASN A 1 774 ? -30.141 28.234 31.688 1 63.47 774 ASN A C 1
ATOM 6401 O O . ASN A 1 774 ? -29.203 27.766 31.047 1 63.47 774 ASN A O 1
ATOM 6405 N N . MET B 1 1 ? -17.688 -16.109 -22.594 1 75.75 1 MET B N 1
ATOM 6406 C CA . MET B 1 1 ? -16.297 -15.844 -22.938 1 75.75 1 MET B CA 1
ATOM 6407 C C . MET B 1 1 ? -16.156 -14.461 -23.578 1 75.75 1 MET B C 1
ATOM 6409 O O . MET B 1 1 ? -16.969 -14.07 -24.406 1 75.75 1 MET B O 1
ATOM 6413 N N . ARG B 1 2 ? -15.07 -13.898 -23.156 1 78.94 2 ARG B N 1
ATOM 6414 C CA . ARG B 1 2 ? -14.922 -12.516 -23.594 1 78.94 2 ARG B CA 1
ATOM 6415 C C . ARG B 1 2 ? -14.469 -12.445 -25.047 1 78.94 2 ARG B C 1
ATOM 6417 O O . ARG B 1 2 ? -13.703 -13.289 -25.516 1 78.94 2 ARG B O 1
ATOM 6424 N N . SER B 1 3 ? -14.938 -11.445 -25.719 1 74.38 3 SER B N 1
ATOM 6425 C CA . SER B 1 3 ? -14.648 -11.289 -27.141 1 74.38 3 SER B CA 1
ATOM 6426 C C . SER B 1 3 ? -13.156 -11.117 -27.391 1 74.38 3 SER B C 1
ATOM 6428 O O . SER B 1 3 ? -12.633 -11.57 -28.406 1 74.38 3 SER B O 1
ATOM 6430 N N . PHE B 1 4 ? -12.516 -10.602 -26.5 1 70.44 4 PHE B N 1
ATOM 6431 C CA . PHE B 1 4 ? -11.094 -10.32 -26.703 1 70.44 4 PHE B CA 1
ATOM 6432 C C . PHE B 1 4 ? -10.266 -11.586 -26.531 1 70.44 4 PHE B C 1
ATOM 6434 O O . PHE B 1 4 ? -9.062 -11.586 -26.781 1 70.44 4 PHE B O 1
ATOM 6441 N N . HIS B 1 5 ? -10.789 -12.617 -26.156 1 73.31 5 HIS B N 1
ATOM 6442 C CA . HIS B 1 5 ? -10.117 -13.906 -26.094 1 73.31 5 HIS B CA 1
ATOM 6443 C C . HIS B 1 5 ? -10.508 -14.812 -27.25 1 73.31 5 HIS B C 1
ATOM 6445 O O . HIS B 1 5 ? -9.945 -15.891 -27.422 1 73.31 5 HIS B O 1
ATOM 6451 N N . LYS B 1 6 ? -11.352 -14.156 -28.141 1 69.19 6 LYS B N 1
ATOM 6452 C CA . LYS B 1 6 ? -11.906 -14.945 -29.234 1 69.19 6 LYS B CA 1
ATOM 6453 C C . LYS B 1 6 ? -11 -14.891 -30.469 1 69.19 6 LYS B C 1
ATOM 6455 O O . LYS B 1 6 ? -10.297 -13.906 -30.672 1 69.19 6 LYS B O 1
ATOM 6460 N N . ASN B 1 7 ? -10.648 -16.031 -30.938 1 69 7 ASN B N 1
ATOM 6461 C CA . ASN B 1 7 ? -10.109 -16.125 -32.281 1 69 7 ASN B CA 1
ATOM 6462 C C . ASN B 1 7 ? -8.586 -16.203 -32.281 1 69 7 ASN B C 1
ATOM 6464 O O . ASN B 1 7 ? -7.926 -15.68 -33.188 1 69 7 ASN B O 1
ATOM 6468 N N . LYS B 1 8 ? -8.023 -16.719 -31.281 1 84.06 8 LYS B N 1
ATOM 6469 C CA . LYS B 1 8 ? -6.582 -16.938 -31.375 1 84.06 8 LYS B CA 1
ATOM 6470 C C . LYS B 1 8 ? -6.262 -18.125 -32.281 1 84.06 8 LYS B C 1
ATOM 6472 O O . LYS B 1 8 ? -6.961 -19.141 -32.25 1 84.06 8 LYS B O 1
ATOM 6477 N N . GLN B 1 9 ? -5.355 -17.859 -33.125 1 88.94 9 GLN B N 1
ATOM 6478 C CA . GLN B 1 9 ? -4.906 -18.922 -34 1 88.94 9 GLN B CA 1
ATOM 6479 C C . GLN B 1 9 ? -3.639 -19.578 -33.469 1 88.94 9 GLN B C 1
ATOM 6481 O O . GLN B 1 9 ? -2.842 -18.938 -32.781 1 88.94 9 GLN B O 1
ATOM 6486 N N . PRO B 1 10 ? -3.527 -20.938 -33.75 1 94.25 10 PRO B N 1
ATOM 6487 C CA . PRO B 1 10 ? -2.291 -21.609 -33.344 1 94.25 10 PRO B CA 1
ATOM 6488 C C . PRO B 1 10 ? -1.041 -20.938 -33.906 1 94.25 10 PRO B C 1
ATOM 6490 O O . PRO B 1 10 ? -0.99 -20.625 -35.094 1 94.25 10 PRO B O 1
ATOM 6493 N N . ILE B 1 11 ? -0.133 -20.672 -33.094 1 94.44 11 ILE B N 1
ATOM 6494 C CA . ILE B 1 11 ? 1.114 -20.031 -33.469 1 94.44 11 ILE B CA 1
ATOM 6495 C C . ILE B 1 11 ? 2.084 -21.062 -34.031 1 94.44 11 ILE B C 1
ATOM 6497 O O . ILE B 1 11 ? 2.736 -20.812 -35.062 1 94.44 11 ILE B O 1
ATOM 6501 N N . TYR B 1 12 ? 2.203 -22.25 -33.531 1 96.62 12 TYR B N 1
ATOM 6502 C CA . TYR B 1 12 ? 3.102 -23.312 -33.938 1 96.62 12 TYR B CA 1
ATOM 6503 C C . TYR B 1 12 ? 2.354 -24.375 -34.75 1 96.62 12 TYR B C 1
ATOM 6505 O O . TYR B 1 12 ? 1.141 -24.531 -34.594 1 96.62 12 TYR B O 1
ATOM 6513 N N . HIS B 1 13 ? 3.102 -25.109 -35.562 1 96.75 13 HIS B N 1
ATOM 6514 C CA . HIS B 1 13 ? 2.49 -26.141 -36.375 1 96.75 13 HIS B CA 1
ATOM 6515 C C . HIS B 1 13 ? 1.889 -27.25 -35.531 1 96.75 13 HIS B C 1
ATOM 6517 O O . HIS B 1 13 ? 2.496 -27.672 -34.531 1 96.75 13 HIS B O 1
ATOM 6523 N N . LEU B 1 14 ? 0.72 -27.688 -35.938 1 96.94 14 LEU B N 1
ATOM 6524 C CA . LEU B 1 14 ? -0.005 -28.688 -35.156 1 96.94 14 LEU B CA 1
ATOM 6525 C C . LEU B 1 14 ? 0.588 -30.078 -35.406 1 96.94 14 LEU B C 1
ATOM 6527 O O . LEU B 1 14 ? 0.884 -30.469 -36.531 1 96.94 14 LEU B O 1
ATOM 6531 N N . ASP B 1 15 ? 0.877 -30.688 -34.406 1 97.5 15 ASP B N 1
ATOM 6532 C CA . ASP B 1 15 ? 1.376 -32.062 -34.344 1 97.5 15 ASP B CA 1
ATOM 6533 C C . ASP B 1 15 ? 1.032 -32.688 -33 1 97.5 15 ASP B C 1
ATOM 6535 O O . ASP B 1 15 ? 1.032 -32.031 -31.969 1 97.5 15 ASP B O 1
ATOM 6539 N N . GLU B 1 16 ? 0.75 -33.938 -32.969 1 96.12 16 GLU B N 1
ATOM 6540 C CA . GLU B 1 16 ? 0.257 -34.594 -31.766 1 96.12 16 GLU B CA 1
ATOM 6541 C C . GLU B 1 16 ? 1.333 -34.656 -30.688 1 96.12 16 GLU B C 1
ATOM 6543 O O . GLU B 1 16 ? 1.026 -34.594 -29.484 1 96.12 16 GLU B O 1
ATOM 6548 N N . TRP B 1 17 ? 2.555 -34.781 -31.125 1 98.38 17 TRP B N 1
ATOM 6549 C CA . TRP B 1 17 ? 3.592 -35.062 -30.125 1 98.38 17 TRP B CA 1
ATOM 6550 C C . TRP B 1 17 ? 4.707 -34.031 -30.203 1 98.38 17 TRP B C 1
ATOM 6552 O O . TRP B 1 17 ? 5.656 -34.062 -29.422 1 98.38 17 TRP B O 1
ATOM 6562 N N . ASN B 1 18 ? 4.551 -33.094 -31.109 1 98.62 18 ASN B N 1
ATOM 6563 C CA . ASN B 1 18 ? 5.641 -32.156 -31.297 1 98.62 18 ASN B CA 1
ATOM 6564 C C . ASN B 1 18 ? 5.129 -30.703 -31.344 1 98.62 18 ASN B C 1
ATOM 6566 O O . ASN B 1 18 ? 4.016 -30.453 -31.797 1 98.62 18 ASN B O 1
ATOM 6570 N N . ILE B 1 19 ? 5.887 -29.797 -30.766 1 98.62 19 ILE B N 1
ATOM 6571 C CA . ILE B 1 19 ? 5.777 -28.375 -31.062 1 98.62 19 ILE B CA 1
ATOM 6572 C C . ILE B 1 19 ? 6.809 -27.969 -32.125 1 98.62 19 ILE B C 1
ATOM 6574 O O . ILE B 1 19 ? 8.016 -28.156 -31.906 1 98.62 19 ILE B O 1
ATOM 6578 N N . ILE B 1 20 ? 6.402 -27.391 -33.188 1 98.19 20 ILE B N 1
ATOM 6579 C CA . ILE B 1 20 ? 7.289 -27.234 -34.344 1 98.19 20 ILE B CA 1
ATOM 6580 C C . ILE B 1 20 ? 7.336 -25.766 -34.781 1 98.19 20 ILE B C 1
ATOM 6582 O O . ILE B 1 20 ? 6.301 -25.172 -35.062 1 98.19 20 ILE B O 1
ATOM 6586 N N . GLU B 1 21 ? 8.438 -25.203 -34.75 1 97.12 21 GLU B N 1
ATOM 6587 C CA . GLU B 1 21 ? 8.734 -23.922 -35.375 1 97.12 21 GLU B CA 1
ATOM 6588 C C . GLU B 1 21 ? 9.453 -24.109 -36.688 1 97.12 21 GLU B C 1
ATOM 6590 O O . GLU B 1 21 ? 10.57 -24.625 -36.75 1 97.12 21 GLU B O 1
ATOM 6595 N N . LYS B 1 22 ? 8.93 -23.594 -37.75 1 95.38 22 LYS B N 1
ATOM 6596 C CA . LYS B 1 22 ? 9.477 -23.859 -39.094 1 95.38 22 LYS B CA 1
ATOM 6597 C C . LYS B 1 22 ? 10.266 -22.672 -39.625 1 95.38 22 LYS B C 1
ATOM 6599 O O . LYS B 1 22 ? 10.977 -22.781 -40.594 1 95.38 22 LYS B O 1
ATOM 6604 N N . GLU B 1 23 ? 10.078 -21.609 -39 1 93.06 23 GLU B N 1
ATOM 6605 C CA . GLU B 1 23 ? 10.805 -20.391 -39.375 1 93.06 23 GLU B CA 1
ATOM 6606 C C . GLU B 1 23 ? 11.266 -19.609 -38.156 1 93.06 23 GLU B C 1
ATOM 6608 O O . GLU B 1 23 ? 10.516 -19.469 -37.188 1 93.06 23 GLU B O 1
ATOM 6613 N N . PHE B 1 24 ? 12.5 -19.172 -38.281 1 90.88 24 PHE B N 1
ATOM 6614 C CA . PHE B 1 24 ? 13 -18.328 -37.188 1 90.88 24 PHE B CA 1
ATOM 6615 C C . PHE B 1 24 ? 12.617 -16.875 -37.438 1 90.88 24 PHE B C 1
ATOM 6617 O O . PHE B 1 24 ? 12.922 -16.312 -38.5 1 90.88 24 PHE B O 1
ATOM 6624 N N . GLN B 1 25 ? 11.914 -16.281 -36.5 1 90.56 25 GLN B N 1
ATOM 6625 C CA . GLN B 1 25 ? 11.586 -14.859 -36.5 1 90.56 25 GLN B CA 1
ATOM 6626 C C . GLN B 1 25 ? 12.117 -14.164 -35.25 1 90.56 25 GLN B C 1
ATOM 6628 O O . GLN B 1 25 ? 11.75 -14.531 -34.156 1 90.56 25 GLN B O 1
ATOM 6633 N N . LYS B 1 26 ? 12.859 -13.102 -35.5 1 90.44 26 LYS B N 1
ATOM 6634 C CA . LYS B 1 26 ? 13.516 -12.375 -34.406 1 90.44 26 LYS B CA 1
ATOM 6635 C C . LYS B 1 26 ? 12.508 -11.875 -33.375 1 90.44 26 LYS B C 1
ATOM 6637 O O . LYS B 1 26 ? 12.766 -11.898 -32.188 1 90.44 26 LYS B O 1
ATOM 6642 N N . ASN B 1 27 ? 11.367 -11.445 -33.844 1 90.12 27 ASN B N 1
ATOM 6643 C CA . ASN B 1 27 ? 10.375 -10.789 -33 1 90.12 27 ASN B CA 1
ATOM 6644 C C . ASN B 1 27 ? 9.695 -11.789 -32.062 1 90.12 27 ASN B C 1
ATOM 6646 O O . ASN B 1 27 ? 9.055 -11.391 -31.078 1 90.12 27 ASN B O 1
ATOM 6650 N N . ASN B 1 28 ? 9.867 -13.094 -32.344 1 90.88 28 ASN B N 1
ATOM 6651 C CA . ASN B 1 28 ? 9.203 -14.094 -31.5 1 90.88 28 ASN B CA 1
ATOM 6652 C C . ASN B 1 28 ? 10.203 -14.867 -30.641 1 90.88 28 ASN B C 1
ATOM 6654 O O . ASN B 1 28 ? 9.828 -15.805 -29.938 1 90.88 28 ASN B O 1
ATOM 6658 N N . ASN B 1 29 ? 11.422 -14.43 -30.625 1 94.25 29 ASN B N 1
ATOM 6659 C CA . ASN B 1 29 ? 12.477 -15.211 -29.984 1 94.25 29 ASN B CA 1
ATOM 6660 C C . ASN B 1 29 ? 12.211 -15.391 -28.484 1 94.25 29 ASN B C 1
ATOM 6662 O O . ASN B 1 29 ? 12.352 -16.5 -27.953 1 94.25 29 ASN B O 1
ATOM 6666 N N . ASP B 1 30 ? 11.805 -14.32 -27.812 1 94.44 30 ASP B N 1
ATOM 6667 C CA . ASP B 1 30 ? 11.578 -14.375 -26.375 1 94.44 30 ASP B CA 1
ATOM 6668 C C . ASP B 1 30 ? 10.461 -15.367 -26.031 1 94.44 30 ASP B C 1
ATOM 6670 O O . ASP B 1 30 ? 10.594 -16.156 -25.094 1 94.44 30 ASP B O 1
ATOM 6674 N N . ARG B 1 31 ? 9.383 -15.289 -26.766 1 95.88 31 ARG B N 1
ATOM 6675 C CA . ARG B 1 31 ? 8.281 -16.234 -26.594 1 95.88 31 ARG B CA 1
ATOM 6676 C C . ARG B 1 31 ? 8.734 -17.672 -26.859 1 95.88 31 ARG B C 1
ATOM 6678 O O . ARG B 1 31 ? 8.438 -18.578 -26.078 1 95.88 31 ARG B O 1
ATOM 6685 N N . SER B 1 32 ? 9.453 -17.844 -27.938 1 96.62 32 SER B N 1
ATOM 6686 C CA . SER B 1 32 ? 9.883 -19.188 -28.344 1 96.62 32 SER B CA 1
ATOM 6687 C C . SER B 1 32 ? 10.859 -19.781 -27.344 1 96.62 32 SER B C 1
ATOM 6689 O O . SER B 1 32 ? 10.867 -21 -27.109 1 96.62 32 SER B O 1
ATOM 6691 N N . GLU B 1 33 ? 11.711 -18.938 -26.797 1 97.31 33 GLU B N 1
ATOM 6692 C CA . GLU B 1 33 ? 12.609 -19.438 -25.766 1 97.31 33 GLU B CA 1
ATOM 6693 C C . GLU B 1 33 ? 11.836 -20.078 -24.609 1 97.31 33 GLU B C 1
ATOM 6695 O O . GLU B 1 33 ? 12.289 -21.078 -24.031 1 97.31 33 GLU B O 1
ATOM 6700 N N . THR B 1 34 ? 10.672 -19.547 -24.297 1 98.06 34 THR B N 1
ATOM 6701 C CA . THR B 1 34 ? 9.828 -20.094 -23.234 1 98.06 34 THR B CA 1
ATOM 6702 C C . THR B 1 34 ? 9.156 -21.391 -23.688 1 98.06 34 THR B C 1
ATOM 6704 O O . THR B 1 34 ? 9.188 -22.391 -22.969 1 98.06 34 THR B O 1
ATOM 6707 N N . ILE B 1 35 ? 8.594 -21.344 -24.844 1 98.38 35 ILE B N 1
ATOM 6708 C CA . ILE B 1 35 ? 7.809 -22.469 -25.359 1 98.38 35 ILE B CA 1
ATOM 6709 C C . ILE B 1 35 ? 8.695 -23.703 -25.516 1 98.38 35 ILE B C 1
ATOM 6711 O O . ILE B 1 35 ? 8.266 -24.828 -25.234 1 98.38 35 ILE B O 1
ATOM 6715 N N . PHE B 1 36 ? 9.93 -23.531 -25.844 1 98.5 36 PHE B N 1
ATOM 6716 C CA . PHE B 1 36 ? 10.828 -24.656 -26.109 1 98.5 36 PHE B CA 1
ATOM 6717 C C . PHE B 1 36 ? 11.711 -24.922 -24.891 1 98.5 36 PHE B C 1
ATOM 6719 O O . PHE B 1 36 ? 12.789 -25.516 -25.031 1 98.5 36 PHE B O 1
ATOM 6726 N N . SER B 1 37 ? 11.266 -24.5 -23.797 1 98.56 37 SER B N 1
ATOM 6727 C CA . SER B 1 37 ? 12 -24.75 -22.547 1 98.56 37 SER B CA 1
ATOM 6728 C C . SER B 1 37 ? 12.031 -26.234 -22.219 1 98.56 37 SER B C 1
ATOM 6730 O O . SER B 1 37 ? 11.117 -26.984 -22.578 1 98.56 37 SER B O 1
ATOM 6732 N N . LEU B 1 38 ? 13.102 -26.625 -21.531 1 98.62 38 LEU B N 1
ATOM 6733 C CA . LEU B 1 38 ? 13.289 -27.969 -20.984 1 98.62 38 LEU B CA 1
ATOM 6734 C C . LEU B 1 38 ? 13.523 -27.906 -19.484 1 98.62 38 LEU B C 1
ATOM 6736 O O . LEU B 1 38 ? 13.945 -26.891 -18.953 1 98.62 38 LEU B O 1
ATOM 6740 N N . GLY B 1 39 ? 13.188 -28.984 -18.844 1 98.62 39 GLY B N 1
ATOM 6741 C CA . GLY B 1 39 ? 13.43 -29.062 -17.406 1 98.62 39 GLY B CA 1
ATOM 6742 C C . GLY B 1 39 ? 13.242 -30.469 -16.844 1 98.62 39 GLY B C 1
ATOM 6743 O O . GLY B 1 39 ? 12.945 -31.391 -17.594 1 98.62 39 GLY B O 1
ATOM 6744 N N . ASN B 1 40 ? 13.57 -30.625 -15.586 1 98.5 40 ASN B N 1
ATOM 6745 C CA . ASN B 1 40 ? 13.359 -31.891 -14.922 1 98.5 40 ASN B CA 1
ATOM 6746 C C . ASN B 1 40 ? 12.922 -31.703 -13.469 1 98.5 40 ASN B C 1
ATOM 6748 O O . ASN B 1 40 ? 13.078 -32.625 -12.648 1 98.5 40 ASN B O 1
ATOM 6752 N N . GLY B 1 41 ? 12.367 -30.516 -13.148 1 98.19 41 GLY B N 1
ATOM 6753 C CA . GLY B 1 41 ? 11.922 -30.188 -11.805 1 98.19 41 GLY B CA 1
ATOM 6754 C C . GLY B 1 41 ? 13.016 -29.609 -10.93 1 98.19 41 GLY B C 1
ATOM 6755 O O . GLY B 1 41 ? 12.742 -28.906 -9.961 1 98.19 41 GLY B O 1
ATOM 6756 N N . TYR B 1 42 ? 14.242 -29.938 -11.234 1 97.5 42 TYR B N 1
ATOM 6757 C CA . TYR B 1 42 ? 15.43 -29.453 -10.555 1 97.5 42 TYR B CA 1
ATOM 6758 C C . TYR B 1 42 ? 16.125 -28.359 -11.375 1 97.5 42 TYR B C 1
ATOM 6760 O O . TYR B 1 42 ? 16.375 -27.266 -10.875 1 97.5 42 TYR B O 1
ATOM 6768 N N . ILE B 1 43 ? 16.375 -28.625 -12.625 1 98.31 43 ILE B N 1
ATOM 6769 C CA . ILE B 1 43 ? 16.984 -27.688 -13.57 1 98.31 43 ILE B CA 1
ATOM 6770 C C . ILE B 1 43 ? 15.969 -27.312 -14.648 1 98.31 43 ILE B C 1
ATOM 6772 O O . ILE B 1 43 ? 15.172 -28.141 -15.086 1 98.31 43 ILE B O 1
ATOM 6776 N N . GLY B 1 44 ? 15.906 -26.078 -14.992 1 98.56 44 GLY B N 1
ATOM 6777 C CA . GLY B 1 44 ? 15.188 -25.609 -16.172 1 98.56 44 GLY B CA 1
ATOM 6778 C C . GLY B 1 44 ? 16.031 -24.719 -17.062 1 98.56 44 GLY B C 1
ATOM 6779 O O . GLY B 1 44 ? 16.828 -23.906 -16.578 1 98.56 44 GLY B O 1
ATOM 6780 N N . MET B 1 45 ? 15.891 -24.906 -18.391 1 98.38 45 MET B N 1
ATOM 6781 C CA . MET B 1 45 ? 16.578 -24.094 -19.375 1 98.38 45 MET B CA 1
ATOM 6782 C C . MET B 1 45 ? 15.609 -23.609 -20.453 1 98.38 45 MET B C 1
ATOM 6784 O O . MET B 1 45 ? 14.836 -24.391 -21 1 98.38 45 MET B O 1
ATOM 6788 N N . ARG B 1 46 ? 15.602 -22.359 -20.641 1 98 46 ARG B N 1
ATOM 6789 C CA . ARG B 1 46 ? 14.836 -21.844 -21.781 1 98 46 ARG B CA 1
ATOM 6790 C C . ARG B 1 46 ? 15.414 -22.312 -23.109 1 98 46 ARG B C 1
ATOM 6792 O O . ARG B 1 46 ? 16.609 -22.641 -23.188 1 98 46 ARG B O 1
ATOM 6799 N N . GLY B 1 47 ? 14.5 -22.453 -24.141 1 97 47 GLY B N 1
ATOM 6800 C CA . GLY B 1 47 ? 14.93 -22.922 -25.438 1 97 47 GLY B CA 1
ATOM 6801 C C . GLY B 1 47 ? 15.672 -21.875 -26.234 1 97 47 GLY B C 1
ATOM 6802 O O . GLY B 1 47 ? 15.227 -21.469 -27.312 1 97 47 GLY B O 1
ATOM 6803 N N . THR B 1 48 ? 16.844 -21.516 -25.812 1 95 48 THR B N 1
ATOM 6804 C CA . THR B 1 48 ? 17.609 -20.438 -26.438 1 95 48 THR B CA 1
ATOM 6805 C C . THR B 1 48 ? 18.375 -20.938 -27.656 1 95 48 THR B C 1
ATOM 6807 O O . THR B 1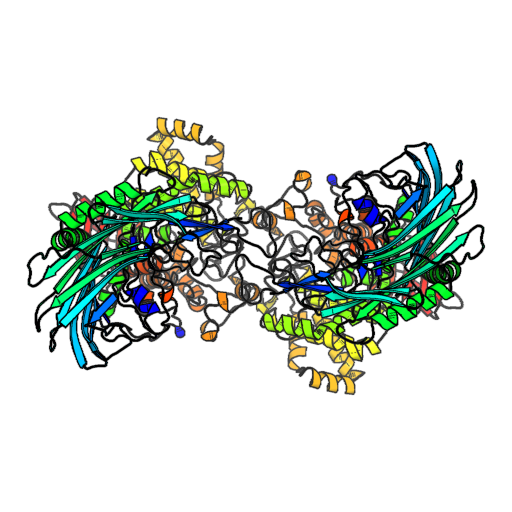 48 ? 18.594 -22.141 -27.812 1 95 48 THR B O 1
ATOM 6810 N N . ILE B 1 49 ? 18.719 -20 -28.516 1 94.69 49 ILE B N 1
ATOM 6811 C CA . ILE B 1 49 ? 19.547 -20.25 -29.688 1 94.69 49 ILE B CA 1
ATOM 6812 C C . ILE B 1 49 ? 21.016 -20.297 -29.281 1 94.69 49 ILE B C 1
ATOM 6814 O O . ILE B 1 49 ? 21.562 -19.312 -28.781 1 94.69 49 ILE B O 1
ATOM 6818 N N . GLU B 1 50 ? 21.75 -21.375 -29.562 1 95.56 50 GLU B N 1
ATOM 6819 C CA . GLU B 1 50 ? 23.062 -21.641 -28.984 1 95.56 50 GLU B CA 1
ATOM 6820 C C . GLU B 1 50 ? 24.125 -20.703 -29.547 1 95.56 50 GLU B C 1
ATOM 6822 O O . GLU B 1 50 ? 25 -20.25 -28.812 1 95.56 50 GLU B O 1
ATOM 6827 N N . GLU B 1 51 ? 24.078 -20.453 -30.844 1 94.75 51 GLU B N 1
ATOM 6828 C CA . GLU B 1 51 ? 25.125 -19.688 -31.5 1 94.75 51 GLU B CA 1
ATOM 6829 C C . GLU B 1 51 ? 24.953 -18.188 -31.266 1 94.75 51 GLU B C 1
ATOM 6831 O O . GLU B 1 51 ? 25.859 -17.406 -31.516 1 94.75 51 GLU B O 1
ATOM 6836 N N . GLY B 1 52 ? 23.75 -17.781 -30.719 1 92 52 GLY B N 1
ATOM 6837 C CA . GLY B 1 52 ? 23.469 -16.391 -30.391 1 92 52 GLY B CA 1
ATOM 6838 C C . GLY B 1 52 ? 23.219 -15.531 -31.625 1 92 52 GLY B C 1
ATOM 6839 O O . GLY B 1 52 ? 22.812 -16.031 -32.656 1 92 52 GLY B O 1
ATOM 6840 N N . PHE B 1 53 ? 23.312 -14.273 -31.391 1 93.44 53 PHE B N 1
ATOM 6841 C CA . PHE B 1 53 ? 22.984 -13.281 -32.406 1 93.44 53 PHE B CA 1
ATOM 6842 C C . PHE B 1 53 ? 24.062 -12.211 -32.5 1 93.44 53 PHE B C 1
ATOM 6844 O O . PHE B 1 53 ? 24.797 -11.992 -31.531 1 93.44 53 PHE B O 1
ATOM 6851 N N . GLN B 1 54 ? 24.125 -11.672 -33.594 1 89.38 54 GLN B N 1
ATOM 6852 C CA . GLN B 1 54 ? 25 -10.516 -33.75 1 89.38 54 GLN B CA 1
ATOM 6853 C C . GLN B 1 54 ? 24.312 -9.234 -33.281 1 89.38 54 GLN B C 1
ATOM 6855 O O . GLN B 1 54 ? 24.922 -8.383 -32.656 1 89.38 54 GLN B O 1
ATOM 6860 N N . SER B 1 55 ? 23.031 -9.125 -33.594 1 85.19 55 SER B N 1
ATOM 6861 C CA . SER B 1 55 ? 22.234 -7.969 -33.219 1 85.19 55 SER B CA 1
ATOM 6862 C C . SER B 1 55 ? 21.562 -8.18 -31.859 1 85.19 55 SER B C 1
ATOM 6864 O O . SER B 1 55 ? 21.609 -9.281 -31.297 1 85.19 55 SER B O 1
ATOM 6866 N N . ASP B 1 56 ? 21.094 -7.023 -31.422 1 83.19 56 ASP B N 1
ATOM 6867 C CA . ASP B 1 56 ? 20.312 -7.109 -30.203 1 83.19 56 ASP B CA 1
ATOM 6868 C C . ASP B 1 56 ? 18.938 -7.719 -30.469 1 83.19 56 ASP B C 1
ATOM 6870 O O . ASP B 1 56 ? 18.125 -7.148 -31.203 1 83.19 56 ASP B O 1
ATOM 6874 N N . VAL B 1 57 ? 18.812 -8.852 -30.109 1 84.62 57 VAL B N 1
ATOM 6875 C CA . VAL B 1 57 ? 17.547 -9.57 -30.219 1 84.62 57 VAL B CA 1
ATOM 6876 C C . VAL B 1 57 ? 16.938 -9.766 -28.828 1 84.62 57 VAL B C 1
ATOM 6878 O O . VAL B 1 57 ? 17.625 -10.203 -27.906 1 84.62 57 VAL B O 1
ATOM 6881 N N . ALA B 1 58 ? 15.578 -9.281 -28.734 1 83.25 58 ALA B N 1
ATOM 6882 C CA . ALA B 1 58 ? 14.906 -9.477 -27.453 1 83.25 58 ALA B CA 1
ATOM 6883 C C . ALA B 1 58 ? 14.938 -10.938 -27.031 1 83.25 58 ALA B C 1
ATOM 6885 O O . ALA B 1 58 ? 14.781 -11.836 -27.859 1 83.25 58 ALA B O 1
ATOM 6886 N N . GLY B 1 59 ? 15.305 -11.242 -25.828 1 88.19 59 GLY B N 1
ATOM 6887 C CA . GLY B 1 59 ? 15.398 -12.586 -25.281 1 88.19 59 GLY B CA 1
ATOM 6888 C C . GLY B 1 59 ? 16.016 -12.609 -23.891 1 88.19 59 GLY B C 1
ATOM 6889 O O . GLY B 1 59 ? 16.297 -11.562 -23.312 1 88.19 59 GLY B O 1
ATOM 6890 N N . CYS B 1 60 ? 15.961 -13.812 -23.328 1 89.31 60 CYS B N 1
ATOM 6891 C CA . CYS B 1 60 ? 16.578 -14.094 -22.031 1 89.31 60 CYS B CA 1
ATOM 6892 C C . CYS B 1 60 ? 17.203 -15.484 -22.016 1 89.31 60 CYS B C 1
ATOM 6894 O O . CYS B 1 60 ? 16.5 -16.484 -22.047 1 89.31 60 CYS B O 1
ATOM 6896 N N . LYS B 1 61 ? 18.547 -15.523 -22.031 1 92.44 61 LYS B N 1
ATOM 6897 C CA . LYS B 1 61 ? 19.203 -16.812 -21.844 1 92.44 61 LYS B CA 1
ATOM 6898 C C . LYS B 1 61 ? 19.094 -17.297 -20.406 1 92.44 61 LYS B C 1
ATOM 6900 O O . LYS B 1 61 ? 20.016 -17.141 -19.625 1 92.44 61 LYS B O 1
ATOM 6905 N N . GLY B 1 62 ? 17.953 -17.906 -20.219 1 95.31 62 GLY B N 1
ATOM 6906 C CA . GLY B 1 62 ? 17.625 -18.234 -18.828 1 95.31 62 GLY B CA 1
ATOM 6907 C C . GLY B 1 62 ? 17.844 -19.703 -18.5 1 95.31 62 GLY B C 1
ATOM 6908 O O . GLY B 1 62 ? 17.469 -20.578 -19.281 1 95.31 62 GLY B O 1
ATOM 6909 N N . SER B 1 63 ? 18.562 -20.016 -17.453 1 97.5 63 SER B N 1
ATOM 6910 C CA . SER B 1 63 ? 18.672 -21.297 -16.766 1 97.5 63 SER B CA 1
ATOM 6911 C C . SER B 1 63 ? 18.406 -21.156 -15.273 1 97.5 63 SER B C 1
ATOM 6913 O O . SER B 1 63 ? 18.812 -20.172 -14.656 1 97.5 63 SER B O 1
ATOM 6915 N N . TYR B 1 64 ? 17.703 -22.109 -14.734 1 97.94 64 TYR B N 1
ATOM 6916 C CA . TYR B 1 64 ? 17.25 -21.953 -13.359 1 97.94 64 TYR B CA 1
ATOM 6917 C C . TYR B 1 64 ? 17.406 -23.25 -12.57 1 97.94 64 TYR B C 1
ATOM 6919 O O . TYR B 1 64 ? 17.328 -24.344 -13.141 1 97.94 64 TYR B O 1
ATOM 6927 N N . ILE B 1 65 ? 17.719 -23.125 -11.336 1 97.44 65 ILE B N 1
ATOM 6928 C CA . ILE B 1 65 ? 17.625 -24.219 -10.383 1 97.44 65 ILE B CA 1
ATOM 6929 C C . ILE B 1 65 ? 16.469 -23.969 -9.414 1 97.44 65 ILE B C 1
ATOM 6931 O O . ILE B 1 65 ? 16.406 -22.922 -8.766 1 97.44 65 ILE B O 1
ATOM 6935 N N . ASN B 1 66 ? 15.539 -24.938 -9.297 1 97.62 66 ASN B N 1
ATOM 6936 C CA . ASN B 1 66 ? 14.383 -24.812 -8.422 1 97.62 66 ASN B CA 1
ATOM 6937 C C . ASN B 1 66 ? 14.797 -24.562 -6.973 1 97.62 66 ASN B C 1
ATOM 6939 O O . ASN B 1 66 ? 15.57 -25.328 -6.402 1 97.62 66 ASN B O 1
ATOM 6943 N N . GLY B 1 67 ? 14.297 -23.5 -6.406 1 96.31 67 GLY B N 1
ATOM 6944 C CA . GLY B 1 67 ? 14.539 -23.188 -5.008 1 96.31 67 GLY B CA 1
ATOM 6945 C C . GLY B 1 67 ? 15.836 -22.438 -4.777 1 96.31 67 GLY B C 1
ATOM 6946 O O . GLY B 1 67 ? 16.172 -22.109 -3.639 1 96.31 67 GLY B O 1
ATOM 6947 N N . PHE B 1 68 ? 16.641 -22.141 -5.828 1 96.81 68 PHE B N 1
ATOM 6948 C CA . PHE B 1 68 ? 17.859 -21.344 -5.727 1 96.81 68 PHE B CA 1
ATOM 6949 C C . PHE B 1 68 ? 17.562 -19.859 -5.926 1 96.81 68 PHE B C 1
ATOM 6951 O O . PHE B 1 68 ? 17.203 -19.438 -7.027 1 96.81 68 PHE B O 1
ATOM 6958 N N . TYR B 1 69 ? 17.688 -19.109 -4.844 1 96.81 69 TYR B N 1
ATOM 6959 C CA . TYR B 1 69 ? 17.219 -17.734 -4.91 1 96.81 69 TYR B CA 1
ATOM 6960 C C . TYR B 1 69 ? 18.125 -16.812 -4.129 1 96.81 69 TYR B C 1
ATOM 6962 O O . TYR B 1 69 ? 18.969 -17.266 -3.357 1 96.81 69 TYR B O 1
ATOM 6970 N N . GLU B 1 70 ? 18.031 -15.539 -4.473 1 96.69 70 GLU B N 1
ATOM 6971 C CA . GLU B 1 70 ? 18.641 -14.461 -3.695 1 96.69 70 GLU B CA 1
ATOM 6972 C C . GLU B 1 70 ? 17.578 -13.602 -3.02 1 96.69 70 GLU B C 1
ATOM 6974 O O . GLU B 1 70 ? 16.406 -13.648 -3.395 1 96.69 70 GLU B O 1
ATOM 6979 N N . SER B 1 71 ? 17.938 -12.961 -1.911 1 96.25 71 SER B N 1
ATOM 6980 C CA . SER B 1 71 ? 17.047 -12.062 -1.184 1 96.25 71 SER B CA 1
ATOM 6981 C C . SER B 1 71 ? 17.516 -10.617 -1.284 1 96.25 71 SER B C 1
ATOM 6983 O O . SER B 1 71 ? 18.719 -10.352 -1.297 1 96.25 71 SER B O 1
ATOM 6985 N N . GLU B 1 72 ? 16.562 -9.68 -1.45 1 95.62 72 GLU B N 1
ATOM 6986 C CA . GLU B 1 72 ? 16.844 -8.25 -1.437 1 95.62 72 GLU B CA 1
ATOM 6987 C C . GLU B 1 72 ? 15.852 -7.504 -0.554 1 95.62 72 GLU B C 1
ATOM 6989 O O . GLU B 1 72 ? 14.695 -7.918 -0.42 1 95.62 72 GLU B O 1
ATOM 6994 N N . GLU B 1 73 ? 16.328 -6.426 0.101 1 95.75 73 GLU B N 1
ATOM 6995 C CA . GLU B 1 73 ? 15.445 -5.605 0.929 1 95.75 73 GLU B CA 1
ATOM 6996 C C . GLU B 1 73 ? 14.328 -4.977 0.098 1 95.75 73 GLU B C 1
ATOM 6998 O O . GLU B 1 73 ? 14.57 -4.496 -1.011 1 95.75 73 GLU B O 1
ATOM 7003 N N . ILE B 1 74 ? 13.148 -5.02 0.625 1 96.31 74 ILE B N 1
ATOM 7004 C CA . ILE B 1 74 ? 12.031 -4.324 -0.006 1 96.31 74 ILE B CA 1
ATOM 7005 C C . ILE B 1 74 ? 12.023 -2.861 0.427 1 96.31 74 ILE B C 1
ATOM 7007 O O . ILE B 1 74 ? 12 -2.562 1.623 1 96.31 74 ILE B O 1
ATOM 7011 N N . ILE B 1 75 ? 12.016 -1.955 -0.454 1 94.25 75 ILE B N 1
ATOM 7012 C CA . ILE B 1 75 ? 11.953 -0.529 -0.156 1 94.25 75 ILE B CA 1
ATOM 7013 C C . ILE B 1 75 ? 10.516 -0.03 -0.335 1 94.25 75 ILE B C 1
ATOM 7015 O O . ILE B 1 75 ? 9.906 -0.241 -1.386 1 94.25 75 ILE B O 1
ATOM 7019 N N . TYR B 1 76 ? 10 0.56 0.682 1 93.94 76 TYR B N 1
ATOM 7020 C CA . TYR B 1 76 ? 8.625 1.04 0.679 1 93.94 76 TYR B CA 1
ATOM 7021 C C . TYR B 1 76 ? 8.578 2.559 0.563 1 93.94 76 TYR B C 1
ATOM 7023 O O . TYR B 1 76 ? 9.438 3.256 1.104 1 93.94 76 TYR B O 1
ATOM 7031 N N . GLY B 1 77 ? 7.57 3.031 -0.181 1 90.25 77 GLY B N 1
ATOM 7032 C CA . GLY B 1 77 ? 7.305 4.457 -0.073 1 90.25 77 GLY B CA 1
ATOM 7033 C C . GLY B 1 77 ? 6.859 4.879 1.315 1 90.25 77 GLY B C 1
ATOM 7034 O O . GLY B 1 77 ? 7.27 5.93 1.811 1 90.25 77 GLY B O 1
ATOM 7035 N N . GLU B 1 78 ? 6.004 4.125 1.854 1 90.88 78 GLU B N 1
ATOM 7036 C CA . GLU B 1 78 ? 5.559 4.234 3.238 1 90.88 78 GLU B CA 1
ATOM 7037 C C . GLU B 1 78 ? 5.41 2.861 3.885 1 90.88 78 GLU B C 1
ATOM 7039 O O . GLU B 1 78 ? 4.566 2.062 3.471 1 90.88 78 GLU B O 1
ATOM 7044 N N . TYR B 1 79 ? 6.188 2.596 4.914 1 92.88 79 TYR B N 1
ATOM 7045 C CA . TYR B 1 79 ? 6.176 1.311 5.602 1 92.88 79 TYR B CA 1
ATOM 7046 C C . TYR B 1 79 ? 5.082 1.27 6.66 1 92.88 79 TYR B C 1
ATOM 7048 O O . TYR B 1 79 ? 4.812 2.273 7.324 1 92.88 79 TYR B O 1
ATOM 7056 N N . GLN B 1 80 ? 4.398 0.158 6.824 1 94 80 GLN B N 1
ATOM 7057 C CA . GLN B 1 80 ? 3.48 -0.13 7.922 1 94 80 GLN B CA 1
ATOM 7058 C C . GLN B 1 80 ? 3.959 -1.324 8.742 1 94 80 GLN B C 1
ATOM 7060 O O . GLN B 1 80 ? 4.738 -2.146 8.25 1 94 80 GLN B O 1
ATOM 7065 N N . TYR B 1 81 ? 3.398 -1.441 9.945 1 96.06 81 TYR B N 1
ATOM 7066 C CA . TYR B 1 81 ? 3.795 -2.479 10.891 1 96.06 81 TYR B CA 1
ATOM 7067 C C . TYR B 1 81 ? 3.609 -3.867 10.281 1 96.06 81 TYR B C 1
ATOM 7069 O O . TYR B 1 81 ? 2.545 -4.18 9.75 1 96.06 81 TYR B O 1
ATOM 7077 N N . ALA B 1 82 ? 4.625 -4.727 10.281 1 97.31 82 ALA B N 1
ATOM 7078 C CA . ALA B 1 82 ? 4.652 -6.145 9.938 1 97.31 82 ALA B CA 1
ATOM 7079 C C . ALA B 1 82 ? 4.559 -6.34 8.422 1 97.31 82 ALA B C 1
ATOM 7081 O O . ALA B 1 82 ? 4.246 -7.438 7.953 1 97.31 82 ALA B O 1
ATOM 7082 N N . PHE B 1 83 ? 4.848 -5.316 7.629 1 97.06 83 PHE B N 1
ATOM 7083 C CA . PHE B 1 83 ? 5.094 -5.527 6.207 1 97.06 83 PHE B CA 1
ATOM 7084 C C . PHE B 1 83 ? 6.324 -6.398 5.992 1 97.06 83 PHE B C 1
ATOM 7086 O O . PHE B 1 83 ? 7.277 -6.34 6.773 1 97.06 83 PHE B O 1
ATOM 7093 N N . PRO B 1 84 ? 6.258 -7.23 4.93 1 97.12 84 PRO B N 1
ATOM 7094 C CA . PRO B 1 84 ? 7.484 -7.984 4.656 1 97.12 84 PRO B CA 1
ATOM 7095 C C . PRO B 1 84 ? 8.68 -7.082 4.367 1 97.12 84 PRO B C 1
ATOM 7097 O O . PRO B 1 84 ? 8.539 -6.062 3.686 1 97.12 84 PRO B O 1
ATOM 7100 N N . LEU B 1 85 ? 9.859 -7.484 4.859 1 96.69 85 LEU B N 1
ATOM 7101 C CA . LEU B 1 85 ? 11.047 -6.648 4.742 1 96.69 85 LEU B CA 1
ATOM 7102 C C . LEU B 1 85 ? 11.961 -7.156 3.635 1 96.69 85 LEU B C 1
ATOM 7104 O O . LEU B 1 85 ? 12.797 -6.41 3.123 1 96.69 85 LEU B O 1
ATOM 7108 N N . TRP B 1 86 ? 11.812 -8.438 3.225 1 96.56 86 TRP B N 1
ATOM 7109 C CA . TRP B 1 86 ? 12.734 -9.062 2.285 1 96.56 86 TRP B CA 1
ATOM 7110 C C . TRP B 1 86 ? 11.977 -9.727 1.14 1 96.56 86 TRP B C 1
ATOM 7112 O O . TRP B 1 86 ? 10.992 -10.438 1.365 1 96.56 86 TRP B O 1
ATOM 7122 N N . GLY B 1 87 ? 12.422 -9.453 -0.086 1 96.19 87 GLY B N 1
ATOM 7123 C CA . GLY B 1 87 ? 11.945 -10.195 -1.246 1 96.19 87 GLY B CA 1
ATOM 7124 C C . GLY B 1 87 ? 12.828 -11.375 -1.599 1 96.19 87 GLY B C 1
ATOM 7125 O O . GLY B 1 87 ? 13.922 -11.531 -1.042 1 96.19 87 GLY B O 1
ATOM 7126 N N . GLN B 1 88 ? 12.289 -12.234 -2.449 1 97 88 GLN B N 1
ATOM 7127 C CA . GLN B 1 88 ? 13.016 -13.391 -2.971 1 97 88 GLN B CA 1
ATOM 7128 C C . GLN B 1 88 ? 12.922 -13.461 -4.492 1 97 88 GLN B C 1
ATOM 7130 O O . GLN B 1 88 ? 11.883 -13.141 -5.07 1 97 88 GLN B O 1
ATOM 7135 N N . THR B 1 89 ? 14.023 -13.875 -5.156 1 97.56 89 THR B N 1
ATOM 7136 C CA . THR B 1 89 ? 14.039 -14.055 -6.605 1 97.56 89 THR B CA 1
ATOM 7137 C C . THR B 1 89 ? 14.836 -15.297 -6.988 1 97.56 89 THR B C 1
ATOM 7139 O O . THR B 1 89 ? 16.016 -15.406 -6.645 1 97.56 89 THR B O 1
ATOM 7142 N N . MET B 1 90 ? 14.133 -16.219 -7.641 1 97.75 90 MET B N 1
ATOM 7143 C CA . MET B 1 90 ? 14.875 -17.328 -8.227 1 97.75 90 MET B CA 1
ATOM 7144 C C . MET B 1 90 ? 15.875 -16.812 -9.258 1 97.75 90 MET B C 1
ATOM 7146 O O . MET B 1 90 ? 15.531 -16.016 -10.125 1 97.75 90 MET B O 1
ATOM 7150 N N . LEU B 1 91 ? 17.109 -17.312 -9.242 1 97.31 91 LEU B N 1
ATOM 7151 C CA . LEU B 1 91 ? 18.188 -16.672 -10 1 97.31 91 LEU B CA 1
ATOM 7152 C C . LEU B 1 91 ? 18.344 -17.328 -11.367 1 97.31 91 LEU B C 1
ATOM 7154 O O . LEU B 1 91 ? 18.203 -18.547 -11.492 1 97.31 91 LEU B O 1
ATOM 7158 N N . ASN B 1 92 ? 18.578 -16.453 -12.391 1 97.62 92 ASN B N 1
ATOM 7159 C CA . ASN B 1 92 ? 19.25 -16.938 -13.586 1 97.62 92 ASN B CA 1
ATOM 7160 C C . ASN B 1 92 ? 20.672 -17.422 -13.281 1 97.62 92 ASN B C 1
ATOM 7162 O O . ASN B 1 92 ? 21.484 -16.672 -12.727 1 97.62 92 ASN B O 1
ATOM 7166 N N . ILE B 1 93 ? 21.016 -18.625 -13.594 1 97.5 93 ILE B N 1
ATOM 7167 C CA . ILE B 1 93 ? 22.328 -19.172 -13.25 1 97.5 93 ILE B CA 1
ATOM 7168 C C . ILE B 1 93 ? 23.234 -19.172 -14.477 1 97.5 93 ILE B C 1
ATOM 7170 O O . ILE B 1 93 ? 22.844 -18.672 -15.539 1 97.5 93 ILE B O 1
ATOM 7174 N N . MET B 1 94 ? 24.469 -19.688 -14.344 1 97.88 94 MET B N 1
ATOM 7175 C CA . MET B 1 94 ? 25.516 -19.641 -15.375 1 97.88 94 MET B CA 1
ATOM 7176 C C . MET B 1 94 ? 24.984 -20.188 -16.703 1 97.88 94 MET B C 1
ATOM 7178 O O . MET B 1 94 ? 24.25 -21.172 -16.719 1 97.88 94 MET B O 1
ATOM 7182 N N . ASP B 1 95 ? 25.328 -19.547 -17.797 1 97.56 95 ASP B N 1
ATOM 7183 C CA . ASP B 1 95 ? 24.969 -19.984 -19.141 1 97.56 95 ASP B CA 1
ATOM 7184 C C . ASP B 1 95 ? 25.891 -21.109 -19.609 1 97.56 95 ASP B C 1
ATOM 7186 O O . ASP B 1 95 ? 27.109 -20.922 -19.719 1 97.56 95 ASP B O 1
ATOM 7190 N N . THR B 1 96 ? 25.328 -22.219 -19.922 1 98.25 96 THR B N 1
ATOM 7191 C CA . THR B 1 96 ? 26.094 -23.375 -20.391 1 98.25 96 THR B CA 1
ATOM 7192 C C . THR B 1 96 ? 25.562 -23.828 -21.75 1 98.25 96 THR B C 1
ATOM 7194 O O . THR B 1 96 ? 26 -24.859 -22.266 1 98.25 96 THR B O 1
ATOM 7197 N N . GLN B 1 97 ? 24.609 -23.094 -22.281 1 97 97 GLN B N 1
ATOM 7198 C CA . GLN B 1 97 ? 23.969 -23.547 -23.516 1 97 97 GLN B CA 1
ATOM 7199 C C . GLN B 1 97 ? 24.688 -22.984 -24.75 1 97 97 GLN B C 1
ATOM 7201 O O . GLN B 1 97 ? 24.594 -23.562 -25.828 1 97 97 GLN B O 1
ATOM 7206 N N . SER B 1 98 ? 25.391 -21.984 -24.625 1 95.81 98 SER B N 1
ATOM 7207 C CA . SER B 1 98 ? 25.984 -21.281 -25.75 1 95.81 98 SER B CA 1
ATOM 7208 C C . SER B 1 98 ? 27.078 -22.125 -26.406 1 95.81 98 SER B C 1
ATOM 7210 O O . SER B 1 98 ? 27.859 -22.781 -25.734 1 95.81 98 SER B O 1
ATOM 7212 N N . ILE B 1 99 ? 27.125 -22.141 -27.703 1 96.62 99 ILE B N 1
ATOM 7213 C CA . ILE B 1 99 ? 28.141 -22.734 -28.578 1 96.62 99 ILE B CA 1
ATOM 7214 C C . ILE B 1 99 ? 28.453 -21.797 -29.734 1 96.62 99 ILE B C 1
ATOM 7216 O O . ILE B 1 99 ? 27.562 -21.453 -30.516 1 96.62 99 ILE B O 1
ATOM 7220 N N . GLU B 1 100 ? 29.625 -21.375 -29.844 1 96.62 100 GLU B N 1
ATOM 7221 C CA . GLU B 1 100 ? 30.047 -20.562 -30.969 1 96.62 100 GLU B CA 1
ATOM 7222 C C . GLU B 1 100 ? 30.719 -21.406 -32.062 1 96.62 100 GLU B C 1
ATOM 7224 O O . GLU B 1 100 ? 31.5 -22.297 -31.75 1 96.62 100 GLU B O 1
ATOM 7229 N N . LEU B 1 101 ? 30.359 -21.094 -33.25 1 96.69 101 LEU B N 1
ATOM 7230 C CA . LEU B 1 101 ? 30.922 -21.828 -34.375 1 96.69 101 LEU B CA 1
ATOM 7231 C C . LEU B 1 101 ? 31.469 -20.875 -35.438 1 96.69 101 LEU B C 1
ATOM 7233 O O . LEU B 1 101 ? 30.875 -19.828 -35.719 1 96.69 101 LEU B O 1
ATOM 7237 N N . PHE B 1 102 ? 32.625 -21.25 -35.906 1 96.44 102 PHE B N 1
ATOM 7238 C CA . PHE B 1 102 ? 33.25 -20.5 -37 1 96.44 102 PHE B CA 1
ATOM 7239 C C . PHE B 1 102 ? 33.656 -21.438 -38.125 1 96.44 102 PHE B C 1
ATOM 7241 O O . PHE B 1 102 ? 34.156 -22.547 -37.875 1 96.44 102 PHE B O 1
ATOM 7248 N N . PHE B 1 103 ? 33.438 -21.078 -39.312 1 96.38 103 PHE B N 1
ATOM 7249 C CA . PHE B 1 103 ? 34 -21.703 -40.531 1 96.38 103 PHE B CA 1
ATOM 7250 C C . PHE B 1 103 ? 35.062 -20.828 -41.156 1 96.38 103 PHE B C 1
ATOM 7252 O O . PHE B 1 103 ? 34.781 -19.828 -41.812 1 96.38 103 PHE B O 1
ATOM 7259 N N . ASP B 1 104 ? 36.25 -21.312 -40.844 1 94 104 ASP B N 1
ATOM 7260 C CA . ASP B 1 104 ? 37.375 -20.453 -41.094 1 94 104 ASP B CA 1
ATOM 7261 C C . ASP B 1 104 ? 37.25 -19.125 -40.344 1 94 104 ASP B C 1
ATOM 7263 O O . ASP B 1 104 ? 37.094 -19.109 -39.125 1 94 104 ASP B O 1
ATOM 7267 N N . ASP B 1 105 ? 37 -18.016 -41.031 1 90.81 105 ASP B N 1
ATOM 7268 C CA . ASP B 1 105 ? 36.969 -16.734 -40.312 1 90.81 105 ASP B CA 1
ATOM 7269 C C . ASP B 1 105 ? 35.531 -16.203 -40.219 1 90.81 105 ASP B C 1
ATOM 7271 O O . ASP B 1 105 ? 35.312 -15.109 -39.719 1 90.81 105 ASP B O 1
ATOM 7275 N N . GLU B 1 106 ? 34.625 -17.047 -40.594 1 95 106 GLU B N 1
ATOM 7276 C CA . GLU B 1 106 ? 33.25 -16.594 -40.562 1 95 106 GLU B CA 1
ATOM 7277 C C . GLU B 1 106 ? 32.469 -17.172 -39.406 1 95 106 GLU B C 1
ATOM 7279 O O . GLU B 1 106 ? 32.281 -18.391 -39.312 1 95 106 GLU B O 1
ATOM 7284 N N . ARG B 1 107 ? 31.969 -16.281 -38.531 1 95.5 107 ARG B N 1
ATOM 7285 C CA . ARG B 1 107 ? 31.188 -16.719 -37.375 1 95.5 107 ARG B CA 1
ATOM 7286 C C . ARG B 1 107 ? 29.75 -17.016 -37.781 1 95.5 107 ARG B C 1
ATOM 7288 O O . ARG B 1 107 ? 29.109 -16.234 -38.5 1 95.5 107 ARG B O 1
ATOM 7295 N N . PHE B 1 108 ? 29.234 -18.062 -37.438 1 95.62 108 PHE B N 1
ATOM 7296 C CA . PHE B 1 108 ? 27.828 -18.422 -37.625 1 95.62 108 PHE B CA 1
ATOM 7297 C C . PHE B 1 108 ? 26.969 -17.781 -36.562 1 95.62 108 PHE B C 1
ATOM 7299 O O . PHE B 1 108 ? 27.203 -17.969 -35.375 1 95.62 108 PHE B O 1
ATOM 7306 N N . THR B 1 109 ? 26 -16.984 -36.906 1 93.75 109 THR B N 1
ATOM 7307 C CA . THR B 1 109 ? 24.891 -16.516 -36.094 1 93.75 109 THR B CA 1
ATOM 7308 C C . THR B 1 109 ? 23.578 -16.625 -36.844 1 93.75 109 THR B C 1
ATOM 7310 O O . THR B 1 109 ? 23.562 -16.531 -38.094 1 93.75 109 THR B O 1
ATOM 7313 N N . MET B 1 110 ? 22.578 -16.812 -36.125 1 89.5 110 MET B N 1
ATOM 7314 C CA . MET B 1 110 ? 21.281 -17.094 -36.719 1 89.5 110 MET B CA 1
ATOM 7315 C C . MET B 1 110 ? 20.812 -15.93 -37.594 1 89.5 110 MET B C 1
ATOM 7317 O O . MET B 1 110 ? 20.062 -16.125 -38.562 1 89.5 110 MET B O 1
ATOM 7321 N N . ASP B 1 111 ? 21.203 -14.742 -37.219 1 88.88 111 ASP B N 1
ATOM 7322 C CA . ASP B 1 111 ? 20.656 -13.562 -37.875 1 88.88 111 ASP B CA 1
ATOM 7323 C C . ASP B 1 111 ? 21.594 -13.055 -39 1 88.88 111 ASP B C 1
ATOM 7325 O O . ASP B 1 111 ? 21.438 -11.938 -39.469 1 88.88 111 ASP B O 1
ATOM 7329 N N . ARG B 1 112 ? 22.641 -13.797 -39.281 1 90.81 112 ARG B N 1
ATOM 7330 C CA . ARG B 1 112 ? 23.547 -13.484 -40.375 1 90.81 112 ARG B CA 1
ATOM 7331 C C . ARG B 1 112 ? 23.594 -14.625 -41.375 1 90.81 112 ARG B C 1
ATOM 7333 O O . ARG B 1 112 ? 23.594 -15.797 -41 1 90.81 112 ARG B O 1
ATOM 7340 N N . GLY B 1 113 ? 23.781 -14.266 -42.625 1 92.81 113 GLY B N 1
ATOM 7341 C CA . GLY B 1 113 ? 23.75 -15.281 -43.688 1 92.81 113 GLY B CA 1
ATOM 7342 C C . GLY B 1 113 ? 22.328 -15.688 -44.062 1 92.81 113 GLY B C 1
ATOM 7343 O O . GLY B 1 113 ? 21.391 -14.898 -43.938 1 92.81 113 GLY B O 1
ATOM 7344 N N . HIS B 1 114 ? 22.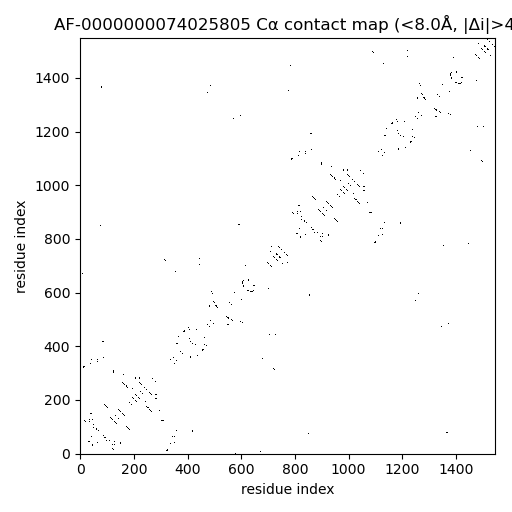344 -16.844 -44.719 1 93.5 114 HIS B N 1
ATOM 7345 C CA . HIS B 1 114 ? 21.047 -17.328 -45.188 1 93.5 114 HIS B CA 1
ATOM 7346 C C . HIS B 1 114 ? 20.734 -18.703 -44.594 1 93.5 114 HIS B C 1
ATOM 7348 O O . HIS B 1 114 ? 21.609 -19.578 -44.562 1 93.5 114 HIS B O 1
ATOM 7354 N N . LEU B 1 115 ? 19.594 -18.812 -44.062 1 91.69 115 LEU B N 1
ATOM 7355 C CA . LEU B 1 115 ? 19.125 -20.094 -43.531 1 91.69 115 LEU B CA 1
ATOM 7356 C C . LEU B 1 115 ? 18.266 -20.828 -44.531 1 91.69 115 LEU B C 1
ATOM 7358 O O . LEU B 1 115 ? 17.266 -20.297 -45 1 91.69 115 LEU B O 1
ATOM 7362 N N . GLU B 1 116 ? 18.828 -21.938 -44.906 1 89.94 116 GLU B N 1
ATOM 7363 C CA . GLU B 1 116 ? 18.031 -22.859 -45.719 1 89.94 116 GLU B CA 1
ATOM 7364 C C . GLU B 1 116 ? 17.422 -23.953 -44.844 1 89.94 116 GLU B C 1
ATOM 7366 O O . GLU B 1 116 ? 18.062 -24.453 -43.938 1 89.94 116 GLU B O 1
ATOM 7371 N N . THR B 1 117 ? 16.172 -24.188 -45.062 1 90.5 117 THR B N 1
ATOM 7372 C CA . THR B 1 117 ? 15.414 -25.172 -44.281 1 90.5 117 THR B CA 1
ATOM 7373 C C . THR B 1 117 ? 15.57 -24.906 -42.781 1 90.5 117 THR B C 1
ATOM 7375 O O . THR B 1 117 ? 16.656 -24.562 -42.312 1 90.5 117 THR B O 1
ATOM 7378 N N . TYR B 1 118 ? 14.82 -24.688 -42.031 1 94.38 118 TYR B N 1
ATOM 7379 C CA . TYR B 1 118 ? 14.891 -24.453 -40.562 1 94.38 118 TYR B CA 1
ATOM 7380 C C . TYR B 1 118 ? 13.75 -25.172 -39.844 1 94.38 118 TYR B C 1
ATOM 7382 O O . TYR B 1 118 ? 12.609 -25.172 -40.344 1 94.38 118 TYR B O 1
ATOM 7390 N N . SER B 1 119 ? 14.172 -25.875 -38.812 1 96.69 119 SER B N 1
ATOM 7391 C CA . SER B 1 119 ? 13.156 -26.438 -37.906 1 96.69 119 SER B CA 1
ATOM 7392 C C . SER B 1 119 ? 13.664 -26.516 -36.469 1 96.69 119 SER B C 1
ATOM 7394 O O . SER B 1 119 ? 14.797 -26.922 -36.219 1 96.69 119 SER B O 1
ATOM 7396 N N . ARG B 1 120 ? 12.977 -26 -35.594 1 96.44 120 ARG B N 1
ATOM 7397 C CA . ARG B 1 120 ? 13.125 -26.203 -34.156 1 96.44 120 ARG B CA 1
ATOM 7398 C C . ARG B 1 120 ? 11.938 -26.984 -33.594 1 96.44 120 ARG B C 1
ATOM 7400 O O . ARG B 1 120 ? 10.781 -26.594 -33.781 1 96.44 120 ARG B O 1
ATOM 7407 N N . VAL B 1 121 ? 12.211 -28.062 -32.906 1 98.62 121 VAL B N 1
ATOM 7408 C CA . VAL B 1 121 ? 11.133 -28.953 -32.5 1 98.62 121 VAL B CA 1
ATOM 7409 C C . VAL B 1 121 ? 11.305 -29.344 -31.031 1 98.62 121 VAL B C 1
ATOM 7411 O O . VAL B 1 121 ? 12.383 -29.766 -30.625 1 98.62 121 VAL B O 1
ATOM 7414 N N . LEU B 1 122 ? 10.289 -29.141 -30.266 1 98.81 122 LEU B N 1
ATOM 7415 C CA . LEU B 1 122 ? 10.18 -29.797 -28.969 1 98.81 122 LEU B CA 1
ATOM 7416 C C . LEU B 1 122 ? 9.492 -31.156 -29.109 1 98.81 122 LEU B C 1
ATOM 7418 O O . LEU B 1 122 ? 8.305 -31.219 -29.422 1 98.81 122 LEU B O 1
ATOM 7422 N N . HIS B 1 123 ? 10.227 -32.188 -28.922 1 98.75 123 HIS B N 1
ATOM 7423 C CA . HIS B 1 123 ? 9.695 -33.531 -28.938 1 98.75 123 HIS B CA 1
ATOM 7424 C C . HIS B 1 123 ? 9.125 -33.938 -27.562 1 98.75 123 HIS B C 1
ATOM 7426 O O . HIS B 1 123 ? 9.867 -34.344 -26.672 1 98.75 123 HIS B O 1
ATOM 7432 N N . MET B 1 124 ? 7.844 -33.938 -27.5 1 98.75 124 MET B N 1
ATOM 7433 C CA . MET B 1 124 ? 7.215 -34.094 -26.203 1 98.75 124 MET B CA 1
ATOM 7434 C C . MET B 1 124 ? 7.293 -35.531 -25.719 1 98.75 124 MET B C 1
ATOM 7436 O O . MET B 1 124 ? 7.414 -35.781 -24.516 1 98.75 124 MET B O 1
ATOM 7440 N N . LYS B 1 125 ? 7.227 -36.438 -26.609 1 98.19 125 LYS B N 1
ATOM 7441 C CA . LYS B 1 125 ? 7.324 -37.844 -26.25 1 98.19 125 LYS B CA 1
ATOM 7442 C C . LYS B 1 125 ? 8.688 -38.188 -25.641 1 98.19 125 LYS B C 1
ATOM 7444 O O . LYS B 1 125 ? 8.781 -38.969 -24.688 1 98.19 125 LYS B O 1
ATOM 7449 N N . ASP B 1 126 ? 9.727 -37.531 -26.172 1 97.75 126 ASP B N 1
ATOM 7450 C CA . ASP B 1 126 ? 11.102 -37.844 -25.781 1 97.75 126 ASP B CA 1
ATOM 7451 C C . ASP B 1 126 ? 11.656 -36.781 -24.844 1 97.75 126 ASP B C 1
ATOM 7453 O O . ASP B 1 126 ? 12.719 -36.969 -24.25 1 97.75 126 ASP B O 1
ATOM 7457 N N . GLY B 1 127 ? 10.961 -35.719 -24.625 1 98.31 127 GLY B N 1
ATOM 7458 C CA . GLY B 1 127 ? 11.398 -34.688 -23.719 1 98.31 127 GLY B CA 1
ATOM 7459 C C . GLY B 1 127 ? 12.711 -34.031 -24.141 1 98.31 127 GLY B C 1
ATOM 7460 O O . GLY B 1 127 ? 13.586 -33.781 -23.297 1 98.31 127 GLY B O 1
ATOM 7461 N N . LYS B 1 128 ? 12.914 -33.781 -25.406 1 98.56 128 LYS B N 1
ATOM 7462 C CA . LYS B 1 128 ? 14.125 -33.125 -25.938 1 98.56 128 LYS B CA 1
ATOM 7463 C C . LYS B 1 128 ? 13.773 -32.062 -26.969 1 98.56 128 LYS B C 1
ATOM 7465 O O . LYS B 1 128 ? 12.648 -32.031 -27.469 1 98.56 128 LYS B O 1
ATOM 7470 N N . VAL B 1 129 ? 14.664 -31.172 -27.219 1 98.69 129 VAL B N 1
ATOM 7471 C CA . VAL B 1 129 ? 14.531 -30.156 -28.266 1 98.69 129 VAL B CA 1
ATOM 7472 C C . VAL B 1 129 ? 15.578 -30.391 -29.359 1 98.69 129 VAL B C 1
ATOM 7474 O O . VAL B 1 129 ? 16.719 -30.781 -29.062 1 98.69 129 VAL B O 1
ATOM 7477 N N . SER B 1 130 ? 15.195 -30.25 -30.562 1 98.25 130 SER B N 1
ATOM 7478 C CA . SER B 1 130 ? 16.125 -30.375 -31.688 1 98.25 130 SER B CA 1
ATOM 7479 C C . SER B 1 130 ? 15.984 -29.188 -32.656 1 98.25 130 SER B C 1
ATOM 7481 O O . SER B 1 130 ? 14.922 -28.578 -32.719 1 98.25 130 SER B O 1
ATOM 7483 N N . ARG B 1 131 ? 17.016 -28.859 -33.281 1 97.75 131 ARG B N 1
ATOM 7484 C CA . ARG B 1 131 ? 17.078 -27.891 -34.344 1 97.75 131 ARG B CA 1
ATOM 7485 C C . ARG B 1 131 ? 17.844 -28.438 -35.562 1 97.75 131 ARG B C 1
ATOM 7487 O O . ARG B 1 131 ? 18.906 -29.047 -35.406 1 97.75 131 ARG B O 1
ATOM 7494 N N . GLN B 1 132 ? 17.25 -28.297 -36.656 1 97.69 132 GLN B N 1
ATOM 7495 C CA . GLN B 1 132 ? 17.859 -28.703 -37.906 1 97.69 132 GLN B CA 1
ATOM 7496 C C . GLN B 1 132 ? 17.781 -27.609 -38.969 1 97.69 132 GLN B C 1
ATOM 7498 O O . GLN B 1 132 ? 16.719 -27.016 -39.156 1 97.69 132 GLN B O 1
ATOM 7503 N N . PHE B 1 133 ? 18.891 -27.391 -39.625 1 96.75 133 PHE B N 1
ATOM 7504 C CA . PHE B 1 133 ? 18.906 -26.359 -40.656 1 96.75 133 PHE B CA 1
ATOM 7505 C C . PHE B 1 133 ? 20.172 -26.438 -41.469 1 96.75 133 PHE B C 1
ATOM 7507 O O . PHE B 1 133 ? 21.109 -27.156 -41.125 1 96.75 133 PHE B O 1
ATOM 7514 N N . ILE B 1 134 ? 20.141 -25.844 -42.562 1 97.25 134 ILE B N 1
ATOM 7515 C CA . ILE B 1 134 ? 21.312 -25.562 -43.406 1 97.25 134 ILE B CA 1
ATOM 7516 C C . ILE B 1 134 ? 21.609 -24.062 -43.406 1 97.25 134 ILE B C 1
ATOM 7518 O O . ILE B 1 134 ? 20.719 -23.25 -43.656 1 97.25 134 ILE B O 1
ATOM 7522 N N . TRP B 1 135 ? 22.797 -23.734 -43.094 1 96.5 135 TRP B N 1
ATOM 7523 C CA . TRP B 1 135 ? 23.219 -22.344 -43.031 1 96.5 135 TRP B CA 1
ATOM 7524 C C . TRP B 1 135 ? 24.234 -22.031 -44.125 1 96.5 135 TRP B C 1
ATOM 7526 O O . TRP B 1 135 ? 25.156 -22.812 -44.344 1 96.5 135 TRP B O 1
ATOM 7536 N N . GLN B 1 136 ? 23.984 -20.938 -44.781 1 96.75 136 GLN B N 1
ATOM 7537 C CA . GLN B 1 136 ? 24.938 -20.406 -45.75 1 96.75 136 GLN B CA 1
ATOM 7538 C C . GLN B 1 136 ? 25.531 -19.094 -45.281 1 96.75 136 GLN B C 1
ATOM 7540 O O . GLN B 1 136 ? 24.812 -18.125 -45.031 1 96.75 136 GLN B O 1
ATOM 7545 N N . SER B 1 137 ? 26.875 -19.141 -45.219 1 95.69 137 SER B N 1
ATOM 7546 C CA . SER B 1 137 ? 27.562 -17.938 -44.75 1 95.69 137 SER B CA 1
ATOM 7547 C C . SER B 1 137 ? 27.453 -16.812 -45.781 1 95.69 137 SER B C 1
ATOM 7549 O O . SER B 1 137 ? 27.062 -17.047 -46.938 1 95.69 137 SER B O 1
ATOM 7551 N N . PRO B 1 138 ? 27.781 -15.633 -45.312 1 94.31 138 PRO B N 1
ATOM 7552 C CA . PRO B 1 138 ? 27.75 -14.508 -46.25 1 94.31 138 PRO B CA 1
ATOM 7553 C C . PRO B 1 138 ? 28.656 -14.719 -47.438 1 94.31 138 PRO B C 1
ATOM 7555 O O . PRO B 1 138 ? 28.375 -14.219 -48.531 1 94.31 138 PRO B O 1
ATOM 7558 N N . THR B 1 139 ? 29.719 -15.484 -47.25 1 95.19 139 THR B N 1
ATOM 7559 C CA . THR B 1 139 ? 30.656 -15.688 -48.344 1 95.19 139 THR B CA 1
ATOM 7560 C C . THR B 1 139 ? 30.297 -16.953 -49.125 1 95.19 139 THR B C 1
ATOM 7562 O O . THR B 1 139 ? 31.016 -17.312 -50.062 1 95.19 139 THR B O 1
ATOM 7565 N N . GLY B 1 140 ? 29.359 -17.688 -48.719 1 95 140 GLY B N 1
ATOM 7566 C CA . GLY B 1 140 ? 28.828 -18.75 -49.531 1 95 140 GLY B CA 1
ATOM 7567 C C . GLY B 1 140 ? 29.125 -20.141 -49 1 95 140 GLY B C 1
ATOM 7568 O O . GLY B 1 140 ? 28.719 -21.141 -49.562 1 95 140 GLY B O 1
ATOM 7569 N N . LYS B 1 141 ? 29.797 -20.25 -47.875 1 96.31 141 LYS B N 1
ATOM 7570 C CA . LYS B 1 141 ? 30.031 -21.547 -47.25 1 96.31 141 LYS B CA 1
ATOM 7571 C C . LYS B 1 141 ? 28.734 -22.109 -46.656 1 96.31 141 LYS B C 1
ATOM 7573 O O . LYS B 1 141 ? 28 -21.406 -45.969 1 96.31 141 LYS B O 1
ATOM 7578 N N . LYS B 1 142 ? 28.484 -23.391 -47 1 96.88 142 LYS B N 1
ATOM 7579 C CA . LYS B 1 142 ? 27.266 -24.031 -46.531 1 96.88 142 LYS B CA 1
ATOM 7580 C C . LYS B 1 142 ? 27.562 -25.188 -45.594 1 96.88 142 LYS B C 1
ATOM 7582 O O . LYS B 1 142 ? 28.5 -25.953 -45.844 1 96.88 142 LYS B O 1
ATOM 7587 N N . ALA B 1 143 ? 26.812 -25.281 -44.562 1 97.19 143 ALA B N 1
ATOM 7588 C CA . ALA B 1 143 ? 26.953 -26.375 -43.594 1 97.19 143 ALA B CA 1
ATOM 7589 C C . ALA B 1 143 ? 25.594 -26.812 -43.094 1 97.19 143 ALA B C 1
ATOM 7591 O O . ALA B 1 143 ? 24.688 -26 -42.906 1 97.19 143 ALA B O 1
ATOM 7592 N N . GLU B 1 144 ? 25.438 -28.078 -42.938 1 97.88 144 GLU B N 1
ATOM 7593 C CA . GLU B 1 144 ? 24.25 -28.656 -42.312 1 97.88 144 GLU B CA 1
ATOM 7594 C C . GLU B 1 144 ? 24.406 -28.828 -40.812 1 97.88 144 GLU B C 1
ATOM 7596 O O . GLU B 1 144 ? 25.438 -29.312 -40.344 1 97.88 144 GLU B O 1
ATOM 7601 N N . PHE B 1 145 ? 23.422 -28.406 -40.125 1 97.38 145 PHE B N 1
ATOM 7602 C CA . PHE B 1 145 ? 23.453 -28.453 -38.656 1 97.38 145 PHE B CA 1
ATOM 7603 C C . PHE B 1 145 ? 22.328 -29.312 -38.125 1 97.38 145 PHE B C 1
ATOM 7605 O O . PHE B 1 145 ? 21.188 -29.25 -38.625 1 97.38 145 PHE B O 1
ATOM 7612 N N . ASN B 1 146 ? 22.625 -30.141 -37.125 1 97.38 146 ASN B N 1
ATOM 7613 C CA . ASN B 1 146 ? 21.688 -30.828 -36.25 1 97.38 146 ASN B CA 1
ATOM 7614 C C . ASN B 1 146 ? 22.078 -30.672 -34.781 1 97.38 146 ASN B C 1
ATOM 7616 O O . ASN B 1 146 ? 23.156 -31.094 -34.375 1 97.38 146 ASN B O 1
ATOM 7620 N N . ILE B 1 147 ? 21.266 -30.062 -34.094 1 97.25 147 ILE B N 1
ATOM 7621 C CA . ILE B 1 147 ? 21.5 -29.828 -32.656 1 97.25 147 ILE B CA 1
ATOM 7622 C C . ILE B 1 147 ? 20.375 -30.469 -31.844 1 97.25 147 ILE B C 1
ATOM 7624 O O . ILE B 1 147 ? 19.203 -30.328 -32.188 1 97.25 147 ILE B O 1
ATOM 7628 N N . GLU B 1 148 ? 20.703 -31.219 -30.812 1 97.75 148 GLU B N 1
ATOM 7629 C CA . GLU B 1 148 ? 19.734 -31.797 -29.891 1 97.75 148 GLU B CA 1
ATOM 7630 C C . GLU B 1 148 ? 20.172 -31.609 -28.438 1 97.75 148 GLU B C 1
ATOM 7632 O O . GLU B 1 148 ? 21.375 -31.656 -28.141 1 97.75 148 GLU B O 1
ATOM 7637 N N . LYS B 1 149 ? 19.281 -31.422 -27.625 1 98.06 149 LYS B N 1
ATOM 7638 C CA . LYS B 1 149 ? 19.625 -31.312 -26.203 1 98.06 149 LYS B CA 1
ATOM 7639 C C . LYS B 1 149 ? 18.453 -31.781 -25.328 1 98.06 149 LYS B C 1
ATOM 7641 O O . LYS B 1 149 ? 17.312 -31.781 -25.766 1 98.06 149 LYS B O 1
ATOM 7646 N N . PHE B 1 150 ? 18.672 -32.219 -24.156 1 98.56 150 PHE B N 1
ATOM 7647 C CA . PHE B 1 150 ? 17.703 -32.594 -23.125 1 98.56 150 PHE B CA 1
ATOM 7648 C C . PHE B 1 150 ? 18.281 -32.406 -21.734 1 98.56 150 PHE B C 1
ATOM 7650 O O . PHE B 1 150 ? 19.484 -32.25 -21.578 1 98.56 150 PHE B O 1
ATOM 7657 N N . ILE B 1 151 ? 17.469 -32.219 -20.812 1 98.81 151 ILE B N 1
ATOM 7658 C CA . ILE B 1 151 ? 17.781 -32.219 -19.391 1 98.81 151 ILE B CA 1
ATOM 7659 C C . ILE B 1 151 ? 17.312 -33.562 -18.781 1 98.81 151 ILE B C 1
ATOM 7661 O O . ILE B 1 151 ? 16.125 -33.875 -18.812 1 98.81 151 ILE B O 1
ATOM 7665 N N . SER B 1 152 ? 18.203 -34.281 -18.219 1 98.75 152 SER B N 1
ATOM 7666 C CA . SER B 1 152 ? 17.906 -35.656 -17.812 1 98.75 152 SER B CA 1
ATOM 7667 C C . SER B 1 152 ? 16.875 -35.719 -16.703 1 98.75 152 SER B C 1
ATOM 7669 O O . SER B 1 152 ? 17 -35 -15.703 1 98.75 152 SER B O 1
ATOM 7671 N N . LEU B 1 153 ? 15.875 -36.531 -16.859 1 98.06 153 LEU B N 1
ATOM 7672 C CA . LEU B 1 153 ? 14.867 -36.75 -15.836 1 98.06 153 LEU B CA 1
ATOM 7673 C C . LEU B 1 153 ? 15.305 -37.844 -14.859 1 98.06 153 LEU B C 1
ATOM 7675 O O . LEU B 1 153 ? 14.812 -37.906 -13.727 1 98.06 153 LEU B O 1
ATOM 7679 N N . LYS B 1 154 ? 16.234 -38.625 -15.242 1 97.12 154 LYS B N 1
ATOM 7680 C CA . LYS B 1 154 ? 16.719 -39.719 -14.398 1 97.12 154 LYS B CA 1
ATOM 7681 C C . LYS B 1 154 ? 17.938 -39.281 -13.594 1 97.12 154 LYS B C 1
ATOM 7683 O O . LYS B 1 154 ? 18.031 -39.562 -12.398 1 97.12 154 LYS B O 1
ATOM 7688 N N . ASP B 1 155 ? 18.891 -38.656 -14.273 1 97.06 155 ASP B N 1
ATOM 7689 C CA . ASP B 1 155 ? 20.047 -38.031 -13.625 1 97.06 155 ASP B CA 1
ATOM 7690 C C . ASP B 1 155 ? 19.828 -36.531 -13.43 1 97.06 155 ASP B C 1
ATOM 7692 O O . ASP B 1 155 ? 20.281 -35.719 -14.234 1 97.06 155 ASP B O 1
ATOM 7696 N N . ILE B 1 156 ? 19.266 -36.156 -12.367 1 96.06 156 ILE B N 1
ATOM 7697 C CA . ILE B 1 156 ? 18.562 -34.906 -12.227 1 96.06 156 ILE B CA 1
ATOM 7698 C C . ILE B 1 156 ? 19.562 -33.75 -12.312 1 96.06 156 ILE B C 1
ATOM 7700 O O . ILE B 1 156 ? 19.188 -32.594 -12.555 1 96.06 156 ILE B O 1
ATOM 7704 N N . HIS B 1 157 ? 20.922 -34 -12.156 1 97.25 157 HIS B N 1
ATOM 7705 C CA . HIS B 1 157 ? 21.906 -32.938 -12.148 1 97.25 157 HIS B CA 1
ATOM 7706 C C . HIS B 1 157 ? 22.484 -32.688 -13.539 1 97.25 157 HIS B C 1
ATOM 7708 O O . HIS B 1 157 ? 23.312 -31.797 -13.734 1 97.25 157 HIS B O 1
ATOM 7714 N N . ILE B 1 158 ? 21.984 -33.469 -14.562 1 98.56 158 ILE B N 1
ATOM 7715 C CA . ILE B 1 158 ? 22.734 -33.531 -15.805 1 98.56 158 ILE B CA 1
ATOM 7716 C C . ILE B 1 158 ? 21.922 -32.938 -16.938 1 98.56 158 ILE B C 1
ATOM 7718 O O . ILE B 1 158 ? 20.734 -33.219 -17.078 1 98.56 158 ILE B O 1
ATOM 7722 N N . THR B 1 159 ? 22.547 -32.156 -17.734 1 98.56 159 THR B N 1
ATOM 7723 C CA . THR B 1 159 ? 22.078 -31.766 -19.062 1 98.56 159 THR B CA 1
ATOM 7724 C C . THR B 1 159 ? 23 -32.344 -20.141 1 98.56 159 THR B C 1
ATOM 7726 O O . THR B 1 159 ? 24.188 -32.562 -19.891 1 98.56 159 THR B O 1
ATOM 7729 N N . ALA B 1 160 ? 22.453 -32.562 -21.297 1 98.56 160 ALA B N 1
ATOM 7730 C CA . ALA B 1 160 ? 23.25 -33.125 -22.391 1 98.56 160 ALA B CA 1
ATOM 7731 C C . ALA B 1 160 ? 22.875 -32.5 -23.719 1 98.56 160 ALA B C 1
ATOM 7733 O O . ALA B 1 160 ? 21.703 -32.25 -24 1 98.56 160 ALA B O 1
ATOM 7734 N N . PHE B 1 161 ? 23.922 -32.188 -24.484 1 97.06 161 PHE B N 1
ATOM 7735 C CA . PHE B 1 161 ? 23.812 -31.578 -25.812 1 97.06 161 PHE B CA 1
ATOM 7736 C C . PHE B 1 161 ? 24.594 -32.406 -26.844 1 97.06 161 PHE B C 1
ATOM 7738 O O . PHE B 1 161 ? 25.672 -32.906 -26.547 1 97.06 161 PHE B O 1
ATOM 7745 N N . GLN B 1 162 ? 24.016 -32.5 -28.062 1 97.56 162 GLN B N 1
ATOM 7746 C CA . GLN B 1 162 ? 24.75 -33.031 -29.203 1 97.56 162 GLN B CA 1
ATOM 7747 C C . GLN B 1 162 ? 24.641 -32.125 -30.422 1 97.56 162 GLN B C 1
ATOM 7749 O O . GLN B 1 162 ? 23.531 -31.75 -30.828 1 97.56 162 GLN B O 1
ATOM 7754 N N . LEU B 1 163 ? 25.719 -31.703 -30.922 1 97.19 163 LEU B N 1
ATOM 7755 C CA . LEU B 1 163 ? 25.812 -30.906 -32.125 1 97.19 163 LEU B CA 1
ATOM 7756 C C . LEU B 1 163 ? 26.469 -31.703 -33.25 1 97.19 163 LEU B C 1
ATOM 7758 O O . LEU B 1 163 ? 27.531 -32.281 -33.094 1 97.19 163 LEU B O 1
ATOM 7762 N N . SER B 1 164 ? 25.766 -31.75 -34.344 1 96.69 164 SER B N 1
ATOM 7763 C CA . SER B 1 164 ? 26.328 -32.312 -35.562 1 96.69 164 SER B CA 1
ATOM 7764 C C . SER B 1 164 ? 26.469 -31.266 -36.656 1 96.69 164 SER B C 1
ATOM 7766 O O . SER B 1 164 ? 25.5 -30.562 -36.969 1 96.69 164 SER B O 1
ATOM 7768 N N . VAL B 1 165 ? 27.625 -31.188 -37.219 1 96.44 165 VAL B N 1
ATOM 7769 C CA . VAL B 1 165 ? 27.906 -30.234 -38.281 1 96.44 165 VAL B CA 1
ATOM 7770 C C . VAL B 1 165 ? 28.547 -30.953 -39.469 1 96.44 165 VAL B C 1
ATOM 7772 O O . VAL B 1 165 ? 29.469 -31.734 -39.281 1 96.44 165 VAL B O 1
ATOM 7775 N N . ARG B 1 166 ? 28.031 -30.562 -40.688 1 96.94 166 ARG B N 1
ATOM 7776 C CA . ARG B 1 166 ? 28.562 -31.125 -41.906 1 96.94 166 ARG B CA 1
ATOM 7777 C C . ARG B 1 166 ? 28.766 -30.047 -42.969 1 96.94 166 ARG B C 1
ATOM 7779 O O . ARG B 1 166 ? 27.781 -29.516 -43.5 1 96.94 166 ARG B O 1
ATOM 7786 N N . PRO B 1 167 ? 30.094 -29.812 -43.281 1 96.75 167 PRO B N 1
ATOM 7787 C CA . PRO B 1 167 ? 30.297 -28.922 -44.406 1 96.75 167 PRO B CA 1
ATOM 7788 C C . PRO B 1 167 ? 29.766 -29.516 -45.719 1 96.75 167 PRO B C 1
ATOM 7790 O O . PRO B 1 167 ? 30.031 -30.672 -46.031 1 96.75 167 PRO B O 1
ATOM 7793 N N . LEU B 1 168 ? 29.109 -28.703 -46.5 1 97.56 168 LEU B N 1
ATOM 7794 C CA . LEU B 1 168 ? 28.438 -29.25 -47.688 1 97.56 168 LEU B CA 1
ATOM 7795 C C . LEU B 1 168 ? 29.203 -28.891 -48.969 1 97.56 168 LEU B C 1
ATOM 7797 O O . LEU B 1 168 ? 29.125 -29.594 -49.969 1 97.56 168 LEU B O 1
ATOM 7801 N N . ASN B 1 169 ? 29.953 -27.719 -49 1 97.19 169 ASN B N 1
ATOM 7802 C CA . ASN B 1 169 ? 30.531 -27.281 -50.25 1 97.19 169 ASN B CA 1
ATOM 7803 C C . ASN B 1 169 ? 31.938 -26.734 -50.062 1 97.19 169 ASN B C 1
ATOM 7805 O O . ASN B 1 169 ? 32.438 -25.953 -50.875 1 97.19 169 ASN B O 1
ATOM 7809 N N . PHE B 1 170 ? 32.5 -26.984 -48.875 1 96.31 170 PHE B N 1
ATOM 7810 C CA . PHE B 1 170 ? 33.844 -26.469 -48.656 1 96.31 170 PHE B CA 1
ATOM 7811 C C . PHE B 1 170 ? 34.625 -27.422 -47.75 1 96.31 170 PHE B C 1
ATOM 7813 O O . PHE B 1 170 ? 34.031 -28.312 -47.125 1 96.31 170 PHE B O 1
ATOM 7820 N N . SER B 1 171 ? 35.906 -27.328 -47.75 1 96.75 171 SER B N 1
ATOM 7821 C CA . SER B 1 171 ? 36.844 -27.891 -46.781 1 96.75 171 SER B CA 1
ATOM 7822 C C . SER B 1 171 ? 37.625 -26.797 -46.062 1 96.75 171 SER B C 1
ATOM 7824 O O . SER B 1 171 ? 37.938 -25.766 -46.656 1 96.75 171 SER B O 1
ATOM 7826 N N . GLY B 1 172 ? 37.781 -26.953 -44.812 1 94.94 172 GLY B N 1
ATOM 7827 C CA . GLY B 1 172 ? 38.469 -25.922 -44.031 1 94.94 172 GLY B CA 1
ATOM 7828 C C . GLY B 1 172 ? 38.5 -26.219 -42.562 1 94.94 172 GLY B C 1
ATOM 7829 O O . GLY B 1 172 ? 38.531 -27.375 -42.156 1 94.94 172 GLY B O 1
ATOM 7830 N N . ILE B 1 173 ? 38.656 -25.172 -41.844 1 95.62 173 ILE B N 1
ATOM 7831 C CA . ILE B 1 173 ? 38.781 -25.281 -40.375 1 95.62 173 ILE B CA 1
ATOM 7832 C C . ILE B 1 173 ? 37.438 -24.938 -39.719 1 95.62 173 ILE B C 1
ATOM 7834 O O . ILE B 1 173 ? 36.844 -23.906 -40.031 1 95.62 173 ILE B O 1
ATOM 7838 N N . VAL B 1 174 ? 36.969 -25.844 -38.938 1 95.56 174 VAL B N 1
ATOM 7839 C CA . VAL B 1 174 ? 35.812 -25.578 -38.094 1 95.56 174 VAL B CA 1
ATOM 7840 C C . VAL B 1 174 ? 36.281 -25.297 -36.656 1 95.56 174 VAL B C 1
ATOM 7842 O O . VAL B 1 174 ? 36.969 -26.141 -36.062 1 95.56 174 VAL B O 1
ATOM 7845 N N . ARG B 1 175 ? 35.969 -24.156 -36.156 1 95.5 175 ARG B N 1
ATOM 7846 C CA . ARG B 1 175 ? 36.281 -23.797 -34.75 1 95.5 175 ARG B CA 1
ATOM 7847 C C . ARG B 1 175 ? 35.031 -23.859 -33.906 1 95.5 175 ARG B C 1
ATOM 7849 O O . ARG B 1 175 ? 34 -23.281 -34.25 1 95.5 175 ARG B O 1
ATOM 7856 N N . ILE B 1 176 ? 35.062 -24.531 -32.844 1 96.75 176 ILE B N 1
ATOM 7857 C CA . ILE B 1 176 ? 33.969 -24.656 -31.891 1 96.75 176 ILE B CA 1
ATOM 7858 C C . ILE B 1 176 ? 34.406 -24.125 -30.531 1 96.75 176 ILE B C 1
ATOM 7860 O O . ILE B 1 176 ? 35.438 -24.516 -30 1 96.75 176 ILE B O 1
ATOM 7864 N N . ILE B 1 177 ? 33.625 -23.203 -29.969 1 97.31 177 ILE B N 1
ATOM 7865 C CA . ILE B 1 177 ? 33.906 -22.672 -28.641 1 97.31 177 ILE B CA 1
ATOM 7866 C C . ILE B 1 177 ? 32.688 -22.938 -27.734 1 97.31 177 ILE B C 1
ATOM 7868 O O . ILE B 1 177 ? 31.562 -22.578 -28.078 1 97.31 177 ILE B O 1
ATOM 7872 N N . THR B 1 178 ? 32.875 -23.625 -26.625 1 97.38 178 THR B N 1
ATOM 7873 C CA . THR B 1 178 ? 31.906 -23.828 -25.578 1 97.38 178 THR B CA 1
ATOM 7874 C C . THR B 1 178 ? 32.344 -23.141 -24.281 1 97.38 178 THR B C 1
ATOM 7876 O O . THR B 1 178 ? 33.562 -22.922 -24.078 1 97.38 178 THR B O 1
ATOM 7879 N N . SER B 1 179 ? 31.438 -22.75 -23.438 1 97.69 179 SER B N 1
ATOM 7880 C CA . SER B 1 179 ? 31.844 -22.031 -22.234 1 97.69 179 SER B CA 1
ATOM 7881 C C . SER B 1 179 ? 30.875 -22.297 -21.078 1 97.69 179 SER B C 1
ATOM 7883 O O . SER B 1 179 ? 29.734 -22.703 -21.297 1 97.69 179 SER B O 1
ATOM 7885 N N . ILE B 1 180 ? 31.328 -22.234 -19.844 1 98.56 180 ILE B N 1
ATOM 7886 C CA . ILE B 1 180 ? 30.562 -21.922 -18.656 1 98.56 180 ILE B CA 1
ATOM 7887 C C . ILE B 1 180 ? 30.641 -20.422 -18.344 1 98.56 180 ILE B C 1
ATOM 7889 O O . ILE B 1 180 ? 31.656 -19.953 -17.844 1 98.56 180 ILE B O 1
ATOM 7893 N N . ASN B 1 181 ? 29.594 -19.672 -18.625 1 98.25 181 ASN B N 1
ATOM 7894 C CA . ASN B 1 181 ? 29.594 -18.234 -18.422 1 98.25 181 ASN B CA 1
ATOM 7895 C C . ASN B 1 181 ? 28.812 -17.844 -17.172 1 98.25 181 ASN B C 1
ATOM 7897 O O . ASN B 1 181 ? 27.578 -17.875 -17.156 1 98.25 181 ASN B O 1
ATOM 7901 N N . GLY B 1 182 ? 29.484 -17.422 -16.141 1 97.94 182 GLY B N 1
ATOM 7902 C CA . GLY B 1 182 ? 28.875 -17.078 -14.875 1 97.94 182 GLY B CA 1
ATOM 7903 C C . GLY B 1 182 ? 28.484 -15.609 -14.781 1 97.94 182 GLY B C 1
ATOM 7904 O O . GLY B 1 182 ? 28 -15.156 -13.742 1 97.94 182 GLY B O 1
ATOM 7905 N N . ASP B 1 183 ? 28.719 -14.828 -15.805 1 96.94 183 ASP B N 1
ATOM 7906 C CA . ASP B 1 183 ? 28.344 -13.414 -15.812 1 96.94 183 ASP B CA 1
A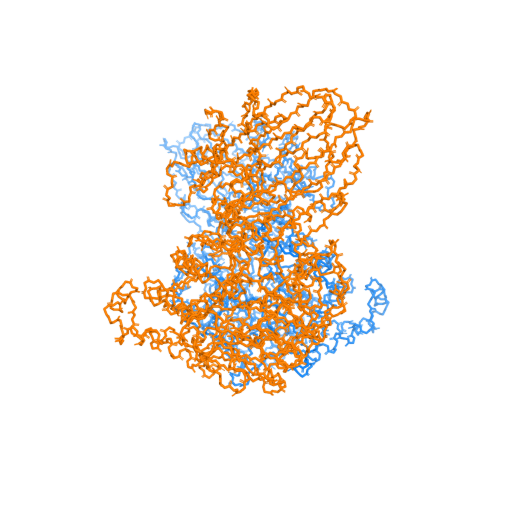TOM 7907 C C . ASP B 1 183 ? 26.891 -13.227 -16.219 1 96.94 183 ASP B C 1
ATOM 7909 O O . ASP B 1 183 ? 26.609 -12.727 -17.312 1 96.94 183 ASP B O 1
ATOM 7913 N N . VAL B 1 184 ? 26.047 -13.594 -15.344 1 96.06 184 VAL B N 1
ATOM 7914 C CA . VAL B 1 184 ? 24.609 -13.562 -15.602 1 96.06 184 VAL B CA 1
ATOM 7915 C C . VAL B 1 184 ? 23.922 -12.648 -14.586 1 96.06 184 VAL B C 1
ATOM 7917 O O . VAL B 1 184 ? 24.5 -12.336 -13.539 1 96.06 184 VAL B O 1
ATOM 7920 N N . ARG B 1 185 ? 22.734 -12.148 -14.898 1 94.5 185 ARG B N 1
ATOM 7921 C CA . ARG B 1 185 ? 21.953 -11.273 -14.047 1 94.5 185 ARG B CA 1
ATOM 7922 C C . ARG B 1 185 ? 20.453 -11.555 -14.195 1 94.5 185 ARG B C 1
ATOM 7924 O O . ARG B 1 185 ? 20.031 -12.18 -15.172 1 94.5 185 ARG B O 1
ATOM 7931 N N . ASN B 1 186 ? 19.641 -11.195 -13.156 1 94.62 186 ASN B N 1
ATOM 7932 C CA . ASN B 1 186 ? 18.188 -11.141 -13.242 1 94.62 186 ASN B CA 1
ATOM 7933 C C . ASN B 1 186 ? 17.688 -9.742 -13.594 1 94.62 186 ASN B C 1
ATOM 7935 O O . ASN B 1 186 ? 18.25 -8.75 -13.125 1 94.62 186 ASN B O 1
ATOM 7939 N N . GLU B 1 187 ? 16.672 -9.711 -14.367 1 87.69 187 GLU B N 1
ATOM 7940 C CA . GLU B 1 187 ? 16.094 -8.422 -14.742 1 87.69 187 GLU B CA 1
ATOM 7941 C C . GLU B 1 187 ? 15.469 -7.73 -13.531 1 87.69 187 GLU B C 1
ATOM 7943 O O . GLU B 1 187 ? 15.516 -6.504 -13.422 1 87.69 187 GLU B O 1
ATOM 7948 N N . ASN B 1 188 ? 14.945 -8.375 -12.664 1 86.62 188 ASN B N 1
ATOM 7949 C CA . ASN B 1 188 ? 14.156 -7.801 -11.578 1 86.62 188 ASN B CA 1
ATOM 7950 C C . ASN B 1 188 ? 15.016 -7.508 -10.352 1 86.62 188 ASN B C 1
ATOM 7952 O O . ASN B 1 188 ? 14.508 -7.031 -9.336 1 86.62 188 ASN B O 1
ATOM 7956 N N . LEU B 1 189 ? 16.234 -7.895 -10.328 1 92.06 189 LEU B N 1
ATOM 7957 C CA . LEU B 1 189 ? 17.125 -7.617 -9.211 1 92.06 189 LEU B CA 1
ATOM 7958 C C . LEU B 1 189 ? 17.922 -6.332 -9.445 1 92.06 189 LEU B C 1
ATOM 7960 O O . LEU B 1 189 ? 18.344 -6.062 -10.57 1 92.06 189 LEU B O 1
ATOM 7964 N N . ARG B 1 190 ? 18.203 -5.664 -8.398 1 88.44 190 ARG B N 1
ATOM 7965 C CA . ARG B 1 190 ? 18.906 -4.387 -8.484 1 88.44 190 ARG B CA 1
ATOM 7966 C C . ARG B 1 190 ? 20.391 -4.602 -8.734 1 88.44 190 ARG B C 1
ATOM 7968 O O . ARG B 1 190 ? 21.016 -3.842 -9.477 1 88.44 190 ARG B O 1
ATOM 7975 N N . ASP B 1 191 ? 20.953 -5.629 -8.141 1 88.75 191 ASP B N 1
ATOM 7976 C CA . ASP B 1 191 ? 22.391 -5.922 -8.25 1 88.75 191 ASP B CA 1
ATOM 7977 C C . ASP B 1 191 ? 22.625 -7.359 -8.703 1 88.75 191 ASP B C 1
ATOM 7979 O O . ASP B 1 191 ? 21.719 -8.203 -8.602 1 88.75 191 ASP B O 1
ATOM 7983 N N . GLN B 1 192 ? 23.828 -7.586 -9.312 1 94.19 192 GLN B N 1
ATOM 7984 C CA . GLN B 1 192 ? 24.203 -8.969 -9.609 1 94.19 192 GLN B CA 1
ATOM 7985 C C . GLN B 1 192 ? 24.297 -9.797 -8.328 1 94.19 192 GLN B C 1
ATOM 7987 O O . GLN B 1 192 ? 25 -9.414 -7.387 1 94.19 192 GLN B O 1
ATOM 7992 N N . ALA B 1 193 ? 23.672 -10.898 -8.367 1 96.19 193 ALA B N 1
ATOM 7993 C CA . ALA B 1 193 ? 23.484 -11.664 -7.133 1 96.19 193 ALA B CA 1
ATOM 7994 C C . ALA B 1 193 ? 24.609 -12.68 -6.945 1 96.19 193 ALA B C 1
ATOM 7996 O O . ALA B 1 193 ? 24.922 -13.078 -5.82 1 96.19 193 ALA B O 1
ATOM 7997 N N . LEU B 1 194 ? 25.266 -13.125 -8.016 1 97.38 194 LEU B N 1
ATOM 7998 C CA . LEU B 1 194 ? 26.203 -14.242 -7.953 1 97.38 194 LEU B CA 1
ATOM 7999 C C . LEU B 1 194 ? 27.641 -13.742 -7.996 1 97.38 194 LEU B C 1
ATOM 8001 O O . LEU B 1 194 ? 27.969 -12.852 -8.781 1 97.38 194 LEU B O 1
ATOM 8005 N N . VAL B 1 195 ? 28.438 -14.297 -7.137 1 97.12 195 VAL B N 1
ATOM 8006 C CA . VAL B 1 195 ? 29.875 -14.023 -7.086 1 97.12 195 VAL B CA 1
ATOM 8007 C C . VAL B 1 195 ? 30.656 -15.297 -7.398 1 97.12 195 VAL B C 1
ATOM 8009 O O . VAL B 1 195 ? 30.422 -16.344 -6.785 1 97.12 195 VAL B O 1
ATOM 8012 N N . THR B 1 196 ? 31.609 -15.227 -8.336 1 98 196 THR B N 1
ATOM 8013 C CA . THR B 1 196 ? 32.438 -16.375 -8.672 1 98 196 THR B CA 1
ATOM 8014 C C . THR B 1 196 ? 33.469 -16.656 -7.57 1 98 196 THR B C 1
ATOM 8016 O O . THR B 1 196 ? 34.219 -15.766 -7.18 1 98 196 THR B O 1
ATOM 8019 N N . LYS B 1 197 ? 33.5 -17.859 -7.086 1 96.06 197 LYS B N 1
ATOM 8020 C CA . LYS B 1 197 ? 34.375 -18.25 -5.996 1 96.06 197 LYS B CA 1
ATOM 8021 C C . LYS B 1 197 ? 35.562 -19.047 -6.52 1 96.06 197 LYS B C 1
ATOM 8023 O O . LYS B 1 197 ? 36.688 -18.891 -6.027 1 96.06 197 LYS B O 1
ATOM 8028 N N . GLU B 1 198 ? 35.312 -19.969 -7.406 1 96.25 198 GLU B N 1
ATOM 8029 C CA . GLU B 1 198 ? 36.312 -20.828 -7.984 1 96.25 198 GLU B CA 1
ATOM 8030 C C . GLU B 1 198 ? 36 -21.141 -9.445 1 96.25 198 GLU B C 1
ATOM 8032 O O . GLU B 1 198 ? 34.844 -21.172 -9.852 1 96.25 198 GLU B O 1
ATOM 8037 N N . LYS B 1 199 ? 36.969 -21.391 -10.258 1 97.69 199 LYS B N 1
ATOM 8038 C CA . LYS B 1 199 ? 36.844 -21.781 -11.656 1 97.69 199 LYS B CA 1
ATOM 8039 C C . LYS B 1 199 ? 38.125 -22.469 -12.141 1 97.69 199 LYS B C 1
ATOM 8041 O O . LYS B 1 199 ? 39.219 -22.234 -11.586 1 97.69 199 LYS B O 1
ATOM 8046 N N . GLY B 1 200 ? 37.969 -23.359 -13.125 1 97.44 200 GLY B N 1
ATOM 8047 C CA . GLY B 1 200 ? 39.156 -24 -13.641 1 97.44 200 GLY B CA 1
ATOM 8048 C C . GLY B 1 200 ? 38.875 -25.281 -14.414 1 97.44 200 GLY B C 1
ATOM 8049 O O . GLY B 1 200 ? 37.781 -25.422 -14.969 1 97.44 200 GLY B O 1
ATOM 8050 N N . ILE B 1 201 ? 39.969 -26.047 -14.656 1 97.38 201 ILE B N 1
ATOM 8051 C CA . ILE B 1 201 ? 39.906 -27.328 -15.359 1 97.38 201 ILE B CA 1
ATOM 8052 C C . ILE B 1 201 ? 40.5 -28.422 -14.477 1 97.38 201 ILE B C 1
ATOM 8054 O O . ILE B 1 201 ? 41.562 -28.234 -13.852 1 97.38 201 ILE B O 1
ATOM 8058 N N . VAL B 1 202 ? 39.844 -29.5 -14.398 1 96.06 202 VAL B N 1
ATOM 8059 C CA . VAL B 1 202 ? 40.375 -30.672 -13.703 1 96.06 202 VAL B CA 1
ATOM 8060 C C . VAL B 1 202 ? 40.031 -31.938 -14.477 1 96.06 202 VAL B C 1
ATOM 8062 O O . VAL B 1 202 ? 38.875 -32.219 -14.727 1 96.06 202 VAL B O 1
ATOM 8065 N N . ASP B 1 203 ? 41 -32.719 -14.898 1 92.12 203 ASP B N 1
ATOM 8066 C CA . ASP B 1 203 ? 40.812 -33.938 -15.633 1 92.12 203 ASP B CA 1
ATOM 8067 C C . ASP B 1 203 ? 39.906 -33.75 -16.844 1 92.12 203 ASP B C 1
ATOM 8069 O O . ASP B 1 203 ? 38.938 -34.469 -17.031 1 92.12 203 ASP B O 1
ATOM 8073 N N . ASN B 1 204 ? 40.094 -32.688 -17.578 1 91.75 204 ASN B N 1
ATOM 8074 C CA . ASN B 1 204 ? 39.406 -32.312 -18.812 1 91.75 204 ASN B CA 1
ATOM 8075 C C . ASN B 1 204 ? 38 -31.797 -18.547 1 91.75 204 ASN B C 1
ATOM 8077 O O . ASN B 1 204 ? 37.25 -31.547 -19.484 1 91.75 204 ASN B O 1
ATOM 8081 N N . ALA B 1 205 ? 37.656 -31.688 -17.25 1 96.5 205 ALA B N 1
ATOM 8082 C CA . ALA B 1 205 ? 36.406 -31.094 -16.875 1 96.5 205 ALA B CA 1
ATOM 8083 C C . ALA B 1 205 ? 36.562 -29.609 -16.547 1 96.5 205 ALA B C 1
ATOM 8085 O O . ALA B 1 205 ? 37.375 -29.25 -15.695 1 96.5 205 ALA B O 1
ATOM 8086 N N . MET B 1 206 ? 35.875 -28.781 -17.25 1 98.19 206 MET B N 1
ATOM 8087 C CA . MET B 1 206 ? 35.75 -27.391 -16.844 1 98.19 206 MET B CA 1
ATOM 8088 C C . MET B 1 206 ? 34.844 -27.25 -15.633 1 98.19 206 MET B C 1
ATOM 8090 O O . MET B 1 206 ? 33.906 -28.031 -15.469 1 98.19 206 MET B O 1
ATOM 8094 N N . TYR B 1 207 ? 35.125 -26.297 -14.75 1 98.12 207 TYR B N 1
ATOM 8095 C CA . TYR B 1 207 ? 34.219 -26.094 -13.625 1 98.12 207 TYR B CA 1
ATOM 8096 C C . TYR B 1 207 ? 34.156 -24.609 -13.242 1 98.12 207 TYR B C 1
ATOM 8098 O O . TYR B 1 207 ? 35.062 -23.844 -13.539 1 98.12 207 TYR B O 1
ATOM 8106 N N . LEU B 1 208 ? 33.062 -24.188 -12.695 1 98.25 208 LEU B N 1
ATOM 8107 C CA . LEU B 1 208 ? 32.812 -22.859 -12.141 1 98.25 208 LEU B CA 1
ATOM 8108 C C . LEU B 1 208 ? 31.938 -22.953 -10.883 1 98.25 208 LEU B C 1
ATOM 8110 O O . LEU B 1 208 ? 30.938 -23.656 -10.867 1 98.25 208 LEU B O 1
ATOM 8114 N N . LEU B 1 209 ? 32.375 -22.375 -9.773 1 96.94 209 LEU B N 1
ATOM 8115 C CA . LEU B 1 209 ? 31.672 -22.281 -8.5 1 96.94 209 LEU B CA 1
ATOM 8116 C C . LEU B 1 209 ? 31.297 -20.828 -8.211 1 96.94 209 LEU B C 1
ATOM 8118 O O . LEU B 1 209 ? 32.156 -19.938 -8.203 1 96.94 209 LEU B O 1
ATOM 8122 N N . GLN B 1 210 ? 30 -20.609 -7.973 1 96.94 210 GLN B N 1
ATOM 8123 C CA . GLN B 1 210 ? 29.516 -19.281 -7.594 1 96.94 210 GLN B CA 1
ATOM 8124 C C . GLN B 1 210 ? 28.719 -19.328 -6.297 1 96.94 210 GLN B C 1
ATOM 8126 O O . GLN B 1 210 ? 28.281 -20.406 -5.875 1 96.94 210 GLN B O 1
ATOM 8131 N N . GLN B 1 211 ? 28.578 -18.188 -5.609 1 95.31 211 GLN B N 1
ATOM 8132 C CA . GLN B 1 211 ? 27.812 -18.047 -4.367 1 95.31 211 GLN B CA 1
ATOM 8133 C C . GLN B 1 211 ? 26.938 -16.797 -4.398 1 95.31 211 GLN B C 1
ATOM 8135 O O . GLN B 1 211 ? 27.344 -15.758 -4.91 1 95.31 211 GLN B O 1
ATOM 8140 N N . THR B 1 212 ? 25.719 -16.922 -3.918 1 95.94 212 THR B N 1
ATOM 8141 C CA . THR B 1 212 ? 24.859 -15.742 -3.787 1 95.94 212 THR B CA 1
ATOM 8142 C C . THR B 1 212 ? 25.391 -14.797 -2.715 1 95.94 212 THR B C 1
ATOM 8144 O O . THR B 1 212 ? 26.016 -15.242 -1.743 1 95.94 212 THR B O 1
ATOM 8147 N N . LYS B 1 213 ? 25.125 -13.555 -2.814 1 95.31 213 LYS B N 1
ATOM 8148 C CA . LYS B 1 213 ? 25.703 -12.539 -1.932 1 95.31 213 LYS B CA 1
ATOM 8149 C C . LYS B 1 213 ? 25.016 -12.555 -0.567 1 95.31 213 LYS B C 1
ATOM 8151 O O . LYS B 1 213 ? 25.688 -12.516 0.468 1 95.31 213 LYS B O 1
ATOM 8156 N N . LYS B 1 214 ? 23.719 -12.656 -0.474 1 94.12 214 LYS B N 1
ATOM 8157 C CA . LYS B 1 214 ? 22.969 -12.5 0.771 1 94.12 214 LYS B CA 1
ATOM 8158 C C . LYS B 1 214 ? 22.562 -13.852 1.347 1 94.12 214 LYS B C 1
ATOM 8160 O O . LYS B 1 214 ? 22.859 -14.148 2.508 1 94.12 214 LYS B O 1
ATOM 8165 N N . THR B 1 215 ? 21.953 -14.703 0.57 1 93.62 215 THR B N 1
ATOM 8166 C CA . THR B 1 215 ? 21.453 -15.984 1.055 1 93.62 215 THR B CA 1
ATOM 8167 C C . THR B 1 215 ? 22.594 -16.984 1.251 1 93.62 215 THR B C 1
ATOM 8169 O O . THR B 1 215 ? 22.438 -17.984 1.932 1 93.62 215 THR B O 1
ATOM 8172 N N . LYS B 1 216 ? 23.75 -16.797 0.598 1 93.19 216 LYS B N 1
ATOM 8173 C CA . LYS B 1 216 ? 24.984 -17.578 0.715 1 93.19 216 LYS B CA 1
ATOM 8174 C C . LYS B 1 216 ? 24.766 -19 0.208 1 93.19 216 LYS B C 1
ATOM 8176 O O . LYS B 1 216 ? 25.312 -19.953 0.776 1 93.19 216 LYS B O 1
ATOM 8181 N N . PHE B 1 217 ? 23.953 -19.234 -0.798 1 94.56 217 PHE B N 1
ATOM 8182 C CA . PHE B 1 217 ? 23.828 -20.5 -1.493 1 94.56 217 PHE B CA 1
ATOM 8183 C C . PHE B 1 217 ? 24.969 -20.688 -2.486 1 94.56 217 PHE B C 1
ATOM 8185 O O . PHE B 1 217 ? 25.391 -19.75 -3.148 1 94.56 217 PHE B O 1
ATOM 8192 N N . ASP B 1 218 ? 25.438 -21.875 -2.535 1 95.12 218 ASP B N 1
ATOM 8193 C CA . ASP B 1 218 ? 26.469 -22.234 -3.508 1 95.12 218 ASP B CA 1
ATOM 8194 C C . ASP B 1 218 ? 25.859 -22.953 -4.711 1 95.12 218 ASP B C 1
ATOM 8196 O O . ASP B 1 218 ? 24.938 -23.75 -4.559 1 95.12 218 ASP B O 1
ATOM 8200 N N . ILE B 1 219 ? 26.375 -22.688 -5.852 1 96.56 219 ILE B N 1
ATOM 8201 C CA . ILE B 1 219 ? 26.062 -23.438 -7.062 1 96.56 219 ILE B CA 1
ATOM 8202 C C . ILE B 1 219 ? 27.359 -23.766 -7.812 1 96.56 219 ILE B C 1
ATOM 8204 O O . ILE B 1 219 ? 28.234 -22.922 -7.957 1 96.56 219 ILE B O 1
ATOM 8208 N N . ALA B 1 220 ? 27.5 -24.969 -8.219 1 97.19 220 ALA B N 1
ATOM 8209 C CA . ALA B 1 220 ? 28.641 -25.406 -9.016 1 97.19 220 ALA B CA 1
ATOM 8210 C C . ALA B 1 220 ? 28.188 -26.016 -10.336 1 97.19 220 ALA B C 1
ATOM 8212 O O . ALA B 1 220 ? 27.109 -26.609 -10.422 1 97.19 220 ALA B O 1
ATOM 8213 N N . CYS B 1 221 ? 29.016 -25.875 -11.305 1 98.25 221 CYS B N 1
ATOM 8214 C CA . CYS B 1 221 ? 28.812 -26.484 -12.609 1 98.25 221 CYS B CA 1
ATOM 8215 C C . CYS B 1 221 ? 30.062 -27.203 -13.078 1 98.25 221 CYS B C 1
ATOM 8217 O O . CYS B 1 221 ? 31.172 -26.703 -12.898 1 98.25 221 CYS B O 1
ATOM 8219 N N . GLY B 1 222 ? 29.938 -28.406 -13.523 1 98.38 222 GLY B N 1
ATOM 8220 C CA . GLY B 1 222 ? 30.938 -29.109 -14.312 1 98.38 222 GLY B CA 1
ATOM 8221 C C . GLY B 1 222 ? 30.516 -29.328 -15.758 1 98.38 222 GLY B C 1
ATOM 8222 O O . GLY B 1 222 ? 29.344 -29.578 -16.031 1 98.38 222 GLY B O 1
ATOM 8223 N N . MET B 1 223 ? 31.484 -29.234 -16.656 1 98.56 223 MET B N 1
ATOM 8224 C CA . MET B 1 223 ? 31.219 -29.438 -18.078 1 98.56 223 MET B CA 1
ATOM 8225 C C . MET B 1 223 ? 32.312 -30.281 -18.734 1 98.56 223 MET B C 1
ATOM 8227 O O . MET B 1 223 ? 33.5 -30.062 -18.469 1 98.56 223 MET B O 1
ATOM 8231 N N . MET B 1 224 ? 31.953 -31.203 -19.469 1 97.5 224 MET B N 1
ATOM 8232 C CA . MET B 1 224 ? 32.875 -32.031 -20.219 1 97.5 224 MET 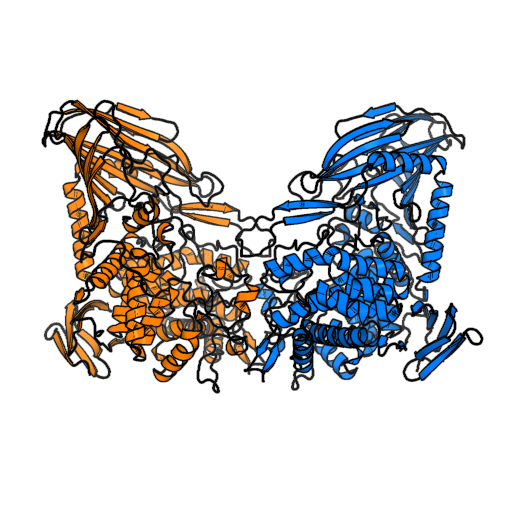B CA 1
ATOM 8233 C C . MET B 1 224 ? 32.375 -32.281 -21.641 1 97.5 224 MET B C 1
ATOM 8235 O O . MET B 1 224 ? 31.188 -32.094 -21.922 1 97.5 224 MET B O 1
ATOM 8239 N N . HIS B 1 225 ? 33.312 -32.688 -22.562 1 96.38 225 HIS B N 1
ATOM 8240 C CA . HIS B 1 225 ? 32.969 -32.812 -23.984 1 96.38 225 HIS B CA 1
ATOM 8241 C C . HIS B 1 225 ? 33.531 -34.125 -24.547 1 96.38 225 HIS B C 1
ATOM 8243 O O . HIS B 1 225 ? 34.531 -34.656 -24.047 1 96.38 225 HIS B O 1
ATOM 8249 N N . CYS B 1 226 ? 32.875 -34.562 -25.531 1 94 226 CYS B N 1
ATOM 8250 C CA . CYS B 1 226 ? 33.344 -35.594 -26.422 1 94 226 CYS B CA 1
ATOM 8251 C C . CYS B 1 226 ? 33.219 -35.188 -27.875 1 94 226 CYS B C 1
ATOM 8253 O O . CYS B 1 226 ? 32.125 -34.875 -28.344 1 94 226 CYS B O 1
ATOM 8255 N N . LEU B 1 227 ? 34.312 -35.094 -28.562 1 93.38 227 LEU B N 1
ATOM 8256 C CA . LEU B 1 227 ? 34.344 -34.719 -29.969 1 93.38 227 LEU B CA 1
ATOM 8257 C C . LEU B 1 227 ? 34.688 -35.906 -30.859 1 93.38 227 LEU B C 1
ATOM 8259 O O . LEU B 1 227 ? 35.625 -36.625 -30.578 1 93.38 227 LEU B O 1
ATOM 8263 N N . LYS B 1 228 ? 33.875 -36.094 -31.875 1 90.69 228 LYS B N 1
ATOM 8264 C CA . LYS B 1 228 ? 34.031 -37.188 -32.812 1 90.69 228 LYS B CA 1
ATOM 8265 C C . LYS B 1 228 ? 34.094 -36.688 -34.25 1 90.69 228 LYS B C 1
ATOM 8267 O O . LYS B 1 228 ? 33.344 -35.75 -34.625 1 90.69 228 LYS B O 1
ATOM 8272 N N . LYS B 1 229 ? 34.969 -37.219 -35.031 1 89.88 229 LYS B N 1
ATOM 8273 C CA . LYS B 1 229 ? 35.062 -37 -36.469 1 89.88 229 LYS B CA 1
ATOM 8274 C C . LYS B 1 229 ? 34.875 -38.312 -37.25 1 89.88 229 LYS B C 1
ATOM 8276 O O . LYS B 1 229 ? 35.625 -39.281 -37 1 89.88 229 LYS B O 1
ATOM 8281 N N . GLU B 1 230 ? 33.938 -38.281 -38.094 1 80.06 230 GLU B N 1
ATOM 8282 C CA . GLU B 1 230 ? 33.562 -39.469 -38.844 1 80.06 230 GLU B CA 1
ATOM 8283 C C . GLU B 1 230 ? 33.375 -40.656 -37.906 1 80.06 230 GLU B C 1
ATOM 8285 O O . GLU B 1 230 ? 33.875 -41.75 -38.188 1 80.06 230 GLU B O 1
ATOM 8290 N N . GLY B 1 231 ? 32.75 -40.438 -36.781 1 71.81 231 GLY B N 1
ATOM 8291 C CA . GLY B 1 231 ? 32.344 -41.5 -35.875 1 71.81 231 GLY B CA 1
ATOM 8292 C C . GLY B 1 231 ? 33.469 -41.938 -34.938 1 71.81 231 GLY B C 1
ATOM 8293 O O . GLY B 1 231 ? 33.281 -42.719 -34.031 1 71.81 231 GLY B O 1
ATOM 8294 N N . LEU B 1 232 ? 34.625 -41.438 -35.219 1 73.44 232 LEU B N 1
ATOM 8295 C CA . LEU B 1 232 ? 35.75 -41.844 -34.406 1 73.44 232 LEU B CA 1
ATOM 8296 C C . LEU B 1 232 ? 36.156 -40.781 -33.406 1 73.44 232 LEU B C 1
ATOM 8298 O O . LEU B 1 232 ? 36.219 -39.594 -33.75 1 73.44 232 LEU B O 1
ATOM 8302 N N . GLU B 1 233 ? 36.156 -41.375 -32.188 1 70.5 233 GLU B N 1
ATOM 8303 C CA . GLU B 1 233 ? 36.594 -40.438 -31.141 1 70.5 233 GLU B CA 1
ATOM 8304 C C . GLU B 1 233 ? 37.969 -39.875 -31.438 1 70.5 233 GLU B C 1
ATOM 8306 O O . GLU B 1 233 ? 38.875 -40.625 -31.828 1 70.5 233 GLU B O 1
ATOM 8311 N N . SER B 1 234 ? 38 -38.688 -31.781 1 63.59 234 SER B N 1
ATOM 8312 C CA . SER B 1 234 ? 39.281 -38.062 -32.094 1 63.59 234 SER B CA 1
ATOM 8313 C C . SER B 1 234 ? 39.781 -37.219 -30.891 1 63.59 234 SER B C 1
ATOM 8315 O O . SER B 1 234 ? 39 -36.594 -30.188 1 63.59 234 SER B O 1
ATOM 8317 N N . TYR B 1 235 ? 40.875 -37.625 -30.312 1 63.25 235 TYR B N 1
ATOM 8318 C CA . TYR B 1 235 ? 41.531 -36.938 -29.219 1 63.25 235 TYR B CA 1
ATOM 8319 C C . TYR B 1 235 ? 41.906 -35.5 -29.625 1 63.25 235 TYR B C 1
ATOM 8321 O O . TYR B 1 235 ? 43 -35.25 -30.078 1 63.25 235 TYR B O 1
ATOM 8329 N N . PHE B 1 236 ? 40.906 -34.688 -29.797 1 71.44 236 PHE B N 1
ATOM 8330 C CA . PHE B 1 236 ? 41.219 -33.281 -29.969 1 71.44 236 PHE B CA 1
ATOM 8331 C C . PHE B 1 236 ? 41.25 -32.562 -28.625 1 71.44 236 PHE B C 1
ATOM 8333 O O . PHE B 1 236 ? 40.219 -32.438 -27.969 1 71.44 236 PHE B O 1
ATOM 8340 N N . ASN B 1 237 ? 42.469 -32.406 -28.188 1 79.69 237 ASN B N 1
ATOM 8341 C CA . ASN B 1 237 ? 42.562 -31.625 -26.953 1 79.69 237 ASN B CA 1
ATOM 8342 C C . ASN B 1 237 ? 42.188 -30.156 -27.172 1 79.69 237 ASN B C 1
ATOM 8344 O O . ASN B 1 237 ? 42.75 -29.5 -28.062 1 79.69 237 ASN B O 1
ATOM 8348 N N . PRO B 1 238 ? 41.156 -29.719 -26.484 1 91.5 238 PRO B N 1
ATOM 8349 C CA . PRO B 1 238 ? 40.812 -28.312 -26.609 1 91.5 238 PRO B CA 1
ATOM 8350 C C . PRO B 1 238 ? 41.844 -27.391 -25.938 1 91.5 238 PRO B C 1
ATOM 8352 O O . PRO B 1 238 ? 42.594 -27.828 -25.094 1 91.5 238 PRO B O 1
ATOM 8355 N N . GLN B 1 239 ? 41.906 -26.141 -26.422 1 95 239 GLN B N 1
ATOM 8356 C CA . GLN B 1 239 ? 42.531 -25.047 -25.672 1 95 239 GLN B CA 1
ATOM 8357 C C . GLN B 1 239 ? 41.531 -24.453 -24.672 1 95 239 GLN B C 1
ATOM 8359 O O . GLN B 1 239 ? 40.406 -24.125 -25.031 1 95 239 GLN B O 1
ATOM 8364 N N . TYR B 1 240 ? 41.969 -24.375 -23.438 1 96.75 240 TYR B N 1
ATOM 8365 C CA . TYR B 1 240 ? 41.094 -23.828 -22.406 1 96.75 240 TYR B CA 1
ATOM 8366 C C . TYR B 1 240 ? 41.438 -22.375 -22.125 1 96.75 240 TYR B C 1
ATOM 8368 O O . TYR B 1 240 ? 42.594 -21.984 -22.172 1 96.75 240 TYR B O 1
ATOM 8376 N N . PHE B 1 241 ? 40.469 -21.562 -21.891 1 97.38 241 PHE B N 1
ATOM 8377 C CA . PHE B 1 241 ? 40.625 -20.188 -21.453 1 97.38 241 PHE B CA 1
ATOM 8378 C C . PHE B 1 241 ? 39.844 -19.938 -20.156 1 97.38 241 PHE B C 1
ATOM 8380 O O . PHE B 1 241 ? 38.656 -20.219 -20.078 1 97.38 241 PHE B O 1
ATOM 8387 N N . ILE B 1 242 ? 40.469 -19.453 -19.141 1 97.44 242 ILE B N 1
ATOM 8388 C CA . ILE B 1 242 ? 39.875 -19.156 -17.844 1 97.44 242 ILE B CA 1
ATOM 8389 C C . ILE B 1 242 ? 39.812 -17.641 -17.641 1 97.44 242 ILE B C 1
ATOM 8391 O O . ILE B 1 242 ? 40.844 -16.984 -17.531 1 97.44 242 ILE B O 1
ATOM 8395 N N . GLU B 1 243 ? 38.688 -17.109 -17.672 1 96.44 243 GLU B N 1
ATOM 8396 C CA . GLU B 1 243 ? 38.469 -15.68 -17.438 1 96.44 243 GLU B CA 1
ATOM 8397 C C . GLU B 1 243 ? 37.844 -15.445 -16.062 1 96.44 243 GLU B C 1
ATOM 8399 O O . GLU B 1 243 ? 37.688 -16.375 -15.273 1 96.44 243 GLU B O 1
ATOM 8404 N N . GLU B 1 244 ? 37.562 -14.188 -15.68 1 95.44 244 GLU B N 1
ATOM 8405 C CA . GLU B 1 244 ? 37.125 -13.805 -14.336 1 95.44 244 GLU B CA 1
ATOM 8406 C C . GLU B 1 244 ? 35.844 -14.523 -13.953 1 95.44 244 GLU B C 1
ATOM 8408 O O . GLU B 1 244 ? 35.688 -14.938 -12.805 1 95.44 244 GLU B O 1
ATOM 8413 N N . LYS B 1 245 ? 34.906 -14.602 -14.875 1 96 245 LYS B N 1
ATOM 8414 C CA . LYS B 1 245 ? 33.594 -15.195 -14.578 1 96 245 LYS B CA 1
ATOM 8415 C C . LYS B 1 245 ? 33.219 -16.25 -15.609 1 96 245 LYS B C 1
ATOM 8417 O O . LYS B 1 245 ? 32.031 -16.562 -15.812 1 96 245 LYS B O 1
ATOM 8422 N N . GLU B 1 246 ? 34.219 -16.766 -16.312 1 97.88 246 GLU B N 1
ATOM 8423 C CA . GLU B 1 246 ? 33.938 -17.672 -17.422 1 97.88 246 GLU B CA 1
ATOM 8424 C C . GLU B 1 246 ? 35.062 -18.656 -17.656 1 97.88 246 GLU B C 1
ATOM 8426 O O . GLU B 1 246 ? 36.219 -18.328 -17.469 1 97.88 246 GLU B O 1
ATOM 8431 N N . VAL B 1 247 ? 34.75 -19.828 -18.016 1 98.5 247 VAL B N 1
ATOM 8432 C CA . VAL B 1 247 ? 35.688 -20.844 -18.484 1 98.5 247 VAL B CA 1
ATOM 8433 C C . VAL B 1 247 ? 35.281 -21.312 -19.875 1 98.5 247 VAL B C 1
ATOM 8435 O O . VAL B 1 247 ? 34.125 -21.656 -20.109 1 98.5 247 VAL B O 1
ATOM 8438 N N . LYS B 1 248 ? 36.25 -21.391 -20.828 1 97.94 248 LYS B N 1
ATOM 8439 C CA . LYS B 1 248 ? 35.969 -21.719 -22.234 1 97.94 248 LYS B CA 1
ATOM 8440 C C . LYS B 1 248 ? 36.844 -22.875 -22.719 1 97.94 248 LYS B C 1
ATOM 8442 O O . LYS B 1 248 ? 37.969 -23.047 -22.266 1 97.94 248 LYS B O 1
ATOM 8447 N N . ALA B 1 249 ? 36.281 -23.672 -23.531 1 97.25 249 ALA B N 1
ATOM 8448 C CA . ALA B 1 249 ? 37 -24.672 -24.328 1 97.25 249 ALA B CA 1
ATOM 8449 C C . ALA B 1 249 ? 36.906 -24.359 -25.812 1 97.25 249 ALA B C 1
ATOM 8451 O O . ALA B 1 249 ? 35.844 -24.016 -26.312 1 97.25 249 ALA B O 1
ATOM 8452 N N . CYS B 1 250 ? 38 -24.453 -26.547 1 96.62 250 CYS B N 1
ATOM 8453 C CA . CYS B 1 250 ? 38.062 -24.125 -27.953 1 96.62 250 CYS B CA 1
ATOM 8454 C C . CYS B 1 250 ? 38.719 -25.25 -28.75 1 96.62 250 CYS B C 1
ATOM 8456 O O . CYS B 1 250 ? 39.812 -25.703 -28.391 1 96.62 250 CYS B O 1
ATOM 8458 N N . TRP B 1 251 ? 38.125 -25.719 -29.797 1 95.38 251 TRP B N 1
ATOM 8459 C CA . TRP B 1 251 ? 38.688 -26.672 -30.75 1 95.38 251 TRP B CA 1
ATOM 8460 C C . TRP B 1 251 ? 38.844 -26.047 -32.125 1 95.38 251 TRP B C 1
ATOM 8462 O O . TRP B 1 251 ? 38 -25.25 -32.562 1 95.38 251 TRP B O 1
ATOM 8472 N N . GLU B 1 252 ? 39.875 -26.312 -32.75 1 94.12 252 GLU B N 1
ATOM 8473 C CA . GLU B 1 252 ? 40.094 -26.047 -34.156 1 94.12 252 GLU B CA 1
ATOM 8474 C C . GLU B 1 252 ? 40.344 -27.344 -34.938 1 94.12 252 GLU B C 1
ATOM 8476 O O . GLU B 1 252 ? 41.375 -27.984 -34.75 1 94.12 252 GLU B O 1
ATOM 8481 N N . ILE B 1 253 ? 39.438 -27.625 -35.781 1 93.31 253 ILE B N 1
ATOM 8482 C CA . ILE B 1 253 ? 39.469 -28.938 -36.438 1 93.31 253 ILE B CA 1
ATOM 8483 C C . ILE B 1 253 ? 39.469 -28.766 -37.938 1 93.31 253 ILE B C 1
ATOM 8485 O O . ILE B 1 253 ? 38.594 -28.094 -38.5 1 93.31 253 ILE B O 1
ATOM 8489 N N . LYS B 1 254 ? 40.375 -29.422 -38.562 1 93.06 254 LYS B N 1
ATOM 8490 C CA . LYS B 1 254 ? 40.344 -29.484 -40.031 1 93.06 254 LYS B CA 1
ATOM 8491 C C . LYS B 1 254 ? 39.312 -30.5 -40.531 1 93.06 254 LYS B C 1
ATOM 8493 O O . LYS B 1 254 ? 39.344 -31.672 -40.125 1 93.06 254 LYS B O 1
ATOM 8498 N N . VAL B 1 255 ? 38.406 -30.031 -41.312 1 93.5 255 VAL B N 1
ATOM 8499 C CA . VAL B 1 255 ? 37.375 -30.906 -41.812 1 93.5 255 VAL B CA 1
ATOM 8500 C C . VAL B 1 255 ? 37.344 -30.859 -43.344 1 93.5 255 VAL B C 1
ATOM 8502 O O . VAL B 1 255 ? 37.625 -29.828 -43.938 1 93.5 255 VAL B O 1
ATOM 8505 N N . GLU B 1 256 ? 37 -32 -43.969 1 95.31 256 GLU B N 1
ATOM 8506 C CA . GLU B 1 256 ? 36.75 -32.062 -45.406 1 95.31 256 GLU B CA 1
ATOM 8507 C C . GLU B 1 256 ? 35.281 -31.938 -45.75 1 95.31 256 GLU B C 1
ATOM 8509 O O . GLU B 1 256 ? 34.438 -32.156 -44.875 1 95.31 256 GLU B O 1
ATOM 8514 N N . LYS B 1 257 ? 35.031 -31.594 -47 1 96.06 257 LYS B N 1
ATOM 8515 C CA . LYS B 1 257 ? 33.656 -31.562 -47.5 1 96.06 257 LYS B CA 1
ATOM 8516 C C . LYS B 1 257 ? 32.906 -32.875 -47.188 1 96.06 257 LYS B C 1
ATOM 8518 O O . LYS B 1 257 ? 33.469 -33.969 -47.312 1 96.06 257 LYS B O 1
ATOM 8523 N N . ASP B 1 258 ? 31.781 -32.781 -46.625 1 95.44 258 ASP B N 1
ATOM 8524 C CA . ASP B 1 258 ? 30.844 -33.875 -46.375 1 95.44 258 ASP B CA 1
ATOM 8525 C C . ASP B 1 258 ? 31.266 -34.688 -45.156 1 95.44 258 ASP B C 1
ATOM 8527 O O . ASP B 1 258 ? 30.625 -35.688 -44.812 1 95.44 258 ASP B O 1
ATOM 8531 N N . GLN B 1 259 ? 32.375 -34.25 -44.5 1 94.88 259 GLN B N 1
ATOM 8532 C CA . GLN B 1 259 ? 32.781 -34.938 -43.281 1 94.88 259 GLN B CA 1
ATOM 8533 C C . GLN B 1 259 ? 31.922 -34.469 -42.094 1 94.88 259 GLN B C 1
ATOM 8535 O O . GLN B 1 259 ? 31.734 -33.281 -41.875 1 94.88 259 GLN B O 1
ATOM 8540 N N . LEU B 1 260 ? 31.469 -35.5 -41.344 1 94.88 260 LEU B N 1
ATOM 8541 C CA . LEU B 1 260 ? 30.578 -35.219 -40.25 1 94.88 260 LEU B CA 1
ATOM 8542 C C . LEU B 1 260 ? 31.375 -35.031 -38.938 1 94.88 260 LEU B C 1
ATOM 8544 O O . LEU B 1 260 ? 32.219 -35.844 -38.594 1 94.88 260 LEU B O 1
ATOM 8548 N N . LEU B 1 261 ? 31.203 -33.906 -38.312 1 94.5 261 LEU B N 1
ATOM 8549 C CA . LEU B 1 261 ? 31.734 -33.594 -37 1 94.5 261 LEU B CA 1
ATOM 8550 C C . LEU B 1 261 ? 30.641 -33.625 -35.938 1 94.5 261 LEU B C 1
ATOM 8552 O O . LEU B 1 261 ? 29.578 -33 -36.125 1 94.5 261 LEU B O 1
ATOM 8556 N N . ILE B 1 262 ? 30.859 -34.406 -34.812 1 95.62 262 ILE B N 1
ATOM 8557 C CA . ILE B 1 262 ? 29.875 -34.5 -33.75 1 95.62 262 ILE B CA 1
ATOM 8558 C C . ILE B 1 262 ? 30.5 -34.062 -32.438 1 95.62 262 ILE B C 1
ATOM 8560 O O . ILE B 1 262 ? 31.547 -34.562 -32.031 1 95.62 262 ILE B O 1
ATOM 8564 N N . LEU B 1 263 ? 29.922 -33.094 -31.781 1 95.88 263 LEU B N 1
ATOM 8565 C CA . LEU B 1 263 ? 30.281 -32.688 -30.438 1 95.88 263 LEU B CA 1
ATOM 8566 C C . LEU B 1 263 ? 29.203 -33.062 -29.438 1 95.88 263 LEU B C 1
ATOM 8568 O O . LEU B 1 263 ? 28.047 -32.688 -29.594 1 95.88 263 LEU B O 1
ATOM 8572 N N . GLU B 1 264 ? 29.562 -33.875 -28.422 1 96.88 264 GLU B N 1
ATOM 8573 C CA . GLU B 1 264 ? 28.719 -34.094 -27.25 1 96.88 264 GLU B CA 1
ATOM 8574 C C . GLU B 1 264 ? 29.172 -33.25 -26.062 1 96.88 264 GLU B C 1
ATOM 8576 O O . GLU B 1 264 ? 30.375 -33.188 -25.766 1 96.88 264 GLU B O 1
ATOM 8581 N N . LYS B 1 265 ? 28.359 -32.531 -25.469 1 97.56 265 LYS B N 1
ATOM 8582 C CA . LYS B 1 265 ? 28.609 -31.641 -24.328 1 97.56 265 LYS B CA 1
ATOM 8583 C C . LYS B 1 265 ? 27.75 -32.031 -23.141 1 97.56 265 LYS B C 1
ATOM 8585 O O . LYS B 1 265 ? 26.516 -32.156 -23.266 1 97.56 265 LYS B O 1
ATOM 8590 N N . PHE B 1 266 ? 28.359 -32.344 -22.031 1 98.44 266 PHE B N 1
ATOM 8591 C CA . PHE B 1 266 ? 27.688 -32.688 -20.797 1 98.44 266 PHE B CA 1
ATOM 8592 C C . PHE B 1 266 ? 27.922 -31.641 -19.719 1 98.44 266 PHE B C 1
ATOM 8594 O O . PHE B 1 266 ? 29.047 -31.141 -19.562 1 98.44 266 PHE B O 1
ATOM 8601 N N . THR B 1 267 ? 26.891 -31.266 -19.047 1 98.56 267 THR B N 1
ATOM 8602 C CA . THR B 1 267 ? 27.016 -30.359 -17.906 1 98.56 267 THR B CA 1
ATOM 8603 C C . THR B 1 267 ? 26.344 -30.953 -16.672 1 98.56 267 THR B C 1
ATOM 8605 O O . THR B 1 267 ? 25.359 -31.672 -16.781 1 98.56 267 THR B O 1
ATOM 8608 N N . ALA B 1 268 ? 26.859 -30.703 -15.516 1 98.44 268 ALA B N 1
ATOM 8609 C CA . ALA B 1 268 ? 26.281 -31.062 -14.219 1 98.44 268 ALA B CA 1
ATOM 8610 C C . ALA B 1 268 ? 26.203 -29.844 -13.305 1 98.44 268 ALA B C 1
ATOM 8612 O O . ALA B 1 268 ? 27.141 -29.047 -13.227 1 98.44 268 ALA B O 1
ATOM 8613 N N . PHE B 1 269 ? 25.062 -29.641 -12.711 1 97.69 269 PHE B N 1
ATOM 8614 C CA . PHE B 1 269 ? 24.875 -28.594 -11.719 1 97.69 269 PHE B CA 1
ATOM 8615 C C . PHE B 1 269 ? 24.609 -29.188 -10.344 1 97.69 269 PHE B C 1
ATOM 8617 O O . PHE B 1 269 ? 23.969 -30.234 -10.219 1 97.69 269 PHE B O 1
ATOM 8624 N N . ASP B 1 270 ? 25.109 -28.562 -9.367 1 95.81 270 ASP B N 1
ATOM 8625 C CA . ASP B 1 270 ? 24.766 -28.891 -7.984 1 95.81 270 ASP B CA 1
ATOM 8626 C C . ASP B 1 270 ? 24.703 -27.641 -7.117 1 95.81 270 ASP B C 1
ATOM 8628 O O . ASP B 1 270 ? 25.391 -26.656 -7.387 1 95.81 270 ASP B O 1
ATOM 8632 N N . VAL B 1 271 ? 23.797 -27.625 -6.242 1 94.88 271 VAL B N 1
ATOM 8633 C CA . VAL B 1 271 ? 23.625 -26.516 -5.324 1 94.88 271 VAL B CA 1
ATOM 8634 C C . VAL B 1 271 ? 23.578 -27.016 -3.887 1 94.88 271 VAL B C 1
ATOM 8636 O O . VAL B 1 271 ? 23.344 -28.203 -3.65 1 94.88 271 VAL B O 1
ATOM 8639 N N . ASN B 1 272 ? 23.938 -26.047 -2.98 1 87.31 272 ASN B N 1
ATOM 8640 C CA . ASN B 1 272 ? 23.703 -26.328 -1.568 1 87.31 272 ASN B CA 1
ATOM 8641 C C . ASN B 1 272 ? 22.422 -25.672 -1.068 1 87.31 272 ASN B C 1
ATOM 8643 O O . ASN B 1 272 ? 22 -24.641 -1.599 1 87.31 272 ASN B O 1
ATOM 8647 N N . ARG B 1 273 ? 21.453 -26.391 -0.618 1 69.25 273 ARG B N 1
ATOM 8648 C CA . ARG B 1 273 ? 20.312 -25.75 0.038 1 69.25 273 ARG B CA 1
ATOM 8649 C C . ARG B 1 273 ? 20.5 -25.703 1.551 1 69.25 273 ARG B C 1
ATOM 8651 O O . ARG B 1 273 ? 21.516 -26.203 2.066 1 69.25 273 ARG B O 1
ATOM 8658 N N . LYS B 1 274 ? 19.766 -24.812 2.307 1 55.69 274 LYS B N 1
ATOM 8659 C CA . LYS B 1 274 ? 19.938 -24.672 3.75 1 55.69 274 LYS B CA 1
ATOM 8660 C C . LYS B 1 274 ? 20.484 -25.969 4.355 1 55.69 274 LYS B C 1
ATOM 8662 O O . LYS B 1 274 ? 21.078 -25.953 5.43 1 55.69 274 LYS B O 1
ATOM 8667 N N . TYR B 1 275 ? 20.266 -27.062 3.783 1 48.44 275 TYR B N 1
ATOM 8668 C CA . TYR B 1 275 ? 20.547 -28.266 4.551 1 48.44 275 TYR B CA 1
ATOM 8669 C C . TYR B 1 275 ? 21.953 -28.781 4.266 1 48.44 275 TYR B C 1
ATOM 8671 O O . TYR B 1 275 ? 22.672 -29.188 5.184 1 48.44 275 TYR B O 1
ATOM 8679 N N . GLU B 1 276 ? 22.375 -29.375 3.139 1 52.28 276 GLU B N 1
ATOM 8680 C CA . GLU B 1 276 ? 23.344 -30.453 3.227 1 52.28 276 GLU B CA 1
ATOM 8681 C C . GLU B 1 276 ? 24.688 -30.047 2.627 1 52.28 276 GLU B C 1
ATOM 8683 O O . GLU B 1 276 ? 25.75 -30.391 3.16 1 52.28 276 GLU B O 1
ATOM 8688 N N . THR B 1 277 ? 25 -29.859 1.227 1 58.31 277 THR B N 1
ATOM 8689 C CA . THR B 1 277 ? 26.141 -30.547 0.645 1 58.31 277 THR B CA 1
ATOM 8690 C C . THR B 1 277 ? 27.375 -29.641 0.655 1 58.31 277 THR B C 1
ATOM 8692 O O . THR B 1 277 ? 27.344 -28.547 0.109 1 58.31 277 THR B O 1
ATOM 8695 N N . LYS B 1 278 ? 28.344 -29.891 1.701 1 63.78 278 LYS B N 1
ATOM 8696 C CA . LYS B 1 278 ? 29.656 -29.281 1.788 1 63.78 278 LYS B CA 1
ATOM 8697 C C . LYS B 1 278 ? 30.469 -29.547 0.526 1 63.78 278 LYS B C 1
ATOM 8699 O O . LYS B 1 278 ? 31.547 -28.953 0.342 1 63.78 278 LYS B O 1
ATOM 8704 N N . LYS B 1 279 ? 29.906 -30.266 -0.409 1 86.25 279 LYS B N 1
ATOM 8705 C CA . LYS B 1 279 ? 30.828 -30.578 -1.5 1 86.25 279 LYS B CA 1
ATOM 8706 C C . LYS B 1 279 ? 30.156 -30.406 -2.855 1 86.25 279 LYS B C 1
ATOM 8708 O O . LYS B 1 279 ? 30.219 -31.297 -3.703 1 86.25 279 LYS B O 1
ATOM 8713 N N . VAL B 1 280 ? 29.516 -29.25 -3.104 1 94 280 VAL B N 1
ATOM 8714 C CA . VAL B 1 280 ? 28.734 -28.953 -4.301 1 94 280 VAL B CA 1
ATOM 8715 C C . VAL B 1 280 ? 29.641 -29.047 -5.535 1 94 280 VAL B C 1
ATOM 8717 O O . VAL B 1 280 ? 29.234 -29.641 -6.547 1 94 280 VAL B O 1
ATOM 8720 N N . LEU B 1 281 ? 30.828 -28.516 -5.477 1 94.88 281 LEU B N 1
ATOM 8721 C CA . LEU B 1 281 ? 31.734 -28.531 -6.609 1 94.88 281 LEU B CA 1
ATOM 8722 C C . LEU B 1 281 ? 32.219 -29.953 -6.914 1 94.88 281 LEU B C 1
ATOM 8724 O O . LEU B 1 281 ? 32.219 -30.375 -8.07 1 94.88 281 LEU B O 1
ATOM 8728 N N . GLU B 1 282 ? 32.625 -30.703 -5.902 1 94.38 282 GLU B N 1
ATOM 8729 C CA . GLU B 1 282 ? 33.062 -32.094 -6.074 1 94.38 282 GLU B CA 1
ATOM 8730 C C . GLU B 1 282 ? 31.953 -32.938 -6.711 1 94.38 282 GLU B C 1
ATOM 8732 O O . GLU B 1 282 ? 32.25 -33.781 -7.586 1 94.38 282 GLU B O 1
ATOM 8737 N N . ASN B 1 283 ? 30.781 -32.688 -6.23 1 94.44 283 ASN B N 1
ATOM 8738 C CA . ASN B 1 283 ? 29.656 -33.438 -6.773 1 94.44 283 ASN B CA 1
ATOM 8739 C C . ASN B 1 283 ? 29.422 -33.125 -8.25 1 94.44 283 ASN B C 1
ATOM 8741 O O . ASN B 1 283 ? 29.156 -34.031 -9.047 1 94.44 283 ASN B O 1
ATOM 8745 N N . ALA B 1 284 ? 29.438 -31.891 -8.625 1 96.81 284 ALA B N 1
ATOM 8746 C CA . ALA B 1 284 ? 29.25 -31.469 -10.016 1 96.81 284 ALA B CA 1
ATOM 8747 C C . ALA B 1 284 ? 30.297 -32.094 -10.922 1 96.81 284 ALA B C 1
ATOM 8749 O O . ALA B 1 284 ? 29.969 -32.562 -12.023 1 96.81 284 ALA B O 1
ATOM 8750 N N . ILE B 1 285 ? 31.531 -32.125 -10.445 1 96.81 285 ILE B N 1
ATOM 8751 C CA . ILE B 1 285 ? 32.625 -32.688 -11.227 1 96.81 285 ILE B CA 1
ATOM 8752 C C . ILE B 1 285 ? 32.438 -34.188 -11.359 1 96.81 285 ILE B C 1
ATOM 8754 O O . ILE B 1 285 ? 32.594 -34.75 -12.453 1 96.81 285 ILE B O 1
ATOM 8758 N N . LYS B 1 286 ? 32.156 -34.781 -10.234 1 96.69 286 LYS B N 1
ATOM 8759 C CA . LYS B 1 286 ? 31.922 -36.219 -10.242 1 96.69 286 LYS B CA 1
ATOM 8760 C C . LYS B 1 286 ? 30.797 -36.594 -11.195 1 96.69 286 LYS B C 1
ATOM 8762 O O . LYS B 1 286 ? 30.938 -37.531 -12 1 96.69 286 LYS B O 1
ATOM 8767 N N . GLU B 1 287 ? 29.734 -35.906 -11.148 1 97.38 287 GLU B N 1
ATOM 8768 C CA . GLU B 1 287 ? 28.547 -36.219 -11.961 1 97.38 287 GLU B CA 1
ATOM 8769 C C . GLU B 1 287 ? 28.828 -36 -13.445 1 97.38 287 GLU B C 1
ATOM 8771 O O . GLU B 1 287 ? 28.375 -36.781 -14.289 1 97.38 287 GLU B O 1
ATOM 8776 N N . VAL B 1 288 ? 29.516 -34.938 -13.805 1 98.19 288 VAL B N 1
ATOM 8777 C CA . VAL B 1 288 ? 29.734 -34.656 -15.219 1 98.19 288 VAL B CA 1
ATOM 8778 C C . VAL B 1 288 ? 30.703 -35.719 -15.805 1 98.19 288 VAL B C 1
ATOM 8780 O O . VAL B 1 288 ? 30.594 -36.062 -16.969 1 98.19 288 VAL B O 1
ATOM 8783 N N . LYS B 1 289 ? 31.688 -36.156 -15.008 1 97.69 289 LYS B N 1
ATOM 8784 C CA . LYS B 1 289 ? 32.594 -37.188 -15.453 1 97.69 289 LYS B CA 1
ATOM 8785 C C . LYS B 1 289 ? 31.828 -38.5 -15.711 1 97.69 289 LYS B C 1
ATOM 8787 O O . LYS B 1 289 ? 32.062 -39.156 -16.719 1 97.69 289 LYS B O 1
ATOM 8792 N N . ARG B 1 290 ? 31 -38.75 -14.812 1 97.94 290 ARG B N 1
ATOM 8793 C CA . ARG B 1 290 ? 30.172 -39.938 -14.969 1 97.94 290 ARG B CA 1
ATOM 8794 C C . ARG B 1 290 ? 29.297 -39.844 -16.219 1 97.94 290 ARG B C 1
ATOM 8796 O O . ARG B 1 290 ? 29.188 -40.781 -16.984 1 97.94 290 ARG B O 1
ATOM 8803 N N . ALA B 1 291 ? 28.672 -38.75 -16.438 1 98.31 291 ALA B N 1
ATOM 8804 C CA . ALA B 1 291 ? 27.797 -38.531 -17.594 1 98.31 291 ALA B CA 1
ATOM 8805 C C . ALA B 1 291 ? 28.578 -38.688 -18.906 1 98.31 291 ALA B C 1
ATOM 8807 O O . ALA B 1 291 ? 28.094 -39.281 -19.859 1 98.31 291 ALA B O 1
ATOM 8808 N N . CYS B 1 292 ? 29.719 -38.062 -18.938 1 96.56 292 CYS B N 1
ATOM 8809 C CA . CYS B 1 292 ? 30.562 -38.125 -20.125 1 96.56 292 CYS B CA 1
ATOM 8810 C C . CYS B 1 292 ? 30.938 -39.594 -20.438 1 96.56 292 CYS B C 1
ATOM 8812 O O . CYS B 1 292 ? 30.938 -40 -21.609 1 96.56 292 CYS B O 1
ATOM 8814 N N . LYS B 1 293 ? 31.297 -40.281 -19.391 1 96.44 293 LYS B N 1
ATOM 8815 C CA . LYS B 1 293 ? 31.641 -41.688 -19.562 1 96.44 293 LYS B CA 1
ATOM 8816 C C . LYS B 1 293 ? 30.453 -42.5 -20.078 1 96.44 293 LYS B C 1
ATOM 8818 O O . LYS B 1 293 ? 30.625 -43.375 -20.922 1 96.44 293 LYS B O 1
ATOM 8823 N N . MET B 1 294 ? 29.312 -42.25 -19.625 1 97 294 MET B N 1
ATOM 8824 C CA . MET B 1 294 ? 28.094 -42.938 -20.047 1 97 294 MET B CA 1
ATOM 8825 C C . MET B 1 294 ? 27.781 -42.594 -21.516 1 97 294 MET B C 1
ATOM 8827 O O . MET B 1 294 ? 27.359 -43.469 -22.266 1 97 294 MET B O 1
ATOM 8831 N N . GLY B 1 295 ? 27.938 -41.344 -21.891 1 96.31 295 GLY B N 1
ATOM 8832 C CA . GLY B 1 295 ? 27.703 -40.906 -23.25 1 96.31 295 GLY B CA 1
ATOM 8833 C C . GLY B 1 295 ? 26.297 -40.406 -23.5 1 96.31 295 GLY B C 1
ATOM 8834 O O . GLY B 1 295 ? 25.375 -40.719 -22.75 1 96.31 295 GLY B O 1
ATOM 8835 N N . TYR B 1 296 ? 26.125 -39.688 -24.531 1 97 296 TYR B N 1
ATOM 8836 C CA . TYR B 1 296 ? 24.875 -39.031 -24.891 1 97 296 TYR B CA 1
ATOM 8837 C C . TYR B 1 296 ? 23.766 -40.031 -25.125 1 97 296 TYR B C 1
ATOM 8839 O O . TYR B 1 296 ? 22.656 -39.875 -24.609 1 97 296 TYR B O 1
ATOM 8847 N N . LYS B 1 297 ? 24 -41.031 -25.875 1 97.12 297 LYS B N 1
ATOM 8848 C CA . LYS B 1 297 ? 23 -42.031 -26.281 1 97.12 297 LYS B CA 1
ATOM 8849 C C . LYS B 1 297 ? 22.422 -42.719 -25.062 1 97.12 297 LYS B C 1
ATOM 8851 O O . LYS B 1 297 ? 21.203 -42.906 -24.969 1 97.12 297 LYS B O 1
ATOM 8856 N N . GLU B 1 298 ? 23.312 -43.156 -24.188 1 98 298 GLU B N 1
ATOM 8857 C CA . GLU B 1 298 ? 22.859 -43.844 -23 1 98 298 GLU B CA 1
ATOM 8858 C C . GLU B 1 298 ? 22.047 -42.938 -22.078 1 98 298 GLU B C 1
ATOM 8860 O O . GLU B 1 298 ? 21.031 -43.344 -21.531 1 98 298 GLU B O 1
ATOM 8865 N N . LEU B 1 299 ? 22.516 -41.75 -21.891 1 98.44 299 LEU B N 1
ATOM 8866 C CA . LEU B 1 299 ? 21.781 -40.812 -21.062 1 98.44 299 LEU B CA 1
ATOM 8867 C C . LEU B 1 299 ? 20.391 -40.531 -21.656 1 98.44 299 LEU B C 1
ATOM 8869 O O . LEU B 1 299 ? 19.406 -40.438 -20.938 1 98.44 299 LEU B O 1
ATOM 8873 N N . LEU B 1 300 ? 20.312 -40.344 -22.953 1 98.5 300 LEU B N 1
ATOM 8874 C CA . LEU B 1 300 ? 19.047 -40.094 -23.625 1 98.5 300 LEU B CA 1
ATOM 8875 C C . LEU B 1 300 ? 18.094 -41.281 -23.453 1 98.5 300 LEU B C 1
ATOM 8877 O O . LEU B 1 300 ? 16.891 -41.094 -23.266 1 98.5 300 LEU B O 1
ATOM 8881 N N . LEU B 1 301 ? 18.656 -42.438 -23.547 1 98.25 301 LEU B N 1
ATOM 8882 C CA . LEU B 1 301 ? 17.844 -43.656 -23.375 1 98.25 301 LEU B CA 1
ATOM 8883 C C . LEU B 1 301 ? 17.219 -43.688 -21.984 1 98.25 301 LEU B C 1
ATOM 8885 O O . LEU B 1 301 ? 16.031 -43.969 -21.844 1 98.25 301 LEU B O 1
ATOM 8889 N N . ARG B 1 302 ? 17.984 -43.438 -20.969 1 98 302 ARG B N 1
ATOM 8890 C CA . ARG B 1 302 ? 17.484 -43.438 -19.594 1 98 302 ARG B CA 1
ATOM 8891 C C . ARG B 1 302 ? 16.422 -42.344 -19.422 1 98 302 ARG B C 1
ATOM 8893 O O . ARG B 1 302 ? 15.406 -42.562 -18.75 1 98 302 ARG B O 1
ATOM 8900 N N . HIS B 1 303 ? 16.703 -41.281 -20 1 98.25 303 HIS B N 1
ATOM 8901 C CA . HIS B 1 303 ? 15.781 -40.156 -20 1 98.25 303 HIS B CA 1
ATOM 8902 C C . HIS B 1 303 ? 14.461 -40.5 -20.672 1 98.25 303 HIS B C 1
ATOM 8904 O O . HIS B 1 303 ? 13.391 -40.281 -20.125 1 98.25 303 HIS B O 1
ATOM 8910 N N . THR B 1 304 ? 14.445 -41.094 -21.812 1 98.25 304 THR B N 1
ATOM 8911 C CA . THR B 1 304 ? 13.242 -41.406 -22.578 1 98.25 304 THR B CA 1
ATOM 8912 C C . THR B 1 304 ? 12.469 -42.531 -21.922 1 98.25 304 THR B C 1
ATOM 8914 O O . THR B 1 304 ? 11.242 -42.594 -22.016 1 98.25 304 THR B O 1
ATOM 8917 N N . GLU B 1 305 ? 13.18 -43.406 -21.234 1 98.06 305 GLU B N 1
ATOM 8918 C CA . GLU B 1 305 ? 12.508 -44.469 -20.484 1 98.06 305 GLU B CA 1
ATOM 8919 C C . GLU B 1 305 ? 11.656 -43.875 -19.359 1 98.06 305 GLU B C 1
ATOM 8921 O O . GLU B 1 305 ? 10.539 -44.344 -19.125 1 98.06 305 GLU B O 1
ATOM 8926 N N . PHE B 1 306 ? 12.219 -43 -18.719 1 97.75 306 PHE B N 1
ATOM 8927 C CA . PHE B 1 306 ? 11.461 -42.312 -17.688 1 97.75 306 PHE B CA 1
ATOM 8928 C C . PHE B 1 306 ? 10.195 -41.688 -18.266 1 97.75 306 PHE B C 1
ATOM 8930 O O . PHE B 1 306 ? 9.109 -41.812 -17.688 1 97.75 306 PHE B O 1
ATOM 8937 N N . LEU B 1 307 ? 10.281 -41.031 -19.375 1 98.06 307 LEU B N 1
ATOM 8938 C CA . LEU B 1 307 ? 9.148 -40.344 -20 1 98.06 307 LEU B CA 1
ATOM 8939 C C . LEU B 1 307 ? 8.133 -41.344 -20.531 1 98.06 307 LEU B C 1
ATOM 8941 O O . LEU B 1 307 ? 6.926 -41.094 -20.516 1 98.06 307 LEU B O 1
ATOM 8945 N N . LYS B 1 308 ? 8.664 -42.406 -21 1 97.81 308 LYS B N 1
ATOM 8946 C CA . LYS B 1 308 ? 7.75 -43.469 -21.438 1 97.81 308 LYS B CA 1
ATOM 8947 C C . LYS B 1 308 ? 6.836 -43.906 -20.297 1 97.81 308 LYS B C 1
ATOM 8949 O O . LYS B 1 308 ? 5.625 -44.031 -20.484 1 97.81 308 LYS B O 1
ATOM 8954 N N . GLU B 1 309 ? 7.418 -44.125 -19.234 1 96.69 309 GLU B N 1
ATOM 8955 C CA . GLU B 1 309 ? 6.641 -44.5 -18.062 1 96.69 309 GLU B CA 1
ATOM 8956 C C . GLU B 1 309 ? 5.66 -43.406 -17.656 1 96.69 309 GLU B C 1
ATOM 8958 O O . GLU B 1 309 ? 4.516 -43.688 -17.297 1 96.69 309 GLU B O 1
ATOM 8963 N N . PHE B 1 310 ? 6.117 -42.25 -17.688 1 96.94 310 PHE B N 1
ATOM 8964 C CA . PHE B 1 310 ? 5.266 -41.094 -17.375 1 96.94 310 PHE B CA 1
ATOM 8965 C C . PHE B 1 310 ? 4.051 -41.062 -18.281 1 96.94 310 PHE B C 1
ATOM 8967 O O . PHE B 1 310 ? 2.918 -40.906 -17.812 1 96.94 310 PHE B O 1
ATOM 8974 N N . TRP B 1 311 ? 4.238 -41.156 -19.594 1 97.94 311 TRP B N 1
ATOM 8975 C CA . TRP B 1 311 ? 3.152 -41.062 -20.547 1 97.94 311 TRP B CA 1
ATOM 8976 C C . TRP B 1 311 ? 2.211 -42.25 -20.453 1 97.94 311 TRP B C 1
ATOM 8978 O O . TRP B 1 311 ? 1.003 -42.125 -20.656 1 97.94 311 TRP B O 1
ATOM 8988 N N . GLU B 1 312 ? 2.754 -43.344 -20.062 1 95.62 312 GLU B N 1
ATOM 8989 C CA . GLU B 1 312 ? 1.909 -44.531 -19.875 1 95.62 312 GLU B CA 1
ATOM 8990 C C . GLU B 1 312 ? 0.914 -44.312 -18.734 1 95.62 312 GLU B C 1
ATOM 8992 O O . GLU B 1 312 ? -0.23 -44.75 -18.812 1 95.62 312 GLU B O 1
ATOM 8997 N N . LYS B 1 313 ? 1.322 -43.594 -17.812 1 92.31 313 LYS B N 1
ATOM 8998 C CA . LYS B 1 313 ? 0.516 -43.406 -16.609 1 92.31 313 LYS B CA 1
ATOM 8999 C C . LYS B 1 313 ? -0.364 -42.156 -16.734 1 92.31 313 LYS B C 1
ATOM 9001 O O . LYS B 1 313 ? -1.415 -42.062 -16.094 1 92.31 313 LYS B O 1
ATOM 9006 N N . THR B 1 314 ? 0.035 -41.25 -17.516 1 96.5 314 THR B N 1
ATOM 9007 C CA . THR B 1 314 ? -0.506 -39.906 -17.312 1 96.5 314 THR B CA 1
ATOM 9008 C C . THR B 1 314 ? -1.163 -39.406 -18.594 1 96.5 314 THR B C 1
ATOM 9010 O O . THR B 1 314 ? -1.919 -38.406 -18.562 1 96.5 314 THR B O 1
ATOM 9013 N N . ASP B 1 315 ? -0.948 -39.969 -19.75 1 97.81 315 ASP B N 1
ATOM 9014 C CA . ASP B 1 315 ? -1.367 -39.438 -21.047 1 97.81 315 ASP B CA 1
ATOM 9015 C C . ASP B 1 315 ? -2.881 -39.25 -21.094 1 97.81 315 ASP B C 1
ATOM 9017 O O . ASP B 1 315 ? -3.631 -40.031 -20.5 1 97.81 315 ASP B O 1
ATOM 9021 N N . VAL B 1 316 ? -3.318 -38.188 -21.656 1 98.56 316 VAL B N 1
ATOM 9022 C CA . VAL B 1 316 ? -4.703 -37.938 -22.031 1 98.56 316 VAL B CA 1
ATOM 9023 C C . VAL B 1 316 ? -4.824 -37.938 -23.562 1 98.56 316 VAL B C 1
ATOM 9025 O O . VAL B 1 316 ? -4.152 -37.188 -24.25 1 98.56 316 VAL B O 1
ATOM 9028 N N . ILE B 1 317 ? -5.602 -38.75 -24.062 1 98.56 317 ILE B N 1
ATOM 9029 C CA . ILE B 1 317 ? -5.77 -38.875 -25.5 1 98.56 317 ILE B CA 1
ATOM 9030 C C . ILE B 1 317 ? -7.098 -38.25 -25.922 1 98.56 317 ILE B C 1
ATOM 9032 O O . ILE B 1 317 ? -8.156 -38.594 -25.391 1 98.56 317 ILE B O 1
ATOM 9036 N N . ILE B 1 318 ? -7.055 -37.312 -26.703 1 98.38 318 ILE B N 1
ATOM 9037 C CA . ILE B 1 318 ? -8.211 -36.656 -27.297 1 98.38 318 ILE B CA 1
ATOM 9038 C C . ILE B 1 318 ? -8.289 -37 -28.797 1 98.38 318 ILE B C 1
ATOM 9040 O O . ILE B 1 318 ? -7.355 -36.719 -29.547 1 98.38 318 ILE B O 1
ATOM 9044 N N . LYS B 1 319 ? -9.305 -37.594 -29.219 1 97.75 319 LYS B N 1
ATOM 9045 C CA . LYS B 1 319 ? -9.5 -37.906 -30.625 1 97.75 319 LYS B CA 1
ATOM 9046 C C . LYS B 1 319 ? -10.43 -36.906 -31.312 1 97.75 319 LYS B C 1
ATOM 9048 O O . LYS B 1 319 ? -11.492 -36.562 -30.781 1 97.75 319 LYS B O 1
ATOM 9053 N N . GLY B 1 320 ? -9.984 -36.438 -32.438 1 95.56 320 GLY B N 1
ATOM 9054 C CA . GLY B 1 320 ? -10.836 -35.531 -33.219 1 95.56 320 GLY B CA 1
ATOM 9055 C C . GLY B 1 320 ? -10.406 -34.094 -33.156 1 95.56 320 GLY B C 1
ATOM 9056 O O . GLY B 1 320 ? -10.953 -33.219 -33.844 1 95.56 320 GLY B O 1
ATOM 9057 N N . ASP B 1 321 ? -9.461 -33.75 -32.406 1 96.12 321 ASP B N 1
ATOM 9058 C CA . ASP B 1 321 ? -8.977 -32.375 -32.281 1 96.12 321 ASP B CA 1
ATOM 9059 C C . ASP B 1 321 ? -7.469 -32.344 -32.062 1 96.12 321 ASP B C 1
ATOM 9061 O O . ASP B 1 321 ? -7.008 -32.344 -30.906 1 96.12 321 ASP B O 1
ATOM 9065 N N . LEU B 1 322 ? -6.734 -32.094 -33.031 1 97 322 LEU B N 1
ATOM 9066 C CA . LEU B 1 322 ? -5.277 -32.188 -33.031 1 97 322 LEU B CA 1
ATOM 9067 C C . LEU B 1 322 ? -4.672 -31.062 -32.188 1 97 322 LEU B C 1
ATOM 9069 O O . LEU B 1 322 ? -3.686 -31.281 -31.469 1 97 322 LEU B O 1
ATOM 9073 N N . ALA B 1 323 ? -5.191 -29.844 -32.281 1 96.75 323 ALA B N 1
ATOM 9074 C CA . ALA B 1 323 ? -4.684 -28.703 -31.547 1 96.75 323 ALA B CA 1
ATOM 9075 C C . ALA B 1 323 ? -4.773 -28.938 -30.047 1 96.75 323 ALA B C 1
ATOM 9077 O O . ALA B 1 323 ? -3.854 -28.594 -29.297 1 96.75 323 ALA B O 1
ATOM 9078 N N . LEU B 1 324 ? -5.906 -29.516 -29.609 1 97.5 324 LEU B N 1
ATOM 9079 C CA . LEU B 1 324 ? -6.109 -29.734 -28.188 1 97.5 324 LEU B CA 1
ATOM 9080 C C . LEU B 1 324 ? -5.297 -30.938 -27.703 1 97.5 324 LEU B C 1
ATOM 9082 O O . LEU B 1 324 ? -4.824 -30.938 -26.562 1 97.5 324 LEU B O 1
ATOM 9086 N N . GLN B 1 325 ? -5.121 -31.953 -28.578 1 98.19 325 GLN B N 1
ATOM 9087 C CA . GLN B 1 325 ? -4.215 -33.031 -28.25 1 98.19 325 GLN B CA 1
ATOM 9088 C C . GLN B 1 325 ? -2.795 -32.531 -28.031 1 98.19 325 GLN B C 1
ATOM 9090 O O . GLN B 1 325 ? -2.137 -32.906 -27.062 1 98.19 325 GLN B O 1
ATOM 9095 N N . GLN B 1 326 ? -2.344 -31.672 -28.953 1 98.44 326 GLN B N 1
ATOM 9096 C CA . GLN B 1 326 ? -1.03 -31.062 -28.828 1 98.44 326 GLN B CA 1
ATOM 9097 C C . GLN B 1 326 ? -0.923 -30.25 -27.531 1 98.44 326 GLN B C 1
ATOM 9099 O O . GLN B 1 326 ? 0.066 -30.375 -26.812 1 98.44 326 GLN B O 1
ATOM 9104 N N . GLY B 1 327 ? -1.975 -29.484 -27.25 1 98.25 327 GLY B N 1
ATOM 9105 C CA . GLY B 1 327 ? -1.971 -28.609 -26.094 1 98.25 327 GLY B CA 1
ATOM 9106 C C . GLY B 1 327 ? -1.926 -29.359 -24.781 1 98.25 327 GLY B C 1
ATOM 9107 O O . GLY B 1 327 ? -1.155 -29.016 -23.875 1 98.25 327 GLY B O 1
ATOM 9108 N N . ILE B 1 328 ? -2.73 -30.344 -24.594 1 98.38 328 ILE B N 1
ATOM 9109 C CA . ILE B 1 328 ? -2.822 -31.062 -23.312 1 98.38 328 ILE B CA 1
ATOM 9110 C C . ILE B 1 328 ? -1.502 -31.766 -23.031 1 98.38 328 ILE B C 1
ATOM 9112 O O . ILE B 1 328 ? -1.061 -31.828 -21.875 1 98.38 328 ILE B O 1
ATOM 9116 N N . ARG B 1 329 ? -0.848 -32.344 -24 1 98.75 329 ARG B N 1
ATOM 9117 C CA . ARG B 1 329 ? 0.428 -33.031 -23.812 1 98.75 329 ARG B CA 1
ATOM 9118 C C . ARG B 1 329 ? 1.532 -32.031 -23.469 1 98.75 329 ARG B C 1
ATOM 9120 O O . ARG B 1 329 ? 2.393 -32.312 -22.641 1 98.75 329 ARG B O 1
ATOM 9127 N N . PHE B 1 330 ? 1.505 -30.906 -24.188 1 98.69 330 PHE B N 1
ATOM 9128 C CA . PHE B 1 330 ? 2.443 -29.828 -23.844 1 98.69 330 PHE B CA 1
ATOM 9129 C C . PHE B 1 330 ? 2.326 -29.453 -22.375 1 98.69 330 PHE B C 1
ATOM 9131 O O . PHE B 1 330 ? 3.334 -29.344 -21.688 1 98.69 330 PHE B O 1
ATOM 9138 N N . ASN B 1 331 ? 1.082 -29.266 -21.969 1 98.75 331 ASN B N 1
ATOM 9139 C CA . ASN B 1 331 ? 0.824 -28.875 -20.578 1 98.75 331 ASN B CA 1
ATOM 9140 C C . ASN B 1 331 ? 1.336 -29.922 -19.594 1 98.75 331 ASN B C 1
ATOM 9142 O O . ASN B 1 331 ? 1.999 -29.578 -18.609 1 98.75 331 ASN B O 1
ATOM 9146 N N . MET B 1 332 ? 1.075 -31.141 -19.797 1 98.62 332 MET B N 1
ATOM 9147 C CA . MET B 1 332 ? 1.451 -32.219 -18.875 1 98.62 332 MET B CA 1
ATOM 9148 C C . MET B 1 332 ? 2.967 -32.344 -18.812 1 98.62 332 MET B C 1
ATOM 9150 O O . MET B 1 332 ? 3.527 -32.562 -17.734 1 98.62 332 MET B O 1
ATOM 9154 N N . LEU B 1 333 ? 3.621 -32.25 -19.938 1 98.69 333 LEU B N 1
ATOM 9155 C CA . LEU B 1 333 ? 5.078 -32.344 -19.953 1 98.69 333 LEU B CA 1
ATOM 9156 C C . LEU B 1 333 ? 5.699 -31.219 -19.156 1 98.69 333 LEU B C 1
ATOM 9158 O O . LEU B 1 333 ? 6.602 -31.438 -18.344 1 98.69 333 LEU B O 1
ATOM 9162 N N . GLN B 1 334 ? 5.25 -30.031 -19.438 1 98.62 334 GLN B N 1
ATOM 9163 C CA . GLN B 1 334 ? 5.836 -28.844 -18.812 1 98.62 334 GLN B CA 1
ATOM 9164 C C . GLN B 1 334 ? 5.582 -28.859 -17.297 1 98.62 334 GLN B C 1
ATOM 9166 O O . GLN B 1 334 ? 6.414 -28.375 -16.531 1 98.62 334 GLN B O 1
ATOM 9171 N N . LEU B 1 335 ? 4.449 -29.359 -16.859 1 98.69 335 LEU B N 1
ATOM 9172 C CA . LEU B 1 335 ? 4.211 -29.531 -15.438 1 98.69 335 LEU B CA 1
ATOM 9173 C C . LEU B 1 335 ? 5.258 -30.453 -14.82 1 98.69 335 LEU B C 1
ATOM 9175 O O . LEU B 1 335 ? 5.832 -30.141 -13.781 1 98.69 335 LEU B O 1
ATOM 9179 N N . LEU B 1 336 ? 5.492 -31.562 -15.484 1 98.69 336 LEU B N 1
ATOM 9180 C CA . LEU B 1 336 ? 6.496 -32.5 -15.016 1 98.69 336 LEU B CA 1
ATOM 9181 C C . LEU B 1 336 ? 7.871 -31.859 -14.945 1 98.69 336 LEU B C 1
ATOM 9183 O O . LEU B 1 336 ? 8.617 -32.062 -13.984 1 98.69 336 LEU B O 1
ATOM 9187 N N . GLN B 1 337 ? 8.156 -31.094 -15.906 1 98.56 337 GLN B N 1
ATOM 9188 C CA . GLN B 1 337 ? 9.477 -30.484 -16.047 1 98.56 337 GLN B CA 1
ATOM 9189 C C . GLN B 1 337 ? 9.672 -29.359 -15.031 1 98.56 337 GLN B C 1
ATOM 9191 O O . GLN B 1 337 ? 10.797 -28.922 -14.773 1 98.56 337 GLN B O 1
ATOM 9196 N N . SER B 1 338 ? 8.617 -28.906 -14.422 1 98.56 338 SER B N 1
ATOM 9197 C CA . SER B 1 338 ? 8.703 -27.734 -13.562 1 98.56 338 SER B CA 1
ATOM 9198 C C . SER B 1 338 ? 8.602 -28.109 -12.094 1 98.56 338 SER B C 1
ATOM 9200 O O . SER B 1 338 ? 9.039 -27.359 -11.219 1 98.56 338 SER B O 1
ATOM 9202 N N . VAL B 1 339 ? 8.031 -29.219 -11.742 1 98.62 339 VAL B N 1
ATOM 9203 C CA . VAL B 1 339 ? 7.602 -29.516 -10.375 1 98.62 339 VAL B CA 1
ATOM 9204 C C . VAL B 1 339 ? 8.789 -30.031 -9.562 1 98.62 339 VAL B C 1
ATOM 9206 O O . VAL B 1 339 ? 9.594 -30.828 -10.047 1 98.62 339 VAL B O 1
ATOM 9209 N N . GLY B 1 340 ? 8.961 -29.453 -8.383 1 97.56 340 GLY B N 1
ATOM 9210 C CA . GLY B 1 340 ? 9.922 -30 -7.438 1 97.56 340 GLY B CA 1
ATOM 9211 C C . GLY B 1 340 ? 9.492 -31.344 -6.859 1 97.56 340 GLY B C 1
ATOM 9212 O O . GLY B 1 340 ? 8.305 -31.562 -6.629 1 97.56 340 GLY B O 1
ATOM 9213 N N . ARG B 1 341 ? 10.438 -32.188 -6.48 1 96.56 341 ARG B N 1
ATOM 9214 C CA . ARG B 1 341 ? 10.086 -33.562 -6.078 1 96.56 341 ARG B CA 1
ATOM 9215 C C . ARG B 1 341 ? 10.852 -33.969 -4.824 1 96.56 341 ARG B C 1
ATOM 9217 O O . ARG B 1 341 ? 10.914 -35.156 -4.488 1 96.56 341 ARG B O 1
ATOM 9224 N N . ASP B 1 342 ? 11.367 -33.031 -4.086 1 94.31 342 ASP B N 1
ATOM 9225 C CA . ASP B 1 342 ? 12.273 -33.406 -2.994 1 94.31 342 ASP B CA 1
ATOM 9226 C C . ASP B 1 342 ? 11.656 -33.062 -1.639 1 94.31 342 ASP B C 1
ATOM 9228 O O . ASP B 1 342 ? 12.281 -33.25 -0.597 1 94.31 342 ASP B O 1
ATOM 9232 N N . GLY B 1 343 ? 10.5 -32.5 -1.645 1 95.5 343 GLY B N 1
ATOM 9233 C CA . GLY B 1 343 ? 9.836 -32.125 -0.409 1 95.5 343 GLY B CA 1
ATOM 9234 C C . GLY B 1 343 ? 10.305 -30.781 0.135 1 95.5 343 GLY B C 1
ATOM 9235 O O . GLY B 1 343 ? 9.758 -30.266 1.118 1 95.5 343 GLY B O 1
ATOM 9236 N N . TYR B 1 344 ? 11.273 -30.141 -0.509 1 95.31 344 TYR B N 1
ATOM 9237 C CA . TYR B 1 344 ? 11.82 -28.875 -0.051 1 95.31 344 TYR B CA 1
ATOM 9238 C C . TYR B 1 344 ? 11.602 -27.781 -1.093 1 95.31 344 TYR B C 1
ATOM 9240 O O . TYR B 1 344 ? 11.805 -26.594 -0.812 1 95.31 344 TYR B O 1
ATOM 9248 N N . THR B 1 345 ? 11.227 -28.172 -2.238 1 96.69 345 THR B N 1
ATOM 9249 C CA . THR B 1 345 ? 10.844 -27.25 -3.305 1 96.69 345 THR B CA 1
ATOM 9250 C C . THR B 1 345 ? 9.414 -27.531 -3.766 1 96.69 345 THR B C 1
ATOM 9252 O O . THR B 1 345 ? 8.828 -28.562 -3.408 1 96.69 345 THR B O 1
ATOM 9255 N N . ASN B 1 346 ? 8.891 -26.609 -4.398 1 98.12 346 ASN B N 1
ATOM 9256 C CA . ASN B 1 346 ? 7.543 -26.672 -4.957 1 98.12 346 ASN B CA 1
ATOM 9257 C C . ASN B 1 346 ? 7.543 -26.344 -6.449 1 98.12 346 ASN B C 1
ATOM 9259 O O . ASN B 1 346 ? 8.523 -26.594 -7.145 1 98.12 346 ASN B O 1
ATOM 9263 N N . ILE B 1 347 ? 6.465 -26 -7.043 1 98.56 347 ILE B N 1
ATOM 9264 C CA . ILE B 1 347 ? 6.387 -25.609 -8.445 1 98.56 347 ILE B CA 1
ATOM 9265 C C . ILE B 1 347 ? 6.137 -24.109 -8.547 1 98.56 347 ILE B C 1
ATOM 9267 O O . ILE B 1 347 ? 5.18 -23.594 -7.961 1 98.56 347 ILE B O 1
ATOM 9271 N N . ALA B 1 348 ? 7.039 -23.422 -9.242 1 98.12 348 ALA B N 1
ATOM 9272 C CA . ALA B 1 348 ? 6.918 -21.969 -9.398 1 98.12 348 ALA B CA 1
ATOM 9273 C C . ALA B 1 348 ? 5.762 -21.625 -10.328 1 98.12 348 ALA B C 1
ATOM 9275 O O . ALA B 1 348 ? 5.438 -22.375 -11.242 1 98.12 348 ALA B O 1
ATOM 9276 N N . ALA B 1 349 ? 5.191 -20.469 -10.141 1 97.69 349 ALA B N 1
ATOM 9277 C CA . ALA B 1 349 ? 4.035 -20.031 -10.906 1 97.69 349 ALA B CA 1
ATOM 9278 C C . ALA B 1 349 ? 4.344 -20.016 -12.406 1 97.69 349 ALA B C 1
ATOM 9280 O O . ALA B 1 349 ? 3.467 -20.266 -13.227 1 97.69 349 ALA B O 1
ATOM 9281 N N . LYS B 1 350 ? 5.625 -19.703 -12.766 1 97.88 350 LYS B N 1
ATOM 9282 C CA . LYS B 1 350 ? 6.059 -19.719 -14.156 1 97.88 350 LYS B CA 1
ATOM 9283 C C . LYS B 1 350 ? 7 -20.891 -14.43 1 97.88 350 LYS B C 1
ATOM 9285 O O . LYS B 1 350 ? 7.785 -20.844 -15.383 1 97.88 350 LYS B O 1
ATOM 9290 N N . GLY B 1 351 ? 6.926 -21.875 -13.539 1 97.94 351 GLY B N 1
ATOM 9291 C CA . GLY B 1 351 ? 7.824 -23.016 -13.688 1 97.94 351 GLY B CA 1
ATOM 9292 C C . GLY B 1 351 ? 9.289 -22.625 -13.625 1 97.94 351 GLY B C 1
ATOM 9293 O O . GLY B 1 351 ? 9.68 -21.766 -12.828 1 97.94 351 GLY B O 1
ATOM 9294 N N . LEU B 1 352 ? 10.078 -23.375 -14.305 1 98.44 352 LEU B N 1
ATOM 9295 C CA . LEU B 1 352 ? 11.492 -23.078 -14.469 1 98.44 352 LEU B CA 1
ATOM 9296 C C . LEU B 1 352 ? 11.781 -22.547 -15.867 1 98.44 352 LEU B C 1
ATOM 9298 O O . LEU B 1 352 ? 12.711 -23 -16.531 1 98.44 352 LEU B O 1
ATOM 9302 N N . THR B 1 353 ? 10.898 -21.594 -16.297 1 98.12 353 THR B N 1
ATOM 9303 C CA . THR B 1 353 ? 10.906 -21.234 -17.719 1 98.12 353 THR B CA 1
ATOM 9304 C C . THR B 1 353 ? 11.031 -19.719 -17.891 1 98.12 353 THR B C 1
ATOM 9306 O O . THR B 1 353 ? 11.039 -19.219 -19.016 1 98.12 353 THR B O 1
ATOM 9309 N N . GLY B 1 354 ? 11.07 -18.969 -16.828 1 95.19 354 GLY B N 1
ATOM 9310 C CA . GLY B 1 354 ? 11.18 -17.531 -16.906 1 95.19 354 GLY B CA 1
ATOM 9311 C C . GLY B 1 354 ? 11.211 -16.844 -15.555 1 95.19 354 GLY B C 1
ATOM 9312 O O . GLY B 1 354 ? 11.102 -17.516 -14.523 1 95.19 354 GLY B O 1
ATOM 9313 N N . GLU B 1 355 ? 11.328 -15.547 -15.602 1 94.94 355 GLU B N 1
ATOM 9314 C CA . GLU B 1 355 ? 11.562 -14.797 -14.367 1 94.94 355 GLU B CA 1
ATOM 9315 C C . GLU B 1 355 ? 10.266 -14.188 -13.844 1 94.94 355 GLU B C 1
ATOM 9317 O O . GLU B 1 355 ? 10.258 -13.539 -12.789 1 94.94 355 GLU B O 1
ATOM 9322 N N . GLY B 1 356 ? 9.141 -14.469 -14.562 1 94.81 356 GLY B N 1
ATOM 9323 C CA . GLY B 1 356 ? 7.871 -13.961 -14.07 1 94.81 356 GLY B CA 1
ATOM 9324 C C . GLY B 1 356 ? 7.566 -14.391 -12.648 1 94.81 356 GLY B C 1
ATOM 9325 O O . GLY B 1 356 ? 7.867 -15.523 -12.258 1 94.81 356 GLY B O 1
ATOM 9326 N N . TYR B 1 357 ? 6.988 -13.477 -11.828 1 95.25 357 TYR B N 1
ATOM 9327 C CA . TYR B 1 357 ? 6.633 -13.695 -10.438 1 95.25 357 TYR B CA 1
ATOM 9328 C C . TYR B 1 357 ? 7.852 -14.102 -9.617 1 95.25 357 TYR B C 1
ATOM 9330 O O . TYR B 1 357 ? 7.723 -14.742 -8.57 1 95.25 357 TYR B O 1
ATOM 9338 N N . GLU B 1 358 ? 9.062 -13.914 -10.109 1 96.62 358 GLU B N 1
ATOM 9339 C CA . GLU B 1 358 ? 10.336 -14.047 -9.414 1 96.62 358 GLU B CA 1
ATOM 9340 C C . GLU B 1 358 ? 10.578 -15.492 -8.977 1 96.62 358 GLU B C 1
ATOM 9342 O O . GLU B 1 358 ? 11.312 -15.742 -8.016 1 96.62 358 GLU B O 1
ATOM 9347 N N . GLY B 1 359 ? 9.914 -16.469 -9.609 1 97.19 359 GLY B N 1
ATOM 9348 C CA . GLY B 1 359 ? 10.133 -17.875 -9.305 1 97.19 359 GLY B CA 1
ATOM 9349 C C . GLY B 1 359 ? 9.398 -18.344 -8.07 1 97.19 359 GLY B C 1
ATOM 9350 O O . GLY B 1 359 ? 9.695 -19.422 -7.531 1 97.19 359 GLY B O 1
ATOM 9351 N N . HIS B 1 360 ? 8.336 -17.625 -7.641 1 98.06 360 HIS B N 1
ATOM 9352 C CA . HIS B 1 360 ? 7.66 -17.891 -6.375 1 98.06 360 HIS B CA 1
ATOM 9353 C C . HIS B 1 360 ? 6.672 -19.047 -6.508 1 98.06 360 HIS B C 1
ATOM 9355 O O . HIS B 1 360 ? 6.184 -19.328 -7.605 1 98.06 360 HIS B O 1
ATOM 9361 N N . TYR B 1 361 ? 6.457 -19.703 -5.344 1 98.38 361 TYR B N 1
ATOM 9362 C CA . TYR B 1 361 ? 5.398 -20.688 -5.156 1 98.38 361 TYR B CA 1
ATOM 9363 C C . TYR B 1 361 ? 4.141 -20.031 -4.594 1 98.38 361 TYR B C 1
ATOM 9365 O O . TYR B 1 361 ? 4.215 -19.219 -3.666 1 98.38 361 TYR B O 1
ATOM 9373 N N . PHE B 1 362 ? 2.988 -20.359 -5.211 1 97.94 362 PHE B N 1
ATOM 9374 C CA . PHE B 1 362 ? 1.704 -19.812 -4.777 1 97.94 362 PHE B CA 1
ATOM 9375 C C . PHE B 1 362 ? 0.787 -20.922 -4.281 1 97.94 362 PHE B C 1
ATOM 9377 O O . PHE B 1 362 ? 1.163 -22.109 -4.289 1 97.94 362 PHE B O 1
ATOM 9384 N N . TRP B 1 363 ? -0.448 -20.516 -3.865 1 97.44 363 TRP B N 1
ATOM 9385 C CA . TRP B 1 363 ? -1.456 -21.438 -3.361 1 97.44 363 TRP B CA 1
ATOM 9386 C C . TRP B 1 363 ? -2.107 -22.203 -4.508 1 97.44 363 TRP B C 1
ATOM 9388 O O . TRP B 1 363 ? -2.77 -23.219 -4.281 1 97.44 363 TRP B O 1
ATOM 9398 N N . ASP B 1 364 ? -1.976 -21.719 -5.734 1 95.94 364 ASP B N 1
ATOM 9399 C CA . ASP B 1 364 ? -2.582 -22.438 -6.855 1 95.94 364 ASP B CA 1
ATOM 9400 C C . ASP B 1 364 ? -1.928 -23.797 -7.055 1 95.94 364 ASP B C 1
ATOM 9402 O O . ASP B 1 364 ? -2.48 -24.672 -7.738 1 95.94 364 ASP B O 1
ATOM 9406 N N . THR B 1 365 ? -0.776 -24.031 -6.434 1 98 365 THR B N 1
ATOM 9407 C CA . THR B 1 365 ? -0.229 -25.391 -6.391 1 98 365 THR B CA 1
ATOM 9408 C C . THR B 1 365 ? -1.214 -26.344 -5.73 1 98 365 THR B C 1
ATOM 9410 O O . THR B 1 365 ? -1.451 -27.453 -6.234 1 98 365 THR B O 1
ATOM 9413 N N . GLU B 1 366 ? -1.817 -25.938 -4.672 1 98.25 366 GLU B N 1
ATOM 9414 C CA . GLU B 1 366 ? -2.682 -26.781 -3.863 1 98.25 366 GLU B CA 1
ATOM 9415 C C . GLU B 1 366 ? -3.99 -27.094 -4.586 1 98.25 366 GLU B C 1
ATOM 9417 O O . GLU B 1 366 ? -4.484 -28.219 -4.547 1 98.25 366 GLU B O 1
ATOM 9422 N N . THR B 1 367 ? -4.496 -26.109 -5.293 1 97.75 367 THR B N 1
ATOM 9423 C CA . THR B 1 367 ? -5.875 -26.25 -5.742 1 97.75 367 THR B CA 1
ATOM 9424 C C . THR B 1 367 ? -5.93 -26.547 -7.242 1 97.75 367 THR B C 1
ATOM 9426 O O . THR B 1 367 ? -6.918 -27.078 -7.742 1 97.75 367 THR B O 1
ATOM 9429 N N . TYR B 1 368 ? -4.887 -26.234 -7.945 1 98.44 368 TYR B N 1
ATOM 9430 C CA . TYR B 1 368 ? -4.91 -26.422 -9.391 1 98.44 368 TYR B CA 1
ATOM 9431 C C . TYR B 1 368 ? -3.938 -27.516 -9.82 1 98.44 368 TYR B C 1
ATOM 9433 O O . TYR B 1 368 ? -4.285 -28.391 -10.625 1 98.44 368 TYR B O 1
ATOM 9441 N N . ILE B 1 369 ? -2.748 -27.562 -9.266 1 98.75 369 ILE B N 1
ATOM 9442 C CA . ILE B 1 369 ? -1.666 -28.391 -9.789 1 98.75 369 ILE B CA 1
ATOM 9443 C C . ILE B 1 369 ? -1.658 -29.734 -9.078 1 98.75 369 ILE B C 1
ATOM 9445 O O . ILE B 1 369 ? -1.498 -30.781 -9.719 1 98.75 369 ILE B O 1
ATOM 9449 N N . LEU B 1 370 ? -1.832 -29.719 -7.781 1 98.62 370 LEU B N 1
ATOM 9450 C CA . LEU B 1 370 ? -1.718 -30.938 -6.977 1 98.62 370 LEU B CA 1
ATOM 9451 C C . LEU B 1 370 ? -2.668 -32 -7.48 1 98.62 370 LEU B C 1
ATOM 9453 O O . LEU B 1 370 ? -2.295 -33.188 -7.562 1 98.62 370 LEU B O 1
ATOM 9457 N N . PRO B 1 371 ? -3.93 -31.672 -7.871 1 98.19 371 PRO B N 1
ATOM 9458 C CA . PRO B 1 371 ? -4.836 -32.719 -8.328 1 98.19 371 PRO B CA 1
ATOM 9459 C C . PRO B 1 371 ? -4.277 -33.531 -9.508 1 98.19 371 PRO B C 1
ATOM 9461 O O . PRO B 1 371 ? -4.438 -34.75 -9.57 1 98.19 371 PRO B O 1
ATOM 9464 N N . PHE B 1 372 ? -3.648 -32.906 -10.43 1 98.19 372 PHE B N 1
ATOM 9465 C CA . PHE B 1 372 ? -3.045 -33.594 -11.57 1 98.19 372 PHE B CA 1
ATOM 9466 C C . PHE B 1 372 ? -2.053 -34.656 -11.109 1 98.19 372 PHE B C 1
ATOM 9468 O O . PHE B 1 372 ? -2.139 -35.812 -11.516 1 98.19 372 PHE B O 1
ATOM 9475 N N . PHE B 1 373 ? -1.137 -34.219 -10.273 1 98.62 373 PHE B N 1
ATOM 9476 C CA . PHE B 1 373 ? -0.113 -35.156 -9.812 1 98.62 373 PHE B CA 1
ATOM 9477 C C . PHE B 1 373 ? -0.706 -36.188 -8.859 1 98.62 373 PHE B C 1
ATOM 9479 O O . PHE B 1 373 ? -0.314 -37.375 -8.875 1 98.62 373 PHE B O 1
ATOM 9486 N N . LEU B 1 374 ? -1.646 -35.781 -8.031 1 98.56 374 LEU B N 1
ATOM 9487 C CA . LEU B 1 374 ? -2.256 -36.656 -7.02 1 98.56 374 LEU B CA 1
ATOM 9488 C C . LEU B 1 374 ? -2.863 -37.875 -7.66 1 98.56 374 LEU B C 1
ATOM 9490 O O . LEU B 1 374 ? -2.676 -39 -7.164 1 98.56 374 LEU B O 1
ATOM 9494 N N . TYR B 1 375 ? -3.535 -37.75 -8.789 1 98.25 375 TYR B N 1
ATOM 9495 C CA . TYR B 1 375 ? -4.289 -38.844 -9.383 1 98.25 375 TYR B CA 1
ATOM 9496 C C . TYR B 1 375 ? -3.492 -39.5 -10.492 1 98.25 375 TYR B C 1
ATOM 9498 O O . TYR B 1 375 ? -3.979 -40.438 -11.141 1 98.25 375 TYR B O 1
ATOM 9506 N N . ASN B 1 376 ? -2.271 -39.062 -10.742 1 97.25 376 ASN B N 1
ATOM 9507 C CA . ASN B 1 376 ? -1.417 -39.719 -11.742 1 97.25 376 ASN B CA 1
ATOM 9508 C C . ASN B 1 376 ? -0.098 -40.156 -11.133 1 97.25 376 ASN B C 1
ATOM 9510 O O . ASN B 1 376 ? 0.346 -41.281 -11.391 1 97.25 376 ASN B O 1
ATOM 9514 N N . ASN B 1 377 ? 0.518 -39.281 -10.359 1 96.56 377 ASN B N 1
ATOM 9515 C CA . ASN B 1 377 ? 1.809 -39.531 -9.727 1 96.56 377 ASN B CA 1
ATOM 9516 C C . ASN B 1 377 ? 1.804 -39.094 -8.266 1 96.56 377 ASN B C 1
ATOM 9518 O O . ASN B 1 377 ? 2.475 -38.125 -7.906 1 96.56 377 ASN B O 1
ATOM 9522 N N . PRO B 1 378 ? 1.177 -39.875 -7.371 1 97.62 378 PRO B N 1
ATOM 9523 C CA . PRO B 1 378 ? 0.967 -39.406 -5.992 1 97.62 378 PRO B CA 1
ATOM 9524 C C . PRO B 1 378 ? 2.275 -39.156 -5.246 1 97.62 378 PRO B C 1
ATOM 9526 O O . PRO B 1 378 ? 2.303 -38.406 -4.27 1 97.62 378 PRO B O 1
ATOM 9529 N N . GLU B 1 379 ? 3.412 -39.75 -5.645 1 97.12 379 GLU B N 1
ATOM 9530 C CA . GLU B 1 379 ? 4.695 -39.469 -5.004 1 97.12 379 GLU B CA 1
ATOM 9531 C C . GLU B 1 379 ? 5.109 -38.031 -5.191 1 97.12 379 GLU B C 1
ATOM 9533 O O . GLU B 1 379 ? 5.73 -37.438 -4.309 1 97.12 379 GLU B O 1
ATOM 9538 N N . ILE B 1 380 ? 4.824 -37.5 -6.359 1 97.94 380 ILE B N 1
ATOM 9539 C CA . ILE B 1 380 ? 5.094 -36.062 -6.598 1 97.94 380 ILE B CA 1
ATOM 9540 C C . ILE B 1 380 ? 4.176 -35.219 -5.727 1 97.94 380 ILE B C 1
ATOM 9542 O O . ILE B 1 380 ? 4.617 -34.219 -5.129 1 97.94 380 ILE B O 1
ATOM 9546 N N . ALA B 1 381 ? 2.9 -35.594 -5.613 1 98.44 381 ALA B N 1
ATOM 9547 C CA . ALA B 1 381 ? 1.961 -34.875 -4.742 1 98.44 381 ALA B CA 1
ATOM 9548 C C . ALA B 1 381 ? 2.441 -34.906 -3.295 1 98.44 381 ALA B C 1
ATOM 9550 O O . ALA B 1 381 ? 2.287 -33.906 -2.574 1 98.44 381 ALA B O 1
ATOM 9551 N N . LYS B 1 382 ? 2.994 -36 -2.873 1 98.56 382 LYS B N 1
ATOM 9552 C CA . LYS B 1 382 ? 3.535 -36.094 -1.52 1 98.56 382 LYS B CA 1
ATOM 9553 C C . LYS B 1 382 ? 4.621 -35.062 -1.285 1 98.56 382 LYS B C 1
ATOM 9555 O O . LYS B 1 382 ? 4.656 -34.406 -0.231 1 98.56 382 LYS B O 1
ATOM 9560 N N . SER B 1 383 ? 5.508 -34.906 -2.256 1 98.06 383 SER B N 1
ATOM 9561 C CA . SER B 1 383 ? 6.57 -33.938 -2.145 1 98.06 383 SER B CA 1
ATOM 9562 C C . SER B 1 383 ? 6.008 -32.531 -1.983 1 98.06 383 SER B C 1
ATOM 9564 O O . SER B 1 383 ? 6.559 -31.703 -1.242 1 98.06 383 SER B O 1
ATOM 9566 N N . LEU B 1 384 ? 4.934 -32.219 -2.672 1 98.5 384 LEU B N 1
ATOM 9567 C CA . LEU B 1 384 ? 4.328 -30.906 -2.631 1 98.5 384 LEU B CA 1
ATOM 9568 C C . LEU B 1 384 ? 3.721 -30.625 -1.26 1 98.5 384 LEU B C 1
ATOM 9570 O O . LEU B 1 384 ? 3.885 -29.531 -0.714 1 98.5 384 LEU B O 1
ATOM 9574 N N . VAL B 1 385 ? 3.01 -31.562 -0.613 1 98.62 385 VAL B N 1
ATOM 9575 C CA . VAL B 1 385 ? 2.434 -31.344 0.71 1 98.62 385 VAL B CA 1
ATOM 9576 C C . VAL B 1 385 ? 3.541 -31.344 1.763 1 98.62 385 VAL B C 1
ATOM 9578 O O . VAL B 1 385 ? 3.455 -30.641 2.768 1 98.62 385 VAL B O 1
ATOM 9581 N N . MET B 1 386 ? 4.621 -32.125 1.513 1 98.44 386 MET B N 1
ATOM 9582 C CA . MET B 1 386 ? 5.766 -32.125 2.416 1 98.44 386 MET B CA 1
ATOM 9583 C C . MET B 1 386 ? 6.438 -30.75 2.428 1 98.44 386 MET B C 1
ATOM 9585 O O . MET B 1 386 ? 6.93 -30.297 3.465 1 98.44 386 MET B O 1
ATOM 9589 N N . TYR B 1 387 ? 6.555 -30.109 1.317 1 98.06 387 TYR B N 1
ATOM 9590 C CA . TYR B 1 387 ? 7.094 -28.75 1.271 1 98.06 387 TYR B CA 1
ATOM 9591 C C . TYR B 1 387 ? 6.375 -27.844 2.266 1 98.06 387 TYR B C 1
ATOM 9593 O O . TYR B 1 387 ? 7.012 -27.047 2.957 1 98.06 387 TYR B O 1
ATOM 9601 N N . ARG B 1 388 ? 5.043 -27.891 2.326 1 98.62 388 ARG B N 1
ATOM 9602 C CA . ARG B 1 388 ? 4.273 -27.047 3.242 1 98.62 388 ARG B CA 1
ATOM 9603 C C . ARG B 1 388 ? 4.57 -27.406 4.691 1 98.62 388 ARG B C 1
ATOM 9605 O O . ARG B 1 388 ? 4.648 -26.531 5.551 1 98.62 388 ARG B O 1
ATOM 9612 N N . TYR B 1 389 ? 4.688 -28.688 4.953 1 98.5 389 TYR B N 1
ATOM 9613 C CA . TYR B 1 389 ? 5.109 -29.062 6.301 1 98.5 389 TYR B CA 1
ATOM 9614 C C . TYR B 1 389 ? 6.492 -28.516 6.613 1 98.5 389 TYR B C 1
ATOM 9616 O O . TYR B 1 389 ? 6.723 -27.984 7.703 1 98.5 389 TYR B O 1
ATOM 9624 N N . ASN B 1 390 ? 7.414 -28.594 5.668 1 97.94 390 ASN B N 1
ATOM 9625 C CA . ASN B 1 390 ? 8.805 -28.203 5.895 1 97.94 390 ASN B CA 1
ATOM 9626 C C . ASN B 1 390 ? 8.93 -26.688 6.043 1 97.94 390 ASN B C 1
ATOM 9628 O O . ASN B 1 390 ? 9.953 -26.188 6.523 1 97.94 390 ASN B O 1
ATOM 9632 N N . THR B 1 391 ? 7.926 -25.953 5.668 1 98.12 391 THR B N 1
ATOM 9633 C CA . THR B 1 391 ? 7.953 -24.5 5.832 1 98.12 391 THR B CA 1
ATOM 9634 C C . THR B 1 391 ? 6.965 -24.062 6.914 1 98.12 391 THR B C 1
ATOM 9636 O O . THR B 1 391 ? 6.605 -22.891 6.988 1 98.12 391 THR B O 1
ATOM 9639 N N . LEU B 1 392 ? 6.441 -24.906 7.719 1 98.62 392 LEU B N 1
ATOM 9640 C CA . LEU B 1 392 ? 5.461 -24.625 8.766 1 98.62 392 LEU B CA 1
ATOM 9641 C C . LEU B 1 392 ? 6.02 -23.641 9.781 1 98.62 392 LEU B C 1
ATOM 9643 O O . LEU B 1 392 ? 5.293 -22.781 10.273 1 98.62 392 LEU B O 1
ATOM 9647 N N . ASN B 1 393 ? 7.289 -23.766 10.125 1 98.31 393 ASN B N 1
ATOM 9648 C CA . ASN B 1 393 ? 7.867 -22.844 11.102 1 98.31 393 ASN B CA 1
ATOM 9649 C C . ASN B 1 393 ? 7.891 -21.422 10.57 1 98.31 393 ASN B C 1
ATOM 9651 O O . ASN B 1 393 ? 7.707 -20.469 11.328 1 98.31 393 ASN B O 1
ATOM 9655 N N . ASN B 1 394 ? 8.211 -21.281 9.297 1 98.31 394 ASN B N 1
ATOM 9656 C CA . ASN B 1 394 ? 8.102 -19.953 8.688 1 98.31 394 ASN B CA 1
ATOM 9657 C C . ASN B 1 394 ? 6.68 -19.422 8.797 1 98.31 394 ASN B C 1
ATOM 9659 O O . ASN B 1 394 ? 6.484 -18.219 9.039 1 98.31 394 ASN B O 1
ATOM 9663 N N . ALA B 1 395 ? 5.719 -20.25 8.562 1 98.75 395 ALA B N 1
ATOM 9664 C CA . ALA B 1 395 ? 4.316 -19.844 8.664 1 98.75 395 ALA B CA 1
ATOM 9665 C C . ALA B 1 395 ? 3.967 -19.422 10.086 1 98.75 395 ALA B C 1
ATOM 9667 O O . ALA B 1 395 ? 3.188 -18.484 10.297 1 98.75 395 ALA B O 1
ATOM 9668 N N . ARG B 1 396 ? 4.477 -20.172 11.109 1 98.69 396 ARG B N 1
ATOM 9669 C CA . ARG B 1 396 ? 4.281 -19.797 12.508 1 98.69 396 ARG B CA 1
ATOM 9670 C C . ARG B 1 396 ? 4.844 -18.406 12.789 1 98.69 396 ARG B C 1
ATOM 9672 O O . ARG B 1 396 ? 4.215 -17.594 13.469 1 98.69 396 ARG B O 1
ATOM 9679 N N . GLU B 1 397 ? 6.012 -18.141 12.266 1 98.38 397 GLU B N 1
ATOM 9680 C CA . GLU B 1 397 ? 6.641 -16.828 12.445 1 98.38 397 GLU B CA 1
ATOM 9681 C C . GLU B 1 397 ? 5.805 -15.727 11.812 1 98.38 397 GLU B C 1
ATOM 9683 O O . GLU B 1 397 ? 5.641 -14.656 12.398 1 98.38 397 GLU B O 1
ATOM 9688 N N . ARG B 1 398 ? 5.336 -15.969 10.641 1 98.38 398 ARG B N 1
ATOM 9689 C CA . ARG B 1 398 ? 4.496 -14.984 9.961 1 98.38 398 ARG B CA 1
ATOM 9690 C C . ARG B 1 398 ? 3.246 -14.68 10.781 1 98.38 398 ARG B C 1
ATOM 9692 O O . ARG B 1 398 ? 2.844 -13.516 10.891 1 98.38 398 ARG B O 1
ATOM 9699 N N . ALA B 1 399 ? 2.602 -15.734 11.273 1 98.56 399 ALA B N 1
ATOM 9700 C CA . ALA B 1 399 ? 1.436 -15.547 12.133 1 98.56 399 ALA B CA 1
ATOM 9701 C C . ALA B 1 399 ? 1.775 -14.672 13.336 1 98.56 399 ALA B C 1
ATOM 9703 O O . ALA B 1 399 ? 1.038 -13.734 13.664 1 98.56 399 ALA B O 1
ATOM 9704 N N . ARG B 1 400 ? 2.871 -14.867 13.984 1 98 400 ARG B N 1
ATOM 9705 C CA . ARG B 1 400 ? 3.297 -14.094 15.141 1 98 400 ARG B CA 1
ATOM 9706 C C . ARG B 1 400 ? 3.523 -12.633 14.766 1 98 400 ARG B C 1
ATOM 9708 O O . ARG B 1 400 ? 3.139 -11.727 15.508 1 98 400 ARG B O 1
ATOM 9715 N N . GLU B 1 401 ? 4.148 -12.43 13.633 1 96.62 401 GLU B N 1
ATOM 9716 C CA . GLU B 1 401 ? 4.383 -11.07 13.156 1 96.62 401 GLU B CA 1
ATOM 9717 C C . GLU B 1 401 ? 3.074 -10.289 13.031 1 96.62 401 GLU B C 1
ATOM 9719 O O . GLU B 1 401 ? 3.043 -9.078 13.25 1 96.62 401 GLU B O 1
ATOM 9724 N N . LEU B 1 402 ? 2.035 -10.992 12.734 1 97.5 402 LEU B N 1
ATOM 9725 C CA . LEU B 1 402 ? 0.737 -10.367 12.516 1 97.5 402 LEU B CA 1
ATOM 9726 C C . LEU B 1 402 ? -0.132 -10.469 13.766 1 97.5 402 LEU B C 1
ATOM 9728 O O . LEU B 1 402 ? -1.337 -10.211 13.711 1 97.5 402 LEU B O 1
ATOM 9732 N N . ASP B 1 403 ? 0.436 -10.961 14.891 1 96.25 403 ASP B N 1
ATOM 9733 C CA . ASP B 1 403 ? -0.204 -11.031 16.203 1 96.25 403 ASP B CA 1
ATOM 9734 C C . ASP B 1 403 ? -1.282 -12.117 16.234 1 96.25 403 ASP B C 1
ATOM 9736 O O . ASP B 1 403 ? -2.357 -11.914 16.797 1 96.25 403 ASP B O 1
ATOM 9740 N N . HIS B 1 404 ? -1.064 -13.211 15.492 1 97.75 404 HIS B N 1
ATOM 9741 C CA . HIS B 1 404 ? -1.932 -14.383 15.531 1 97.75 404 HIS B CA 1
ATOM 9742 C C . HIS B 1 404 ? -1.217 -15.578 16.156 1 97.75 404 HIS B C 1
ATOM 9744 O O . HIS B 1 404 ? 0.002 -15.711 16.031 1 97.75 404 HIS B O 1
ATOM 9750 N N . PRO B 1 405 ? -1.983 -16.422 16.875 1 97.81 405 PRO B N 1
ATOM 9751 C CA . PRO B 1 405 ? -1.443 -17.75 17.172 1 97.81 405 PRO B CA 1
ATOM 9752 C C . PRO B 1 405 ? -1.429 -18.672 15.961 1 97.81 405 PRO B C 1
ATOM 9754 O O . PRO B 1 405 ? -2.014 -18.344 14.922 1 97.81 405 PRO B O 1
ATOM 9757 N N . GLY B 1 406 ? -0.691 -19.781 16.078 1 98.44 406 GLY B N 1
ATOM 9758 C CA . GLY B 1 406 ? -0.702 -20.781 15.031 1 98.44 406 GLY B CA 1
ATOM 9759 C C . GLY B 1 406 ? 0.227 -20.453 13.875 1 98.44 406 GLY B C 1
ATOM 9760 O O . GLY B 1 406 ? 1.389 -20.109 14.094 1 98.44 406 GLY B O 1
ATOM 9761 N N . ALA B 1 407 ? -0.318 -20.688 12.617 1 98.81 407 ALA B N 1
ATOM 9762 C CA . ALA B 1 407 ? 0.499 -20.531 11.414 1 98.81 407 ALA B CA 1
ATOM 9763 C C . ALA B 1 407 ? -0.289 -19.859 10.297 1 98.81 407 ALA B C 1
ATOM 9765 O O . ALA B 1 407 ? -1.497 -20.078 10.164 1 98.81 407 ALA B O 1
ATOM 9766 N N . LEU B 1 408 ? 0.349 -19.031 9.586 1 98.81 408 LEU B N 1
ATOM 9767 C CA . LEU B 1 408 ? -0.199 -18.375 8.406 1 98.81 408 LEU B CA 1
ATOM 9768 C C . LEU B 1 408 ? 0.742 -18.516 7.219 1 98.81 408 LEU B C 1
ATOM 9770 O O . LEU B 1 408 ? 1.83 -17.938 7.207 1 98.81 408 LEU B O 1
ATOM 9774 N N . TYR B 1 409 ? 0.353 -19.25 6.246 1 98.75 409 TYR B N 1
ATOM 9775 C CA . TYR B 1 409 ? 1.181 -19.438 5.062 1 98.75 409 TYR B CA 1
ATOM 9776 C C . TYR B 1 409 ? 1.169 -18.203 4.172 1 98.75 409 TYR B C 1
ATOM 9778 O O . TYR B 1 409 ? 0.136 -17.547 4.027 1 98.75 409 TYR B O 1
ATOM 9786 N N . PRO B 1 410 ? 2.252 -17.938 3.506 1 98 410 PRO B N 1
ATOM 9787 C CA . PRO B 1 410 ? 2.365 -16.734 2.672 1 98 410 PRO B CA 1
ATOM 9788 C C . PRO B 1 410 ? 1.644 -16.875 1.334 1 98 410 PRO B C 1
ATOM 9790 O O . PRO B 1 410 ? 1.354 -18 0.9 1 98 410 PRO B O 1
ATOM 9793 N N . TRP B 1 411 ? 1.373 -15.75 0.732 1 97.94 411 TRP B N 1
ATOM 9794 C CA . TRP B 1 411 ? 0.774 -15.719 -0.598 1 97.94 411 TRP B CA 1
ATOM 9795 C C . TRP B 1 411 ? 1.766 -16.203 -1.652 1 97.94 411 TRP B C 1
ATOM 9797 O O . TRP B 1 411 ? 1.4 -16.953 -2.562 1 97.94 411 TRP B O 1
ATOM 9807 N N . ARG B 1 412 ? 2.984 -15.734 -1.584 1 97.69 412 ARG B N 1
ATOM 9808 C CA . ARG B 1 412 ? 4.039 -16.141 -2.506 1 97.69 412 ARG B CA 1
ATOM 9809 C C . ARG B 1 412 ? 5.387 -16.234 -1.791 1 97.69 412 ARG B C 1
ATOM 9811 O O . ARG B 1 412 ? 5.676 -15.43 -0.899 1 97.69 412 ARG B O 1
ATOM 9818 N N . THR B 1 413 ? 6.168 -17.203 -2.08 1 98.12 413 THR B N 1
ATOM 9819 C CA . THR B 1 413 ? 7.41 -17.484 -1.37 1 98.12 413 THR B CA 1
ATOM 9820 C C . THR B 1 413 ? 8.258 -18.5 -2.145 1 98.12 413 THR B C 1
ATOM 9822 O O . THR B 1 413 ? 7.781 -19.109 -3.098 1 98.12 413 THR B O 1
ATOM 9825 N N . ILE B 1 414 ? 9.555 -18.578 -1.868 1 97.56 414 ILE B N 1
ATOM 9826 C CA . ILE B 1 414 ? 10.406 -19.703 -2.225 1 97.56 414 ILE B CA 1
ATOM 9827 C C . ILE B 1 414 ? 10.867 -20.422 -0.96 1 97.56 414 ILE B C 1
ATOM 9829 O O . ILE B 1 414 ? 10.688 -21.625 -0.831 1 97.56 414 ILE B O 1
ATOM 9833 N N . GLY B 1 415 ? 11.297 -19.594 0.009 1 95.81 415 GLY B N 1
ATOM 9834 C CA . GLY B 1 415 ? 11.891 -20.141 1.212 1 95.81 415 GLY B CA 1
ATOM 9835 C C . GLY B 1 415 ? 10.922 -20.25 2.371 1 95.81 415 GLY B C 1
ATOM 9836 O O . GLY B 1 415 ? 11.289 -20.672 3.467 1 95.81 415 GLY B O 1
ATOM 9837 N N . GLY B 1 416 ? 9.703 -19.875 2.211 1 97.31 416 GLY B N 1
ATOM 9838 C CA . GLY B 1 416 ? 8.703 -20.016 3.252 1 97.31 416 GLY B CA 1
ATOM 9839 C C . GLY B 1 416 ? 8.211 -18.688 3.803 1 97.31 416 GLY B C 1
ATOM 9840 O O . GLY B 1 416 ? 7.125 -18.609 4.375 1 97.31 416 GLY B O 1
ATOM 9841 N N . GLU B 1 417 ? 8.945 -17.578 3.658 1 97.5 417 GLU B N 1
ATOM 9842 C CA . GLU B 1 417 ? 8.586 -16.266 4.188 1 97.5 417 GLU B CA 1
ATOM 9843 C C . GLU B 1 417 ? 7.66 -15.523 3.236 1 97.5 417 GLU B C 1
ATOM 9845 O O . GLU B 1 417 ? 7.691 -15.75 2.025 1 97.5 417 GLU B O 1
ATOM 9850 N N . GLU B 1 418 ? 6.844 -14.625 3.795 1 97.56 418 GLU B N 1
ATOM 9851 C CA . GLU B 1 418 ? 6.07 -13.727 2.945 1 97.56 418 GLU B CA 1
ATOM 9852 C C . GLU B 1 418 ? 6.977 -12.719 2.236 1 97.56 418 GLU B C 1
ATOM 9854 O O . GLU B 1 418 ? 7.863 -12.133 2.857 1 97.56 418 GLU B O 1
ATOM 9859 N N . THR B 1 419 ? 6.762 -12.555 0.889 1 96.5 419 THR B N 1
ATOM 9860 C CA . THR B 1 419 ? 7.695 -11.727 0.134 1 96.5 419 THR B CA 1
ATOM 9861 C C . THR B 1 419 ? 6.953 -10.664 -0.663 1 96.5 419 THR B C 1
ATOM 9863 O O . THR B 1 419 ? 7.555 -9.938 -1.459 1 96.5 419 THR B O 1
ATOM 9866 N N . SER B 1 420 ? 5.68 -10.539 -0.533 1 95.06 420 SER B N 1
ATOM 9867 C CA . SER B 1 420 ? 4.906 -9.562 -1.294 1 95.06 420 SER B CA 1
ATOM 9868 C C . SER B 1 420 ? 4.727 -8.266 -0.508 1 95.06 420 SER B C 1
ATOM 9870 O O . SER B 1 420 ? 4.379 -8.297 0.674 1 95.06 420 SER B O 1
ATOM 9872 N N . ALA B 1 421 ? 4.906 -7.145 -1.201 1 94.12 421 ALA B N 1
ATOM 9873 C CA . ALA B 1 421 ? 4.793 -5.832 -0.567 1 94.12 421 ALA B CA 1
ATOM 9874 C C . ALA B 1 421 ? 3.375 -5.281 -0.7 1 94.12 421 ALA B C 1
ATOM 9876 O O . ALA B 1 421 ? 3.088 -4.172 -0.241 1 94.12 421 ALA B O 1
ATOM 9877 N N . TYR B 1 422 ? 2.451 -5.906 -1.289 1 93.62 422 TYR B N 1
ATOM 9878 C CA . TYR B 1 422 ? 1.084 -5.434 -1.476 1 93.62 422 TYR B CA 1
ATOM 9879 C C . TYR B 1 422 ? 0.105 -6.25 -0.64 1 93.62 422 TYR B C 1
ATOM 9881 O O . TYR B 1 422 ? -0.579 -7.133 -1.162 1 93.62 422 TYR B O 1
ATOM 9889 N N . PHE B 1 423 ? -0.049 -5.859 0.551 1 95.5 423 PHE B N 1
ATOM 9890 C CA . PHE B 1 423 ? -0.697 -6.691 1.56 1 95.5 423 PHE B CA 1
ATOM 9891 C C . PHE B 1 423 ? -2.182 -6.852 1.257 1 95.5 423 PHE B C 1
ATOM 9893 O O . PHE B 1 423 ? -2.789 -7.859 1.619 1 95.5 423 PHE B O 1
ATOM 9900 N N . GLU B 1 424 ? -2.787 -5.984 0.473 1 94 424 GLU B N 1
ATOM 9901 C CA . GLU B 1 424 ? -4.219 -6.031 0.197 1 94 424 GLU B CA 1
ATOM 9902 C C . GLU B 1 424 ? -4.578 -7.262 -0.634 1 94 424 GLU B C 1
ATOM 9904 O O . GLU B 1 424 ? -5.672 -7.812 -0.493 1 94 424 GLU B O 1
ATOM 9909 N N . ALA B 1 425 ? -3.639 -7.656 -1.429 1 92 425 ALA B N 1
ATOM 9910 C CA . ALA B 1 425 ? -3.91 -8.805 -2.295 1 92 425 ALA B CA 1
ATOM 9911 C C . ALA B 1 425 ? -3.021 -9.992 -1.931 1 92 425 ALA B C 1
ATOM 9913 O O . ALA B 1 425 ? -2.998 -11 -2.643 1 92 425 ALA B O 1
ATOM 9914 N N . SER B 1 426 ? -2.221 -9.859 -0.896 1 95.06 426 SER B N 1
ATOM 9915 C CA . SER B 1 426 ? -1.31 -10.938 -0.538 1 95.06 426 SER B CA 1
ATOM 9916 C C . SER B 1 426 ? -1.539 -11.406 0.897 1 95.06 426 SER B C 1
ATOM 9918 O O . SER B 1 426 ? -2.361 -12.289 1.145 1 95.06 426 SER B O 1
ATOM 9920 N N . THR B 1 427 ? -1.09 -10.516 1.868 1 97 427 THR B N 1
ATOM 9921 C CA . THR B 1 427 ? -1.243 -10.875 3.273 1 97 427 THR B CA 1
ATOM 9922 C C . THR B 1 427 ? -2.711 -11.109 3.617 1 97 427 THR B C 1
ATOM 9924 O O . THR B 1 427 ? -3.033 -11.977 4.434 1 97 427 THR B O 1
ATOM 9927 N N . ALA B 1 428 ? -3.561 -10.539 2.943 1 98 428 ALA B N 1
ATOM 9928 C CA . ALA B 1 428 ? -4.992 -10.586 3.229 1 98 428 ALA B CA 1
ATOM 9929 C C . ALA B 1 428 ? -5.602 -11.898 2.74 1 98 428 ALA B C 1
ATOM 9931 O O . ALA B 1 428 ? -6.734 -12.234 3.096 1 98 428 ALA B O 1
ATOM 9932 N N . GLN B 1 429 ? -4.93 -12.672 2.002 1 98.44 429 GLN B N 1
ATOM 9933 C CA . GLN B 1 429 ? -5.453 -13.945 1.505 1 98.44 429 GLN B CA 1
ATOM 9934 C C . GLN B 1 429 ? -5.289 -15.047 2.541 1 98.44 429 GLN B C 1
ATOM 9936 O O . GLN B 1 429 ? -4.551 -16.016 2.318 1 98.44 429 GLN B O 1
ATOM 9941 N N . TYR B 1 430 ? -6.109 -15.008 3.527 1 98.5 430 TYR B N 1
ATOM 9942 C CA . TYR B 1 430 ? -6.062 -15.977 4.613 1 98.5 430 TYR B CA 1
ATOM 9943 C C . TYR B 1 430 ? -6.562 -17.344 4.148 1 98.5 430 TYR B C 1
ATOM 9945 O O . TYR B 1 430 ? -6.273 -18.359 4.773 1 98.5 430 TYR B O 1
ATOM 9953 N N . HIS B 1 431 ? -7.332 -17.375 3.053 1 98.75 431 HIS B N 1
ATOM 9954 C CA . HIS B 1 431 ? -7.879 -18.625 2.545 1 98.75 431 HIS B CA 1
ATOM 9955 C C . HIS B 1 431 ? -6.77 -19.609 2.199 1 98.75 431 HIS B C 1
ATOM 9957 O O . HIS B 1 431 ? -7.008 -20.812 2.123 1 98.75 431 HIS B O 1
ATOM 9963 N N . ILE B 1 432 ? -5.559 -19.203 2.029 1 98.75 432 ILE B N 1
ATOM 9964 C CA . ILE B 1 432 ? -4.43 -20.031 1.637 1 98.75 432 ILE B CA 1
ATOM 9965 C C . ILE B 1 432 ? -4.227 -21.141 2.67 1 98.75 432 ILE B C 1
ATOM 9967 O O . ILE B 1 432 ? -3.885 -22.281 2.318 1 98.75 432 ILE B O 1
ATOM 9971 N N . ASN B 1 433 ? -4.422 -20.828 3.982 1 98.81 433 ASN B N 1
ATOM 9972 C CA . ASN B 1 433 ? -4.375 -21.859 5 1 98.81 433 ASN B CA 1
ATOM 9973 C C . ASN B 1 433 ? -5.344 -23 4.688 1 98.81 433 ASN B C 1
ATOM 9975 O O . ASN B 1 433 ? -4.992 -24.172 4.809 1 98.81 433 ASN B O 1
ATOM 9979 N N . ALA B 1 434 ? -6.527 -22.609 4.309 1 98.88 434 ALA B N 1
ATOM 9980 C CA . ALA B 1 434 ? -7.535 -23.625 4.008 1 98.88 434 ALA B CA 1
ATOM 9981 C C . ALA B 1 434 ? -7.18 -24.391 2.734 1 98.88 434 ALA B C 1
ATOM 9983 O O . ALA B 1 434 ? -7.465 -25.578 2.619 1 98.88 434 ALA B O 1
ATOM 9984 N N . ASP B 1 435 ? -6.574 -23.734 1.785 1 98.81 435 ASP B N 1
ATOM 9985 C CA . ASP B 1 435 ? -6.141 -24.406 0.56 1 98.81 435 ASP B CA 1
ATOM 9986 C C . ASP B 1 435 ? -5.094 -25.469 0.857 1 98.81 435 ASP B C 1
ATOM 9988 O O . ASP B 1 435 ? -5.141 -26.562 0.291 1 98.81 435 ASP B O 1
ATOM 9992 N N . VAL B 1 436 ? -4.164 -25.094 1.669 1 98.88 436 VAL B N 1
ATOM 9993 C CA . VAL B 1 436 ? -3.119 -26.016 2.066 1 98.88 436 VAL B CA 1
ATOM 9994 C C . VAL B 1 436 ? -3.744 -27.234 2.742 1 98.88 436 VAL B C 1
ATOM 9996 O O . VAL B 1 436 ? -3.396 -28.375 2.424 1 98.88 436 VAL B O 1
ATOM 9999 N N . VAL B 1 437 ? -4.656 -27.047 3.623 1 98.88 437 VAL B N 1
ATOM 10000 C CA . VAL B 1 437 ? -5.301 -28.141 4.352 1 98.88 437 VAL B CA 1
ATOM 10001 C C . VAL B 1 437 ? -6.168 -28.953 3.4 1 98.88 437 VAL B C 1
ATOM 10003 O O . VAL B 1 437 ? -6.246 -30.188 3.521 1 98.88 437 VAL B O 1
ATOM 10006 N N . TYR B 1 438 ? -6.855 -28.266 2.512 1 98.56 438 TYR B N 1
ATOM 10007 C CA . TYR B 1 438 ? -7.621 -28.969 1.491 1 98.56 438 TYR B CA 1
ATOM 10008 C C . TYR B 1 438 ? -6.734 -29.938 0.722 1 98.56 438 TYR B C 1
ATOM 10010 O O . TYR B 1 438 ? -7.121 -31.094 0.485 1 98.56 438 TYR B O 1
ATOM 10018 N N . ALA B 1 439 ? -5.578 -29.531 0.329 1 98.69 439 ALA B N 1
ATOM 10019 C CA . ALA B 1 439 ? -4.633 -30.375 -0.402 1 98.69 439 ALA B CA 1
ATOM 10020 C C . ALA B 1 439 ? -4.211 -31.578 0.436 1 98.69 439 ALA B C 1
ATOM 10022 O O . ALA B 1 439 ? -4.129 -32.688 -0.073 1 98.69 439 ALA B O 1
ATOM 10023 N N . ILE B 1 440 ? -3.924 -31.344 1.691 1 98.62 440 ILE B N 1
ATOM 10024 C CA . ILE B 1 440 ? -3.539 -32.406 2.596 1 98.62 440 ILE B CA 1
ATOM 10025 C C . ILE B 1 440 ? -4.688 -33.406 2.727 1 98.62 440 ILE B C 1
ATOM 10027 O O . ILE B 1 440 ? -4.477 -34.625 2.65 1 98.62 440 ILE B O 1
ATOM 10031 N N . LYS B 1 441 ? -5.887 -32.906 2.924 1 98.19 441 LYS B N 1
ATOM 10032 C CA . LYS B 1 441 ? -7.07 -33.75 3.053 1 98.19 441 LYS B CA 1
ATOM 10033 C C . LYS B 1 441 ? -7.266 -34.594 1.813 1 98.19 441 LYS B C 1
ATOM 10035 O O . LYS B 1 441 ? -7.488 -35.812 1.924 1 98.19 441 LYS B O 1
ATOM 10040 N N . LYS B 1 442 ? -7.191 -34 0.663 1 97.94 442 LYS B N 1
ATOM 10041 C CA . LYS B 1 442 ? -7.387 -34.75 -0.586 1 97.94 442 LYS B CA 1
ATOM 10042 C C . LYS B 1 442 ? -6.266 -35.75 -0.809 1 97.94 442 LYS B C 1
ATOM 10044 O O . LYS B 1 442 ? -6.504 -36.844 -1.327 1 97.94 442 LYS B O 1
ATOM 10049 N N . TYR B 1 443 ? -5.027 -35.406 -0.452 1 98.25 443 TYR B N 1
ATOM 10050 C CA . TYR B 1 443 ? -3.898 -36.344 -0.584 1 98.25 443 TYR B CA 1
ATOM 10051 C C . TYR B 1 443 ? -4.125 -37.594 0.235 1 98.25 443 TYR B C 1
ATOM 10053 O O . TYR B 1 443 ? -3.953 -38.719 -0.269 1 98.25 443 TYR B O 1
ATOM 10061 N N . VAL B 1 444 ? -4.543 -37.406 1.439 1 97.75 444 VAL B N 1
ATOM 10062 C CA . VAL B 1 444 ? -4.75 -38.531 2.328 1 97.75 444 VAL B CA 1
ATOM 10063 C C . VAL B 1 444 ? -5.93 -39.375 1.831 1 97.75 444 VAL B C 1
ATOM 10065 O O . VAL B 1 444 ? -5.867 -40.594 1.832 1 97.75 444 VAL B O 1
ATOM 10068 N N . GLU B 1 445 ? -6.926 -38.688 1.415 1 96.94 445 GLU B N 1
ATOM 10069 C CA . GLU B 1 445 ? -8.102 -39.375 0.899 1 96.94 445 GLU B CA 1
ATOM 10070 C C . GLU B 1 445 ? -7.754 -40.219 -0.308 1 96.94 445 GLU B C 1
ATOM 10072 O O . GLU B 1 445 ? -8.242 -41.344 -0.433 1 96.94 445 GLU B O 1
ATOM 10077 N N . ALA B 1 446 ? -6.922 -39.781 -1.196 1 97.56 446 ALA B N 1
ATOM 10078 C CA . ALA B 1 446 ? -6.641 -40.438 -2.469 1 97.56 446 ALA B CA 1
ATOM 10079 C C . ALA B 1 446 ? -5.582 -41.5 -2.303 1 97.56 446 ALA B C 1
ATOM 10081 O O . ALA B 1 446 ? -5.512 -42.438 -3.104 1 97.56 446 ALA B O 1
ATOM 10082 N N . THR B 1 447 ? -4.73 -41.438 -1.253 1 97.56 447 THR B N 1
ATOM 10083 C CA . THR B 1 447 ? -3.574 -42.344 -1.169 1 97.56 447 THR B CA 1
ATOM 10084 C C . THR B 1 447 ? -3.678 -43.25 0.052 1 97.56 447 THR B C 1
ATOM 10086 O O . THR B 1 447 ? -2.959 -44.25 0.152 1 97.56 447 THR B O 1
ATOM 10089 N N . GLU B 1 448 ? -4.5 -42.812 1.073 1 96.12 448 GLU B N 1
ATOM 10090 C CA . GLU B 1 448 ? -4.609 -43.5 2.359 1 96.12 448 GLU B CA 1
ATOM 10091 C C . GLU B 1 448 ? -3.275 -43.5 3.1 1 96.12 448 GLU B C 1
ATOM 10093 O O . GLU B 1 448 ? -3.004 -44.406 3.896 1 96.12 448 GLU B O 1
ATOM 10098 N N . ASP B 1 449 ? -2.438 -42.562 2.762 1 97.5 449 ASP B N 1
ATOM 10099 C CA . ASP B 1 449 ? -1.137 -42.438 3.406 1 97.5 449 ASP B CA 1
ATOM 10100 C C . ASP B 1 449 ? -1.288 -41.938 4.84 1 97.5 449 ASP B C 1
ATOM 10102 O O . ASP B 1 449 ? -0.979 -40.781 5.137 1 97.5 449 ASP B O 1
ATOM 10106 N N . LYS B 1 450 ? -1.603 -42.688 5.777 1 95.25 450 LYS B N 1
ATOM 10107 C CA . LYS B 1 450 ? -1.828 -42.344 7.18 1 95.25 450 LYS B CA 1
ATOM 10108 C C . LYS B 1 450 ? -0.522 -41.969 7.871 1 95.25 450 LYS B C 1
ATOM 10110 O O . LYS B 1 450 ? -0.522 -41.156 8.805 1 95.25 450 LYS B O 1
ATOM 10115 N N . GLU B 1 451 ? 0.556 -42.531 7.434 1 96.06 451 GLU B N 1
ATOM 10116 C CA . GLU B 1 451 ? 1.855 -42.219 8.008 1 96.06 451 GLU B CA 1
ATOM 10117 C C . GLU B 1 451 ? 2.17 -40.719 7.824 1 96.06 451 GLU B C 1
ATOM 10119 O O . GLU B 1 451 ? 2.607 -40.062 8.766 1 96.06 451 GLU B O 1
ATOM 10124 N N . PHE B 1 452 ? 1.968 -40.281 6.605 1 96.94 452 PHE B N 1
ATOM 10125 C CA . PHE B 1 452 ? 2.143 -38.844 6.355 1 96.94 452 PHE B CA 1
ATOM 10126 C C . PHE B 1 452 ? 1.224 -38.031 7.25 1 96.94 452 PHE B C 1
ATOM 10128 O O . PHE B 1 452 ? 1.651 -37.031 7.844 1 96.94 452 PHE B O 1
ATOM 10135 N N . LEU B 1 453 ? -0.044 -38.344 7.328 1 97.38 453 LEU B N 1
ATOM 10136 C CA . LEU B 1 453 ? -1.028 -37.594 8.094 1 97.38 453 LEU B CA 1
ATOM 10137 C C . LEU B 1 453 ? -0.622 -37.5 9.562 1 97.38 453 LEU B C 1
ATOM 10139 O O . LEU B 1 453 ? -0.625 -36.406 10.141 1 97.38 453 LEU B O 1
ATOM 10143 N N . VAL B 1 454 ? -0.192 -38.625 10.148 1 95.81 454 VAL B N 1
ATOM 10144 C CA . VAL B 1 454 ? 0.061 -38.719 11.578 1 95.81 454 VAL B CA 1
ATOM 10145 C C . VAL B 1 454 ? 1.368 -38.031 11.938 1 95.81 454 VAL B C 1
ATOM 10147 O O . VAL B 1 454 ? 1.473 -37.406 12.984 1 95.81 454 VAL B O 1
ATOM 10150 N N . ASN B 1 455 ? 2.316 -38.062 11.039 1 95.94 455 ASN B N 1
ATOM 10151 C CA . ASN B 1 455 ? 3.65 -37.594 11.391 1 95.94 455 ASN B CA 1
ATOM 10152 C C . ASN B 1 455 ? 3.875 -36.156 10.914 1 95.94 455 ASN B C 1
ATOM 10154 O O . ASN B 1 455 ? 4.781 -35.469 11.391 1 95.94 455 ASN B O 1
ATOM 10158 N N . TYR B 1 456 ? 3.053 -35.719 9.922 1 97.44 456 TYR B N 1
ATOM 10159 C CA . TYR B 1 456 ? 3.33 -34.406 9.312 1 97.44 456 TYR B CA 1
ATOM 10160 C C . TYR B 1 456 ? 2.047 -33.625 9.133 1 97.44 456 TYR B C 1
ATOM 10162 O O . TYR B 1 456 ? 1.879 -32.562 9.742 1 97.44 456 TYR B O 1
ATOM 10170 N N . GLY B 1 457 ? 1.049 -34.156 8.477 1 98.06 457 GLY B N 1
ATOM 10171 C CA . GLY B 1 457 ? -0.136 -33.438 8.016 1 98.06 457 GLY B CA 1
ATOM 10172 C C . GLY B 1 457 ? -0.948 -32.844 9.148 1 98.06 457 GLY B C 1
ATOM 10173 O O . GLY B 1 457 ? -1.428 -31.719 9.055 1 98.06 457 GLY B O 1
ATOM 10174 N N . VAL B 1 458 ? -1.093 -33.562 10.234 1 98.06 458 VAL B N 1
ATOM 10175 C CA . VAL B 1 458 ? -1.989 -33.156 11.305 1 98.06 458 VAL B CA 1
ATOM 10176 C C . VAL B 1 458 ? -1.446 -31.906 11.977 1 98.06 458 VAL B C 1
ATOM 10178 O O . VAL B 1 458 ? -2.215 -31.031 12.414 1 98.06 458 VAL B O 1
ATOM 10181 N N . GLU B 1 459 ? -0.182 -31.734 12.109 1 98.19 459 GLU B N 1
ATOM 10182 C CA . GLU B 1 459 ? 0.422 -30.547 12.711 1 98.19 459 GLU B CA 1
ATOM 10183 C C . GLU B 1 459 ? 0.067 -29.281 11.914 1 98.19 459 GLU B C 1
ATOM 10185 O O . GLU B 1 459 ? -0.239 -28.25 12.5 1 98.19 459 GLU B O 1
ATOM 10190 N N . VAL B 1 460 ? 0.108 -29.391 10.586 1 98.75 460 VAL B N 1
ATOM 10191 C CA . VAL B 1 460 ? -0.256 -28.281 9.711 1 98.75 460 VAL B CA 1
ATOM 10192 C C . VAL B 1 460 ? -1.724 -27.922 9.922 1 98.75 460 VAL B C 1
ATOM 10194 O O . VAL B 1 460 ? -2.062 -26.75 10.086 1 98.75 460 VAL B O 1
ATOM 10197 N N . VAL B 1 461 ? -2.578 -28.906 9.977 1 98.81 461 VAL B N 1
ATOM 10198 C CA . VAL B 1 461 ? -4.02 -28.719 10.078 1 98.81 461 VAL B CA 1
ATOM 10199 C C . VAL B 1 461 ? -4.355 -28 11.383 1 98.81 461 VAL B C 1
ATOM 10201 O O . VAL B 1 461 ? -5.113 -27.016 11.383 1 98.81 461 VAL B O 1
ATOM 10204 N N . TRP B 1 462 ? -3.836 -28.469 12.5 1 98.62 462 TRP B N 1
ATOM 10205 C CA . TRP B 1 462 ? -4.188 -27.922 13.805 1 98.62 462 TRP B CA 1
ATOM 10206 C C . TRP B 1 462 ? -3.592 -26.531 13.992 1 98.62 462 TRP B C 1
ATOM 10208 O O . TRP B 1 462 ? -4.246 -25.641 14.531 1 98.62 462 TRP B O 1
ATOM 10218 N N . GLU B 1 463 ? -2.35 -26.281 13.57 1 98.62 463 GLU B N 1
ATOM 10219 C CA . GLU B 1 463 ? -1.72 -24.969 13.711 1 98.62 463 GLU B CA 1
ATOM 10220 C C . GLU B 1 463 ? -2.465 -23.906 12.906 1 98.62 463 GLU B C 1
ATOM 10222 O O . GLU B 1 463 ? -2.631 -22.781 13.367 1 98.62 463 GLU B O 1
ATOM 10227 N N . THR B 1 464 ? -2.877 -24.266 11.75 1 98.81 464 THR B N 1
ATOM 10228 C CA . THR B 1 464 ? -3.594 -23.312 10.914 1 98.81 464 THR B CA 1
ATOM 10229 C C . THR B 1 464 ? -5.035 -23.141 11.391 1 98.81 464 THR B C 1
ATOM 10231 O O . THR B 1 464 ? -5.645 -22.094 11.195 1 98.81 464 THR B O 1
ATOM 10234 N N . ALA B 1 465 ? -5.602 -24.156 12.008 1 98.81 465 ALA B N 1
ATOM 10235 C CA . ALA B 1 465 ? -6.93 -24.031 12.602 1 98.81 465 ALA B CA 1
ATOM 10236 C C . ALA B 1 465 ? -6.918 -23.031 13.75 1 98.81 465 ALA B C 1
ATOM 10238 O O . ALA B 1 465 ? -7.871 -22.266 13.922 1 98.81 465 ALA B O 1
ATOM 10239 N N . ARG B 1 466 ? -5.863 -23.047 14.578 1 98.38 466 ARG B N 1
ATOM 10240 C CA . ARG B 1 466 ? -5.691 -22.078 15.664 1 98.38 466 ARG B CA 1
ATOM 10241 C C . ARG B 1 466 ? -5.809 -20.656 15.156 1 98.38 466 ARG B C 1
ATOM 10243 O O . ARG B 1 466 ? -6.41 -19.797 15.812 1 98.38 466 ARG B O 1
ATOM 10250 N N . LEU B 1 467 ? -5.25 -20.453 14.047 1 98.56 467 LEU B N 1
ATOM 10251 C CA . LEU B 1 467 ? -5.273 -19.125 13.469 1 98.56 467 LEU B CA 1
ATOM 10252 C C . LEU B 1 467 ? -6.703 -18.688 13.148 1 98.56 467 LEU B C 1
ATOM 10254 O O . LEU B 1 467 ? -7.09 -17.547 13.406 1 98.56 467 LEU B O 1
ATOM 10258 N N . TRP B 1 468 ? -7.516 -19.578 12.547 1 98.62 468 TRP B N 1
ATOM 10259 C CA . TRP B 1 468 ? -8.883 -19.234 12.18 1 98.62 468 TRP B CA 1
ATOM 10260 C C . TRP B 1 468 ? -9.68 -18.797 13.398 1 98.62 468 TRP B C 1
ATOM 10262 O O . TRP B 1 468 ? -10.469 -17.844 13.328 1 98.62 468 TRP B O 1
ATOM 10272 N N . ALA B 1 469 ? -9.508 -19.5 14.469 1 98 469 ALA B N 1
ATOM 10273 C CA . ALA B 1 469 ? -10.25 -19.203 15.695 1 98 469 ALA B CA 1
ATOM 10274 C C . ALA B 1 469 ? -9.938 -17.797 16.203 1 98 469 ALA B C 1
ATOM 10276 O O . ALA B 1 469 ? -10.805 -17.141 16.781 1 98 469 ALA B O 1
ATOM 10277 N N . ASP B 1 470 ? -8.781 -17.391 15.93 1 96.94 470 ASP B N 1
ATOM 10278 C CA . ASP B 1 470 ? -8.359 -16.047 16.328 1 96.94 470 ASP B CA 1
ATOM 10279 C C . ASP B 1 470 ? -8.773 -15.008 15.297 1 96.94 470 ASP B C 1
ATOM 10281 O O . ASP B 1 470 ? -9.195 -13.906 15.656 1 96.94 470 ASP B O 1
ATOM 10285 N N . ARG B 1 471 ? -8.609 -15.336 14.023 1 96.88 471 ARG B N 1
ATOM 10286 C CA . ARG B 1 471 ? -8.805 -14.414 12.906 1 96.88 471 ARG B CA 1
ATOM 10287 C C . ARG B 1 471 ? -10.273 -14.016 12.773 1 96.88 471 ARG B C 1
ATOM 10289 O O . ARG B 1 471 ? -10.586 -12.898 12.352 1 96.88 471 ARG B O 1
ATOM 10296 N N . GLY B 1 472 ? -11.156 -14.953 13.102 1 97.5 472 GLY B N 1
ATOM 10297 C CA . GLY B 1 472 ? -12.578 -14.664 13.031 1 97.5 472 GLY B CA 1
ATOM 10298 C C . GLY B 1 472 ? -13.164 -14.234 14.367 1 97.5 472 GLY B C 1
ATOM 10299 O O . GLY B 1 472 ? -12.438 -14.078 15.344 1 97.5 472 GLY B O 1
ATOM 10300 N N . GLY B 1 473 ? -14.477 -13.961 14.359 1 97.06 473 GLY B N 1
ATOM 10301 C CA . GLY B 1 473 ? -15.18 -13.578 15.57 1 97.06 473 GLY B CA 1
ATOM 10302 C C . GLY B 1 473 ? -16.672 -13.805 15.484 1 97.06 473 GLY B C 1
ATOM 10303 O O . GLY B 1 473 ? -17.234 -13.875 14.391 1 97.06 473 GLY B O 1
ATOM 10304 N N . PHE B 1 474 ? -17.219 -14.031 16.688 1 98 474 PHE B N 1
ATOM 10305 C CA . PHE B 1 474 ? -18.672 -14.125 16.781 1 98 474 PHE B CA 1
ATOM 10306 C C . PHE B 1 474 ? -19.297 -12.742 16.828 1 98 474 PHE B C 1
ATOM 10308 O O . PHE B 1 474 ? -19.062 -11.984 17.781 1 98 474 PHE B O 1
ATOM 10315 N N . ILE B 1 475 ? -20.062 -12.383 15.867 1 97.56 475 ILE B N 1
ATOM 10316 C CA . ILE B 1 475 ? -20.531 -11.008 15.688 1 97.56 475 ILE B CA 1
ATOM 10317 C C . ILE B 1 475 ? -21.969 -10.883 16.188 1 97.56 475 ILE B C 1
ATOM 10319 O O . ILE B 1 475 ? -22.891 -11.445 15.602 1 97.56 475 ILE B O 1
ATOM 10323 N N . PRO B 1 476 ? -22.219 -10.023 17.156 1 94.94 476 PRO B N 1
ATOM 10324 C CA . PRO B 1 476 ? -23.562 -9.898 17.719 1 94.94 476 PRO B CA 1
ATOM 10325 C C . PRO B 1 476 ? -24.594 -9.43 16.688 1 94.94 476 PRO B C 1
ATOM 10327 O O . PRO B 1 476 ? -25.672 -10.008 16.594 1 94.94 476 PRO B O 1
ATOM 10330 N N . MET B 1 477 ? -24.234 -8.5 15.867 1 95.12 477 MET B N 1
ATOM 10331 C CA . MET B 1 477 ? -25.188 -7.902 14.93 1 95.12 477 MET B CA 1
ATOM 10332 C C . MET B 1 477 ? -25.469 -8.852 13.766 1 95.12 477 MET B C 1
ATOM 10334 O O . MET B 1 477 ? -26.344 -8.578 12.938 1 95.12 477 MET B O 1
ATOM 10338 N N . ARG B 1 478 ? -24.781 -9.977 13.734 1 95.94 478 ARG B N 1
ATOM 10339 C CA . ARG B 1 478 ? -25.031 -11.016 12.742 1 95.94 478 ARG B CA 1
ATOM 10340 C C . ARG B 1 478 ? -25.594 -12.273 13.391 1 95.94 478 ARG B C 1
ATOM 10342 O O . ARG B 1 478 ? -25.312 -13.391 12.945 1 95.94 478 ARG B O 1
ATOM 10349 N N . GLY B 1 479 ? -26.266 -12.141 14.531 1 96.31 479 GLY B N 1
ATOM 10350 C CA . GLY B 1 479 ? -26.812 -13.281 15.25 1 96.31 479 GLY B CA 1
ATOM 10351 C C . GLY B 1 479 ? -25.75 -14.164 15.883 1 96.31 479 GLY B C 1
ATOM 10352 O O . GLY B 1 479 ? -25.906 -15.383 15.961 1 96.31 479 GLY B O 1
ATOM 10353 N N . ASN B 1 480 ? -24.641 -13.578 16.109 1 97.44 480 ASN B N 1
ATOM 10354 C CA . ASN B 1 480 ? -23.5 -14.242 16.734 1 97.44 480 ASN B CA 1
ATOM 10355 C C . ASN B 1 480 ? -22.922 -15.336 15.836 1 97.44 480 ASN B C 1
ATOM 10357 O O . ASN B 1 480 ? -22.406 -16.344 16.312 1 97.44 480 ASN B O 1
ATOM 10361 N N . LYS B 1 481 ? -23.141 -15.203 14.625 1 98.5 481 LYS B N 1
ATOM 10362 C CA . LYS B 1 481 ? -22.422 -16.047 13.672 1 98.5 481 LYS B CA 1
ATOM 10363 C C . LYS B 1 481 ? -20.922 -15.758 13.703 1 98.5 481 LYS B C 1
ATOM 10365 O O . LYS B 1 481 ? -20.5 -14.672 14.117 1 98.5 481 LYS B O 1
ATOM 10370 N N . PHE B 1 482 ? -20.156 -16.797 13.328 1 98.69 482 PHE B N 1
ATOM 10371 C CA . PHE B 1 482 ? -18.719 -16.641 13.203 1 98.69 482 PHE B CA 1
ATOM 10372 C C . PHE B 1 482 ? -18.344 -16.031 11.859 1 98.69 482 PHE B C 1
ATOM 10374 O O . PHE B 1 482 ? -18.594 -16.625 10.812 1 98.69 482 PHE B O 1
ATOM 10381 N N . CYS B 1 483 ? -17.812 -14.773 11.859 1 98.69 483 CYS B N 1
ATOM 10382 C CA . CYS B 1 483 ? -17.484 -14.016 10.656 1 98.69 483 CYS B CA 1
ATOM 10383 C C . CYS B 1 483 ? -15.984 -13.852 10.5 1 98.69 483 CYS B C 1
ATOM 10385 O O . CYS B 1 483 ? -15.242 -13.898 11.477 1 98.69 483 CYS B O 1
ATOM 10387 N N . ILE B 1 484 ? -15.531 -13.773 9.305 1 98.62 484 ILE B N 1
ATOM 10388 C CA . ILE B 1 484 ? -14.148 -13.469 8.969 1 98.62 484 ILE B CA 1
ATOM 10389 C C . ILE B 1 484 ? -14.094 -12.18 8.148 1 98.62 484 ILE B C 1
ATOM 10391 O O . ILE B 1 484 ? -14.633 -12.117 7.043 1 98.62 484 ILE B O 1
ATOM 10395 N N . HIS B 1 485 ? -13.406 -11.18 8.695 1 97.88 485 HIS B N 1
ATOM 10396 C CA . HIS B 1 485 ? -13.438 -9.852 8.109 1 97.88 485 HIS B CA 1
ATOM 10397 C C . HIS B 1 485 ? -12.086 -9.477 7.508 1 97.88 485 HIS B C 1
ATOM 10399 O O . HIS B 1 485 ? -11.055 -10.031 7.895 1 97.88 485 HIS B O 1
ATOM 10405 N N . GLU B 1 486 ? -12.125 -8.555 6.531 1 97.25 486 GLU B N 1
ATOM 10406 C CA . GLU B 1 486 ? -10.945 -7.922 5.941 1 97.25 486 GLU B CA 1
ATOM 10407 C C . GLU B 1 486 ? -10.016 -8.961 5.316 1 97.25 486 GLU B C 1
ATOM 10409 O O . GLU B 1 486 ? -8.828 -9.016 5.641 1 97.25 486 GLU B O 1
ATOM 10414 N N . VAL B 1 487 ? -10.602 -9.742 4.441 1 98.25 487 VAL B N 1
ATOM 10415 C CA . VAL B 1 487 ? -9.812 -10.773 3.768 1 98.25 487 VAL B CA 1
ATOM 10416 C C . VAL B 1 487 ? -9.969 -10.633 2.256 1 98.25 487 VAL B C 1
ATOM 10418 O O . VAL B 1 487 ? -10.859 -9.93 1.779 1 98.25 487 VAL B O 1
ATOM 10421 N N . THR B 1 488 ? -9.07 -11.156 1.528 1 98.5 488 THR B N 1
ATOM 10422 C CA . THR B 1 488 ? -9.125 -11.258 0.074 1 98.5 488 THR B CA 1
ATOM 10423 C C . THR B 1 488 ? -9.227 -12.711 -0.365 1 98.5 488 THR B C 1
ATOM 10425 O O . THR B 1 488 ? -8.422 -13.547 0.059 1 98.5 488 THR B O 1
ATOM 10428 N N . GLY B 1 489 ? -10.273 -13.062 -1.104 1 98.38 489 GLY B N 1
ATOM 10429 C CA . GLY B 1 489 ? -10.383 -14.391 -1.692 1 98.38 489 GLY B CA 1
ATOM 10430 C C . GLY B 1 489 ? -9.523 -14.562 -2.926 1 98.38 489 GLY B C 1
ATOM 10431 O O . GLY B 1 489 ? -8.617 -13.766 -3.176 1 98.38 489 GLY B O 1
ATOM 10432 N N . PRO B 1 490 ? -9.797 -15.594 -3.693 1 98 490 PRO B N 1
ATOM 10433 C CA . PRO B 1 490 ? -9.031 -15.82 -4.922 1 98 490 PRO B CA 1
ATOM 10434 C C . PRO B 1 490 ? -9.141 -14.656 -5.902 1 98 490 PRO B C 1
ATOM 10436 O O . PRO B 1 490 ? -8.211 -14.406 -6.672 1 98 490 PRO B O 1
ATOM 10439 N N . ASP B 1 491 ? -10.25 -13.992 -5.941 1 97.62 491 ASP B N 1
ATOM 10440 C CA . ASP B 1 491 ? -10.43 -12.844 -6.828 1 97.62 491 ASP B CA 1
ATOM 10441 C C . ASP B 1 491 ? -9.812 -11.586 -6.23 1 97.62 491 ASP B C 1
ATOM 10443 O O . ASP B 1 491 ? -10.43 -10.922 -5.395 1 97.62 491 ASP B O 1
ATOM 10447 N N . GLU B 1 492 ? -8.742 -11.109 -6.758 1 95.88 492 GLU B N 1
ATOM 10448 C CA . GLU B 1 492 ? -7.969 -10.008 -6.184 1 95.88 492 GLU B CA 1
ATOM 10449 C C . GLU B 1 492 ? -8.531 -8.656 -6.609 1 95.88 492 GLU B C 1
ATOM 10451 O O . GLU B 1 492 ? -8.039 -7.609 -6.184 1 95.88 492 GLU B O 1
ATOM 10456 N N . TYR B 1 493 ? -9.594 -8.641 -7.438 1 97.25 493 TYR B N 1
ATOM 10457 C CA . TYR B 1 493 ? -10.258 -7.387 -7.766 1 97.25 493 TYR B CA 1
ATOM 10458 C C . TYR B 1 493 ? -11.25 -7 -6.676 1 97.25 493 TYR B C 1
ATOM 10460 O O . TYR B 1 493 ? -11.867 -5.934 -6.742 1 97.25 493 TYR B O 1
ATOM 10468 N N . LYS B 1 494 ? -11.375 -7.859 -5.656 1 96.75 494 LYS B N 1
ATOM 10469 C CA . LYS B 1 494 ? -12.102 -7.543 -4.43 1 96.75 494 LYS B CA 1
ATOM 10470 C C . LYS B 1 494 ? -11.227 -7.773 -3.201 1 96.75 494 LYS B C 1
ATOM 10472 O O . LYS B 1 494 ? -11.445 -8.719 -2.447 1 96.75 494 LYS B O 1
ATOM 10477 N N . ALA B 1 495 ? -10.453 -6.805 -2.896 1 96.12 495 ALA B N 1
ATOM 10478 C CA . ALA B 1 495 ? -9.469 -6.93 -1.82 1 96.12 495 ALA B CA 1
ATOM 10479 C C . ALA B 1 495 ? -10.039 -6.414 -0.5 1 96.12 495 ALA B C 1
ATOM 10481 O O . ALA B 1 495 ? -10.758 -5.414 -0.475 1 96.12 495 ALA B O 1
ATOM 10482 N N . GLY B 1 496 ? -9.695 -7.086 0.592 1 95.88 496 GLY B N 1
ATOM 10483 C CA . GLY B 1 496 ? -10 -6.617 1.936 1 95.88 496 GLY B CA 1
ATOM 10484 C C . GLY B 1 496 ? -11.484 -6.562 2.23 1 95.88 496 GLY B C 1
ATOM 10485 O O . GLY B 1 496 ? -11.969 -5.598 2.822 1 95.88 496 GLY B O 1
ATOM 10486 N N . VAL B 1 497 ? -12.242 -7.535 1.834 1 97.5 497 VAL B N 1
ATOM 10487 C CA . VAL B 1 497 ? -13.688 -7.527 2.006 1 97.5 497 VAL B CA 1
ATOM 10488 C C . VAL B 1 497 ? -14.07 -8.375 3.217 1 97.5 497 VAL B C 1
ATOM 10490 O O . VAL B 1 497 ? -13.234 -9.102 3.76 1 97.5 497 VAL B O 1
ATOM 10493 N N . ASP B 1 498 ? -15.344 -8.25 3.678 1 98.06 498 ASP B N 1
ATOM 10494 C CA . ASP B 1 498 ? -15.852 -9.016 4.809 1 98.06 498 ASP B CA 1
ATOM 10495 C C . ASP B 1 498 ? -16.656 -10.227 4.336 1 98.06 498 ASP B C 1
ATOM 10497 O O . ASP B 1 498 ? -17.438 -10.125 3.391 1 98.06 498 ASP B O 1
ATOM 10501 N N . ASN B 1 499 ? -16.344 -11.359 4.949 1 98.56 499 ASN B N 1
ATOM 10502 C CA . ASN B 1 499 ? -17.062 -12.602 4.707 1 98.56 499 ASN B CA 1
ATOM 10503 C C . ASN B 1 499 ? -17.016 -13.008 3.234 1 98.56 499 ASN B C 1
ATOM 10505 O O . ASN B 1 499 ? -18.047 -13.25 2.613 1 98.56 499 ASN B O 1
ATOM 10509 N N . ASN B 1 500 ? -15.836 -13.047 2.711 1 98.75 500 ASN B N 1
ATOM 10510 C CA . ASN B 1 500 ? -15.672 -13.656 1.392 1 98.75 500 ASN B CA 1
ATOM 10511 C C . ASN B 1 500 ? -16.188 -15.086 1.362 1 98.75 500 ASN B C 1
ATOM 10513 O O . ASN B 1 500 ? -15.836 -15.898 2.213 1 98.75 500 ASN B O 1
ATOM 10517 N N . CYS B 1 501 ? -17.016 -15.32 0.418 1 98.88 501 CYS B N 1
ATOM 10518 C CA . CYS B 1 501 ? -17.734 -16.594 0.336 1 98.88 501 CYS B CA 1
ATOM 10519 C C . CYS B 1 501 ? -16.766 -17.766 0.272 1 98.88 501 CYS B C 1
ATOM 10521 O O . CYS B 1 501 ? -16.891 -18.719 1.034 1 98.88 501 CYS B O 1
ATOM 10523 N N . TYR B 1 502 ? -15.805 -17.75 -0.606 1 98.81 502 TYR B N 1
ATOM 10524 C CA . TYR B 1 502 ? -14.797 -18.797 -0.741 1 98.81 502 TYR B CA 1
ATOM 10525 C C . TYR B 1 502 ? -14.07 -19.031 0.58 1 98.81 502 TYR B C 1
ATOM 10527 O O . TYR B 1 502 ? -13.977 -20.172 1.053 1 98.81 502 TYR B O 1
ATOM 10535 N N . THR B 1 503 ? -13.586 -17.953 1.17 1 98.88 503 THR B N 1
ATOM 10536 C CA . THR B 1 503 ? -12.797 -18.047 2.395 1 98.88 503 THR B CA 1
ATOM 10537 C C . THR B 1 503 ? -13.617 -18.656 3.527 1 98.88 503 THR B C 1
ATOM 10539 O O . THR B 1 503 ? -13.148 -19.547 4.23 1 98.88 503 THR B O 1
ATOM 10542 N N . ASN B 1 504 ? -14.836 -18.203 3.691 1 98.94 504 ASN B N 1
ATOM 10543 C CA . ASN B 1 504 ? -15.648 -18.688 4.801 1 98.94 504 ASN B CA 1
ATOM 10544 C C . ASN B 1 504 ? -15.969 -20.172 4.66 1 98.94 504 ASN B C 1
ATOM 10546 O O . ASN B 1 504 ? -15.867 -20.922 5.633 1 98.94 504 ASN B O 1
ATOM 10550 N N . TYR B 1 505 ? -16.375 -20.578 3.459 1 98.88 505 TYR B N 1
ATOM 10551 C CA . TYR B 1 505 ? -16.688 -22 3.244 1 98.88 505 TYR B CA 1
ATOM 10552 C C . TYR B 1 505 ? -15.453 -22.859 3.453 1 98.88 505 TYR B C 1
ATOM 10554 O O . TYR B 1 505 ? -15.523 -23.922 4.09 1 98.88 505 TYR B O 1
ATOM 10562 N N . MET B 1 506 ? -14.352 -22.453 2.908 1 98.88 506 MET B N 1
ATOM 10563 C CA . MET B 1 506 ? -13.125 -23.25 3.004 1 98.88 506 MET B CA 1
ATOM 10564 C C . MET B 1 506 ? -12.617 -23.281 4.441 1 98.88 506 MET B C 1
ATOM 10566 O O . MET B 1 506 ? -12.07 -24.297 4.887 1 98.88 506 MET B O 1
ATOM 10570 N N . ALA B 1 507 ? -12.727 -22.141 5.121 1 98.94 507 ALA B N 1
ATOM 10571 C CA . ALA B 1 507 ? -12.367 -22.125 6.539 1 98.94 507 ALA B CA 1
ATOM 10572 C C . ALA B 1 507 ? -13.242 -23.094 7.336 1 98.94 507 ALA B C 1
ATOM 10574 O O . ALA B 1 507 ? -12.75 -23.781 8.234 1 98.94 507 ALA B O 1
ATOM 10575 N N . GLN B 1 508 ? -14.547 -23.109 7.059 1 98.94 508 GLN B N 1
ATOM 10576 C CA . GLN B 1 508 ? -15.438 -24.047 7.73 1 98.94 508 GLN B CA 1
ATOM 10577 C C . GLN B 1 508 ? -15 -25.484 7.492 1 98.94 508 GLN B C 1
ATOM 10579 O O . GLN B 1 508 ? -14.93 -26.297 8.43 1 98.94 508 GLN B O 1
ATOM 10584 N N . MET B 1 509 ? -14.75 -25.844 6.211 1 98.75 509 MET B N 1
ATOM 10585 C CA . MET B 1 509 ? -14.25 -27.172 5.879 1 98.75 509 MET B CA 1
ATOM 10586 C C . MET B 1 509 ? -12.992 -27.5 6.68 1 98.75 509 MET B C 1
ATOM 10588 O O . MET B 1 509 ? -12.883 -28.594 7.242 1 98.75 509 MET B O 1
ATOM 10592 N N . HIS B 1 510 ? -12.086 -26.594 6.738 1 98.94 510 HIS B N 1
ATOM 10593 C CA . HIS B 1 510 ? -10.82 -26.734 7.461 1 98.94 510 HIS B CA 1
ATOM 10594 C C . HIS B 1 510 ? -11.062 -27 8.938 1 98.94 510 HIS B C 1
ATOM 10596 O O . HIS B 1 510 ? -10.5 -27.953 9.5 1 98.94 510 HIS B O 1
ATOM 10602 N N . LEU B 1 511 ? -11.883 -26.188 9.562 1 98.94 511 LEU B N 1
ATOM 10603 C CA . LEU B 1 511 ? -12.156 -26.312 10.992 1 98.94 511 LEU B CA 1
ATOM 10604 C C . LEU B 1 511 ? -12.852 -27.641 11.305 1 98.94 511 LEU B C 1
ATOM 10606 O O . LEU B 1 511 ? -12.531 -28.297 12.297 1 98.94 511 LEU B O 1
ATOM 10610 N N . TYR B 1 512 ? -13.859 -28.078 10.508 1 98.81 512 TYR B N 1
ATOM 10611 C CA . TYR B 1 512 ? -14.477 -29.375 10.695 1 98.81 512 TYR B CA 1
ATOM 10612 C C . TYR B 1 512 ? -13.445 -30.5 10.594 1 98.81 512 TYR B C 1
ATOM 10614 O O . TYR B 1 512 ? -13.461 -31.438 11.391 1 98.81 512 TYR B O 1
ATOM 10622 N N . TYR B 1 513 ? -12.547 -30.422 9.602 1 98.62 513 TYR B N 1
ATOM 10623 C CA . TYR B 1 513 ? -11.523 -31.438 9.414 1 98.62 513 TYR B CA 1
ATOM 10624 C C . TYR B 1 513 ? -10.586 -31.5 10.617 1 98.62 513 TYR B C 1
ATOM 10626 O O . TYR B 1 513 ? -10.18 -32.594 11.031 1 98.62 513 TYR B O 1
ATOM 10634 N N . ALA B 1 514 ? -10.227 -30.328 11.141 1 98.81 514 ALA B N 1
ATOM 10635 C CA . ALA B 1 514 ? -9.391 -30.266 12.336 1 98.81 514 ALA B CA 1
ATOM 10636 C C . ALA B 1 514 ? -10.047 -31.016 13.5 1 98.81 514 ALA B C 1
ATOM 10638 O O . ALA B 1 514 ? -9.391 -31.781 14.203 1 98.81 514 ALA B O 1
ATOM 10639 N N . VAL B 1 515 ? -11.312 -30.781 13.695 1 98.62 515 VAL B N 1
ATOM 10640 C CA . VAL B 1 515 ? -12.07 -31.422 14.766 1 98.62 515 VAL B CA 1
ATOM 10641 C C . VAL B 1 515 ? -12.141 -32.938 14.516 1 98.62 515 VAL B C 1
ATOM 10643 O O . VAL B 1 515 ? -11.938 -33.719 15.43 1 98.62 515 VAL B O 1
ATOM 10646 N N . GLU B 1 516 ? -12.43 -33.312 13.297 1 98 516 GLU B N 1
ATOM 10647 C CA . GLU B 1 516 ? -12.5 -34.719 12.922 1 98 516 GLU B CA 1
ATOM 10648 C C . GLU B 1 516 ? -11.188 -35.438 13.211 1 98 516 GLU B C 1
ATOM 10650 O O . GLU B 1 516 ? -11.195 -36.562 13.719 1 98 516 GLU B O 1
ATOM 10655 N N . LEU B 1 517 ? -10.109 -34.844 12.859 1 97.69 517 LEU B N 1
ATOM 10656 C CA . LEU B 1 517 ? -8.797 -35.438 13.086 1 97.69 517 LEU B CA 1
ATOM 10657 C C . LEU B 1 517 ? -8.516 -35.594 14.578 1 97.69 517 LEU B C 1
ATOM 10659 O O . LEU B 1 517 ? -7.93 -36.594 15.008 1 97.69 517 LEU B O 1
ATOM 10663 N N . ALA B 1 518 ? -8.891 -34.562 15.312 1 97.06 518 ALA B N 1
ATOM 10664 C CA . ALA B 1 518 ? -8.711 -34.688 16.75 1 97.06 518 ALA B CA 1
ATOM 10665 C C . ALA B 1 518 ? -9.453 -35.906 17.312 1 97.06 518 ALA B C 1
ATOM 10667 O O . ALA B 1 518 ? -8.906 -36.656 18.109 1 97.06 518 ALA B O 1
ATOM 10668 N N . GLU B 1 519 ? -10.648 -36.062 16.922 1 96.62 519 GLU B N 1
ATOM 10669 C CA . GLU B 1 519 ? -11.445 -37.219 17.359 1 96.62 519 GLU B CA 1
ATOM 10670 C C . GLU B 1 519 ? -10.844 -38.531 16.891 1 96.62 519 GLU B C 1
ATOM 10672 O O . GLU B 1 519 ? -10.781 -39.5 17.656 1 96.62 519 GLU B O 1
ATOM 10677 N N . TRP B 1 520 ? -10.445 -38.531 15.656 1 95.75 520 TRP B N 1
ATOM 10678 C CA . TRP B 1 520 ? -9.844 -39.75 15.094 1 95.75 520 TRP B CA 1
ATOM 10679 C C . TRP B 1 520 ? -8.57 -40.125 15.844 1 95.75 520 TRP B C 1
ATOM 10681 O O . TRP B 1 520 ? -8.344 -41.281 16.156 1 95.75 520 TRP B O 1
ATOM 10691 N N . PHE B 1 521 ? -7.68 -39.219 16.094 1 94.31 521 PHE B N 1
ATOM 10692 C CA . PHE B 1 521 ? -6.41 -39.469 16.766 1 94.31 521 PHE B CA 1
ATOM 10693 C C . PHE B 1 521 ? -6.637 -39.969 18.203 1 94.31 521 PHE B C 1
ATOM 10695 O O . PHE B 1 521 ? -5.93 -40.844 18.672 1 94.31 521 PHE B O 1
ATOM 10702 N N . LYS B 1 522 ? -7.629 -39.375 18.859 1 94.5 522 LYS B N 1
ATOM 10703 C CA . LYS B 1 522 ? -7.965 -39.812 20.219 1 94.5 522 LYS B CA 1
ATOM 10704 C C . LYS B 1 522 ? -8.359 -41.281 20.234 1 94.5 522 LYS B C 1
ATOM 10706 O O . LYS B 1 522 ? -8.016 -42.031 21.172 1 94.5 522 LYS B O 1
ATOM 10711 N N . LYS B 1 523 ? -8.945 -41.719 19.203 1 94.75 523 LYS B N 1
ATOM 10712 C CA . LYS B 1 523 ? -9.492 -43.062 19.156 1 94.75 523 LYS B CA 1
ATOM 10713 C C . LYS B 1 523 ? -8.477 -44.031 18.547 1 94.75 523 LYS B C 1
ATOM 10715 O O . LYS B 1 523 ? -8.273 -45.125 19.078 1 94.75 523 LYS B O 1
ATOM 10720 N N . GLU B 1 524 ? -7.812 -43.656 17.469 1 92.25 524 GLU B N 1
ATOM 10721 C CA . GLU B 1 524 ? -7.051 -44.594 16.656 1 92.25 524 GLU B CA 1
ATOM 10722 C C . GLU B 1 524 ? -5.551 -44.406 16.859 1 92.25 524 GLU B C 1
ATOM 10724 O O . GLU B 1 524 ? -4.766 -45.312 16.516 1 92.25 524 GLU B O 1
ATOM 10729 N N . ALA B 1 525 ? -5.16 -43.375 17.328 1 91.81 525 ALA B N 1
ATOM 10730 C CA . ALA B 1 525 ? -3.742 -43.062 17.5 1 91.81 525 ALA B CA 1
ATOM 10731 C C . ALA B 1 525 ? -3.51 -42.281 18.797 1 91.81 525 ALA B C 1
ATOM 10733 O O . ALA B 1 525 ? -2.873 -41.219 18.781 1 91.81 525 ALA B O 1
ATOM 10734 N N . SER B 1 526 ? -3.9 -42.781 19.891 1 92.69 526 SER B N 1
ATOM 10735 C CA . SER B 1 526 ? -3.975 -42.062 21.156 1 92.69 526 SER B CA 1
ATOM 10736 C C . SER B 1 526 ? -2.59 -41.656 21.641 1 92.69 526 SER B C 1
ATOM 10738 O O . SER B 1 526 ? -2.422 -40.562 22.188 1 92.69 526 SER B O 1
ATOM 10740 N N . GLU B 1 527 ? -1.593 -42.469 21.5 1 93.62 527 GLU B N 1
ATOM 10741 C CA . GLU B 1 527 ? -0.241 -42.125 21.938 1 93.62 527 GLU B CA 1
ATOM 10742 C C . GLU B 1 527 ? 0.307 -40.938 21.141 1 93.62 527 GLU B C 1
ATOM 10744 O O . GLU B 1 527 ? 0.905 -40.031 21.719 1 93.62 527 GLU B O 1
ATOM 10749 N N . LYS B 1 528 ? 0.082 -41.062 19.859 1 92.94 528 LYS B N 1
ATOM 10750 C CA . LYS B 1 528 ? 0.529 -39.969 19.016 1 92.94 528 LYS B CA 1
ATOM 10751 C C . LYS B 1 528 ? -0.236 -38.688 19.328 1 92.94 528 LYS B C 1
ATOM 10753 O O . LYS B 1 528 ? 0.322 -37.594 19.25 1 92.94 528 LYS B O 1
ATOM 10758 N N . TYR B 1 529 ? -1.461 -38.875 19.594 1 93.81 529 TYR B N 1
ATOM 10759 C CA . TYR B 1 529 ? -2.271 -37.719 19.984 1 93.81 529 TYR B CA 1
ATOM 10760 C C . TYR B 1 529 ? -1.678 -37 21.203 1 93.81 529 TYR B C 1
ATOM 10762 O O . TYR B 1 529 ? -1.534 -35.781 21.203 1 93.81 529 TYR B O 1
ATOM 10770 N N . LEU B 1 530 ? -1.348 -37.719 22.203 1 94.62 530 LEU B N 1
ATOM 10771 C CA . LEU B 1 530 ? -0.803 -37.156 23.422 1 94.62 530 LEU B CA 1
ATOM 10772 C C . LEU B 1 530 ? 0.55 -36.5 23.172 1 94.62 530 LEU B C 1
ATOM 10774 O O . LEU B 1 530 ? 0.854 -35.438 23.75 1 94.62 530 LEU B O 1
ATOM 10778 N N . GLU B 1 531 ? 1.286 -37.094 22.375 1 95.19 531 GLU B N 1
ATOM 10779 C CA . GLU B 1 531 ? 2.578 -36.531 22.016 1 95.19 531 GLU B CA 1
ATOM 10780 C C . GLU B 1 531 ? 2.41 -35.188 21.312 1 95.19 531 GLU B C 1
ATOM 10782 O O . GLU B 1 531 ? 3.084 -34.219 21.656 1 95.19 531 GLU B O 1
ATOM 10787 N N . LEU B 1 532 ? 1.557 -35.156 20.312 1 94.31 532 LEU B N 1
ATOM 10788 C CA . LEU B 1 532 ? 1.318 -33.938 19.562 1 94.31 532 LEU B CA 1
ATOM 10789 C C . LEU B 1 532 ? 0.661 -32.875 20.422 1 94.31 532 LEU B C 1
ATOM 10791 O O . LEU B 1 532 ? 0.929 -31.688 20.266 1 94.31 532 LEU B O 1
ATOM 10795 N N . LYS B 1 533 ? -0.243 -33.281 21.219 1 94.62 533 LYS B N 1
ATOM 10796 C CA . LYS B 1 533 ? -0.877 -32.375 22.156 1 94.62 533 LYS B CA 1
ATOM 10797 C C . LYS B 1 533 ? 0.164 -31.656 23.016 1 94.62 533 LYS B C 1
ATOM 10799 O O . LYS B 1 533 ? 0.076 -30.453 23.234 1 94.62 533 LYS B O 1
ATOM 10804 N N . ARG B 1 534 ? 1.117 -32.344 23.5 1 95.75 534 ARG B N 1
ATOM 10805 C CA . ARG B 1 534 ? 2.193 -31.75 24.297 1 95.75 534 ARG B CA 1
ATOM 10806 C C . ARG B 1 534 ? 3.092 -30.859 23.438 1 95.75 534 ARG B C 1
ATOM 10808 O O . ARG B 1 534 ? 3.402 -29.734 23.828 1 95.75 534 ARG B O 1
ATOM 10815 N N . LYS B 1 535 ? 3.465 -31.375 22.312 1 95.31 535 LYS B N 1
ATOM 10816 C CA . LYS B 1 535 ? 4.367 -30.656 21.422 1 95.31 535 LYS B CA 1
ATOM 10817 C C . LYS B 1 535 ? 3.773 -29.328 20.984 1 95.31 535 LYS B C 1
ATOM 10819 O O . LYS B 1 535 ? 4.477 -28.312 20.953 1 95.31 535 LYS B O 1
ATOM 10824 N N . LEU B 1 536 ? 2.508 -29.344 20.719 1 96.69 536 LEU B N 1
ATOM 10825 C CA . LEU B 1 536 ? 1.842 -28.156 20.188 1 96.69 536 LEU B CA 1
ATOM 10826 C C . LEU B 1 536 ? 1.168 -27.359 21.297 1 96.69 536 LEU B C 1
ATOM 10828 O O . LEU B 1 536 ? 0.619 -26.281 21.062 1 96.69 536 LEU B O 1
ATOM 10832 N N . GLU B 1 537 ? 1.158 -27.922 22.531 1 96.69 537 GLU B N 1
ATOM 10833 C CA . GLU B 1 537 ? 0.423 -27.328 23.641 1 96.69 537 GLU B CA 1
ATOM 10834 C C . GLU B 1 537 ? -1.046 -27.125 23.281 1 96.69 537 GLU B C 1
ATOM 10836 O O . GLU B 1 537 ? -1.589 -26.031 23.469 1 96.69 537 GLU B O 1
ATOM 10841 N N . LEU B 1 538 ? -1.557 -28.062 22.641 1 96.19 538 LEU B N 1
ATOM 10842 C CA . LEU B 1 538 ? -2.949 -28.016 22.203 1 96.19 538 LEU B CA 1
ATOM 10843 C C . LEU B 1 538 ? -3.893 -28.203 23.391 1 96.19 538 LEU B C 1
ATOM 10845 O O . LEU B 1 538 ? -3.768 -29.172 24.141 1 96.19 538 LEU B O 1
ATOM 10849 N N . GLN B 1 539 ? -4.828 -27.312 23.609 1 96 539 GLN B N 1
ATOM 10850 C CA . GLN B 1 539 ? -5.824 -27.422 24.672 1 96 539 GLN B CA 1
ATOM 10851 C C . GLN B 1 539 ? -7.152 -27.938 24.125 1 96 539 GLN B C 1
ATOM 10853 O O . GLN B 1 539 ? -7.543 -27.609 23 1 96 539 GLN B O 1
ATOM 10858 N N . GLU B 1 540 ? -7.832 -28.719 24.953 1 95.25 540 GLU B N 1
ATOM 10859 C CA . GLU B 1 540 ? -9.117 -29.266 24.562 1 95.25 540 GLU B CA 1
ATOM 10860 C C . GLU B 1 540 ? -10.117 -28.172 24.219 1 95.25 540 GLU B C 1
ATOM 10862 O O . GLU B 1 540 ? -10.969 -28.344 23.344 1 95.25 540 GLU B O 1
ATOM 10867 N N . GLU B 1 541 ? -10.023 -27.094 24.906 1 97.12 541 GLU B N 1
ATOM 10868 C CA . GLU B 1 541 ? -10.914 -25.969 24.688 1 97.12 541 GLU B CA 1
ATOM 10869 C C . GLU B 1 541 ? -10.773 -25.422 23.281 1 97.12 541 GLU B C 1
ATOM 10871 O O . GLU B 1 541 ? -11.742 -24.906 22.703 1 97.12 541 GLU B O 1
ATOM 10876 N N . GLU B 1 542 ? -9.57 -25.5 22.734 1 97.75 542 GLU B N 1
ATOM 10877 C CA . GLU B 1 542 ? -9.359 -25.031 21.375 1 97.75 542 GLU B CA 1
ATOM 10878 C C . GLU B 1 542 ? -10.195 -25.844 20.391 1 97.75 542 GLU B C 1
ATOM 10880 O O . GLU B 1 542 ? -10.789 -25.266 19.469 1 97.75 542 GLU B O 1
ATOM 10885 N N . ILE B 1 543 ? -10.219 -27.109 20.594 1 98.06 543 ILE B N 1
ATOM 10886 C CA . ILE B 1 543 ? -10.961 -28 19.703 1 98.06 543 ILE B CA 1
ATOM 10887 C C . ILE B 1 543 ? -12.453 -27.656 19.766 1 98.06 543 ILE B C 1
ATOM 10889 O O . ILE B 1 543 ? -13.141 -27.656 18.75 1 98.06 543 ILE B O 1
ATOM 10893 N N . LEU B 1 544 ? -12.953 -27.359 20.953 1 98.25 544 LEU B N 1
ATOM 10894 C CA . LEU B 1 544 ? -14.352 -26.969 21.141 1 98.25 544 LEU B CA 1
ATOM 10895 C C . LEU B 1 544 ? -14.648 -25.656 20.406 1 98.25 544 LEU B C 1
ATOM 10897 O O . LEU B 1 544 ? -15.727 -25.5 19.828 1 98.25 544 LEU B O 1
ATOM 10901 N N . VAL B 1 545 ? -13.734 -24.766 20.469 1 98.44 545 VAL B N 1
ATOM 10902 C CA . VAL B 1 545 ? -13.898 -23.484 19.797 1 98.44 545 VAL B CA 1
ATOM 10903 C C . VAL B 1 545 ? -13.922 -23.688 18.281 1 98.44 545 VAL B C 1
ATOM 10905 O O . VAL B 1 545 ? -14.688 -23.031 17.562 1 98.44 545 VAL B O 1
ATOM 10908 N N . TRP B 1 546 ? -12.992 -24.609 17.797 1 98.81 546 TRP B N 1
ATOM 10909 C CA . TRP B 1 546 ? -13 -24.922 16.375 1 98.81 546 TRP B CA 1
ATOM 10910 C C . TRP B 1 546 ? -14.367 -25.422 15.93 1 98.81 546 TRP B C 1
ATOM 10912 O O . TRP B 1 546 ? -14.898 -24.984 14.906 1 98.81 546 TRP B O 1
ATOM 10922 N N . LYS B 1 547 ? -14.914 -26.312 16.656 1 98.75 547 LYS B N 1
ATOM 10923 C CA . LYS B 1 547 ? -16.219 -26.875 16.328 1 98.75 547 LYS B CA 1
ATOM 10924 C C . LYS B 1 547 ? -17.312 -25.812 16.359 1 98.75 547 LYS B C 1
ATOM 10926 O O . LYS B 1 547 ? -18.141 -25.734 15.453 1 98.75 547 LYS B O 1
ATOM 10931 N N . LYS B 1 548 ? -17.297 -25.016 17.406 1 98.75 548 LYS B N 1
ATOM 10932 C CA . LYS B 1 548 ? -18.281 -23.953 17.547 1 98.75 548 LYS B CA 1
ATOM 10933 C C . LYS B 1 548 ? -18.219 -22.984 16.359 1 98.75 548 LYS B C 1
ATOM 10935 O O . LYS B 1 548 ? -19.25 -22.578 15.828 1 98.75 548 LYS B O 1
ATOM 10940 N N . ALA B 1 549 ? -17 -22.547 16.016 1 98.81 549 ALA B N 1
ATOM 10941 C CA . ALA B 1 549 ? -16.812 -21.656 14.883 1 98.81 549 ALA B CA 1
ATOM 10942 C C . ALA B 1 549 ? -17.328 -22.281 13.594 1 98.81 549 ALA B C 1
ATOM 10944 O O . ALA B 1 549 ? -18 -21.625 12.797 1 98.81 549 ALA B O 1
ATOM 10945 N N . ALA B 1 550 ? -16.984 -23.531 13.383 1 98.88 550 ALA B N 1
ATOM 10946 C CA . ALA B 1 550 ? -17.438 -24.234 12.188 1 98.88 550 ALA B CA 1
ATOM 10947 C C . ALA B 1 550 ? -18.953 -24.328 12.141 1 98.88 550 ALA B C 1
ATOM 10949 O O . ALA B 1 550 ? -19.562 -24.062 11.109 1 98.88 550 ALA B O 1
ATOM 10950 N N . ASP B 1 551 ? -19.578 -24.688 13.266 1 98.69 551 ASP B N 1
ATOM 10951 C CA . ASP B 1 551 ? -21.031 -24.859 13.367 1 98.69 551 ASP B CA 1
ATOM 10952 C C . ASP B 1 551 ? -21.766 -23.547 13.109 1 98.69 551 ASP B C 1
ATOM 10954 O O . ASP B 1 551 ? -22.906 -23.531 12.641 1 98.69 551 ASP B O 1
ATOM 10958 N N . ASN B 1 552 ? -21.078 -22.438 13.414 1 98.75 552 ASN B N 1
ATOM 10959 C CA . ASN B 1 552 ? -21.734 -21.141 13.359 1 98.75 552 ASN B CA 1
ATOM 10960 C C . ASN B 1 552 ? -21.141 -20.266 12.266 1 98.75 552 ASN B C 1
ATOM 10962 O O . ASN B 1 552 ? -21.328 -19.047 12.281 1 98.75 552 ASN B O 1
ATOM 10966 N N . MET B 1 553 ? -20.438 -20.844 11.375 1 98.88 553 MET B N 1
ATOM 10967 C CA . MET B 1 553 ? -19.781 -20.078 10.312 1 98.88 553 MET B CA 1
ATOM 10968 C C . MET B 1 553 ? -20.828 -19.297 9.5 1 98.88 553 MET B C 1
ATOM 10970 O O . MET B 1 553 ? -21.859 -19.844 9.133 1 98.88 553 MET B O 1
ATOM 10974 N N . TYR B 1 554 ? -20.562 -17.984 9.328 1 98.69 554 TYR B N 1
ATOM 10975 C CA . TYR B 1 554 ? -21.375 -17.219 8.398 1 98.69 554 TYR B CA 1
ATOM 10976 C C . TYR B 1 554 ? -21.109 -17.625 6.957 1 98.69 554 TYR B C 1
ATOM 10978 O O . TYR B 1 554 ? -19.969 -17.516 6.477 1 98.69 554 TYR B O 1
ATOM 10986 N N . LEU B 1 555 ? -22.078 -18.125 6.266 1 98.69 555 LEU B N 1
ATOM 10987 C CA . LEU B 1 555 ? -21.984 -18.547 4.871 1 98.69 555 LEU B CA 1
ATOM 10988 C C . LEU B 1 555 ? -22.906 -17.703 3.984 1 98.69 555 LEU B C 1
ATOM 10990 O O . LEU B 1 555 ? -24.125 -17.828 4.059 1 98.69 555 LEU B O 1
ATOM 10994 N N . PRO B 1 556 ? -22.375 -16.922 3.105 1 97.81 556 PRO B N 1
ATOM 10995 C CA . PRO B 1 556 ? -23.172 -15.969 2.312 1 97.81 556 PRO B CA 1
ATOM 10996 C C . PRO B 1 556 ? -24.172 -16.656 1.395 1 97.81 556 PRO B C 1
ATOM 10998 O O . PRO B 1 556 ? -23.828 -17.609 0.689 1 97.81 556 PRO B O 1
ATOM 11001 N N . TYR B 1 557 ? -25.359 -16.266 1.359 1 97.94 557 TYR B N 1
ATOM 11002 C CA . TYR B 1 557 ? -26.438 -16.641 0.446 1 97.94 557 TYR B CA 1
ATOM 11003 C C . TYR B 1 557 ? -27.484 -15.531 0.341 1 97.94 557 TYR B C 1
ATOM 11005 O O . TYR B 1 557 ? -27.844 -14.914 1.346 1 97.94 557 TYR B O 1
ATOM 11013 N N . ASN B 1 558 ? -27.875 -15.141 -0.834 1 97.75 558 ASN B N 1
ATOM 11014 C CA . ASN B 1 558 ? -28.922 -14.141 -1.059 1 97.75 558 ASN B CA 1
ATOM 11015 C C . ASN B 1 558 ? -30.188 -14.758 -1.642 1 97.75 558 ASN B C 1
ATOM 11017 O O . ASN B 1 558 ? -30.188 -15.18 -2.801 1 97.75 558 ASN B O 1
ATOM 11021 N N . GLU B 1 559 ? -31.219 -14.727 -0.92 1 96.62 559 GLU B N 1
ATOM 11022 C CA . GLU B 1 559 ? -32.469 -15.359 -1.314 1 96.62 559 GLU B CA 1
ATOM 11023 C C . GLU B 1 559 ? -33.094 -14.656 -2.51 1 96.62 559 GLU B C 1
ATOM 11025 O O . GLU B 1 559 ? -33.688 -15.297 -3.389 1 96.62 559 GLU B O 1
ATOM 11030 N N . GLU B 1 560 ? -32.969 -13.414 -2.488 1 95.44 560 GLU B N 1
ATOM 11031 C CA . GLU B 1 560 ? -33.594 -12.625 -3.547 1 95.44 560 GLU B CA 1
ATOM 11032 C C . GLU B 1 560 ? -32.969 -12.938 -4.906 1 95.44 560 GLU B C 1
ATOM 11034 O O . GLU B 1 560 ? -33.688 -13.125 -5.891 1 95.44 560 GLU B O 1
ATOM 11039 N N . LEU B 1 561 ? -31.703 -13.047 -4.938 1 96.94 561 LEU B N 1
ATOM 11040 C CA . LEU B 1 561 ? -31.016 -13.289 -6.195 1 96.94 561 LEU B CA 1
ATOM 11041 C C . LEU B 1 561 ? -30.828 -14.781 -6.445 1 96.94 561 LEU B C 1
ATOM 11043 O O . LEU B 1 561 ? -30.547 -15.195 -7.57 1 96.94 561 LEU B O 1
ATOM 11047 N N . GLY B 1 562 ? -30.953 -15.57 -5.395 1 97.94 562 GLY B N 1
ATOM 11048 C CA . GLY B 1 562 ? -30.75 -17 -5.512 1 97.94 562 GLY B CA 1
ATOM 11049 C C . GLY B 1 562 ? -29.312 -17.375 -5.797 1 97.94 562 GLY B C 1
ATOM 11050 O O . GLY B 1 562 ? -29.047 -18.297 -6.566 1 97.94 562 GLY B O 1
ATOM 11051 N N . ILE B 1 563 ? -28.391 -16.641 -5.32 1 98.69 563 ILE B N 1
ATOM 11052 C CA . ILE B 1 563 ? -26.969 -16.906 -5.555 1 98.69 563 ILE B CA 1
ATOM 11053 C C . ILE B 1 563 ? -26.188 -16.734 -4.254 1 98.69 563 ILE B C 1
ATOM 11055 O O . ILE B 1 563 ? -26.75 -16.344 -3.232 1 98.69 563 ILE B O 1
ATOM 11059 N N . ASN B 1 564 ? -24.984 -17.094 -4.242 1 98.81 564 ASN B N 1
ATOM 11060 C CA . ASN B 1 564 ? -24.031 -16.812 -3.174 1 98.81 564 ASN B CA 1
ATOM 11061 C C . ASN B 1 564 ? -23.219 -15.547 -3.463 1 98.81 564 ASN B C 1
ATOM 11063 O O . ASN B 1 564 ? -22.312 -15.562 -4.301 1 98.81 564 ASN B O 1
ATOM 11067 N N . PRO B 1 565 ? -23.531 -14.477 -2.693 1 98.62 565 PRO B N 1
ATOM 11068 C CA . PRO B 1 565 ? -22.688 -13.297 -2.902 1 98.62 565 PRO B CA 1
ATOM 11069 C C . PRO B 1 565 ? -21.203 -13.57 -2.611 1 98.62 565 PRO B C 1
ATOM 11071 O O . PRO B 1 565 ? -20.875 -14.273 -1.652 1 98.62 565 PRO B O 1
ATOM 11074 N N . GLN B 1 566 ? -20.328 -13.047 -3.426 1 98.62 566 GLN B N 1
ATOM 11075 C CA . GLN B 1 566 ? -18.906 -13.266 -3.232 1 98.62 566 GLN B CA 1
ATOM 11076 C C . GLN B 1 566 ? -18.453 -12.789 -1.854 1 98.62 566 GLN B C 1
ATOM 11078 O O . GLN B 1 566 ? -17.562 -13.383 -1.244 1 98.62 566 GLN B O 1
ATOM 11083 N N . ASP B 1 567 ? -19.016 -11.695 -1.381 1 98.44 567 ASP B N 1
ATOM 11084 C CA . ASP B 1 567 ? -18.781 -11.102 -0.07 1 98.44 567 ASP B CA 1
ATOM 11085 C C . ASP B 1 567 ? -19.953 -10.227 0.362 1 98.44 567 ASP B C 1
ATOM 11087 O O . ASP B 1 567 ? -20.953 -10.141 -0.339 1 98.44 567 ASP B O 1
ATOM 11091 N N . ASP B 1 568 ? -19.781 -9.539 1.446 1 97.81 568 ASP B N 1
ATOM 11092 C CA . ASP B 1 568 ? -20.875 -8.766 2.023 1 97.81 568 ASP B CA 1
ATOM 11093 C C . ASP B 1 568 ? -21.219 -7.566 1.145 1 97.81 568 ASP B C 1
ATOM 11095 O O . ASP B 1 568 ? -22.344 -7.043 1.212 1 97.81 568 ASP B O 1
ATOM 11099 N N . SER B 1 569 ? -20.328 -7.164 0.294 1 97.62 569 SER B N 1
ATOM 11100 C CA . SER B 1 569 ? -20.516 -5.879 -0.364 1 97.62 569 SER B CA 1
ATOM 11101 C C . SER B 1 569 ? -20.766 -6.051 -1.858 1 97.62 569 SER B C 1
ATOM 11103 O O . SER B 1 569 ? -21.266 -5.141 -2.52 1 97.62 569 SER B O 1
ATOM 11105 N N . PHE B 1 570 ? -20.484 -7.156 -2.514 1 98.12 570 PHE B N 1
ATOM 11106 C CA . PHE B 1 570 ? -20.359 -7.316 -3.959 1 98.12 570 PHE B CA 1
ATOM 11107 C C . PHE B 1 570 ? -21.672 -6.957 -4.656 1 98.12 570 PHE B C 1
ATOM 11109 O O . PHE B 1 570 ? -21.672 -6.18 -5.609 1 98.12 570 PHE B O 1
ATOM 11116 N N . ILE B 1 571 ? -22.766 -7.48 -4.172 1 97.75 571 ILE B N 1
ATOM 11117 C CA . ILE B 1 571 ? -24.047 -7.336 -4.875 1 97.75 571 ILE B CA 1
ATOM 11118 C C . ILE B 1 571 ? -24.547 -5.898 -4.738 1 97.75 571 ILE B C 1
ATOM 11120 O O . ILE B 1 571 ? -25.469 -5.488 -5.441 1 97.75 571 ILE B O 1
ATOM 11124 N N . TYR B 1 572 ? -23.906 -5.082 -3.873 1 97.44 572 TYR B N 1
ATOM 11125 C CA . TYR B 1 572 ? -24.312 -3.699 -3.635 1 97.44 572 TYR B CA 1
ATOM 11126 C C . TYR B 1 572 ? -23.359 -2.729 -4.328 1 97.44 572 TYR B C 1
ATOM 11128 O O . TYR B 1 572 ? -23.469 -1.514 -4.141 1 97.44 572 TYR B O 1
ATOM 11136 N N . LYS B 1 573 ? -22.453 -3.213 -5.078 1 97.38 573 LYS B N 1
ATOM 11137 C CA . LYS B 1 573 ? -21.562 -2.363 -5.867 1 97.38 573 LYS B CA 1
ATOM 11138 C C . LYS B 1 573 ? -22.172 -2.035 -7.227 1 97.38 573 LYS B C 1
ATOM 11140 O O . LYS B 1 573 ? -23.109 -2.697 -7.664 1 97.38 573 LYS B O 1
ATOM 11145 N N . GLU B 1 574 ? -21.594 -1.055 -7.867 1 96.12 574 GLU B N 1
ATOM 11146 C CA . GLU B 1 574 ? -22.094 -0.607 -9.164 1 96.12 574 GLU B CA 1
ATOM 11147 C C . GLU B 1 574 ? -21.797 -1.639 -10.25 1 96.12 574 GLU B C 1
ATOM 11149 O O . GLU B 1 574 ? -20.672 -2.135 -10.359 1 96.12 574 GLU B O 1
ATOM 11154 N N . PRO B 1 575 ? -22.844 -2.062 -11 1 96.38 575 PRO B N 1
ATOM 11155 C CA . PRO B 1 575 ? -22.578 -2.939 -12.141 1 96.38 575 PRO B CA 1
ATOM 11156 C C . PRO B 1 575 ? -21.688 -2.283 -13.195 1 96.38 575 PRO B C 1
ATOM 11158 O O . PRO B 1 575 ? -21.656 -1.056 -13.312 1 96.38 575 PRO B O 1
ATOM 11161 N N . TYR B 1 576 ? -21 -3.053 -13.914 1 95.75 576 TYR B N 1
ATOM 11162 C CA . TYR B 1 576 ? -20.109 -2.541 -14.945 1 95.75 576 TYR B CA 1
ATOM 11163 C C . TYR B 1 576 ? -20.188 -3.395 -16.203 1 95.75 576 TYR B C 1
ATOM 11165 O O . TYR B 1 576 ? -20.312 -4.621 -16.125 1 95.75 576 TYR B O 1
ATOM 11173 N N . ASP B 1 577 ? -20.078 -2.768 -17.359 1 94.69 577 ASP B N 1
ATOM 11174 C CA . ASP B 1 577 ? -20.062 -3.457 -18.641 1 94.69 577 ASP B CA 1
ATOM 11175 C C . ASP B 1 577 ? -18.656 -3.928 -19 1 94.69 577 ASP B C 1
ATOM 11177 O O . ASP B 1 577 ? -17.891 -3.203 -19.641 1 94.69 577 ASP B O 1
ATOM 11181 N N . ILE B 1 578 ? -18.391 -5.156 -18.75 1 94.75 578 ILE B N 1
ATOM 11182 C CA . ILE B 1 578 ? -17.062 -5.711 -18.938 1 94.75 578 ILE B CA 1
ATOM 11183 C C . ILE B 1 578 ? -16.734 -5.801 -20.422 1 94.75 578 ILE B C 1
ATOM 11185 O O . ILE B 1 578 ? -15.609 -5.535 -20.828 1 94.75 578 ILE B O 1
ATOM 11189 N N . GLU B 1 579 ? -17.641 -6.188 -21.25 1 92.06 579 GLU B N 1
ATOM 11190 C CA . GLU B 1 579 ? -17.438 -6.332 -22.688 1 92.06 579 GLU B CA 1
ATOM 11191 C C . GLU B 1 579 ? -17.094 -4.996 -23.328 1 92.06 579 GLU B C 1
ATOM 11193 O O . GLU B 1 579 ? -16.406 -4.957 -24.359 1 92.06 579 GLU B O 1
ATOM 11198 N N . GLY B 1 580 ? -17.547 -3.912 -22.719 1 93.25 580 GLY B N 1
ATOM 11199 C CA . GLY B 1 580 ? -17.312 -2.586 -23.266 1 93.25 580 GLY B CA 1
ATOM 11200 C C . GLY B 1 580 ? -15.938 -2.035 -22.938 1 93.25 580 GLY B C 1
ATOM 11201 O O . GLY B 1 580 ? -15.523 -1.015 -23.484 1 93.25 580 GLY B O 1
ATOM 11202 N N . ILE B 1 581 ? -15.172 -2.719 -22.125 1 94.25 581 ILE B N 1
ATOM 11203 C CA . ILE B 1 581 ? -13.836 -2.25 -21.766 1 94.25 581 ILE B CA 1
ATOM 11204 C C . ILE B 1 581 ? -12.906 -2.355 -22.953 1 94.25 581 ILE B C 1
ATOM 11206 O O . ILE B 1 581 ? -12.836 -3.4 -23.609 1 94.25 581 ILE B O 1
ATOM 11210 N N . GLN B 1 582 ? -12.141 -1.343 -23.266 1 92.44 582 GLN B N 1
ATOM 11211 C CA . GLN B 1 582 ? -11.156 -1.369 -24.344 1 92.44 582 GLN B CA 1
ATOM 11212 C C . GLN B 1 582 ? -10.031 -2.355 -24.031 1 92.44 582 GLN B C 1
ATOM 11214 O O . GLN B 1 582 ? -9.523 -2.398 -22.906 1 92.44 582 GLN B O 1
ATOM 11219 N N . VAL B 1 583 ? -9.648 -3.111 -25.031 1 89.31 583 VAL B N 1
ATOM 11220 C CA . VAL B 1 583 ? -8.68 -4.195 -24.875 1 89.31 583 VAL B CA 1
ATOM 11221 C C . VAL B 1 583 ? -7.359 -3.637 -24.344 1 89.31 583 VAL B C 1
ATOM 11223 O O . VAL B 1 583 ? -6.668 -4.297 -23.562 1 89.31 583 VAL B O 1
ATOM 11226 N N . GLU B 1 584 ? -7.023 -2.406 -24.766 1 90.75 584 GLU B N 1
ATOM 11227 C CA . GLU B 1 584 ? -5.762 -1.791 -24.359 1 90.75 584 GLU B CA 1
ATOM 11228 C C . GLU B 1 584 ? -5.75 -1.462 -22.875 1 90.75 584 GLU B C 1
ATOM 11230 O O . GLU B 1 584 ? -4.691 -1.204 -22.297 1 90.75 584 GLU B O 1
ATOM 11235 N N . ARG B 1 585 ? -6.914 -1.54 -22.312 1 93.88 585 ARG B N 1
ATOM 11236 C CA . ARG B 1 585 ? -7.027 -1.208 -20.891 1 93.88 585 ARG B CA 1
ATOM 11237 C C . ARG B 1 585 ? -6.973 -2.465 -20.031 1 93.88 585 ARG B C 1
ATOM 11239 O O . ARG B 1 585 ? -7.031 -2.383 -18.797 1 93.88 585 ARG B O 1
ATOM 11246 N N . LEU B 1 586 ? -6.836 -3.568 -20.672 1 92.19 586 LEU B N 1
ATOM 11247 C CA . LEU B 1 586 ? -6.684 -4.844 -19.984 1 92.19 586 LEU B CA 1
ATOM 11248 C C . LEU B 1 586 ? -5.227 -5.297 -20 1 92.19 586 LEU B C 1
ATOM 11250 O O . LEU B 1 586 ? -4.48 -4.98 -20.922 1 92.19 586 LEU B O 1
ATOM 11254 N N . PRO B 1 587 ? -4.805 -6.109 -18.953 1 93.88 587 PRO B N 1
ATOM 11255 C CA . PRO B 1 587 ? -5.566 -6.402 -17.734 1 93.88 587 PRO B CA 1
ATOM 11256 C C . PRO B 1 587 ? -5.734 -5.18 -16.844 1 93.88 587 PRO B C 1
ATOM 11258 O O . PRO B 1 587 ? -4.898 -4.273 -16.859 1 93.88 587 PRO B O 1
ATOM 11261 N N . LEU B 1 588 ? -6.762 -5.117 -16.016 1 96.25 588 LEU B N 1
ATOM 11262 C CA . LEU B 1 588 ? -7.129 -3.932 -15.25 1 96.25 588 LEU B CA 1
ATOM 11263 C C . LEU B 1 588 ? -6.066 -3.609 -14.203 1 96.25 588 LEU B C 1
ATOM 11265 O O . LEU B 1 588 ? -5.84 -2.439 -13.883 1 96.25 588 LEU B O 1
ATOM 11269 N N . VAL B 1 589 ? -5.426 -4.617 -13.672 1 93.25 589 VAL B N 1
ATOM 11270 C CA . VAL B 1 589 ? -4.484 -4.449 -12.57 1 93.25 589 VAL B CA 1
ATOM 11271 C C . VAL B 1 589 ? -3.359 -3.506 -12.992 1 93.25 589 VAL B C 1
ATOM 11273 O O . VAL B 1 589 ? -2.795 -2.791 -12.164 1 93.25 589 VAL B O 1
ATOM 11276 N N . PHE B 1 590 ? -3.049 -3.377 -14.305 1 93.44 590 PHE B N 1
ATOM 11277 C CA . PHE B 1 590 ? -1.93 -2.57 -14.781 1 93.44 590 PHE B CA 1
ATOM 11278 C C . PHE B 1 590 ? -2.42 -1.244 -15.352 1 93.44 590 PHE B C 1
ATOM 11280 O O . PHE B 1 590 ? -1.62 -0.346 -15.625 1 93.44 590 PHE B O 1
ATOM 11287 N N . ASN B 1 591 ? -3.777 -1.132 -15.453 1 96.31 591 ASN B N 1
ATOM 11288 C CA . ASN B 1 591 ? -4.246 0.004 -16.234 1 96.31 591 ASN B CA 1
ATOM 11289 C C . ASN B 1 591 ? -5.289 0.818 -15.477 1 96.31 591 ASN B C 1
ATOM 11291 O O . ASN B 1 591 ? -5.648 1.92 -15.891 1 96.31 591 ASN B O 1
ATOM 11295 N N . TRP B 1 592 ? -5.789 0.282 -14.422 1 97.25 592 TRP B N 1
ATOM 11296 C CA . TRP B 1 592 ? -6.758 0.979 -13.578 1 97.25 592 TRP B CA 1
ATOM 11297 C C . TRP B 1 592 ? -6.242 1.112 -12.148 1 97.25 592 TRP B C 1
ATOM 11299 O O . TRP B 1 592 ? -5.57 0.213 -11.641 1 97.25 592 TRP B O 1
ATOM 11309 N N . HIS B 1 593 ? -6.539 2.223 -11.516 1 97.25 593 HIS B N 1
ATOM 11310 C CA . HIS B 1 593 ? -6.273 2.332 -10.086 1 97.25 593 HIS B CA 1
ATOM 11311 C C . HIS B 1 593 ? -7.129 1.348 -9.297 1 97.25 593 HIS B C 1
ATOM 11313 O O . HIS B 1 593 ? -8.297 1.132 -9.617 1 97.25 593 HIS B O 1
ATOM 11319 N N . PRO B 1 594 ? -6.637 0.783 -8.188 1 96.75 594 PRO B N 1
ATOM 11320 C CA . PRO B 1 594 ? -7.402 -0.172 -7.387 1 96.75 594 PRO B CA 1
ATOM 11321 C C . PRO B 1 594 ? -8.75 0.385 -6.938 1 96.75 594 PRO B C 1
ATOM 11323 O O . PRO B 1 594 ? -9.758 -0.329 -6.957 1 96.75 594 PRO B O 1
ATOM 11326 N N . LEU B 1 595 ? -8.828 1.622 -6.578 1 96.75 595 LEU B N 1
ATOM 11327 C CA . LEU B 1 595 ? -10.055 2.246 -6.09 1 96.75 595 LEU B CA 1
ATOM 11328 C C . LEU B 1 595 ? -11.125 2.26 -7.172 1 96.75 595 LEU B C 1
ATOM 11330 O O . LEU B 1 595 ? -12.32 2.32 -6.867 1 96.75 595 LEU B O 1
ATOM 11334 N N . ASN B 1 596 ? -10.727 2.279 -8.383 1 96.25 596 ASN B N 1
ATOM 11335 C CA . ASN B 1 596 ? -11.68 2.199 -9.484 1 96.25 596 ASN B CA 1
ATOM 11336 C C . ASN B 1 596 ? -12.125 0.762 -9.742 1 96.25 596 ASN B C 1
ATOM 11338 O O . ASN B 1 596 ? -13.297 0.514 -10.031 1 96.25 596 ASN B O 1
ATOM 11342 N N . ILE B 1 597 ? -11.242 -0.113 -9.594 1 97.12 597 ILE B N 1
ATOM 11343 C CA . ILE B 1 597 ? -11.562 -1.518 -9.812 1 97.12 597 ILE B CA 1
ATOM 11344 C C . ILE B 1 597 ? -12.508 -2.006 -8.719 1 97.12 597 ILE B C 1
ATOM 11346 O O . ILE B 1 597 ? -13.539 -2.627 -9.008 1 97.12 597 ILE B O 1
ATOM 11350 N N . TRP B 1 598 ? -12.258 -1.701 -7.516 1 97.06 598 TRP B N 1
ATOM 11351 C CA . TRP B 1 598 ? -12.891 -2.309 -6.355 1 97.06 598 TRP B CA 1
ATOM 11352 C C . TRP B 1 598 ? -14.32 -1.786 -6.18 1 97.06 598 TRP B C 1
ATOM 11354 O O . TRP B 1 598 ? -15.133 -2.408 -5.5 1 97.06 598 TRP B O 1
ATOM 11364 N N . ARG B 1 599 ? -14.664 -0.672 -6.758 1 96.62 599 ARG B N 1
ATOM 11365 C CA . ARG B 1 599 ? -15.977 -0.084 -6.512 1 96.62 599 ARG B CA 1
ATOM 11366 C C . ARG B 1 599 ? -17.031 -0.68 -7.441 1 96.62 599 ARG B C 1
ATOM 11368 O O . ARG B 1 599 ? -18.219 -0.437 -7.27 1 96.62 599 ARG B O 1
ATOM 11375 N N . TYR B 1 600 ? -16.672 -1.488 -8.406 1 97.38 600 TYR B N 1
ATOM 11376 C CA . TYR B 1 600 ? -17.594 -2.059 -9.383 1 97.38 600 TYR B CA 1
ATOM 11377 C C . TYR B 1 600 ? -17.766 -3.555 -9.156 1 97.38 600 TYR B C 1
ATOM 11379 O O . TYR B 1 600 ? -16.938 -4.191 -8.492 1 97.38 600 TYR B O 1
ATOM 11387 N N . GLN B 1 601 ? -18.859 -4.082 -9.648 1 97.75 601 GLN B N 1
ATOM 11388 C CA . GLN B 1 601 ? -19.047 -5.523 -9.727 1 97.75 601 GLN B CA 1
ATOM 11389 C C . GLN B 1 601 ? -18.203 -6.129 -10.844 1 97.75 601 GLN B C 1
ATOM 11391 O O . GLN B 1 601 ? -18.734 -6.508 -11.898 1 97.75 601 GLN B O 1
ATOM 11396 N N . ILE B 1 602 ? -16.953 -6.293 -10.609 1 97.69 602 ILE B N 1
ATOM 11397 C CA . ILE B 1 602 ? -15.984 -6.84 -11.547 1 97.69 602 ILE B CA 1
ATOM 11398 C C . ILE B 1 602 ? -15.141 -7.91 -10.852 1 97.69 602 ILE B C 1
ATOM 11400 O O . ILE B 1 602 ? -14.711 -7.723 -9.719 1 97.69 602 ILE B O 1
ATOM 11404 N N . CYS B 1 603 ? -14.961 -9.039 -11.508 1 97.75 603 CYS B N 1
ATOM 11405 C CA . CYS B 1 603 ? -14.117 -10.109 -11 1 97.75 603 CYS B CA 1
ATOM 11406 C C . CYS B 1 603 ? -12.922 -10.344 -11.914 1 97.75 603 CYS B C 1
ATOM 11408 O O . CYS B 1 603 ? -13.039 -10.234 -13.133 1 97.75 603 CYS B O 1
ATOM 11410 N N . LYS B 1 604 ? -11.82 -10.578 -11.312 1 97.25 604 LYS B N 1
ATOM 11411 C CA . LYS B 1 604 ? -10.609 -10.914 -12.047 1 97.25 604 LYS B CA 1
ATOM 11412 C C . LYS B 1 604 ? -10.641 -12.367 -12.523 1 97.25 604 LYS B C 1
ATOM 11414 O O . LYS B 1 604 ? -10.18 -12.672 -13.625 1 97.25 604 LYS B O 1
ATOM 11419 N N . GLN B 1 605 ? -11.07 -13.25 -11.68 1 97.44 605 GLN B N 1
ATOM 11420 C CA . GLN B 1 605 ? -11.055 -14.703 -11.852 1 97.44 605 GLN B CA 1
ATOM 11421 C C . GLN B 1 605 ? -12.117 -15.367 -10.977 1 97.44 605 GLN B C 1
ATOM 11423 O O . GLN B 1 605 ? -12.859 -14.688 -10.266 1 97.44 605 GLN B O 1
ATOM 11428 N N . ALA B 1 606 ? -12.18 -16.688 -11.086 1 97.88 606 ALA B N 1
ATOM 11429 C CA . ALA B 1 606 ? -13.156 -17.453 -10.328 1 97.88 606 ALA B CA 1
ATOM 11430 C C . ALA B 1 606 ? -12.883 -17.375 -8.828 1 97.88 606 ALA B C 1
ATOM 11432 O O . ALA B 1 606 ? -11.734 -17.5 -8.398 1 97.88 606 ALA B O 1
ATOM 11433 N N . ASP B 1 607 ? -13.922 -17.109 -8.125 1 98.5 607 ASP B N 1
ATOM 11434 C CA . ASP B 1 607 ? -13.93 -17.125 -6.664 1 98.5 607 ASP B CA 1
ATOM 11435 C C . ASP B 1 607 ? -15.023 -18.047 -6.129 1 98.5 607 ASP B C 1
ATOM 11437 O O . ASP B 1 607 ? -14.781 -19.234 -5.91 1 98.5 607 ASP B O 1
ATOM 11441 N N . VAL B 1 608 ? -16.281 -17.672 -6.281 1 98.81 608 VAL B N 1
ATOM 11442 C CA . VAL B 1 608 ? -17.422 -18.484 -5.871 1 98.81 608 VAL B CA 1
ATOM 11443 C C . VAL B 1 608 ? -17.453 -19.766 -6.699 1 98.81 608 VAL B C 1
ATOM 11445 O O . VAL B 1 608 ? -17.703 -20.844 -6.168 1 98.81 608 VAL B O 1
ATOM 11448 N N . LEU B 1 609 ? -17.203 -19.672 -7.973 1 98.75 609 LEU B N 1
ATOM 11449 C CA . LEU B 1 609 ? -17.25 -20.844 -8.836 1 98.75 609 LEU B CA 1
ATOM 11450 C C . LEU B 1 609 ? -16.141 -21.828 -8.484 1 98.75 609 LEU B C 1
ATOM 11452 O O . LEU B 1 609 ?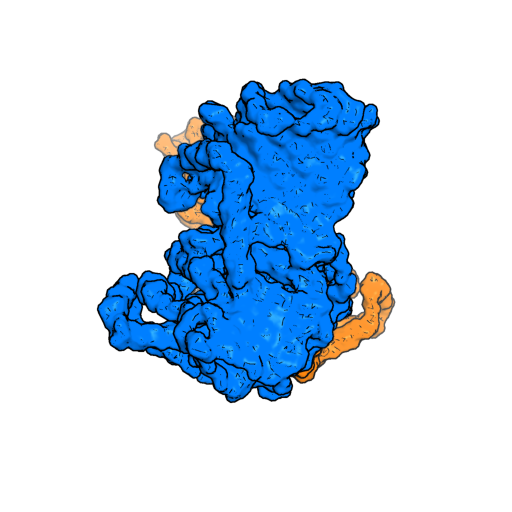 -16.312 -23.047 -8.602 1 98.75 609 LEU B O 1
ATOM 11456 N N . LEU B 1 610 ? -14.938 -21.328 -8.148 1 98.81 610 LEU B N 1
ATOM 11457 C CA . LEU B 1 610 ? -13.891 -22.219 -7.68 1 98.81 610 LEU B CA 1
ATOM 11458 C C . LEU B 1 610 ? -14.344 -22.984 -6.445 1 98.81 610 LEU B C 1
ATOM 11460 O O . LEU B 1 610 ? -14.094 -24.188 -6.336 1 98.81 610 LEU B O 1
ATOM 11464 N N . LEU B 1 611 ? -15.008 -22.266 -5.531 1 98.75 611 LEU B N 1
ATOM 11465 C CA . LEU B 1 611 ? -15.578 -22.906 -4.352 1 98.75 611 LEU B CA 1
ATOM 11466 C C . LEU B 1 611 ? -16.531 -24.031 -4.746 1 98.75 611 LEU B C 1
ATOM 11468 O O . LEU B 1 611 ? -16.5 -25.109 -4.148 1 98.75 611 LEU B O 1
ATOM 11472 N N . MET B 1 612 ? -17.312 -23.812 -5.727 1 98.44 612 MET B N 1
ATOM 11473 C CA . MET B 1 612 ? -18.328 -24.766 -6.16 1 98.44 612 MET B CA 1
ATOM 11474 C C . MET B 1 612 ? -17.688 -26 -6.789 1 98.44 612 MET B C 1
ATOM 11476 O O . MET B 1 612 ? -18.297 -27.078 -6.824 1 98.44 612 MET B O 1
ATOM 11480 N N . LEU B 1 613 ? -16.5 -25.828 -7.254 1 98.25 613 LEU B N 1
ATOM 11481 C CA . LEU B 1 613 ? -15.75 -26.984 -7.723 1 98.25 613 LEU B CA 1
ATOM 11482 C C . LEU B 1 613 ? -15.141 -27.75 -6.551 1 98.25 613 LEU B C 1
ATOM 11484 O O . LEU B 1 613 ? -15.266 -28.969 -6.469 1 98.25 613 LEU B O 1
ATOM 11488 N N . LEU B 1 614 ? -14.492 -27.109 -5.637 1 98.25 614 LEU B N 1
ATOM 11489 C CA . LEU B 1 614 ? -13.703 -27.734 -4.582 1 98.25 614 LEU B CA 1
ATOM 11490 C C . LEU B 1 614 ? -14.609 -28.422 -3.568 1 98.25 614 LEU B C 1
ATOM 11492 O O . LEU B 1 614 ? -14.297 -29.516 -3.092 1 98.25 614 LEU B O 1
ATOM 11496 N N . LEU B 1 615 ? -15.703 -27.734 -3.264 1 98.19 615 LEU B N 1
ATOM 11497 C CA . LEU B 1 615 ? -16.688 -28.328 -2.367 1 98.19 615 LEU B CA 1
ATOM 11498 C C . LEU B 1 615 ? -18 -28.594 -3.107 1 98.19 615 LEU B C 1
ATOM 11500 O O . LEU B 1 615 ? -19.062 -28.203 -2.652 1 98.19 615 LEU B O 1
ATOM 11504 N N . SER B 1 616 ? -17.875 -29.266 -4.16 1 97.31 616 SER B N 1
ATOM 11505 C CA . SER B 1 616 ? -18.938 -29.453 -5.141 1 97.31 616 SER B CA 1
ATOM 11506 C C . SER B 1 616 ? -20.172 -30.078 -4.5 1 97.31 616 SER B C 1
ATOM 11508 O O . SER B 1 616 ? -21.312 -29.734 -4.855 1 97.31 616 SER B O 1
ATOM 11510 N N . GLU B 1 617 ? -20.047 -31 -3.576 1 95.38 617 GLU B N 1
ATOM 11511 C CA . GLU B 1 617 ? -21.141 -31.75 -2.977 1 95.38 617 GLU B CA 1
ATOM 11512 C C . GLU B 1 617 ? -22.031 -30.859 -2.129 1 95.38 617 GLU B C 1
ATOM 11514 O O . GLU B 1 617 ? -23.156 -31.234 -1.791 1 95.38 617 GLU B O 1
ATOM 11519 N N . LYS B 1 618 ? -21.547 -29.672 -1.825 1 96.81 618 LYS B N 1
ATOM 11520 C CA . LYS B 1 618 ? -22.312 -28.75 -0.972 1 96.81 618 LYS B CA 1
ATOM 11521 C C . LYS B 1 618 ? -23.312 -27.938 -1.788 1 96.81 618 LYS B C 1
ATOM 11523 O O . LYS B 1 618 ? -24.219 -27.312 -1.229 1 96.81 618 LYS B O 1
ATOM 11528 N N . PHE B 1 619 ? -23.25 -27.984 -3.08 1 98.19 619 PHE B N 1
ATOM 11529 C CA . PHE B 1 619 ? -24.047 -27.094 -3.918 1 98.19 619 PHE B CA 1
ATOM 11530 C C . PHE B 1 619 ? -24.797 -27.875 -4.977 1 98.19 619 PHE B C 1
ATOM 11532 O O . PHE B 1 619 ? -24.25 -28.781 -5.609 1 98.19 619 PHE B O 1
ATOM 11539 N N . SER B 1 620 ? -26.078 -27.562 -5.176 1 97.88 620 SER B N 1
ATOM 11540 C CA . SER B 1 620 ? -26.875 -28.203 -6.219 1 97.88 620 SER B CA 1
ATOM 11541 C C . SER B 1 620 ? -26.469 -27.703 -7.602 1 97.88 620 SER B C 1
ATOM 11543 O O . SER B 1 620 ? -25.891 -26.625 -7.73 1 97.88 620 SER B O 1
ATOM 11545 N N . VAL B 1 621 ? -26.781 -28.469 -8.609 1 98 621 VAL B N 1
ATOM 11546 C CA . VAL B 1 621 ? -26.484 -28.078 -9.977 1 98 621 VAL B CA 1
ATOM 11547 C C . VAL B 1 621 ? -27.219 -26.781 -10.32 1 98 621 VAL B C 1
ATOM 11549 O O . VAL B 1 621 ? -26.688 -25.922 -11.031 1 98 621 VAL B O 1
ATOM 11552 N N . GLU B 1 622 ? -28.438 -26.594 -9.805 1 98.31 622 GLU B N 1
ATOM 11553 C CA . GLU B 1 622 ? -29.234 -25.391 -10.047 1 98.31 622 GLU B CA 1
ATOM 11554 C C . GLU B 1 622 ? -28.562 -24.156 -9.453 1 98.31 622 GLU B C 1
ATOM 11556 O O . GLU B 1 622 ? -28.516 -23.094 -10.094 1 98.31 622 GLU B O 1
ATOM 11561 N N . LEU B 1 623 ? -28.094 -24.297 -8.273 1 98.62 623 LEU B N 1
ATOM 11562 C CA . LEU B 1 623 ? -27.406 -23.188 -7.637 1 98.62 623 LEU B CA 1
ATOM 11563 C C . LEU B 1 623 ? -26.109 -22.844 -8.367 1 98.62 623 LEU B C 1
ATOM 11565 O O . LEU B 1 623 ? -25.75 -21.672 -8.508 1 98.62 623 LEU B O 1
ATOM 11569 N N . LYS B 1 624 ? -25.406 -23.922 -8.805 1 98.81 624 LYS B N 1
ATOM 11570 C CA . LYS B 1 624 ? -24.188 -23.688 -9.586 1 98.81 624 LYS B CA 1
ATOM 11571 C C . LYS B 1 624 ? -24.5 -22.938 -10.875 1 98.81 624 LYS B C 1
ATOM 11573 O O . LYS B 1 624 ? -23.75 -22.047 -11.266 1 98.81 624 LYS B O 1
ATOM 11578 N N . LYS B 1 625 ? -25.516 -23.312 -11.508 1 98.75 625 LYS B N 1
ATOM 11579 C CA . LYS B 1 625 ? -25.922 -22.641 -12.734 1 98.75 625 LYS B CA 1
ATOM 11580 C C . LYS B 1 625 ? -26.266 -21.188 -12.477 1 98.75 625 LYS B C 1
ATOM 11582 O O . LYS B 1 625 ? -25.906 -20.312 -13.266 1 98.75 625 LYS B O 1
ATOM 11587 N N . ALA B 1 626 ? -27.016 -20.922 -11.406 1 98.81 626 ALA B N 1
ATOM 11588 C CA . ALA B 1 626 ? -27.375 -19.547 -11.047 1 98.81 626 ALA B CA 1
ATOM 11589 C C . ALA B 1 626 ? -26.141 -18.703 -10.805 1 98.81 626 ALA B C 1
ATOM 11591 O O . ALA B 1 626 ? -26.078 -17.547 -11.227 1 98.81 626 ALA B O 1
ATOM 11592 N N . ASN B 1 627 ? -25.219 -19.25 -10.07 1 98.81 627 ASN B N 1
ATOM 11593 C CA . ASN B 1 627 ? -23.969 -18.516 -9.812 1 98.81 627 ASN B CA 1
ATOM 11594 C C . ASN B 1 627 ? -23.156 -18.328 -11.086 1 98.81 627 ASN B C 1
ATOM 11596 O O . ASN B 1 627 ? -22.562 -17.266 -11.297 1 98.81 627 ASN B O 1
ATOM 11600 N N . PHE B 1 628 ? -23.062 -19.344 -11.961 1 98.69 628 PHE B N 1
ATOM 11601 C CA . PHE B 1 628 ? -22.375 -19.188 -13.242 1 98.69 628 PHE B CA 1
ATOM 11602 C C . PHE B 1 628 ? -22.953 -18.031 -14.039 1 98.69 628 PHE B C 1
ATOM 11604 O O . PHE B 1 628 ? -22.219 -17.172 -14.531 1 98.69 628 PHE B O 1
ATOM 11611 N N . ASP B 1 629 ? -24.297 -17.984 -14.133 1 98.44 629 ASP B N 1
ATOM 11612 C CA . ASP B 1 629 ? -25 -16.969 -14.906 1 98.44 629 ASP B CA 1
ATOM 11613 C C . ASP B 1 629 ? -24.75 -15.578 -14.32 1 98.44 629 ASP B C 1
ATOM 11615 O O . ASP B 1 629 ? -24.719 -14.594 -15.062 1 98.44 629 ASP B O 1
ATOM 11619 N N . TYR B 1 630 ? -24.609 -15.523 -13.078 1 98.19 630 TYR B N 1
ATOM 11620 C CA . TYR B 1 630 ? -24.406 -14.242 -12.406 1 98.19 630 TYR B CA 1
ATOM 11621 C C . TYR B 1 630 ? -22.984 -13.75 -12.586 1 98.19 630 TYR B C 1
ATOM 11623 O O . TYR B 1 630 ? -22.75 -12.57 -12.859 1 98.19 630 TYR B O 1
ATOM 11631 N N . TYR B 1 631 ? -21.969 -14.586 -12.406 1 98.06 631 TYR B N 1
ATOM 11632 C CA . TYR B 1 631 ? -20.594 -14.141 -12.297 1 98.06 631 TYR B CA 1
ATOM 11633 C C . TYR B 1 631 ? -19.906 -14.148 -13.656 1 98.06 631 TYR B C 1
ATOM 11635 O O . TYR B 1 631 ? -18.969 -13.375 -13.898 1 98.06 631 TYR B O 1
ATOM 11643 N N . GLU B 1 632 ? -20.266 -15.008 -14.609 1 97.62 632 GLU B N 1
ATOM 11644 C CA . GLU B 1 632 ? -19.578 -15.117 -15.891 1 97.62 632 GLU B CA 1
ATOM 11645 C C . GLU B 1 632 ? -19.547 -13.773 -16.625 1 97.62 632 GLU B C 1
ATOM 11647 O O . GLU B 1 632 ? -18.484 -13.32 -17.031 1 97.62 632 GLU B O 1
ATOM 11652 N N . PRO B 1 633 ? -20.703 -13.047 -16.719 1 96.69 633 PRO B N 1
ATOM 11653 C CA . PRO B 1 633 ? -20.656 -11.766 -17.438 1 96.69 633 PRO B CA 1
ATOM 11654 C C . PRO B 1 633 ? -19.891 -10.695 -16.656 1 96.69 633 PRO B C 1
ATOM 11656 O O . PRO B 1 633 ? -19.625 -9.625 -17.203 1 96.69 633 PRO B O 1
ATOM 11659 N N . LYS B 1 634 ? -19.516 -10.961 -15.414 1 97.19 634 LYS B N 1
ATOM 11660 C CA . LYS B 1 634 ? -18.875 -9.961 -14.562 1 97.19 634 LYS B CA 1
ATOM 11661 C C . LYS B 1 634 ? -17.391 -10.25 -14.398 1 97.19 634 LYS B C 1
ATOM 11663 O O . LYS B 1 634 ? -16.688 -9.562 -13.648 1 97.19 634 LYS B O 1
ATOM 11668 N N . THR B 1 635 ? -16.906 -11.25 -15.039 1 97.19 635 THR B N 1
ATOM 11669 C CA . THR B 1 635 ? -15.516 -11.68 -14.883 1 97.19 635 THR B CA 1
ATOM 11670 C C . THR B 1 635 ? -14.695 -11.312 -16.125 1 97.19 635 THR B C 1
ATOM 11672 O O . THR B 1 635 ? -15.07 -11.656 -17.25 1 97.19 635 THR B O 1
ATOM 11675 N N . THR B 1 636 ? -13.555 -10.656 -15.883 1 95.75 636 THR B N 1
ATOM 11676 C CA . THR B 1 636 ? -12.703 -10.203 -16.984 1 95.75 636 THR B CA 1
ATOM 11677 C C . THR B 1 636 ? -11.836 -11.352 -17.5 1 95.75 636 THR B C 1
ATOM 11679 O O . THR B 1 636 ? -11.336 -11.305 -18.625 1 95.75 636 THR B O 1
ATOM 11682 N N . HIS B 1 637 ? -11.594 -12.352 -16.641 1 95.31 637 HIS B N 1
ATOM 11683 C CA . HIS B 1 637 ? -10.688 -13.461 -16.938 1 95.31 637 HIS B CA 1
ATOM 11684 C C . HIS B 1 637 ? -9.273 -12.953 -17.188 1 95.31 637 HIS B C 1
ATOM 11686 O O . HIS B 1 637 ? -8.562 -13.484 -18.062 1 95.31 637 HIS B O 1
ATOM 11692 N N . ASP B 1 638 ? -8.852 -11.906 -16.484 1 93.94 638 ASP B N 1
ATOM 11693 C CA . ASP B 1 638 ? -7.512 -11.336 -16.594 1 93.94 638 ASP B CA 1
ATOM 11694 C C . ASP B 1 638 ? -6.457 -12.297 -16.047 1 93.94 638 ASP B C 1
ATOM 11696 O O . ASP B 1 638 ? -5.266 -12.133 -16.312 1 93.94 638 ASP B O 1
ATOM 11700 N N . SER B 1 639 ? -6.906 -13.266 -15.344 1 94.06 639 SER B N 1
ATOM 11701 C CA . SER B 1 639 ? -6.012 -14.289 -14.797 1 94.06 639 SER B CA 1
ATOM 11702 C C . SER B 1 639 ? -6.074 -15.57 -15.617 1 94.06 639 SER B C 1
ATOM 11704 O O . SER B 1 639 ? -7.152 -15.984 -16.062 1 94.06 639 SER B O 1
ATOM 11706 N N . SER B 1 640 ? -4.918 -16.188 -15.703 1 93.12 640 SER B N 1
ATOM 11707 C CA . SER B 1 640 ? -4.852 -17.469 -16.406 1 93.12 640 SER B CA 1
ATOM 11708 C C . SER B 1 640 ? -5.551 -18.562 -15.625 1 93.12 640 SER B C 1
ATOM 11710 O O . SER B 1 640 ? -5.832 -19.641 -16.172 1 93.12 640 SER B O 1
ATOM 11712 N N . LEU B 1 641 ? -5.918 -18.344 -14.375 1 94.62 641 LEU B N 1
ATOM 11713 C CA . LEU B 1 641 ? -6.547 -19.344 -13.516 1 94.62 641 LEU B CA 1
ATOM 11714 C C . LEU B 1 641 ? -8.055 -19.375 -13.727 1 94.62 641 LEU B C 1
ATOM 11716 O O . LEU B 1 641 ? -8.734 -20.297 -13.258 1 94.62 641 LEU B O 1
ATOM 11720 N N . SER B 1 642 ? -8.523 -18.484 -14.438 1 95.69 642 SER B N 1
ATOM 11721 C CA . SER B 1 642 ? -9.969 -18.266 -14.477 1 95.69 642 SER B CA 1
ATOM 11722 C C . SER B 1 642 ? -10.648 -19.234 -15.43 1 95.69 642 SER B C 1
ATOM 11724 O O . SER B 1 642 ? -11.594 -19.938 -15.047 1 95.69 642 SER B O 1
ATOM 11726 N N . ALA B 1 643 ? -10.172 -19.406 -16.609 1 96.56 643 ALA B N 1
ATOM 11727 C CA . ALA B 1 643 ? -10.852 -20.094 -17.703 1 96.56 643 ALA B CA 1
ATOM 11728 C C . ALA B 1 643 ? -11.117 -21.547 -17.359 1 96.56 643 ALA B C 1
ATOM 11730 O O . ALA B 1 643 ? -12.188 -22.078 -17.672 1 96.56 643 ALA B O 1
ATOM 11731 N N . CYS B 1 644 ? -10.211 -22.172 -16.766 1 98.06 644 CYS B N 1
ATOM 11732 C CA . CYS B 1 644 ? -10.367 -23.609 -16.516 1 98.06 644 CYS B CA 1
ATOM 11733 C C . CYS B 1 644 ? -11.508 -23.875 -15.547 1 98.06 644 CYS B C 1
ATOM 11735 O O . CYS B 1 644 ? -12.266 -24.828 -15.711 1 98.06 644 CYS B O 1
ATOM 11737 N N . ILE B 1 645 ? -11.688 -23.031 -14.523 1 98.69 645 ILE B N 1
ATOM 11738 C CA . ILE B 1 645 ? -12.758 -23.219 -13.547 1 98.69 645 ILE B CA 1
ATOM 11739 C C . ILE B 1 645 ? -14.109 -22.984 -14.219 1 98.69 645 ILE B C 1
ATOM 11741 O O . ILE B 1 645 ? -15.055 -23.75 -13.992 1 98.69 645 ILE B O 1
ATOM 11745 N N . PHE B 1 646 ? -14.172 -21.969 -15.023 1 98.5 646 PHE B N 1
ATOM 11746 C CA . PHE B 1 646 ? -15.406 -21.719 -15.75 1 98.5 646 PHE B CA 1
ATOM 11747 C C . PHE B 1 646 ? -15.727 -22.859 -16.703 1 98.5 646 PHE B C 1
ATOM 11749 O O . PHE B 1 646 ? -16.891 -23.219 -16.875 1 98.5 646 PHE B O 1
ATOM 11756 N N . SER B 1 647 ? -14.742 -23.469 -17.312 1 98.31 647 SER B N 1
ATOM 11757 C CA . SER B 1 647 ? -14.938 -24.625 -18.172 1 98.31 647 SER B CA 1
ATOM 11758 C C . SER B 1 647 ? -15.555 -25.797 -17.391 1 98.31 647 SER B C 1
ATOM 11760 O O . SER B 1 647 ? -16.531 -26.391 -17.844 1 98.31 647 SER B O 1
ATOM 11762 N N . VAL B 1 648 ? -15 -26.109 -16.281 1 98.75 648 VAL B N 1
ATOM 11763 C CA . VAL B 1 648 ? -15.422 -27.25 -15.492 1 98.75 648 VAL B CA 1
ATOM 11764 C C . VAL B 1 648 ? -16.859 -27.062 -15.031 1 98.75 648 VAL B C 1
ATOM 11766 O O . VAL B 1 648 ? -17.688 -27.969 -15.164 1 98.75 648 VAL B O 1
ATOM 11769 N N . ILE B 1 649 ? -17.141 -25.859 -14.484 1 98.81 649 ILE B N 1
ATOM 11770 C CA . ILE B 1 649 ? -18.484 -25.625 -13.969 1 98.81 649 ILE B CA 1
ATOM 11771 C C . ILE B 1 649 ? -19.484 -25.562 -15.117 1 98.81 649 ILE B C 1
ATOM 11773 O O . ILE B 1 649 ? -20.594 -26.078 -15.008 1 98.81 649 ILE B O 1
ATOM 11777 N N . ALA B 1 650 ? -19.125 -24.906 -16.219 1 98.62 650 ALA B N 1
ATOM 11778 C CA . ALA B 1 650 ? -19.984 -24.891 -17.406 1 98.62 650 ALA B CA 1
ATOM 11779 C C . ALA B 1 650 ? -20.312 -26.312 -17.844 1 98.62 650 ALA B C 1
ATOM 11781 O O . ALA B 1 650 ? -21.453 -26.594 -18.25 1 98.62 650 ALA B O 1
ATOM 11782 N N . SER B 1 651 ? -19.359 -27.188 -17.844 1 98.25 651 SER B N 1
ATOM 11783 C CA . SER B 1 651 ? -19.578 -28.594 -18.188 1 98.25 651 SER B CA 1
ATOM 11784 C C . SER B 1 651 ? -20.609 -29.234 -17.281 1 98.25 651 SER B C 1
ATOM 11786 O O . SER B 1 651 ? -21.5 -29.938 -17.75 1 98.25 651 SER B O 1
ATOM 11788 N N . GLU B 1 652 ? -20.5 -28.984 -16.047 1 98.12 652 GLU B N 1
ATOM 11789 C CA . GLU B 1 652 ? -21.391 -29.594 -15.062 1 98.12 652 GLU B CA 1
ATOM 11790 C C . GLU B 1 652 ? -22.828 -29.078 -15.219 1 98.12 652 GLU B C 1
ATOM 11792 O O . GLU B 1 652 ? -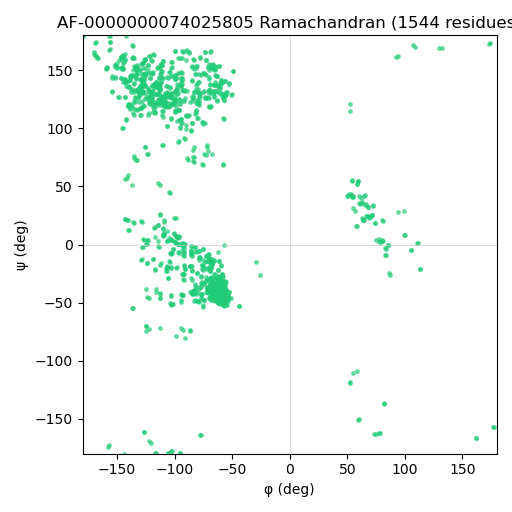23.781 -29.844 -15.078 1 98.12 652 GLU B O 1
ATOM 11797 N N . VAL B 1 653 ? -22.969 -27.781 -15.547 1 98.31 653 VAL B N 1
ATOM 11798 C CA . VAL B 1 653 ? -24.297 -27.188 -15.539 1 98.31 653 VAL B CA 1
ATOM 11799 C C . VAL B 1 653 ? -24.922 -27.281 -16.938 1 98.31 653 VAL B C 1
ATOM 11801 O O . VAL B 1 653 ? -26 -26.75 -17.172 1 98.31 653 VAL B O 1
ATOM 11804 N N . GLY B 1 654 ? -24.234 -27.812 -17.875 1 97.31 654 GLY B N 1
ATOM 11805 C CA . GLY B 1 654 ? -24.812 -28.141 -19.172 1 97.31 654 GLY B CA 1
ATOM 11806 C C . GLY B 1 654 ? -24.484 -27.094 -20.234 1 97.31 654 GLY B C 1
ATOM 11807 O O . GLY B 1 654 ? -25.062 -27.125 -21.328 1 97.31 654 GLY B O 1
ATOM 11808 N N . TYR B 1 655 ? -23.672 -26.188 -19.969 1 97.5 655 TYR B N 1
ATOM 11809 C CA . TYR B 1 655 ? -23.25 -25.188 -20.953 1 97.5 655 TYR B CA 1
ATOM 11810 C C . TYR B 1 655 ? -22.047 -25.688 -21.75 1 97.5 655 TYR B C 1
ATOM 11812 O O . TYR B 1 655 ? -20.953 -25.125 -21.625 1 97.5 655 TYR B O 1
ATOM 11820 N N . LYS B 1 656 ? -22.266 -26.609 -22.625 1 96.88 656 LYS B N 1
ATOM 11821 C CA . LYS B 1 656 ? -21.219 -27.391 -23.281 1 96.88 656 LYS B CA 1
ATOM 11822 C C . LYS B 1 656 ? -20.344 -26.516 -24.172 1 96.88 656 LYS B C 1
ATOM 11824 O O . LYS B 1 656 ? -19.141 -26.719 -24.266 1 96.88 656 LYS B O 1
ATOM 11829 N N . ASN B 1 657 ? -20.922 -25.5 -24.828 1 95.12 657 ASN B N 1
ATOM 11830 C CA . ASN B 1 657 ? -20.141 -24.625 -25.688 1 95.12 657 ASN B CA 1
ATOM 11831 C C . ASN B 1 657 ? -19.172 -23.766 -24.875 1 95.12 657 ASN B C 1
ATOM 11833 O O . ASN B 1 657 ? -18.016 -23.578 -25.25 1 95.12 657 ASN B O 1
ATOM 11837 N N . TYR B 1 658 ? -19.703 -23.234 -23.75 1 95.5 658 TYR B N 1
ATOM 11838 C CA . TYR B 1 658 ? -18.828 -22.484 -22.844 1 95.5 658 TYR B CA 1
ATOM 11839 C C . TYR B 1 658 ? -17.688 -23.359 -22.344 1 95.5 658 TYR B C 1
ATOM 11841 O O . TYR B 1 658 ? -16.531 -22.953 -22.328 1 95.5 658 TYR B O 1
ATOM 11849 N N . ALA B 1 659 ? -18.078 -24.531 -21.953 1 97.56 659 ALA B N 1
ATOM 11850 C CA . ALA B 1 659 ? -17.094 -25.469 -21.406 1 97.56 659 ALA B CA 1
ATOM 11851 C C . ALA B 1 659 ? -15.961 -25.719 -22.406 1 97.56 659 ALA B C 1
ATOM 11853 O O . ALA B 1 659 ? -14.781 -25.641 -22.062 1 97.56 659 ALA B O 1
ATOM 11854 N N . TYR B 1 660 ? -16.344 -25.969 -23.641 1 96.06 660 TYR B N 1
ATOM 11855 C CA . TYR B 1 660 ? -15.375 -26.281 -24.672 1 96.06 660 TYR B CA 1
ATOM 11856 C C . TYR B 1 660 ? -14.508 -25.078 -25 1 96.06 660 TYR B C 1
ATOM 11858 O O . TYR B 1 660 ? -13.281 -25.203 -25.125 1 96.06 660 TYR B O 1
ATOM 11866 N N . ASN B 1 661 ? -15.078 -23.938 -25.141 1 94.88 661 ASN B N 1
ATOM 11867 C CA . ASN B 1 661 ? -14.336 -22.719 -25.5 1 94.88 661 ASN B CA 1
ATOM 11868 C C . ASN B 1 661 ? -13.344 -22.328 -24.406 1 94.88 661 ASN B C 1
ATOM 11870 O O . ASN B 1 661 ? -12.219 -21.953 -24.703 1 94.88 661 ASN B O 1
ATOM 11874 N N . TYR B 1 662 ? -13.805 -22.391 -23.156 1 96.44 662 TYR B N 1
ATOM 11875 C CA . TYR B 1 662 ? -12.898 -22.094 -22.062 1 96.44 662 TYR B CA 1
ATOM 11876 C C . TYR B 1 662 ? -11.781 -23.125 -21.969 1 96.44 662 TYR B C 1
ATOM 11878 O O . TYR B 1 662 ? -10.648 -22.797 -21.609 1 96.44 662 TYR B O 1
ATOM 11886 N N . PHE B 1 663 ? -12.125 -24.375 -22.266 1 96.75 663 PHE B N 1
ATOM 11887 C CA . PHE B 1 663 ? -11.094 -25.406 -22.312 1 96.75 663 PHE B CA 1
ATOM 11888 C C . PHE B 1 663 ? -10.039 -25.062 -23.359 1 96.75 663 PHE B C 1
ATOM 11890 O O . PHE B 1 663 ? -8.844 -25.172 -23.109 1 96.75 663 PHE B O 1
ATOM 11897 N N . MET B 1 664 ? -10.453 -24.719 -24.547 1 95.31 664 MET B N 1
ATOM 11898 C CA . MET B 1 664 ? -9.531 -24.359 -25.625 1 95.31 664 MET B CA 1
ATOM 11899 C C . MET B 1 664 ? -8.578 -23.25 -25.188 1 95.31 664 MET B C 1
ATOM 11901 O O . MET B 1 664 ? -7.371 -23.344 -25.406 1 95.31 664 MET B O 1
ATOM 11905 N N . GLN B 1 665 ? -9.125 -22.266 -24.562 1 94.88 665 GLN B N 1
ATOM 11906 C CA . GLN B 1 665 ? -8.312 -21.172 -24.047 1 94.88 665 GLN B CA 1
ATOM 11907 C C . GLN B 1 665 ? -7.305 -21.656 -23.016 1 94.88 665 GLN B C 1
ATOM 11909 O O . GLN B 1 665 ? -6.141 -21.25 -23.031 1 94.88 665 GLN B O 1
ATOM 11914 N N . THR B 1 666 ? -7.762 -22.516 -22.125 1 96.69 666 THR B N 1
ATOM 11915 C CA . THR B 1 666 ? -6.906 -23.047 -21.062 1 96.69 666 THR B CA 1
ATOM 11916 C C . THR B 1 666 ? -5.785 -23.891 -21.641 1 96.69 666 THR B C 1
ATOM 11918 O O . THR B 1 666 ? -4.613 -23.688 -21.328 1 96.69 666 THR B O 1
ATOM 11921 N N . ALA B 1 667 ? -6.129 -24.797 -22.531 1 96.88 667 ALA B N 1
ATOM 11922 C CA . ALA B 1 667 ? -5.199 -25.781 -23.062 1 96.88 667 ALA B CA 1
ATOM 11923 C C . ALA B 1 667 ? -4.137 -25.125 -23.938 1 96.88 667 ALA B C 1
ATOM 11925 O O . ALA B 1 667 ? -3.008 -25.625 -24.031 1 96.88 667 ALA B O 1
ATOM 11926 N N . ARG B 1 668 ? -4.43 -24.047 -24.531 1 96.81 668 ARG B N 1
ATOM 11927 C CA . ARG B 1 668 ? -3.49 -23.438 -25.469 1 96.81 668 ARG B CA 1
ATOM 11928 C C . ARG B 1 668 ? -3.066 -22.047 -24.969 1 96.81 668 ARG B C 1
ATOM 11930 O O . ARG B 1 668 ? -2.525 -21.25 -25.734 1 96.81 668 ARG B O 1
ATOM 11937 N N . MET B 1 669 ? -3.34 -21.734 -23.703 1 95.56 669 MET B N 1
ATOM 11938 C CA . MET B 1 669 ? -3.043 -20.438 -23.078 1 95.56 669 MET B CA 1
ATOM 11939 C C . MET B 1 669 ? -1.639 -19.969 -23.453 1 95.56 669 MET B C 1
ATOM 11941 O O . MET B 1 669 ? -1.463 -18.859 -23.953 1 95.56 669 MET B O 1
ATOM 11945 N N . ASP B 1 670 ? -0.631 -20.766 -23.25 1 96.94 670 ASP B N 1
ATOM 11946 C CA . ASP B 1 670 ? 0.761 -20.391 -23.484 1 96.94 670 ASP B CA 1
ATOM 11947 C C . ASP B 1 670 ? 1.145 -20.594 -24.938 1 96.94 670 ASP B C 1
ATOM 11949 O O . ASP B 1 670 ? 1.825 -19.75 -25.531 1 96.94 670 ASP B O 1
ATOM 11953 N N . LEU B 1 671 ? 0.683 -21.688 -25.547 1 97.19 671 LEU B N 1
ATOM 11954 C CA . LEU B 1 671 ? 1.053 -22.031 -26.922 1 97.19 671 LEU B CA 1
ATOM 11955 C C . LEU B 1 671 ? 0.592 -20.938 -27.891 1 97.19 671 LEU B C 1
ATOM 11957 O O . LEU B 1 671 ? 1.261 -20.672 -28.891 1 97.19 671 LEU B O 1
ATOM 11961 N N . ASP B 1 672 ? -0.56 -20.375 -27.547 1 95.69 672 ASP B N 1
ATOM 11962 C CA . ASP B 1 672 ? -1.088 -19.344 -28.422 1 95.69 672 ASP B CA 1
ATOM 11963 C C . ASP B 1 672 ? -1.009 -17.969 -27.766 1 95.69 672 ASP B C 1
ATOM 11965 O O . ASP B 1 672 ? -1.585 -17 -28.266 1 95.69 672 ASP B O 1
ATOM 11969 N N . ASP B 1 673 ? -0.382 -17.859 -26.656 1 94 673 ASP B N 1
ATOM 11970 C CA . ASP B 1 673 ? -0.037 -16.625 -25.953 1 94 673 ASP B CA 1
ATOM 11971 C C . ASP B 1 673 ? -1.271 -15.766 -25.719 1 94 673 ASP B C 1
ATOM 11973 O O . ASP B 1 673 ? -1.286 -14.586 -26.094 1 94 673 ASP B O 1
ATOM 11977 N N . TYR B 1 674 ? -2.291 -16.297 -25.109 1 90.75 674 TYR B N 1
ATOM 11978 C CA . TYR B 1 674 ? -3.568 -15.633 -24.891 1 90.75 674 TYR B CA 1
ATOM 11979 C C . TYR B 1 674 ? -3.389 -14.367 -24.062 1 90.75 674 TYR B C 1
ATOM 11981 O O . TYR B 1 674 ? -4.086 -13.367 -24.281 1 90.75 674 TYR B O 1
ATOM 11989 N N . ASN B 1 675 ? -2.502 -14.281 -23.141 1 88.19 675 ASN B N 1
ATOM 11990 C CA . ASN B 1 675 ? -2.336 -13.141 -22.25 1 88.19 675 ASN B CA 1
ATOM 11991 C C . ASN B 1 675 ? -1.172 -12.258 -22.688 1 88.19 675 ASN B C 1
ATOM 11993 O O . ASN B 1 675 ? -0.828 -11.297 -21.984 1 88.19 675 ASN B O 1
ATOM 11997 N N . ASN B 1 676 ? -0.417 -12.633 -23.734 1 89.19 676 ASN B N 1
ATOM 11998 C CA . ASN B 1 676 ? 0.699 -11.883 -24.297 1 89.19 676 ASN B CA 1
ATOM 11999 C C . ASN B 1 676 ? 1.836 -11.719 -23.297 1 89.19 676 ASN B C 1
ATOM 12001 O O . ASN B 1 676 ? 2.41 -10.641 -23.172 1 89.19 676 ASN B O 1
ATOM 12005 N N . ASN B 1 677 ? 2.02 -12.734 -22.547 1 91.94 677 ASN B N 1
ATOM 12006 C CA . ASN B 1 677 ? 3.066 -12.609 -21.531 1 91.94 677 ASN B CA 1
ATOM 12007 C C . ASN B 1 677 ? 3.848 -13.914 -21.375 1 91.94 677 ASN B C 1
ATOM 12009 O O . ASN B 1 677 ? 4.516 -14.117 -20.359 1 91.94 677 ASN B O 1
ATOM 12013 N N . VAL B 1 678 ? 3.852 -14.805 -22.344 1 94.81 678 VAL B N 1
ATOM 12014 C CA . VAL B 1 678 ? 4.535 -16.094 -22.281 1 94.81 678 VAL B CA 1
ATOM 12015 C C . VAL B 1 678 ? 6.047 -15.867 -22.219 1 94.81 678 VAL B C 1
ATOM 12017 O O . VAL B 1 678 ? 6.773 -16.688 -21.656 1 94.81 678 VAL B O 1
ATOM 12020 N N . HIS B 1 679 ? 6.508 -14.727 -22.734 1 94.94 679 HIS B N 1
ATOM 12021 C CA . HIS B 1 679 ? 7.938 -14.43 -22.703 1 94.94 679 HIS B CA 1
ATOM 12022 C C . HIS B 1 679 ? 8.453 -14.359 -21.266 1 94.94 679 HIS B C 1
ATOM 12024 O O . HIS B 1 679 ? 9.664 -14.484 -21.031 1 94.94 679 HIS B O 1
ATOM 12030 N N . LYS B 1 680 ? 7.508 -14.281 -20.281 1 95 680 LYS B N 1
ATOM 12031 C CA . LYS B 1 680 ? 7.91 -14.219 -18.891 1 95 680 LYS B CA 1
ATOM 12032 C C . LYS B 1 680 ? 7.961 -15.609 -18.266 1 95 680 LYS B C 1
ATOM 12034 O O . LYS B 1 680 ? 8.359 -15.758 -17.094 1 95 680 LYS B O 1
ATOM 12039 N N . GLY B 1 681 ? 7.496 -16.594 -18.938 1 97.19 681 GLY B N 1
ATOM 12040 C CA . GLY B 1 681 ? 7.418 -17.969 -18.453 1 97.19 681 GLY B CA 1
ATOM 12041 C C . GLY B 1 681 ? 6.051 -18.594 -18.641 1 97.19 681 GLY B C 1
ATOM 12042 O O . GLY B 1 681 ? 5.078 -17.891 -18.953 1 97.19 681 GLY B O 1
ATOM 12043 N N . LEU B 1 682 ? 5.977 -19.844 -18.438 1 98.12 682 LEU B N 1
ATOM 12044 C CA . LEU B 1 682 ? 4.742 -20.609 -18.625 1 98.12 682 LEU B CA 1
ATOM 12045 C C . LEU B 1 682 ? 3.834 -20.484 -17.406 1 98.12 682 LEU B C 1
ATOM 12047 O O . LEU B 1 682 ? 4.309 -20.281 -16.297 1 98.12 682 LEU B O 1
ATOM 12051 N N . HIS B 1 683 ? 2.514 -20.609 -17.594 1 97.88 683 HIS B N 1
ATOM 12052 C CA . HIS B 1 683 ? 1.529 -20.578 -16.516 1 97.88 683 HIS B CA 1
ATOM 12053 C C . HIS B 1 683 ? 1.226 -21.984 -16 1 97.88 683 HIS B C 1
ATOM 12055 O O . HIS B 1 683 ? 0.248 -22.594 -16.422 1 97.88 683 HIS B O 1
ATOM 12061 N N . THR B 1 684 ? 1.909 -22.406 -15.031 1 98.31 684 THR B N 1
ATOM 12062 C CA . THR B 1 684 ? 1.872 -23.812 -14.617 1 98.31 684 THR B CA 1
ATOM 12063 C C . THR B 1 684 ? 0.495 -24.172 -14.07 1 98.31 684 THR B C 1
ATOM 12065 O O . THR B 1 684 ? -0.021 -25.25 -14.344 1 98.31 684 THR B O 1
ATOM 12068 N N . ALA B 1 685 ? -0.136 -23.281 -13.281 1 98.19 685 ALA B N 1
ATOM 12069 C CA . ALA B 1 685 ? -1.457 -23.594 -12.742 1 98.19 685 ALA B CA 1
ATOM 12070 C C . ALA B 1 685 ? -2.49 -23.719 -13.859 1 98.19 685 ALA B C 1
ATOM 12072 O O . ALA B 1 685 ? -3.375 -24.578 -13.797 1 98.19 685 ALA B O 1
ATOM 12073 N N . SER B 1 686 ? -2.424 -22.844 -14.82 1 97.94 686 SER B N 1
ATOM 12074 C CA . SER B 1 686 ? -3.309 -22.953 -15.977 1 97.94 686 SER B CA 1
ATOM 12075 C C . SER B 1 686 ? -3.092 -24.266 -16.719 1 97.94 686 SER B C 1
ATOM 12077 O O . SER B 1 686 ? -4.047 -24.891 -17.203 1 97.94 686 SER B O 1
ATOM 12079 N N . MET B 1 687 ? -1.863 -24.688 -16.828 1 98.44 687 MET B N 1
ATOM 12080 C CA . MET B 1 687 ? -1.538 -25.953 -17.484 1 98.44 687 MET B CA 1
ATOM 12081 C C . MET B 1 687 ? -2.225 -27.109 -16.781 1 98.44 687 MET B C 1
ATOM 12083 O O . MET B 1 687 ? -2.805 -27.984 -17.438 1 98.44 687 MET B O 1
ATOM 12087 N N . ALA B 1 688 ? -2.168 -27.094 -15.492 1 98.69 688 ALA B N 1
ATOM 12088 C CA . ALA B 1 688 ? -2.873 -28.109 -14.734 1 98.69 688 ALA B CA 1
ATOM 12089 C C . ALA B 1 688 ? -4.383 -28 -14.922 1 98.69 688 ALA B C 1
ATOM 12091 O O . ALA B 1 688 ? -5.098 -29 -14.914 1 98.69 688 ALA B O 1
ATOM 12092 N N . GLY B 1 689 ? -4.848 -26.797 -15.094 1 98.5 689 GLY B N 1
ATOM 12093 C CA . GLY B 1 689 ? -6.254 -26.547 -15.359 1 98.5 689 GLY B CA 1
ATOM 12094 C C . GLY B 1 689 ? -6.766 -27.25 -16.594 1 98.5 689 GLY B C 1
ATOM 12095 O O . GLY B 1 689 ? -7.938 -27.641 -16.672 1 98.5 689 GLY B O 1
ATOM 12096 N N . ALA B 1 690 ? -5.902 -27.422 -17.578 1 98.44 690 ALA B N 1
ATOM 12097 C CA . ALA B 1 690 ? -6.297 -28.156 -18.781 1 98.44 690 ALA B CA 1
ATOM 12098 C C . ALA B 1 690 ? -6.691 -29.594 -18.469 1 98.44 690 ALA B C 1
ATOM 12100 O O . ALA B 1 690 ? -7.684 -30.094 -18.984 1 98.44 690 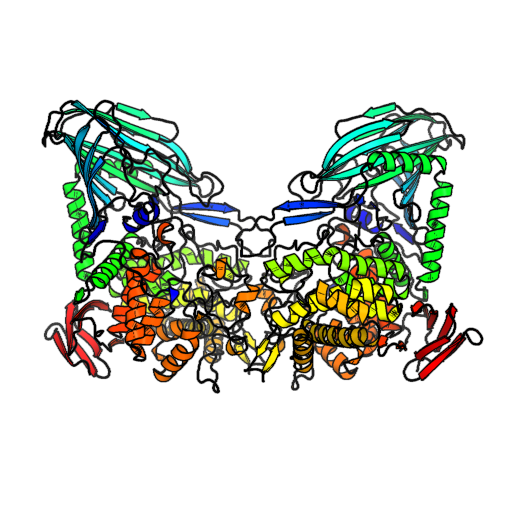ALA B O 1
ATOM 12101 N N . TRP B 1 691 ? -5.895 -30.188 -17.672 1 98.62 691 TRP B N 1
ATOM 12102 C CA . TRP B 1 691 ? -6.23 -31.531 -17.219 1 98.62 691 TRP B CA 1
ATOM 12103 C C . TRP B 1 691 ? -7.559 -31.547 -16.469 1 98.62 691 TRP B C 1
ATOM 12105 O O . TRP B 1 691 ? -8.391 -32.438 -16.688 1 98.62 691 TRP B O 1
ATOM 12115 N N . MET B 1 692 ? -7.82 -30.578 -15.625 1 98.44 692 MET B N 1
ATOM 12116 C CA . MET B 1 692 ? -9.055 -30.453 -14.852 1 98.44 692 MET B CA 1
ATOM 12117 C C . MET B 1 692 ? -10.266 -30.344 -15.773 1 98.44 692 MET B C 1
ATOM 12119 O O . MET B 1 692 ? -11.328 -30.906 -15.477 1 98.44 692 MET B O 1
ATOM 12123 N N . CYS B 1 693 ? -10.102 -29.594 -16.812 1 98.56 693 CYS B N 1
ATOM 12124 C CA . CYS B 1 693 ? -11.203 -29.422 -17.75 1 98.56 693 CYS B CA 1
ATOM 12125 C C . CYS B 1 693 ? -11.656 -30.766 -18.312 1 98.56 693 CYS B C 1
ATOM 12127 O O . CYS B 1 693 ? -12.852 -31.016 -18.453 1 98.56 693 CYS B O 1
ATOM 12129 N N . VAL B 1 694 ? -10.703 -31.625 -18.609 1 98.62 694 VAL B N 1
ATOM 12130 C CA . VAL B 1 694 ? -11.031 -32.938 -19.188 1 98.62 694 VAL B CA 1
ATOM 12131 C C . VAL B 1 694 ? -11.586 -33.844 -18.094 1 98.62 694 VAL B C 1
ATOM 12133 O O . VAL B 1 694 ? -12.68 -34.406 -18.234 1 98.62 694 VAL B O 1
ATOM 12136 N N . VAL B 1 695 ? -10.891 -34 -17.016 1 98.56 695 VAL B N 1
ATOM 12137 C CA . VAL B 1 695 ? -11.156 -35 -16.016 1 98.56 695 VAL B CA 1
ATOM 12138 C C . VAL B 1 695 ? -12.312 -34.562 -15.125 1 98.56 695 VAL B C 1
ATOM 12140 O O . VAL B 1 695 ? -13.266 -35.312 -14.922 1 98.56 695 VAL B O 1
ATOM 12143 N N . ASN B 1 696 ? -12.242 -33.375 -14.641 1 98.56 696 ASN B N 1
ATOM 12144 C CA . ASN B 1 696 ? -13.297 -32.844 -13.773 1 98.56 696 ASN B CA 1
ATOM 12145 C C . ASN B 1 696 ? -14.445 -32.25 -14.578 1 98.56 696 ASN B C 1
ATOM 12147 O O . ASN B 1 696 ? -15.578 -32.156 -14.086 1 98.56 696 ASN B O 1
ATOM 12151 N N . GLY B 1 697 ? -14.141 -31.734 -15.734 1 98.56 697 GLY B N 1
ATOM 12152 C CA . GLY B 1 697 ? -15.164 -31.109 -16.562 1 98.56 697 GLY B CA 1
ATOM 12153 C C . GLY B 1 697 ? -15.898 -32.094 -17.453 1 98.56 697 GLY B C 1
ATOM 12154 O O . GLY B 1 697 ? -16.984 -32.594 -17.094 1 98.56 697 GLY B O 1
ATOM 12155 N N . PHE B 1 698 ? -15.289 -32.594 -18.5 1 98.44 698 PHE B N 1
ATOM 12156 C CA . PHE B 1 698 ? -15.938 -33.438 -19.5 1 98.44 698 PHE B CA 1
ATOM 12157 C C . PHE B 1 698 ? -16.234 -34.844 -18.938 1 98.44 698 PHE B C 1
ATOM 12159 O O . PHE B 1 698 ? -17.297 -35.406 -19.203 1 98.44 698 PHE B O 1
ATOM 12166 N N . ALA B 1 699 ? -15.297 -35.375 -18.125 1 98.31 699 ALA B N 1
ATOM 12167 C CA . ALA B 1 699 ? -15.516 -36.688 -17.531 1 98.31 699 ALA B CA 1
ATOM 12168 C C . ALA B 1 699 ? -16.328 -36.594 -16.25 1 98.31 699 ALA B C 1
ATOM 12170 O O . ALA B 1 699 ? -16.844 -37.594 -15.758 1 98.31 699 ALA B O 1
ATOM 12171 N N . GLY B 1 700 ? -16.391 -35.406 -15.648 1 98.12 700 GLY B N 1
ATOM 12172 C CA . GLY B 1 700 ? -17.219 -35.125 -14.484 1 98.12 700 GLY B CA 1
ATOM 12173 C C . GLY B 1 700 ? -16.688 -35.781 -13.219 1 98.12 700 GLY B C 1
ATOM 12174 O O . GLY B 1 700 ? -17.453 -36.062 -12.289 1 98.12 700 GLY B O 1
ATOM 12175 N N . MET B 1 701 ? -15.445 -36.031 -13.164 1 98.44 701 MET B N 1
ATOM 12176 C CA . MET B 1 701 ? -14.891 -36.719 -11.992 1 98.44 701 MET B CA 1
ATOM 12177 C C . MET B 1 701 ? -15.016 -35.844 -10.75 1 98.44 701 MET B C 1
ATOM 12179 O O . MET B 1 701 ? -14.68 -34.656 -10.789 1 98.44 701 MET B O 1
ATOM 12183 N N . ARG B 1 702 ? -15.578 -36.344 -9.727 1 98 702 ARG B N 1
ATOM 12184 C CA . ARG B 1 702 ? -15.586 -35.812 -8.375 1 98 702 ARG B CA 1
ATOM 12185 C C . ARG B 1 702 ? -15.234 -36.875 -7.348 1 98 702 ARG B C 1
ATOM 12187 O O . ARG B 1 702 ? -15.406 -38.062 -7.605 1 98 702 ARG B O 1
ATOM 12194 N N . VAL B 1 703 ? -14.688 -36.406 -6.289 1 96.19 703 VAL B N 1
ATOM 12195 C CA . VAL B 1 703 ? -14.445 -37.312 -5.172 1 96.19 703 VAL B CA 1
ATOM 12196 C C . VAL B 1 703 ? -15.125 -36.781 -3.914 1 96.19 703 VAL B C 1
ATOM 12198 O O . VAL B 1 703 ? -14.789 -35.688 -3.432 1 96.19 703 VAL B O 1
ATOM 12201 N N . PHE B 1 704 ? -16.047 -37.344 -3.441 1 90.94 704 PHE B N 1
ATOM 12202 C CA . PHE B 1 704 ? -16.672 -37.062 -2.158 1 90.94 704 PHE B CA 1
ATOM 12203 C C . PHE B 1 704 ? -17.203 -38.344 -1.505 1 90.94 704 PHE B C 1
ATOM 12205 O O . PHE B 1 704 ? -17.375 -39.344 -2.174 1 90.94 704 PHE B O 1
ATOM 12212 N N . ASP B 1 705 ? -17.25 -38.344 -0.159 1 88.38 705 ASP B N 1
ATOM 12213 C CA . ASP B 1 705 ? -17.594 -39.5 0.657 1 88.38 705 ASP B CA 1
ATOM 12214 C C . ASP B 1 705 ? -16.656 -40.688 0.363 1 88.38 705 ASP B C 1
ATOM 12216 O O . ASP B 1 705 ? -17.094 -41.844 0.289 1 88.38 705 ASP B O 1
ATOM 12220 N N . GLU B 1 706 ? -15.477 -40.406 -0.02 1 89.31 706 GLU B N 1
ATOM 12221 C CA . GLU B 1 706 ? -14.391 -41.344 -0.253 1 89.31 706 GLU B CA 1
ATOM 12222 C C . GLU B 1 706 ? -14.672 -42.219 -1.48 1 89.31 706 GLU B C 1
ATOM 12224 O O . GLU B 1 706 ? -14.172 -43.344 -1.58 1 89.31 706 GLU B O 1
ATOM 12229 N N . MET B 1 707 ? -15.469 -41.719 -2.344 1 94.69 707 MET B N 1
ATOM 12230 C CA . MET B 1 707 ? -15.789 -42.438 -3.568 1 94.69 707 MET B CA 1
ATOM 12231 C C . MET B 1 707 ? -15.594 -41.562 -4.793 1 94.69 707 MET B C 1
ATOM 12233 O O . MET B 1 707 ? -15.859 -40.344 -4.746 1 94.69 707 MET B O 1
ATOM 12237 N N . LEU B 1 708 ? -15.188 -42.25 -5.859 1 97.31 708 LEU B N 1
ATOM 12238 C CA . LEU B 1 708 ? -15.102 -41.594 -7.156 1 97.31 708 LEU B CA 1
ATOM 12239 C C . LEU B 1 708 ? -16.469 -41.5 -7.824 1 97.31 708 LEU B C 1
ATOM 12241 O O . LEU B 1 708 ? -17.25 -42.438 -7.734 1 97.31 708 LEU B O 1
ATOM 12245 N N . HIS B 1 709 ? -16.734 -40.406 -8.391 1 97.5 709 HIS B N 1
ATOM 12246 C CA . HIS B 1 709 ? -17.953 -40.188 -9.18 1 97.5 709 HIS B CA 1
ATOM 12247 C C . HIS B 1 709 ? -17.609 -39.656 -10.57 1 97.5 709 HIS B C 1
ATOM 12249 O O . HIS B 1 709 ? -16.75 -38.781 -10.719 1 97.5 709 HIS B O 1
ATOM 12255 N N . PHE B 1 710 ? -18.328 -40.25 -11.617 1 98 710 PHE B N 1
ATOM 12256 C CA . PHE B 1 710 ? -18.141 -39.781 -12.984 1 98 710 PHE B CA 1
ATOM 12257 C C . PHE B 1 710 ? -19.469 -39.438 -13.625 1 98 710 PHE B C 1
ATOM 12259 O O . PHE B 1 710 ? -20.469 -40.094 -13.383 1 98 710 PHE B O 1
ATOM 12266 N N . LYS B 1 711 ? -19.484 -38.344 -14.367 1 97.44 711 LYS B N 1
ATOM 12267 C CA . LYS B 1 711 ? -20.594 -37.938 -15.242 1 97.44 711 LYS B CA 1
ATOM 12268 C C . LYS B 1 711 ? -20.094 -37.531 -16.609 1 97.44 711 LYS B C 1
ATOM 12270 O O . LYS B 1 711 ? -20.219 -36.375 -17 1 97.44 711 LYS B O 1
ATOM 12275 N N . PRO B 1 712 ? -19.688 -38.5 -17.359 1 97.94 712 PRO B N 1
ATOM 12276 C CA . PRO B 1 712 ? -18.938 -38.188 -18.578 1 97.94 712 PRO B CA 1
ATOM 12277 C C . PRO B 1 712 ? -19.828 -37.812 -19.75 1 97.94 712 PRO B C 1
ATOM 12279 O O . PRO B 1 712 ? -20.984 -38.25 -19.828 1 97.94 712 PRO B O 1
ATOM 12282 N N . TYR B 1 713 ? -19.375 -36.938 -20.578 1 97.12 713 TYR B N 1
ATOM 12283 C CA . TYR B 1 713 ? -19.875 -36.688 -21.922 1 97.12 713 TYR B CA 1
ATOM 12284 C C . TYR B 1 713 ? -18.734 -36.312 -22.859 1 97.12 713 TYR B C 1
ATOM 12286 O O . TYR B 1 713 ? -17.625 -36.062 -22.422 1 97.12 713 TYR B O 1
ATOM 12294 N N . THR B 1 714 ? -18.953 -36.406 -24.141 1 97.12 714 THR B N 1
ATOM 12295 C CA . THR B 1 714 ? -17.938 -36.062 -25.125 1 97.12 714 THR B CA 1
ATOM 12296 C C . THR B 1 714 ? -18.281 -34.75 -25.828 1 97.12 714 THR B C 1
ATOM 12298 O O . THR B 1 714 ? -19.375 -34.625 -26.375 1 97.12 714 THR B O 1
ATOM 12301 N N . PRO B 1 715 ? -17.359 -33.75 -25.75 1 96.25 715 PRO B N 1
ATOM 12302 C CA . PRO B 1 715 ? -17.609 -32.531 -26.547 1 96.25 715 PRO B CA 1
ATOM 12303 C C . PRO B 1 715 ? -17.953 -32.875 -28 1 96.25 715 PRO B C 1
ATOM 12305 O O . PRO B 1 715 ? -17.406 -33.812 -28.578 1 96.25 715 PRO B O 1
ATOM 12308 N N . GLU B 1 716 ? -18.75 -32.031 -28.578 1 94.12 716 GLU B N 1
ATOM 12309 C CA . GLU B 1 716 ? -19.281 -32.312 -29.922 1 94.12 716 GLU B CA 1
ATOM 12310 C C . GLU B 1 716 ? -18.172 -32.438 -30.953 1 94.12 716 GLU B C 1
ATOM 12312 O O . GLU B 1 716 ? -18.297 -33.219 -31.891 1 94.12 716 GLU B O 1
ATOM 12317 N N . LYS B 1 717 ? -17.156 -31.797 -30.781 1 93 717 LYS B N 1
ATOM 12318 C CA . LYS B 1 717 ? -16.078 -31.75 -31.766 1 93 717 LYS B CA 1
ATOM 12319 C C . LYS B 1 717 ? -15.133 -32.938 -31.578 1 93 717 LYS B C 1
ATOM 12321 O O . LYS B 1 717 ? -14.25 -33.156 -32.406 1 93 717 LYS B O 1
ATOM 12326 N N . TRP B 1 718 ? -15.344 -33.75 -30.547 1 96.94 718 TRP B N 1
ATOM 12327 C CA . TRP B 1 718 ? -14.461 -34.844 -30.25 1 96.94 718 TRP B CA 1
ATOM 12328 C C . TRP B 1 718 ? -15.102 -36.188 -30.656 1 96.94 718 TRP B C 1
ATOM 12330 O O . TRP B 1 718 ? -16.328 -36.312 -30.625 1 96.94 718 TRP B O 1
ATOM 12340 N N . ASP B 1 719 ? -14.227 -37.094 -31.047 1 97.31 719 ASP B N 1
ATOM 12341 C CA . ASP B 1 719 ? -14.68 -38.469 -31.25 1 97.31 719 ASP B CA 1
ATOM 12342 C C . ASP B 1 719 ? -14.664 -39.25 -29.938 1 97.31 719 ASP B C 1
ATOM 12344 O O . ASP B 1 719 ? -15.57 -40.062 -29.672 1 97.31 719 ASP B O 1
ATOM 12348 N N . ALA B 1 720 ? -13.688 -39.062 -29.219 1 97.94 720 ALA B N 1
ATOM 12349 C CA . ALA B 1 720 ? -13.469 -39.781 -27.969 1 97.94 720 ALA B CA 1
ATOM 12350 C C . ALA B 1 720 ? -12.312 -39.156 -27.188 1 97.94 720 ALA B C 1
ATOM 12352 O O . ALA B 1 720 ? -11.547 -38.344 -27.719 1 97.94 720 ALA B O 1
ATOM 12353 N N . TYR B 1 721 ? -12.242 -39.5 -25.969 1 98.44 721 TYR B N 1
ATOM 12354 C CA . TYR B 1 721 ? -11.07 -39.188 -25.172 1 98.44 721 TYR B CA 1
ATOM 12355 C C . TYR B 1 721 ? -10.797 -40.281 -24.141 1 98.44 721 TYR B C 1
ATOM 12357 O O . TYR B 1 721 ? -11.672 -41.094 -23.859 1 98.44 721 TYR B O 1
ATOM 12365 N N . LYS B 1 722 ? -9.602 -40.312 -23.688 1 98.62 722 LYS B N 1
ATOM 12366 C CA . LYS B 1 722 ? -9.133 -41.375 -22.781 1 98.62 722 LYS B CA 1
ATOM 12367 C C . LYS B 1 722 ? -8.125 -40.812 -21.766 1 98.62 722 LYS B C 1
ATOM 12369 O O . LYS B 1 722 ? -7.285 -39.969 -22.109 1 98.62 722 LYS B O 1
ATOM 12374 N N . PHE B 1 723 ? -8.219 -41.25 -20.547 1 98.5 723 PHE B N 1
ATOM 12375 C CA . PHE B 1 723 ? -7.242 -40.906 -19.516 1 98.5 723 PHE B CA 1
ATOM 12376 C C . PHE B 1 723 ? -7.234 -41.969 -18.422 1 98.5 723 PHE B C 1
ATOM 12378 O O . PHE B 1 723 ? -8.094 -42.875 -18.422 1 98.5 723 PHE B O 1
ATOM 12385 N N . SER B 1 724 ? -6.266 -41.938 -17.562 1 97.75 724 SER B N 1
ATOM 12386 C CA . SER B 1 724 ? -6.164 -42.875 -16.438 1 97.75 724 SER B CA 1
ATOM 12387 C C . SER B 1 724 ? -5.996 -42.094 -15.125 1 97.75 724 SER B C 1
ATOM 12389 O O . SER B 1 724 ? -5.531 -40.938 -15.125 1 97.75 724 SER B O 1
ATOM 12391 N N . ILE B 1 725 ? -6.445 -42.688 -14.039 1 97.69 725 ILE B N 1
ATOM 12392 C CA . ILE B 1 725 ? -6.219 -42.125 -12.711 1 97.69 725 ILE B CA 1
ATOM 12393 C C . ILE B 1 725 ? -5.754 -43.25 -11.758 1 97.69 725 ILE B C 1
ATOM 12395 O O . ILE B 1 725 ? -5.98 -44.438 -12.008 1 97.69 725 ILE B O 1
ATOM 12399 N N . LEU B 1 726 ? -5.023 -42.844 -10.805 1 97.25 726 LEU B N 1
ATOM 12400 C CA . LEU B 1 726 ? -4.641 -43.688 -9.68 1 97.25 726 LEU B CA 1
ATOM 12401 C C . LEU B 1 726 ? -5.375 -43.25 -8.414 1 97.25 726 LEU B C 1
ATOM 12403 O O . LEU B 1 726 ? -5.336 -42.094 -8.023 1 97.25 726 LEU B O 1
ATOM 12407 N N . TYR B 1 727 ? -6.176 -44.125 -7.82 1 97.31 727 TYR B N 1
ATOM 12408 C CA . TYR B 1 727 ? -6.957 -43.844 -6.617 1 97.31 727 TYR B CA 1
ATOM 12409 C C . TYR B 1 727 ? -6.867 -45 -5.633 1 97.31 727 TYR B C 1
ATOM 12411 O O . TYR B 1 727 ? -7.246 -46.125 -5.957 1 97.31 727 TYR B O 1
ATOM 12419 N N . LYS B 1 728 ? -6.305 -44.719 -4.449 1 96.25 728 LYS B N 1
ATOM 12420 C CA . LYS B 1 728 ? -6.141 -45.719 -3.389 1 96.25 728 LYS B CA 1
ATOM 12421 C C . LYS B 1 728 ? -5.41 -46.938 -3.9 1 96.25 728 LYS B C 1
ATOM 12423 O O . LYS B 1 728 ? -5.836 -48.094 -3.643 1 96.25 728 LYS B O 1
ATOM 12428 N N . GLY B 1 729 ? -4.43 -46.656 -4.672 1 94.44 729 GLY B N 1
ATOM 12429 C CA . GLY B 1 729 ? -3.557 -47.719 -5.164 1 94.44 729 GLY B CA 1
ATOM 12430 C C . GLY B 1 729 ? -4.133 -48.469 -6.352 1 94.44 729 GLY B C 1
ATOM 12431 O O . GLY B 1 729 ? -3.539 -49.438 -6.832 1 94.44 729 GLY B O 1
ATOM 12432 N N . ARG B 1 730 ? -5.301 -48.094 -6.895 1 96.12 730 ARG B N 1
ATOM 12433 C CA . ARG B 1 730 ? -5.926 -48.719 -8.062 1 96.12 730 ARG B CA 1
ATOM 12434 C C . ARG B 1 730 ? -5.809 -47.812 -9.281 1 96.12 730 ARG B C 1
ATOM 12436 O O . ARG B 1 730 ? -6.125 -46.625 -9.219 1 96.12 730 ARG B O 1
ATOM 12443 N N . ARG B 1 731 ? -5.352 -48.375 -10.422 1 96.5 731 ARG B N 1
ATOM 12444 C CA . ARG B 1 731 ? -5.277 -47.625 -11.672 1 96.5 731 ARG B CA 1
ATOM 12445 C C . ARG B 1 731 ? -6.5 -47.875 -12.547 1 96.5 731 ARG B C 1
ATOM 12447 O O . ARG B 1 731 ? -6.754 -49.031 -12.93 1 96.5 731 ARG B O 1
ATOM 12454 N N . LEU B 1 732 ? -7.25 -46.906 -12.781 1 97.62 732 LEU B N 1
ATOM 12455 C CA . LEU B 1 732 ? -8.477 -46.969 -13.57 1 97.62 732 LEU B CA 1
ATOM 12456 C C . LEU B 1 732 ? -8.336 -46.188 -14.867 1 97.62 732 LEU B C 1
ATOM 12458 O O . LEU B 1 732 ? -8 -45 -14.852 1 97.62 732 LEU B O 1
ATOM 12462 N N . THR B 1 733 ? -8.484 -46.812 -16 1 98.06 733 THR B N 1
ATOM 12463 C CA . THR B 1 733 ? -8.508 -46.125 -17.297 1 98.06 733 THR B CA 1
ATOM 12464 C C . THR B 1 733 ? -9.945 -45.875 -17.75 1 98.06 733 THR B C 1
ATOM 12466 O O . THR B 1 733 ? -10.797 -46.75 -17.672 1 98.06 733 THR B O 1
ATOM 12469 N N . ILE B 1 734 ? -10.234 -44.719 -18.125 1 98.44 734 ILE B N 1
ATOM 12470 C CA . ILE B 1 734 ? -11.555 -44.281 -18.547 1 98.44 734 ILE B CA 1
ATOM 12471 C C . ILE B 1 734 ? -11.508 -43.875 -20.031 1 98.44 734 ILE B C 1
ATOM 12473 O O . ILE B 1 734 ? -10.695 -43.031 -20.422 1 98.44 734 ILE B O 1
ATOM 12477 N N . GLU B 1 735 ? -12.25 -44.469 -20.875 1 98.38 735 GLU B N 1
ATOM 12478 C CA . GLU B 1 735 ? -12.422 -44.125 -22.281 1 98.38 735 GLU B CA 1
ATOM 12479 C C . GLU B 1 735 ? -13.852 -43.688 -22.578 1 98.38 735 GLU B C 1
ATOM 12481 O O . GLU B 1 735 ? -14.797 -44.469 -22.344 1 98.38 735 GLU B O 1
ATOM 12486 N N . VAL B 1 736 ? -14.008 -42.562 -23.062 1 98.38 736 VAL B N 1
ATOM 12487 C CA . VAL B 1 736 ? -15.344 -42 -23.281 1 98.38 736 VAL B CA 1
ATOM 12488 C C . VAL B 1 736 ? -15.531 -41.688 -24.766 1 98.38 736 VAL B C 1
ATOM 12490 O O . VAL B 1 736 ? -14.68 -41.031 -25.391 1 98.38 736 VAL B O 1
ATOM 12493 N N . ASN B 1 737 ? -16.531 -42.094 -25.375 1 96.81 737 ASN B N 1
ATOM 12494 C CA . ASN B 1 737 ? -16.969 -41.656 -26.688 1 96.81 737 ASN B CA 1
ATOM 12495 C C . ASN B 1 737 ? -18.391 -41.094 -26.656 1 96.81 737 ASN B C 1
ATOM 12497 O O . ASN B 1 737 ? -18.922 -40.844 -25.578 1 96.81 737 ASN B O 1
ATOM 12501 N N . GLN B 1 738 ? -18.953 -40.875 -27.781 1 94 738 GLN B N 1
ATOM 12502 C CA . GLN B 1 738 ? -20.234 -40.156 -27.828 1 94 738 GLN B CA 1
ATOM 12503 C C . GLN B 1 738 ? -21.359 -41 -27.219 1 94 738 GLN B C 1
ATOM 12505 O O . GLN B 1 738 ? -22.344 -40.469 -26.703 1 94 738 GLN B O 1
ATOM 12510 N N . LYS B 1 739 ? -21.141 -42.312 -27.078 1 94.44 739 LYS B N 1
ATOM 12511 C CA . LYS B 1 739 ? -22.25 -43.188 -26.703 1 94.44 739 LYS B CA 1
ATOM 12512 C C . LYS B 1 739 ? -22 -43.844 -25.344 1 94.44 739 LYS B C 1
ATOM 12514 O O . LYS B 1 739 ? -22.938 -44.062 -24.578 1 94.44 739 LYS B O 1
ATOM 12519 N N . GLU B 1 740 ? -20.828 -44.188 -25.141 1 96.56 740 GLU B N 1
ATOM 12520 C CA . GLU B 1 740 ? -20.578 -45.031 -23.984 1 96.56 740 GLU B CA 1
ATOM 12521 C C . GLU B 1 740 ? -19.219 -44.688 -23.344 1 96.56 740 GLU B C 1
ATOM 12523 O O . GLU B 1 740 ? -18.391 -44 -23.953 1 96.56 740 GLU B O 1
ATOM 12528 N N . THR B 1 741 ? -19.047 -45.125 -22.141 1 98.19 741 THR B N 1
ATOM 12529 C CA . THR B 1 741 ? -17.812 -45.031 -21.375 1 98.19 741 THR B CA 1
ATOM 12530 C C . THR B 1 741 ? -17.297 -46.406 -21 1 98.19 741 THR B C 1
ATOM 12532 O O . THR B 1 741 ? -18.062 -47.25 -20.547 1 98.19 741 THR B O 1
ATOM 12535 N N . THR B 1 742 ? -16.094 -46.688 -21.281 1 98.25 742 THR B N 1
ATOM 12536 C CA . THR B 1 742 ? -15.43 -47.906 -20.891 1 98.25 742 THR B CA 1
ATOM 12537 C C . THR B 1 742 ? -14.492 -47.656 -19.703 1 98.25 742 THR B C 1
ATOM 12539 O O . THR B 1 742 ? -13.617 -46.812 -19.766 1 98.25 742 THR B O 1
ATOM 12542 N N . TYR B 1 743 ? -14.766 -48.375 -18.641 1 98.12 743 TYR B N 1
ATOM 12543 C CA . TYR B 1 743 ? -13.867 -48.375 -17.484 1 98.12 743 TYR B CA 1
ATOM 12544 C C . TYR B 1 743 ? -13.031 -49.625 -17.453 1 98.12 743 TYR B C 1
ATOM 12546 O O . TYR B 1 743 ? -13.555 -50.75 -17.609 1 98.12 743 TYR B O 1
ATOM 12554 N N . THR B 1 744 ? -11.734 -49.531 -17.297 1 97.75 744 THR B N 1
ATOM 12555 C CA . THR B 1 744 ? -10.836 -50.688 -17.188 1 97.75 744 THR B CA 1
ATOM 12556 C C . THR B 1 744 ? -9.93 -50.531 -15.969 1 97.75 744 THR B C 1
ATOM 12558 O O . THR B 1 744 ? -9.172 -49.562 -15.859 1 97.75 744 THR B O 1
ATOM 12561 N N . LEU B 1 745 ? -10.023 -51.438 -15 1 97.38 745 LEU B N 1
ATOM 12562 C CA . LEU B 1 745 ? -9.102 -51.5 -13.875 1 97.38 745 LEU B CA 1
ATOM 12563 C C . LEU B 1 745 ? -7.773 -52.094 -14.289 1 97.38 745 LEU B C 1
ATOM 12565 O O . LEU B 1 745 ? -7.656 -53.344 -14.391 1 97.38 745 LEU B O 1
ATOM 12569 N N . GLN B 1 746 ? -6.777 -51.344 -14.422 1 94.19 746 GLN B N 1
ATOM 12570 C CA . GLN B 1 746 ? -5.484 -51.781 -14.914 1 94.19 746 GLN B CA 1
ATOM 12571 C C . GLN B 1 746 ? -4.66 -52.438 -13.789 1 94.19 746 GLN B C 1
ATOM 12573 O O . GLN B 1 746 ? -3.891 -53.344 -14.031 1 94.19 746 GLN B O 1
ATOM 12578 N N . GLU B 1 747 ? -4.723 -51.812 -12.672 1 91.38 747 GLU B N 1
ATOM 12579 C CA . GLU B 1 747 ? -4.008 -52.281 -11.484 1 91.38 747 GLU B CA 1
ATOM 12580 C C . GLU B 1 747 ? -4.887 -52.188 -10.242 1 91.38 747 GLU B C 1
ATOM 12582 O O . GLU B 1 747 ? -5.688 -51.281 -10.102 1 91.38 747 GLU B O 1
ATOM 12587 N N . GLY B 1 748 ? -4.68 -53.188 -9.359 1 87.56 748 GLY B N 1
ATOM 12588 C CA . GLY B 1 748 ? -5.391 -53.156 -8.086 1 87.56 748 GLY B CA 1
ATOM 12589 C C . GLY B 1 748 ? -6.477 -54.219 -8 1 87.56 748 GLY B C 1
ATOM 12590 O O . GLY B 1 748 ? -6.766 -54.906 -8.984 1 87.56 748 GLY B O 1
ATOM 12591 N N . ASN B 1 749 ? -7.016 -54.375 -6.809 1 87.69 749 ASN B N 1
ATOM 12592 C CA . ASN B 1 749 ? -7.938 -55.469 -6.57 1 87.69 749 ASN B CA 1
ATOM 12593 C C . ASN B 1 749 ? -9.383 -55.062 -6.832 1 87.69 749 ASN B C 1
ATOM 12595 O O . ASN B 1 749 ? -10 -55.531 -7.797 1 87.69 749 ASN B O 1
ATOM 12599 N N . LYS B 1 750 ? -9.977 -54.406 -5.902 1 94 750 LYS B N 1
ATOM 12600 C CA . LYS B 1 750 ? -11.383 -54.031 -6.031 1 94 750 LYS B CA 1
ATOM 12601 C C . LYS B 1 750 ? -11.57 -52.531 -5.938 1 94 750 LYS B C 1
ATOM 12603 O O . LYS B 1 750 ? -10.945 -51.875 -5.102 1 94 750 LYS B O 1
ATOM 12608 N N . LEU B 1 751 ? -12.344 -51.938 -6.91 1 96 751 LEU B N 1
ATOM 12609 C CA . LEU B 1 751 ? -12.656 -50.531 -6.906 1 96 751 LEU B CA 1
ATOM 12610 C C . LEU B 1 751 ? -14.141 -50.281 -7.188 1 96 751 LEU B C 1
ATOM 12612 O O . LEU B 1 751 ? -14.68 -50.844 -8.156 1 96 751 LEU B O 1
ATOM 12616 N N . SER B 1 752 ? -14.781 -49.594 -6.258 1 96.81 752 SER B N 1
ATOM 12617 C CA . SER B 1 752 ? -16.172 -49.188 -6.445 1 96.81 752 SER B CA 1
ATOM 12618 C C . SER B 1 752 ? -16.266 -47.688 -6.715 1 96.81 752 SER B C 1
ATOM 12620 O O . SER B 1 752 ? -15.562 -46.875 -6.094 1 96.81 752 SER B O 1
ATOM 12622 N N . PHE B 1 753 ? -17.047 -47.281 -7.637 1 97.31 753 PHE B N 1
ATOM 12623 C CA . PHE B 1 753 ? -17.25 -45.875 -8 1 97.31 753 PHE B CA 1
ATOM 12624 C C . PHE B 1 753 ? -18.609 -45.688 -8.68 1 97.31 753 PHE B C 1
ATOM 12626 O O . PHE B 1 753 ? -19.359 -46.656 -8.852 1 97.31 753 PHE B O 1
ATOM 12633 N N . TYR B 1 754 ? -18.938 -44.438 -8.938 1 97.19 754 TYR B N 1
ATOM 12634 C CA . TYR B 1 754 ? -20.234 -44.188 -9.523 1 97.19 754 TYR B CA 1
ATOM 12635 C C . TYR B 1 754 ? -20.094 -43.656 -10.945 1 97.19 754 TYR B C 1
ATOM 12637 O O . TYR B 1 754 ? -19.266 -42.781 -11.211 1 97.19 754 TYR B O 1
ATOM 12645 N N . HIS B 1 755 ? -20.781 -44.25 -11.906 1 97.62 755 HIS B N 1
ATOM 12646 C CA . HIS B 1 755 ? -21.125 -43.656 -13.203 1 97.62 755 HIS B CA 1
ATOM 12647 C C . HIS B 1 755 ? -22.531 -43.062 -13.18 1 97.62 755 HIS B C 1
ATOM 12649 O O . HIS B 1 755 ? -23.531 -43.781 -13.211 1 97.62 755 HIS B O 1
ATOM 12655 N N . TYR B 1 756 ? -22.5 -41.688 -13.172 1 95.25 756 TYR B N 1
ATOM 12656 C CA . TYR B 1 756 ? -23.766 -41 -12.867 1 95.25 756 TYR B CA 1
ATOM 12657 C C . TYR B 1 756 ? -24.359 -41.531 -11.562 1 95.25 756 TYR B C 1
ATOM 12659 O O . TYR B 1 756 ? -23.688 -41.5 -10.523 1 95.25 756 TYR B O 1
ATOM 12667 N N . ASP B 1 757 ? -25.578 -42.125 -11.617 1 92.81 757 ASP B N 1
ATOM 12668 C CA . ASP B 1 757 ? -26.219 -42.562 -10.398 1 92.81 757 ASP B CA 1
ATOM 12669 C C . ASP B 1 757 ? -26.047 -44.062 -10.211 1 92.81 757 ASP B C 1
ATOM 12671 O O . ASP B 1 757 ? -26.531 -44.656 -9.227 1 92.81 757 ASP B O 1
ATOM 12675 N N . GLN B 1 758 ? -25.234 -44.688 -11.023 1 95.56 758 GLN B N 1
ATOM 12676 C CA . GLN B 1 758 ? -25.062 -46.125 -10.961 1 95.56 758 GLN B CA 1
ATOM 12677 C C . GLN B 1 758 ? -23.719 -46.5 -10.328 1 95.56 758 GLN B C 1
ATOM 12679 O O . GLN B 1 758 ? -22.672 -46.031 -10.773 1 95.56 758 GLN B O 1
ATOM 12684 N N . GLU B 1 759 ? -23.781 -47.312 -9.359 1 96.44 759 GLU B N 1
ATOM 12685 C CA . GLU B 1 759 ? -22.547 -47.812 -8.75 1 96.44 759 GLU B CA 1
ATOM 12686 C C . GLU B 1 759 ? -21.922 -48.906 -9.594 1 96.44 759 GLU B C 1
ATOM 12688 O O . GLU B 1 759 ? -22.625 -49.844 -10.023 1 96.44 759 GLU B O 1
ATOM 12693 N N . ILE B 1 760 ? -20.766 -48.844 -9.875 1 96.81 760 ILE B N 1
ATOM 12694 C CA . ILE B 1 760 ? -19.984 -49.812 -10.641 1 96.81 760 ILE B CA 1
ATOM 12695 C C . ILE B 1 760 ? -18.875 -50.406 -9.766 1 96.81 760 ILE B C 1
ATOM 12697 O O . ILE B 1 760 ? -18.234 -49.688 -8.992 1 96.81 760 ILE B O 1
ATOM 12701 N N . GLN B 1 761 ? -18.688 -51.656 -9.805 1 96.75 761 GLN B N 1
ATOM 12702 C CA . GLN B 1 761 ? -17.609 -52.344 -9.109 1 96.75 761 GLN B CA 1
ATOM 12703 C C . GLN B 1 761 ? -16.734 -53.125 -10.078 1 96.75 761 GLN B C 1
ATOM 12705 O O . GLN B 1 761 ? -17.266 -53.906 -10.875 1 96.75 761 GLN B O 1
ATOM 12710 N N . LEU B 1 762 ? -15.523 -52.906 -10.047 1 96.31 762 LEU B N 1
ATOM 12711 C CA . LEU B 1 762 ? -14.562 -53.656 -10.859 1 96.31 762 LEU B CA 1
ATOM 12712 C C . LEU B 1 762 ? -13.555 -54.375 -9.977 1 96.31 762 LEU B C 1
ATOM 12714 O O . LEU B 1 762 ? -13.234 -53.906 -8.883 1 96.31 762 LEU B O 1
ATOM 12718 N N . CYS B 1 763 ? -13.117 -55.5 -10.398 1 93.56 763 CYS B N 1
ATOM 12719 C CA . CYS B 1 763 ? -12.055 -56.25 -9.75 1 93.56 763 CYS B CA 1
ATOM 12720 C C . CYS B 1 763 ? -11.148 -56.938 -10.773 1 93.56 763 CYS B C 1
ATOM 12722 O O . CYS B 1 763 ? -11.344 -56.75 -11.977 1 93.56 763 CYS B O 1
ATOM 12724 N N . SER B 1 764 ? -10.172 -57.625 -10.312 1 87.5 764 SER B N 1
ATOM 12725 C CA . SER B 1 764 ? -9.172 -58.25 -11.18 1 87.5 764 SER B CA 1
ATOM 12726 C C . SER B 1 764 ? -9.812 -59.219 -12.156 1 87.5 764 SER B C 1
ATOM 12728 O O . SER B 1 764 ? -9.375 -59.344 -13.297 1 87.5 764 SER B O 1
ATOM 12730 N N . GLU B 1 765 ? -10.883 -59.906 -11.836 1 86.56 765 GLU B N 1
ATOM 12731 C CA . GLU B 1 765 ? -11.547 -60.906 -12.656 1 86.56 765 GLU B CA 1
ATOM 12732 C C . GLU B 1 765 ? -12.484 -60.25 -13.672 1 86.56 765 GLU B C 1
ATOM 12734 O O . GLU B 1 765 ? -12.617 -60.75 -14.797 1 86.56 765 GLU B O 1
ATOM 12739 N N . ASN B 1 766 ? -13 -59.25 -13.258 1 90.19 766 ASN B N 1
ATOM 12740 C CA . ASN B 1 766 ? -13.867 -58.406 -14.086 1 90.19 766 ASN B CA 1
ATOM 12741 C C . ASN B 1 766 ? -13.367 -56.969 -14.133 1 90.19 766 ASN B C 1
ATOM 12743 O O . ASN B 1 766 ? -13.977 -56.062 -13.547 1 90.19 766 ASN B O 1
ATOM 12747 N N . ASN B 1 767 ? -12.391 -56.844 -14.914 1 94.25 767 ASN B N 1
ATOM 12748 C CA . ASN B 1 767 ? -11.625 -55.594 -14.812 1 94.25 767 ASN B CA 1
ATOM 12749 C C . ASN B 1 767 ? -12.062 -54.562 -15.844 1 94.25 767 ASN B C 1
ATOM 12751 O O . ASN B 1 767 ? -11.414 -53.531 -16.016 1 94.25 767 ASN B O 1
ATOM 12755 N N . ARG B 1 768 ? -13.164 -54.906 -16.609 1 96.81 768 ARG B N 1
ATOM 12756 C CA . ARG B 1 768 ? -13.609 -54 -17.656 1 96.81 768 ARG B CA 1
ATOM 12757 C C . ARG B 1 768 ? -15.133 -53.938 -17.719 1 96.81 768 ARG B C 1
ATOM 12759 O O . ARG B 1 768 ? -15.797 -54.969 -17.578 1 96.81 768 ARG B O 1
ATOM 12766 N N . ILE B 1 769 ? -15.648 -52.75 -17.938 1 95.69 769 ILE B N 1
ATOM 12767 C CA . ILE B 1 769 ? -17.094 -52.594 -18.094 1 95.69 769 ILE B CA 1
ATOM 12768 C C . ILE B 1 769 ? -17.375 -51.469 -19.078 1 95.69 769 ILE B C 1
ATOM 12770 O O . ILE B 1 769 ? -16.641 -50.469 -19.141 1 95.69 769 ILE B O 1
ATOM 12774 N N . ILE B 1 770 ? -18.359 -51.594 -19.875 1 96.19 770 ILE B N 1
ATOM 12775 C CA . ILE B 1 770 ? -18.859 -50.562 -20.797 1 96.19 770 ILE B CA 1
ATOM 12776 C C . ILE B 1 770 ? -20.234 -50.094 -20.375 1 96.19 770 ILE B C 1
ATOM 12778 O O . ILE B 1 770 ? -21.141 -50.906 -20.188 1 96.19 770 ILE B O 1
ATOM 12782 N N . VAL B 1 771 ? -20.344 -48.906 -20.172 1 95.06 771 VAL B N 1
ATOM 12783 C CA . VAL B 1 771 ? -21.609 -48.344 -19.703 1 95.06 771 VAL B CA 1
ATOM 12784 C C . VAL B 1 771 ? -22.047 -47.188 -20.594 1 95.06 771 VAL B C 1
ATOM 12786 O O . VAL B 1 771 ? -21.203 -46.406 -21.047 1 95.06 771 VAL B O 1
ATOM 12789 N N . GLY B 1 772 ? -23.344 -47 -20.922 1 91.44 772 GLY B N 1
ATOM 12790 C CA . GLY B 1 772 ? -23.859 -45.938 -21.766 1 91.44 772 GLY B CA 1
ATOM 12791 C C . GLY B 1 772 ? -23.797 -44.562 -21.109 1 91.44 772 GLY B C 1
ATOM 12792 O O . GLY B 1 772 ? -23.938 -44.469 -19.891 1 91.44 772 GLY B O 1
ATOM 12793 N N . ASN B 1 773 ? -23.484 -43.531 -21.969 1 85.38 773 ASN B N 1
ATOM 12794 C CA . ASN B 1 773 ? -23.484 -42.156 -21.469 1 85.38 773 ASN B CA 1
ATOM 12795 C C . ASN B 1 773 ? -24.891 -41.562 -21.484 1 85.38 773 ASN B C 1
ATOM 12797 O O . ASN B 1 773 ? -25.672 -41.844 -22.391 1 85.38 773 ASN B O 1
ATOM 12801 N N . ASN B 1 774 ? -25.797 -41.719 -20.641 1 63.41 774 ASN B N 1
ATOM 12802 C CA . ASN B 1 774 ? -27.172 -41.25 -20.672 1 63.41 774 ASN B CA 1
ATOM 12803 C C . ASN B 1 774 ? -27.266 -39.781 -21.141 1 63.41 774 ASN B C 1
ATOM 12805 O O . ASN B 1 774 ? -26.391 -38.969 -20.844 1 63.41 774 ASN B O 1
#

Organism: NCBI:txid312168

Secondary structure (DSSP, 8-state):
--GGGTTPPPSSBP-SSEEEE-S--GGGHHHHHHHT-EE-SSEEE----TT--SS-------EEEEEEEEEEEPP-SS--TT---EEEEEEE--B---EEEEETTEE--TTSSEEEEEEEEEETTTTEEEEEEEEE-TTS-EEEEEEEEEE-SSSTTEEEEEEEEEESS--EEEEEEEEEE-----TT-SS--EEEEEEEEETTEEEEEEEESSS--EEEEEEEEEEEETTEE---PPEEEE-SSEEEEEEEEEE-TT--EEEEEEEEEEE--SS--TTHHHHHHHHHHHHHHH-HHHHHHHHHHHHHHHHHHH--EEES-HHHHHHHHHHHHHHHHH---SSS----TTTTS--GGGG-B-THIIIIIHHHHHTT-HHHHHHHHHHHHHTHHHHHHHHHHTT-SS----SSBSSSS---S-GGGTTT-THHHHHHHHHHHHHHHHH--HHHIIIIIHHHHHHHHHHHHHH-EEEGGGTTEEE--SB--S-TTS-SBSS-HHHHHHHHHHHHHHHHHHHHHHHH-HHHHHHHHHHHT--HHHHHHHHHHHHTB----BTTTTB--SSSSGGGSBP--GGGS-GGG-SHHHHS-HHHHHTBS-BSS-SHHHHHHHTGGGS-HHHHHHHHHHHGGGB---STTHHHHHHHHHHHHT-HHHHHHHHHHHHTTTTTTTTS-GGG---HHHHHHHHHIIIIIIS--EEETTEEEE-----TT-SEEEEEEEETTEEEEEEEESSEEEEEEEESSEEEEEETTEEEEEESSS-EEEEE--/--GGGTTPPPSSBP-SSEEEE-S--GGGHHHHHHHT-EE-SSEEE----TT--SS-------EEEEEEEEEEEPP-SS--TT---EEEEEEE--B---EEEEETTEE--TTSSEEEEEEEEEETTTTEEEEEEEEE-TTS-EEEEEEEEEE-SSSTTEEEEEEEEEESS--EEEEEEEEEE-----TT-SS--EEEEEEEEETTEEEEEEEESSS--EEEEEEEEEEEETTEE---PPEEEE-SSEEEEEEEEEE-TT--EEEEEEEEEEE--SS--TTHHHHHHHHHHHHHHH-HHHHHHHHHHHHHHHHHHH--EEES-HHHHHHHHHHHHHHHHH---SSS----TTTTS--GGGG-B-THIIIIIHHHHHTT-HHHHHHHHHHHHHTHHHHHHHHHHTT-SS----SSBSSSS---S-GGGTTT-THHHHHHHHHHHHHHHHH--HHHIIIIIHHHHHHHHHHHHHH-EEEGGGTTEEE--SB--S-TTS-SBSS-HHHHHHHHHHHHHHHHHHHHHHHH-HHHHHHHHHHHT--HHHHHHHHHHHHTB----BTTTTB--SSSSGGGSBP--GGGS-GGG-SHHHHS-HHHHTTBS-BSS-SHHHHHHHTGGGS-HHHHHHHHHHHGGGB---STTHHHHHHHHHHHHT-HHHHHHHHHHHHTTTTTTTTS-GGG---HHHHHHHHHIIIIIIS--EEETTEEEE-----TT-SEEEEEEEETTEEEEEEEESSEEEEEEEESSEEEEEETTEEEEEESSS-EEEEE--

Solvent-accessible surface area (backbone atoms only — not comparable to full-atom values): 76876 Å² total; per-residue (Å²): 132,61,72,89,70,59,82,76,59,79,71,50,53,81,32,67,52,37,48,38,42,64,66,92,51,69,92,46,38,29,41,45,17,27,73,44,37,44,30,42,14,45,39,13,33,29,37,60,69,41,48,43,60,84,62,95,62,68,64,70,87,41,27,30,43,66,76,41,54,42,58,47,78,51,50,56,58,64,82,58,38,72,59,50,57,44,30,65,31,48,41,46,42,58,43,64,68,47,38,42,42,25,57,63,89,43,70,55,26,80,82,52,56,44,80,42,67,47,37,40,34,34,34,60,66,58,55,34,39,37,37,40,34,31,42,28,43,83,88,62,52,33,32,38,41,38,38,38,38,39,38,28,64,70,51,58,45,32,37,43,38,38,40,35,42,26,31,66,77,43,65,48,38,43,33,43,36,41,40,47,35,52,81,47,64,53,90,90,49,92,63,73,50,67,42,72,75,48,70,50,74,55,94,79,25,38,35,44,30,33,31,34,74,71,64,60,38,40,40,13,37,11,34,33,72,49,48,24,49,74,85,35,80,46,91,70,79,57,50,73,47,79,54,92,46,32,39,34,40,34,40,79,39,82,45,49,56,67,42,44,38,37,39,37,41,29,34,12,50,28,58,29,56,104,75,68,52,91,48,28,54,62,49,7,43,52,49,14,52,51,47,56,70,61,31,70,67,54,50,49,50,50,24,30,51,53,38,47,54,47,46,71,46,53,46,65,47,50,37,69,41,56,64,58,28,25,21,48,50,50,29,53,50,52,46,56,20,19,34,21,68,76,23,74,31,55,44,19,50,12,28,41,28,36,64,36,79,31,35,23,32,47,57,50,44,37,75,34,32,33,58,56,32,40,30,48,40,46,70,46,31,49,12,45,55,38,23,55,55,72,28,40,66,41,8,28,51,49,13,48,62,68,74,38,58,42,29,38,57,49,49,36,24,72,86,32,48,52,38,61,66,50,45,54,68,25,73,22,31,62,43,44,46,28,40,52,42,49,36,49,52,50,49,35,68,40,56,65,46,54,66,53,37,75,74,46,48,50,61,55,40,48,30,34,41,47,21,50,66,64,66,30,43,66,20,69,78,61,78,48,24,26,40,44,49,40,30,12,48,77,21,60,39,46,50,50,34,41,41,31,28,42,34,38,52,40,43,31,54,42,22,47,49,39,42,50,48,54,54,46,26,58,72,75,35,44,68,60,37,54,50,48,30,59,74,65,64,58,53,73,66,54,47,53,49,32,44,51,41,34,77,32,45,50,73,57,66,38,79,90,77,50,31,58,39,54,28,78,54,46,78,64,32,37,80,57,68,58,86,74,55,58,71,88,47,52,53,49,76,71,58,37,36,67,64,66,47,51,36,33,38,47,30,32,33,54,32,56,62,44,40,48,60,78,48,34,91,80,53,55,63,68,49,51,40,43,38,47,67,62,46,56,71,28,42,72,49,67,36,71,68,13,36,21,49,52,8,22,52,25,34,70,56,64,38,54,68,57,14,50,52,24,32,52,49,26,33,32,31,61,70,44,34,72,80,74,50,32,54,32,15,45,55,41,40,23,30,28,22,32,56,40,24,47,46,41,10,37,33,28,45,45,76,57,96,91,31,48,32,28,50,52,58,50,61,86,73,42,57,29,38,35,39,45,37,40,48,62,78,25,32,40,36,43,37,38,30,80,54,35,34,37,42,32,55,77,38,55,61,75,50,66,34,25,56,61,94,40,77,46,74,35,28,70,90,48,27,63,49,77,44,72,46,127,131,61,71,87,72,58,81,74,60,79,70,50,52,80,34,70,53,38,47,36,42,62,68,93,49,71,91,45,37,30,42,44,17,26,76,44,37,45,30,42,14,45,38,12,32,30,35,60,70,41,49,43,60,86,64,94,63,69,64,68,87,41,26,30,44,65,76,41,54,42,56,47,78,50,50,54,56,63,83,56,37,72,56,50,56,46,31,65,31,46,41,44,41,57,42,64,69,48,36,42,42,25,57,61,90,44,71,53,27,82,82,54,57,44,78,42,68,47,36,39,34,34,34,61,67,58,58,32,38,36,36,40,34,31,41,28,43,83,87,61,54,33,33,40,40,40,37,39,37,37,38,28,63,71,51,60,46,33,37,42,37,38,39,35,42,27,31,68,77,44,64,48,39,42,33,43,36,40,39,47,35,53,83,47,64,53,88,87,48,93,64,73,48,66,41,72,74,47,70,51,74,55,95,78,26,38,35,43,30,32,30,33,75,72,65,60,38,41,40,13,36,11,35,32,74,48,50,26,49,74,85,34,79,46,91,69,79,55,52,75,47,79,55,91,48,33,39,34,41,35,40,79,39,81,44,50,56,67,42,46,36,38,40,38,41,27,34,11,49,27,59,31,56,102,76,71,54,92,48,28,54,60,49,6,43,52,48,15,53,51,47,54,71,62,30,68,69,54,52,49,49,51,25,29,52,54,40,47,54,48,46,72,45,54,48,65,46,52,37,69,39,56,63,58,27,25,22,48,51,51,28,54,50,51,47,55,21,18,34,20,69,75,24,74,29,53,44,18,50,12,29,42,29,36,63,36,79,30,36,24,32,46,58,50,44,38,76,32,31,34,59,56,32,40,30,50,38,45,70,48,30,48,12,43,54,37,24,55,55,73,27,39,66,41,8,27,50,48,14,48,62,68,74,39,58,42,29,38,59,50,49,36,26,70,86,33,48,51,38,60,67,51,45,52,68,26,75,22,32,61,43,44,46,28,39,52,42,50,35,50,53,53,49,35,69,40,56,65,47,56,65,53,38,74,75,46,47,49,61,55,40,48,31,33,40,46,22,51,68,64,66,31,43,66,20,69,79,61,78,47,24,24,42,44,50,41,30,12,48,77,21,61,37,48,50,50,35,40,41,30,29,42,34,40,52,40,44,28,54,43,22,47,50,39,41,51,48,52,56,45,27,59,71,77,35,43,69,60,38,54,50,48,31,61,75,66,64,59,52,73,66,54,48,52,49,32,43,51,41,34,76,31,45,51,70,56,67,37,79,88,79,52,31,58,39,53,27,77,56,47,76,65,32,36,80,57,68,58,87,75,54,57,72,89,47,52,54,48,75,72,59,37,36,66,64,64,47,50,35,33,37,49,31,31,31,53,33,56,62,43,38,49,60,77,49,34,90,78,53,53,62,67,47,50,42,42,38,47,69,61,45,58,71,27,41,72,49,64,37,71,67,14,37,23,49,53,8,21,51,26,34,71,55,65,38,55,68,57,14,50,54,24,33,52,49,27,34,32,31,61,69,43,35,72,83,72,50,32,56,33,13,46,54,40,41,23,30,30,23,32,54,41,23,47,44,40,10,37,33,28,45,44,76,57,96,90,31,48,32,28,50,54,58,51,61,88,72,42,57,30,38,35,39,45,36,40,49,62,78,26,31,40,35,42,36,36,30,81,55,34,34,35,43,34,55,78,38,55,59,75,52,65,32,25,56,61,94,40,78,44,74,36,28,73,90,48,26,64,50,76,44,72,46,127

InterPro domains:
  IPR005194 Glycoside hydrolase family 65, C-terminal [PF03633] (701-762)
  IPR005195 Glycoside hydrolase, family 65, central catalytic [PF03632] (329-692)
  IPR005196 Glycoside hydrolase, family 65, N-terminal [PF03636] (21-268)
  IPR008928 Six-hairpin glycosidase superfamily [SSF48208] (280-760)
  IPR011013 Galactose mutarotase-like domain superfamily [SSF74650] (10-273)
  IPR012341 Six-hairpin glycosidase-like superfamily [G3DSA:1.50.10.10] (324-693)
  IPR017045 Maltose phosphorylase/glycosyl hydrolase/vacuolar acid trehalase [PIRSF036289] (8-765)
  IPR037018 Glycoside hydrolase family 65, N-terminal domain [G3DSA:2.70.98.40] (9-274)